Protein AF-0000000070379460 (afdb_homodimer)

Structure (mmCIF, N/CA/C/O backbone):
data_AF-0000000070379460-model_v1
#
loop_
_entity.id
_entity.type
_entity.pdbx_description
1 polymer 'ThiF family protein'
#
loop_
_atom_site.group_PDB
_atom_site.id
_atom_site.type_symbol
_atom_site.label_atom_id
_atom_site.label_alt_id
_atom_site.label_comp_id
_atom_site.label_asym_id
_atom_site.label_entity_id
_atom_site.label_seq_id
_atom_site.pdbx_PDB_ins_code
_atom_site.Cartn_x
_atom_site.Cartn_y
_atom_site.Cartn_z
_atom_site.occupancy
_atom_site.B_iso_or_equiv
_atom_site.auth_seq_id
_atom_site.auth_comp_id
_atom_site.auth_asym_id
_atom_site.auth_atom_id
_atom_site.pdbx_PDB_model_num
ATOM 1 N N . MET A 1 1 ? -59.969 -11.945 -4.352 1 25.77 1 MET A N 1
ATOM 2 C CA . MET A 1 1 ? -59.156 -12.992 -3.73 1 25.77 1 MET A CA 1
ATOM 3 C C . MET A 1 1 ? -57.75 -12.492 -3.447 1 25.77 1 MET A C 1
ATOM 5 O O . MET A 1 1 ? -57.062 -12 -4.348 1 25.77 1 MET A O 1
ATOM 9 N N . ASP A 1 2 ? -57.375 -12.156 -2.115 1 24.03 2 ASP A N 1
ATOM 10 C CA . ASP A 1 2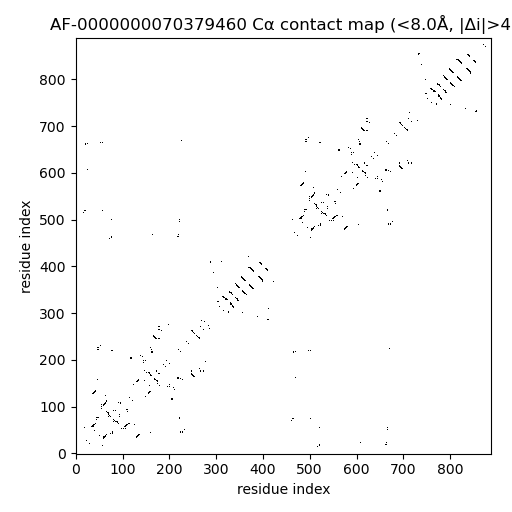 ? -56.438 -11.312 -1.356 1 24.03 2 ASP A CA 1
ATOM 11 C C . ASP A 1 2 ? -55.062 -11.93 -1.312 1 24.03 2 ASP A C 1
ATOM 13 O O . ASP A 1 2 ? -54.844 -12.977 -0.686 1 24.03 2 ASP A O 1
ATOM 17 N N . ILE A 1 3 ? -54.344 -12.047 -2.455 1 25.56 3 ILE A N 1
ATOM 18 C CA . ILE A 1 3 ? -53.062 -12.742 -2.594 1 25.56 3 ILE A CA 1
ATOM 19 C C . ILE A 1 3 ? -52.062 -12.188 -1.584 1 25.56 3 ILE A C 1
ATOM 21 O O . ILE A 1 3 ? -51.625 -11.031 -1.692 1 25.56 3 ILE A O 1
ATOM 25 N N . GLU A 1 4 ? -52.219 -12.492 -0.275 1 25.56 4 GLU A N 1
ATOM 26 C CA . GLU A 1 4 ? -51.406 -12.148 0.886 1 25.56 4 GLU A CA 1
ATOM 27 C C . GLU A 1 4 ? -49.969 -12.586 0.694 1 25.56 4 GLU A C 1
ATOM 29 O O . GLU A 1 4 ? -49.656 -13.773 0.793 1 25.56 4 GLU A O 1
ATOM 34 N N . SER A 1 5 ? -49.375 -12.156 -0.424 1 28.33 5 SER A N 1
ATOM 35 C CA . SER A 1 5 ? -48 -12.578 -0.689 1 28.33 5 SER A CA 1
ATOM 36 C C . SER A 1 5 ? -47.125 -12.383 0.537 1 28.33 5 SER A C 1
ATOM 38 O O . SER A 1 5 ? -47.094 -11.312 1.138 1 28.33 5 SER A O 1
ATOM 40 N N . ASN A 1 6 ? -46.906 -13.445 1.315 1 27.42 6 ASN A N 1
ATOM 41 C CA . ASN A 1 6 ? -46.156 -13.625 2.551 1 27.42 6 ASN A CA 1
ATOM 42 C C . ASN A 1 6 ? -44.719 -13.164 2.398 1 27.42 6 ASN A C 1
ATOM 44 O O . ASN A 1 6 ? -43.906 -13.828 1.74 1 27.42 6 ASN A O 1
ATOM 48 N N . LYS A 1 7 ? -44.438 -11.859 2.299 1 27.88 7 LYS A N 1
ATOM 49 C CA . LYS A 1 7 ? -43.125 -11.242 2.453 1 27.88 7 LYS A CA 1
ATOM 50 C C . LYS A 1 7 ? -42.406 -11.805 3.664 1 27.88 7 LYS A C 1
ATOM 52 O O . LYS A 1 7 ? -42.562 -11.32 4.785 1 27.88 7 LYS A O 1
ATOM 57 N N . ILE A 1 8 ? -42.344 -13.117 3.832 1 28.48 8 ILE A N 1
ATOM 58 C CA . ILE A 1 8 ? -41.5 -13.578 4.934 1 28.48 8 ILE A CA 1
ATOM 59 C C . ILE A 1 8 ? -40.125 -12.938 4.84 1 28.48 8 ILE A C 1
ATOM 61 O O . ILE A 1 8 ? -39.375 -13.164 3.867 1 28.48 8 ILE A O 1
ATOM 65 N N . GLN A 1 9 ? -39.938 -11.727 5.336 1 29.86 9 GLN A N 1
ATOM 66 C CA . GLN A 1 9 ? -38.719 -10.945 5.539 1 29.86 9 GLN A CA 1
ATOM 67 C C . GLN A 1 9 ? -37.625 -11.781 6.188 1 29.86 9 GLN A C 1
ATOM 69 O O . GLN A 1 9 ? -37.781 -12.234 7.324 1 29.86 9 GLN A O 1
ATOM 74 N N . ASP A 1 10 ? -37.094 -12.805 5.531 1 31.81 10 ASP A N 1
ATOM 75 C CA . ASP A 1 10 ? -36 -13.57 6.125 1 31.81 10 ASP A CA 1
ATOM 76 C C . ASP A 1 10 ? -35 -12.648 6.824 1 31.81 10 ASP A C 1
ATOM 78 O O . ASP A 1 10 ? -34.188 -12 6.172 1 31.81 10 ASP A O 1
ATOM 82 N N . ASN A 1 11 ? -35.312 -11.828 7.785 1 33.91 11 ASN A N 1
ATOM 83 C CA . ASN A 1 11 ? -34.781 -10.93 8.805 1 33.91 11 ASN A CA 1
ATOM 84 C C . ASN A 1 11 ? -33.562 -11.539 9.508 1 33.91 11 ASN A C 1
ATOM 86 O O . ASN A 1 11 ? -33.156 -11.07 10.57 1 33.91 11 ASN A O 1
ATOM 90 N N . SER A 1 12 ? -33.406 -12.898 9.523 1 34.84 12 SER A N 1
ATOM 91 C CA . SER A 1 12 ? -32.312 -13.406 10.328 1 34.84 12 SER A CA 1
ATOM 92 C C . SER A 1 12 ? -30.984 -12.797 9.883 1 34.84 12 SER A C 1
ATOM 94 O O . SER A 1 12 ? -30.281 -13.375 9.055 1 34.84 12 SER A O 1
ATOM 96 N N . GLN A 1 13 ? -30.859 -11.805 9.211 1 39.06 13 GLN A N 1
ATOM 97 C CA . GLN A 1 13 ? -29.594 -11.078 9.055 1 39.06 13 GLN A CA 1
ATOM 98 C C . GLN A 1 13 ? -28.766 -11.156 10.328 1 39.06 13 GLN A C 1
ATOM 100 O O . GLN A 1 13 ? -29.156 -10.641 11.375 1 39.06 13 GLN A O 1
ATOM 105 N N . SER A 1 14 ? -28.078 -12.336 10.734 1 45.31 14 SER A N 1
ATOM 106 C CA . SER A 1 14 ? -27.312 -12.703 11.914 1 45.31 14 SER A CA 1
ATOM 107 C C . SER A 1 14 ? -26.594 -11.492 12.516 1 45.31 14 SER A C 1
ATOM 109 O O . SER A 1 14 ? -25.953 -10.727 11.797 1 45.31 14 SER A O 1
ATOM 111 N N . LYS A 1 15 ? -27 -10.898 13.633 1 55.28 15 LYS A N 1
ATOM 112 C CA . LYS A 1 15 ? -26.672 -9.773 14.5 1 55.28 15 LYS A CA 1
ATOM 113 C C . LYS A 1 15 ? -25.156 -9.562 14.57 1 55.28 15 LYS A C 1
ATOM 115 O O . LYS A 1 15 ? -24.688 -8.43 14.703 1 55.28 15 LYS A O 1
ATOM 120 N N . ASN A 1 16 ? -24.281 -10.617 14.422 1 77.88 16 ASN A N 1
ATOM 121 C CA . ASN A 1 16 ? -22.844 -10.453 14.664 1 77.88 16 ASN A CA 1
ATOM 122 C C . ASN A 1 16 ? -22.031 -10.75 13.406 1 77.88 16 ASN A C 1
ATOM 124 O O . ASN A 1 16 ? -21.172 -11.633 13.414 1 77.88 16 ASN A O 1
ATOM 128 N N . ASP A 1 17 ? -22.328 -10.133 12.305 1 88.94 17 ASP A N 1
ATOM 129 C CA . ASP A 1 17 ? -21.547 -10.344 11.086 1 88.94 17 ASP A CA 1
ATOM 130 C C . ASP A 1 17 ? -20.266 -9.508 11.102 1 88.94 17 ASP A C 1
ATOM 132 O O . ASP A 1 17 ? -20.297 -8.312 10.805 1 88.94 17 ASP A O 1
ATOM 136 N N . TYR A 1 18 ? -19.172 -10.195 11.305 1 93.5 18 TYR A N 1
ATOM 137 C CA . TYR A 1 18 ? -17.875 -9.539 11.438 1 93.5 18 TYR A CA 1
ATOM 138 C C . TYR A 1 18 ? -17.406 -8.977 10.094 1 93.5 18 TYR A C 1
ATOM 140 O O . TYR A 1 18 ? -16.5 -8.156 10.039 1 93.5 18 TYR A O 1
ATOM 148 N N . PHE A 1 19 ? -18.078 -9.445 8.992 1 94.19 19 PHE A N 1
ATOM 149 C CA . PHE A 1 19 ? -17.609 -9.078 7.66 1 94.19 19 PHE A CA 1
ATOM 150 C C . PHE A 1 19 ? -18.625 -8.18 6.965 1 94.19 19 PHE A C 1
ATOM 152 O O . PHE A 1 19 ? -18.594 -8.023 5.742 1 94.19 19 PHE A O 1
ATOM 159 N N . LYS A 1 20 ? -19.484 -7.57 7.742 1 91.94 20 LYS A N 1
ATOM 160 C CA . LYS A 1 20 ? -20.562 -6.742 7.215 1 91.94 20 LYS A CA 1
ATOM 161 C C . LYS A 1 20 ? -20.031 -5.68 6.262 1 91.94 20 LYS A C 1
ATOM 163 O O . LYS A 1 20 ? -20.547 -5.5 5.164 1 91.94 20 LYS A O 1
ATOM 168 N N . ARG A 1 21 ? -18.953 -5.016 6.652 1 91.19 21 ARG A N 1
ATOM 169 C CA . ARG A 1 21 ? -18.438 -3.883 5.891 1 91.19 21 ARG A CA 1
ATOM 170 C C . ARG A 1 21 ? -17.844 -4.34 4.562 1 91.19 21 ARG A C 1
ATOM 172 O O . ARG A 1 21 ? -18.031 -3.693 3.531 1 91.19 21 ARG A O 1
ATOM 179 N N . GLN A 1 22 ? -17.109 -5.453 4.562 1 92.56 22 GLN A N 1
ATOM 180 C CA . GLN A 1 22 ? -16.516 -5.875 3.299 1 92.56 22 GLN A CA 1
ATOM 181 C C . GLN A 1 22 ? -17.562 -6.535 2.396 1 92.56 22 GLN A C 1
ATOM 183 O O . GLN A 1 22 ? -17.438 -6.496 1.17 1 92.56 22 GLN A O 1
ATOM 188 N N . LYS A 1 23 ? -18.641 -7.074 2.934 1 91.88 23 LYS A N 1
ATOM 189 C CA . LYS A 1 23 ? -19.703 -7.688 2.152 1 91.88 23 LYS A CA 1
ATOM 190 C C . LYS A 1 23 ? -20.469 -6.641 1.336 1 91.88 23 LYS A C 1
ATOM 192 O O . LYS A 1 23 ? -21.156 -6.973 0.371 1 91.88 23 LYS A O 1
ATOM 197 N N . THR A 1 24 ? -20.312 -5.363 1.74 1 87.81 24 THR A N 1
ATOM 198 C CA . THR A 1 24 ? -21.016 -4.297 1.038 1 87.81 24 THR A CA 1
ATOM 199 C C . THR A 1 24 ? -20.219 -3.826 -0.172 1 87.81 24 THR A C 1
ATOM 201 O O . THR A 1 24 ? -20.719 -3.043 -0.985 1 87.81 24 THR A O 1
ATOM 204 N N . ILE A 1 25 ? -19.031 -4.293 -0.341 1 89.19 25 ILE A N 1
ATOM 205 C CA . ILE A 1 25 ? -18.234 -3.967 -1.519 1 89.19 25 ILE A CA 1
ATOM 206 C C . ILE A 1 25 ? -18.844 -4.625 -2.754 1 89.19 25 ILE A C 1
ATOM 208 O O . ILE A 1 25 ? -19.141 -5.824 -2.748 1 89.19 25 ILE A O 1
ATOM 212 N N . PRO A 1 26 ? -19.078 -3.863 -3.812 1 82.5 26 PRO A N 1
ATOM 213 C CA . PRO A 1 26 ? -19.672 -4.449 -5.016 1 82.5 26 PRO A CA 1
ATOM 214 C C . PRO A 1 26 ? -18.875 -5.637 -5.547 1 82.5 26 PRO A C 1
ATOM 216 O O . PRO A 1 26 ? -17.641 -5.562 -5.676 1 82.5 26 PRO A O 1
ATOM 219 N N . GLY A 1 27 ? -19.578 -6.754 -5.746 1 85 27 GLY A N 1
ATOM 220 C CA . GLY A 1 27 ? -18.953 -7.934 -6.316 1 85 27 GLY A CA 1
ATOM 221 C C . GLY A 1 27 ? -18.359 -8.867 -5.27 1 85 27 GLY A C 1
ATOM 222 O O . GLY A 1 27 ? -17.922 -9.969 -5.594 1 85 27 GLY A O 1
ATOM 223 N N . TRP A 1 28 ? -18.469 -8.469 -4.039 1 91.88 28 TRP A N 1
ATOM 224 C CA . TRP A 1 28 ? -17.906 -9.273 -2.965 1 91.88 28 TRP A CA 1
ATOM 225 C C . TRP A 1 28 ? -18.766 -10.508 -2.701 1 91.88 28 TRP A C 1
ATOM 227 O O . TRP A 1 28 ? -19.984 -10.43 -2.703 1 91.88 28 TRP A O 1
ATOM 237 N N . ASN A 1 29 ? -18.094 -11.648 -2.508 1 91.44 29 ASN A N 1
ATOM 238 C CA . ASN A 1 29 ? -18.734 -12.891 -2.09 1 91.44 29 ASN A CA 1
ATOM 239 C C . ASN A 1 29 ? -17.953 -13.555 -0.95 1 91.44 29 ASN A C 1
ATOM 241 O O . ASN A 1 29 ? -16.938 -14.203 -1.182 1 91.44 29 ASN A O 1
ATOM 245 N N . GLN A 1 30 ? -18.484 -13.383 0.209 1 94.44 30 GLN A N 1
ATOM 246 C CA . GLN A 1 30 ? -17.781 -13.852 1.401 1 94.44 30 GLN A CA 1
ATOM 247 C C . GLN A 1 30 ? -17.641 -15.375 1.395 1 94.44 30 GLN A C 1
ATOM 249 O O . GLN A 1 30 ? -16.703 -15.922 1.965 1 94.44 30 GLN A O 1
ATOM 254 N N . GLU A 1 31 ? -18.5 -16.031 0.754 1 92.31 31 GLU A N 1
ATOM 255 C CA . GLU A 1 31 ? -18.438 -17.484 0.69 1 92.31 31 GLU A CA 1
ATOM 256 C C . GLU A 1 31 ? -17.188 -17.969 -0.05 1 92.31 31 GLU A C 1
ATOM 258 O O . GLU A 1 31 ? -16.578 -18.969 0.331 1 92.31 31 GLU A O 1
ATOM 263 N N . ILE A 1 32 ? -16.812 -17.219 -1.052 1 95.06 32 ILE A N 1
ATOM 264 C CA . ILE A 1 32 ? -15.617 -17.562 -1.808 1 95.06 32 ILE A CA 1
ATOM 265 C C . ILE A 1 32 ? -14.391 -17.438 -0.905 1 95.06 32 ILE A C 1
ATOM 267 O O . ILE A 1 32 ? -13.539 -18.344 -0.884 1 95.06 32 ILE A O 1
ATOM 271 N N . VAL A 1 33 ? -14.336 -16.422 -0.117 1 96.94 33 VAL A N 1
ATOM 272 C CA . VAL A 1 33 ? -13.219 -16.203 0.794 1 96.94 33 VAL A CA 1
ATOM 273 C C . VAL A 1 33 ? -13.203 -17.281 1.877 1 96.94 33 VAL A C 1
ATOM 275 O O . VAL A 1 33 ? -12.164 -17.859 2.16 1 96.94 33 VAL A O 1
ATOM 278 N N . SER A 1 34 ? -14.367 -17.594 2.373 1 95.69 34 SER A N 1
ATOM 279 C CA . SER A 1 34 ? -14.516 -18.531 3.486 1 95.69 34 SER A CA 1
ATOM 280 C C . SER A 1 34 ? -14.227 -19.969 3.049 1 95.69 34 SER A C 1
ATOM 282 O O . SER A 1 34 ? -14.18 -20.875 3.879 1 95.69 34 SER A O 1
ATOM 284 N N . ASN A 1 35 ? -14 -20.141 1.756 1 94.88 35 ASN A N 1
ATOM 285 C CA . ASN A 1 35 ? -13.68 -21.453 1.243 1 94.88 35 ASN A CA 1
ATOM 286 C C . ASN A 1 35 ? -12.25 -21.531 0.708 1 94.88 35 ASN A C 1
ATOM 288 O O . ASN A 1 35 ? -11.852 -22.516 0.104 1 94.88 35 ASN A O 1
ATOM 292 N N . THR A 1 36 ? -11.516 -20.5 0.964 1 97.62 36 THR A N 1
ATOM 293 C CA . THR A 1 36 ? -10.164 -20.375 0.417 1 97.62 36 THR A CA 1
ATOM 294 C C . THR A 1 36 ? -9.141 -20.953 1.387 1 97.62 36 THR A C 1
ATOM 296 O O . THR A 1 36 ? -9.18 -20.672 2.586 1 97.62 36 THR A O 1
ATOM 299 N N . THR A 1 37 ? -8.273 -21.828 0.876 1 98.44 37 THR A N 1
ATOM 300 C CA . THR A 1 37 ? -7.105 -22.328 1.586 1 98.44 37 THR A CA 1
ATOM 301 C C . THR A 1 37 ? -5.824 -21.75 1.002 1 98.44 37 THR A C 1
ATOM 303 O O . THR A 1 37 ? -5.551 -21.906 -0.19 1 98.44 37 THR A O 1
ATOM 306 N N . ALA A 1 38 ? -5.051 -21.062 1.865 1 98.81 38 ALA A N 1
ATOM 307 C CA . ALA A 1 38 ? -3.846 -20.375 1.412 1 98.81 38 ALA A CA 1
ATOM 308 C C . ALA A 1 38 ? -2.592 -21.062 1.95 1 98.81 38 ALA A C 1
ATOM 310 O O . ALA A 1 38 ? -2.457 -21.266 3.16 1 98.81 38 ALA A O 1
ATOM 311 N N . LEU A 1 39 ? -1.705 -21.469 1.03 1 98.94 39 LEU A N 1
ATOM 312 C CA . LEU A 1 39 ? -0.368 -21.922 1.396 1 98.94 39 LEU A CA 1
ATOM 313 C C . LEU A 1 39 ? 0.632 -20.766 1.34 1 98.94 39 LEU A C 1
ATOM 315 O O . LEU A 1 39 ? 0.909 -20.234 0.264 1 98.94 39 LEU A O 1
ATOM 319 N N . VAL A 1 40 ? 1.169 -20.406 2.512 1 98.94 40 VAL A N 1
ATOM 320 C CA . VAL A 1 40 ? 2.143 -19.312 2.604 1 98.94 40 VAL A CA 1
ATOM 321 C C . VAL A 1 40 ? 3.52 -19.891 2.936 1 98.94 40 VAL A C 1
ATOM 323 O O . VAL A 1 40 ? 3.74 -20.391 4.039 1 98.94 40 VAL A O 1
ATOM 326 N N . LEU A 1 41 ? 4.441 -19.797 1.932 1 98.88 41 LEU A N 1
ATOM 327 C CA . LEU A 1 41 ? 5.828 -20.203 2.141 1 98.88 41 LEU A CA 1
ATOM 328 C C . LEU A 1 41 ? 6.656 -19.031 2.658 1 98.88 41 LEU A C 1
ATOM 330 O O . LEU A 1 41 ? 6.977 -18.109 1.904 1 98.88 41 LEU A O 1
ATOM 334 N N . GLY A 1 42 ? 7.012 -19.078 3.932 1 98.44 42 GLY A N 1
ATOM 335 C CA . GLY A 1 42 ? 7.742 -18 4.574 1 98.44 42 GLY A CA 1
ATOM 336 C C . GLY A 1 42 ? 6.887 -17.188 5.539 1 98.44 42 GLY A C 1
ATOM 337 O O . GLY A 1 42 ? 5.879 -16.609 5.141 1 98.44 42 GLY A O 1
ATOM 338 N N . ALA A 1 43 ? 7.324 -17.109 6.766 1 98.12 43 ALA A N 1
ATOM 339 C CA . ALA A 1 43 ? 6.605 -16.375 7.805 1 98.12 43 ALA A CA 1
ATOM 340 C C . ALA A 1 43 ? 7.371 -15.133 8.227 1 98.12 43 ALA A C 1
ATOM 342 O O . ALA A 1 43 ? 7.309 -14.719 9.391 1 98.12 43 ALA A O 1
ATOM 343 N N . GLY A 1 44 ? 8.164 -14.555 7.293 1 96.81 44 GLY A N 1
ATOM 344 C CA . GLY A 1 44 ? 8.961 -13.375 7.586 1 96.81 44 GLY A CA 1
ATOM 345 C C . GLY A 1 44 ? 8.18 -12.078 7.453 1 96.81 44 GLY A C 1
ATOM 346 O O . GLY A 1 44 ? 7.023 -12 7.871 1 96.81 44 GLY A O 1
ATOM 347 N N . GLY A 1 45 ? 8.859 -11.016 6.98 1 96.25 45 GLY A N 1
ATOM 348 C CA . GLY A 1 45 ? 8.266 -9.695 6.875 1 96.25 45 GLY A CA 1
ATOM 349 C C . GLY A 1 45 ? 7.023 -9.664 5.996 1 96.25 45 GLY A C 1
ATOM 350 O O . GLY A 1 45 ? 6.016 -9.055 6.359 1 96.25 45 GLY A O 1
ATOM 351 N N . LEU A 1 46 ? 7.074 -10.305 4.938 1 97.62 46 LEU A N 1
ATOM 352 C CA . LEU A 1 46 ? 5.93 -10.32 4.035 1 97.62 46 LEU A CA 1
ATOM 353 C C . LEU A 1 46 ? 4.898 -11.352 4.477 1 97.62 46 LEU A C 1
ATOM 355 O O . LEU A 1 46 ? 3.701 -11.062 4.508 1 97.62 46 LEU A O 1
ATOM 359 N N . GLY A 1 47 ? 5.387 -12.508 4.855 1 98.31 47 GLY A N 1
ATOM 360 C CA . GLY A 1 47 ? 4.492 -13.586 5.258 1 98.31 47 GLY A CA 1
ATOM 361 C C . GLY A 1 47 ? 3.623 -13.227 6.445 1 98.31 47 GLY A C 1
ATOM 362 O O . GLY A 1 47 ? 2.447 -13.594 6.496 1 98.31 47 GLY A O 1
ATOM 363 N N . SER A 1 48 ? 4.195 -12.508 7.375 1 97.62 48 SER A N 1
ATOM 364 C CA . SER A 1 48 ? 3.441 -12.078 8.547 1 97.62 48 SER A CA 1
ATOM 365 C C . SER A 1 48 ? 2.299 -11.148 8.156 1 97.62 48 SER A C 1
ATOM 367 O O . SER A 1 48 ? 1.163 -11.328 8.602 1 97.62 48 SER A O 1
ATOM 369 N N . CYS A 1 49 ? 2.6 -10.219 7.316 1 97.56 49 CYS A N 1
ATOM 370 C CA . CYS A 1 49 ? 1.614 -9.219 6.906 1 97.56 49 CYS A CA 1
ATOM 371 C C . CYS A 1 49 ? 0.52 -9.852 6.055 1 97.56 49 CYS A C 1
ATOM 373 O O . CYS A 1 49 ? -0.667 -9.617 6.285 1 97.56 49 CYS A O 1
ATOM 375 N N . VAL A 1 50 ? 0.894 -10.688 5.133 1 98.62 50 VAL A N 1
ATOM 376 C CA . VAL A 1 50 ? -0.051 -11.367 4.254 1 98.62 50 VAL A CA 1
ATOM 377 C C . VAL A 1 50 ? -0.987 -12.242 5.086 1 98.62 50 VAL A C 1
ATOM 379 O O . VAL A 1 50 ? -2.203 -12.227 4.883 1 98.62 50 VAL A O 1
ATOM 382 N N . SER A 1 51 ? -0.428 -12.953 6.016 1 98.62 51 SER A N 1
ATOM 383 C CA . SER A 1 51 ? -1.188 -13.898 6.828 1 98.62 51 SER A CA 1
ATOM 384 C C . SER A 1 51 ? -2.232 -13.18 7.676 1 98.62 51 SER A C 1
ATOM 386 O O . SER A 1 51 ? -3.387 -13.609 7.738 1 98.62 51 SER A O 1
ATOM 388 N N . ILE A 1 52 ? -1.829 -12.102 8.258 1 97.88 52 ILE A N 1
ATOM 389 C CA . ILE A 1 52 ? -2.736 -11.336 9.109 1 97.88 52 ILE A CA 1
ATOM 390 C C . ILE A 1 52 ? -3.902 -10.812 8.273 1 97.88 52 ILE A C 1
ATOM 392 O O . ILE A 1 52 ? -5.059 -10.891 8.695 1 97.88 52 ILE A O 1
ATOM 396 N N . GLN A 1 53 ? -3.621 -10.336 7.133 1 98.19 53 GLN A N 1
ATOM 397 C CA . GLN A 1 53 ? -4.664 -9.812 6.258 1 98.19 53 GLN A CA 1
ATOM 398 C C . GLN A 1 53 ? -5.633 -10.914 5.836 1 98.19 53 GLN A C 1
ATOM 400 O O . GLN A 1 53 ? -6.848 -10.719 5.863 1 98.19 53 GLN A O 1
ATOM 405 N N . LEU A 1 54 ? -5.09 -12.047 5.461 1 98.25 54 LEU A N 1
ATOM 406 C CA . LEU A 1 54 ? -5.926 -13.164 5.047 1 98.25 54 LEU A CA 1
ATOM 407 C C . LEU A 1 54 ? -6.844 -13.609 6.18 1 98.25 54 LEU A C 1
ATOM 409 O O . LEU A 1 54 ? -8.023 -13.891 5.957 1 98.25 54 LEU A O 1
ATOM 413 N N . MET A 1 55 ? -6.301 -13.617 7.395 1 97.38 55 MET A N 1
ATOM 414 C CA . MET A 1 55 ? -7.098 -13.984 8.562 1 97.38 55 MET A CA 1
ATOM 415 C C . MET A 1 55 ? -8.266 -13.023 8.742 1 97.38 55 MET A C 1
ATOM 417 O O . MET A 1 55 ? -9.398 -13.453 8.969 1 97.38 55 MET A O 1
ATOM 421 N N . ARG A 1 56 ? -8.016 -11.758 8.602 1 97.56 56 ARG A N 1
ATOM 422 C CA . ARG A 1 56 ? -9.031 -10.727 8.836 1 97.56 56 ARG A CA 1
ATOM 423 C C . ARG A 1 56 ? -10.039 -10.688 7.699 1 97.56 56 ARG A C 1
ATOM 425 O O . ARG A 1 56 ? -11.156 -10.195 7.875 1 97.56 56 ARG A O 1
ATOM 432 N N . LEU A 1 57 ? -9.641 -11.219 6.523 1 97.31 57 LEU A N 1
ATOM 433 C CA . LEU A 1 57 ? -10.586 -11.328 5.414 1 97.31 57 LEU A CA 1
ATOM 434 C C . LEU A 1 57 ? -11.523 -12.516 5.621 1 97.31 57 LEU A C 1
ATOM 436 O O . LEU A 1 57 ? -12.586 -12.578 4.996 1 97.31 57 LEU A O 1
ATOM 440 N N . GLY A 1 58 ? -11.125 -13.508 6.391 1 97.25 58 GLY A N 1
ATOM 441 C CA . GLY A 1 58 ? -11.992 -14.617 6.758 1 97.25 58 GLY A CA 1
ATOM 442 C C . GLY A 1 58 ? -11.797 -15.844 5.887 1 97.25 58 GLY A C 1
ATOM 443 O O . GLY A 1 58 ? -12.766 -16.484 5.488 1 97.25 58 GLY A O 1
ATOM 444 N N . ILE A 1 59 ? -10.555 -16.203 5.598 1 98.06 59 ILE A N 1
ATOM 445 C CA . ILE A 1 59 ? -10.305 -17.391 4.777 1 98.06 59 ILE A CA 1
ATOM 446 C C . ILE A 1 59 ? -10.617 -18.656 5.578 1 98.06 59 ILE A C 1
ATOM 448 O O . ILE A 1 59 ? -10.789 -18.594 6.797 1 98.06 59 ILE A O 1
ATOM 452 N N . LYS A 1 60 ? -10.688 -19.734 4.855 1 97.5 60 LYS A N 1
ATOM 453 C CA . LYS A 1 60 ? -11.008 -21.016 5.477 1 97.5 60 LYS A CA 1
ATOM 454 C C . LYS A 1 60 ? -9.82 -21.547 6.27 1 97.5 60 LYS A C 1
ATOM 456 O O . LYS A 1 60 ? -9.969 -21.953 7.422 1 97.5 60 LYS A O 1
ATOM 461 N N . LYS A 1 61 ? -8.688 -21.562 5.594 1 98.69 61 LYS A N 1
ATOM 462 C CA . LYS A 1 61 ? -7.512 -22.234 6.141 1 98.69 61 LYS A CA 1
ATOM 463 C C . LYS A 1 61 ? -6.227 -21.531 5.715 1 98.69 61 LYS A C 1
ATOM 465 O O . LYS A 1 61 ? -6.082 -21.141 4.559 1 98.69 61 LYS A O 1
ATOM 470 N N . LEU A 1 62 ? -5.355 -21.312 6.723 1 98.75 62 LEU A N 1
ATOM 471 C CA . LEU A 1 62 ? -4.016 -20.781 6.496 1 98.75 62 LEU A CA 1
ATOM 472 C C . LEU A 1 62 ? -2.957 -21.844 6.785 1 98.75 62 LEU A C 1
ATOM 474 O O . LEU A 1 62 ? -2.889 -22.375 7.898 1 98.75 62 LEU A O 1
ATOM 478 N N . ILE A 1 63 ? -2.18 -22.219 5.773 1 98.88 63 ILE A N 1
ATOM 479 C CA . ILE A 1 63 ? -1.036 -23.125 5.93 1 98.88 63 ILE A CA 1
ATOM 480 C C . ILE A 1 63 ? 0.26 -22.312 5.844 1 98.88 63 ILE A C 1
ATOM 482 O O . ILE A 1 63 ? 0.578 -21.75 4.801 1 98.88 63 ILE A O 1
ATOM 486 N N . LEU A 1 64 ? 0.943 -22.297 6.965 1 98.75 64 LEU A N 1
ATOM 487 C CA . LEU A 1 64 ? 2.158 -21.5 7.062 1 98.75 64 LEU A CA 1
ATOM 488 C C . LEU A 1 64 ? 3.387 -22.391 7.207 1 98.75 64 LEU A C 1
ATOM 490 O O . LEU A 1 64 ? 3.418 -23.266 8.062 1 98.75 64 LEU A O 1
ATOM 494 N N . VAL A 1 65 ? 4.41 -22.141 6.34 1 98.81 65 VAL A N 1
ATOM 495 C CA . VAL A 1 65 ? 5.637 -22.938 6.344 1 98.81 65 VAL A CA 1
ATOM 496 C C . VAL A 1 65 ? 6.84 -22.031 6.578 1 98.81 65 VAL A C 1
ATOM 498 O O . VAL A 1 65 ? 6.992 -21 5.91 1 98.81 65 VAL A O 1
ATOM 501 N N . ASP A 1 66 ? 7.629 -22.312 7.48 1 98.69 66 ASP A N 1
ATOM 502 C CA . ASP A 1 66 ? 8.891 -21.656 7.797 1 98.69 66 ASP A CA 1
ATOM 503 C C . ASP A 1 66 ? 9.75 -22.531 8.711 1 98.69 66 ASP A C 1
ATOM 505 O O . ASP A 1 66 ? 9.234 -23.219 9.586 1 98.69 66 ASP A O 1
ATOM 509 N N . TYR A 1 67 ? 11.062 -22.484 8.609 1 98 67 TYR A N 1
ATOM 510 C CA . TYR A 1 67 ? 11.883 -23.344 9.438 1 98 67 TYR A CA 1
ATOM 511 C C . TYR A 1 67 ? 12.797 -22.531 10.344 1 98 67 TYR A C 1
ATOM 513 O O . TYR A 1 67 ? 13.594 -23.078 11.102 1 98 67 TYR A O 1
ATOM 521 N N . ASP A 1 68 ? 12.742 -21.141 10.297 1 97.25 68 ASP A N 1
ATOM 522 C CA . ASP A 1 68 ? 13.625 -20.266 11.07 1 97.25 68 ASP A CA 1
ATOM 523 C C . ASP A 1 68 ? 13.102 -20.078 12.492 1 97.25 68 ASP A C 1
ATOM 525 O O . ASP A 1 68 ? 11.953 -20.422 12.789 1 97.25 68 ASP A O 1
ATOM 529 N N . VAL A 1 69 ? 13.992 -19.547 13.258 1 98.12 69 VAL A N 1
ATOM 530 C CA . VAL A 1 69 ? 13.672 -19.109 14.609 1 98.12 69 VAL A CA 1
ATOM 531 C C . VAL A 1 69 ? 13.609 -17.594 14.664 1 98.12 69 VAL A C 1
ATOM 533 O O . VAL A 1 69 ? 14.281 -16.906 13.883 1 98.12 69 VAL A O 1
ATOM 536 N N . VAL A 1 70 ? 12.812 -17.062 15.547 1 97.69 70 VAL A N 1
ATOM 537 C CA . VAL A 1 70 ? 12.68 -15.617 15.68 1 97.69 70 VAL A CA 1
ATOM 538 C C . VAL A 1 70 ? 13.969 -15.023 16.25 1 97.69 70 VAL A C 1
ATOM 540 O O . VAL A 1 70 ? 14.539 -15.555 17.203 1 97.69 70 VAL A O 1
ATOM 543 N N . ASP A 1 71 ? 14.461 -13.977 15.602 1 95.94 71 ASP A N 1
ATOM 544 C CA . ASP A 1 71 ? 15.648 -13.25 16.047 1 95.94 71 ASP A CA 1
ATOM 545 C C . ASP A 1 71 ? 15.32 -11.781 16.312 1 95.94 71 ASP A C 1
ATOM 547 O O . ASP A 1 71 ? 14.266 -11.289 15.906 1 95.94 71 ASP A O 1
ATOM 551 N N . TYR A 1 72 ? 16.234 -11.086 16.969 1 94.31 72 TYR A N 1
ATOM 552 C CA . TYR A 1 72 ? 16 -9.703 17.359 1 94.31 72 TYR A CA 1
ATOM 553 C C . TYR A 1 72 ? 15.805 -8.82 16.141 1 94.31 72 TYR A C 1
ATOM 555 O O . TYR A 1 72 ? 14.969 -7.91 16.156 1 94.31 72 TYR A O 1
ATOM 563 N N . HIS A 1 73 ? 16.531 -9.109 15.055 1 92.5 73 HIS A N 1
ATOM 564 C CA . HIS A 1 73 ? 16.516 -8.227 13.891 1 92.5 73 HIS A CA 1
ATOM 565 C C . HIS A 1 73 ? 15.242 -8.398 13.086 1 92.5 73 HIS A C 1
ATOM 567 O O . HIS A 1 73 ? 14.977 -7.633 12.156 1 92.5 73 HIS A O 1
ATOM 573 N N . ASN A 1 74 ? 14.352 -9.414 13.516 1 94.88 74 ASN A N 1
ATOM 574 C CA . ASN A 1 74 ? 13.086 -9.664 12.828 1 94.88 74 ASN A CA 1
ATOM 575 C C . ASN A 1 74 ? 11.992 -8.727 13.312 1 94.88 74 ASN A C 1
ATOM 577 O O . ASN A 1 74 ? 10.984 -8.523 12.625 1 94.88 74 ASN A O 1
ATOM 581 N N . LEU A 1 75 ? 12.156 -8.117 14.445 1 96.25 75 LEU A N 1
ATOM 582 C CA . LEU A 1 75 ? 11.023 -7.602 15.211 1 96.25 75 LEU A CA 1
ATOM 583 C C . LEU A 1 75 ? 10.547 -6.27 14.656 1 96.25 75 LEU A C 1
ATOM 585 O O . LEU A 1 75 ? 9.391 -5.891 14.836 1 96.25 75 LEU A O 1
ATOM 589 N N . ASN A 1 76 ? 11.375 -5.574 13.906 1 95.44 76 ASN A N 1
ATOM 590 C CA . ASN A 1 76 ? 10.961 -4.273 13.391 1 95.44 76 ASN A CA 1
ATOM 591 C C . ASN A 1 76 ? 9.875 -4.41 12.328 1 95.44 76 ASN A C 1
ATOM 593 O O . ASN A 1 76 ? 9.078 -3.494 12.125 1 95.44 76 ASN A O 1
ATOM 597 N N . ARG A 1 77 ? 9.828 -5.633 11.68 1 95.69 77 ARG A N 1
ATOM 598 C CA . ARG A 1 77 ? 8.93 -5.672 10.531 1 95.69 77 ARG A CA 1
ATOM 599 C C . ARG A 1 77 ? 8.148 -6.984 10.484 1 95.69 77 ARG A C 1
ATOM 601 O O . ARG A 1 77 ? 7.215 -7.129 9.703 1 95.69 77 ARG A O 1
ATOM 608 N N . GLN A 1 78 ? 8.562 -7.992 11.219 1 97.44 78 GLN A N 1
ATOM 609 C CA . GLN A 1 78 ? 7.789 -9.234 11.305 1 97.44 78 GLN A CA 1
ATOM 610 C C . GLN A 1 78 ? 6.773 -9.172 12.438 1 97.44 78 GLN A C 1
ATOM 612 O O . GLN A 1 78 ? 7.059 -9.594 13.562 1 97.44 78 GLN A O 1
ATOM 617 N N . ILE A 1 79 ? 5.59 -8.836 12.133 1 96.44 79 ILE A N 1
ATOM 618 C CA . ILE A 1 79 ? 4.641 -8.281 13.094 1 96.44 79 ILE A CA 1
ATOM 619 C C . ILE A 1 79 ? 3.885 -9.414 13.781 1 96.44 79 ILE A C 1
ATOM 621 O O . ILE A 1 79 ? 3.006 -9.172 14.617 1 96.44 79 ILE A O 1
ATOM 625 N N . MET A 1 80 ? 4.188 -10.594 13.508 1 97.12 80 MET A N 1
ATOM 626 C CA . MET A 1 80 ? 3.602 -11.719 14.227 1 97.12 80 MET A CA 1
ATOM 627 C C . MET A 1 80 ? 4.43 -12.062 15.461 1 97.12 80 MET A C 1
ATOM 629 O O . MET A 1 80 ? 4.051 -12.938 16.25 1 97.12 80 MET A O 1
ATOM 633 N N . PHE A 1 81 ? 5.57 -11.359 15.664 1 97.81 81 PHE A N 1
ATOM 634 C CA . PHE A 1 81 ? 6.477 -11.797 16.719 1 97.81 81 PHE A CA 1
ATOM 635 C C . PHE A 1 81 ? 6.715 -10.68 17.719 1 97.81 81 PHE A C 1
ATOM 637 O O . PHE A 1 81 ? 6.672 -9.5 17.375 1 97.81 81 PHE A O 1
ATOM 644 N N . THR A 1 82 ? 6.953 -11.07 18.938 1 96.19 82 THR A N 1
ATOM 645 C CA . THR A 1 82 ? 7.312 -10.172 20.016 1 96.19 82 THR A CA 1
ATOM 646 C C . THR A 1 82 ? 8.68 -10.547 20.594 1 96.19 82 THR A C 1
ATOM 648 O O . THR A 1 82 ? 9.297 -11.516 20.172 1 96.19 82 THR A O 1
ATOM 651 N N . ILE A 1 83 ? 9.102 -9.781 21.562 1 94.75 83 ILE A N 1
ATOM 652 C CA . ILE A 1 83 ? 10.367 -10.023 22.25 1 94.75 83 ILE A CA 1
ATOM 653 C C . ILE A 1 83 ? 10.336 -11.391 22.938 1 94.75 83 ILE A C 1
ATOM 655 O O . ILE A 1 83 ? 11.352 -12.078 23 1 94.75 83 ILE A O 1
ATOM 659 N N . ASN A 1 84 ? 9.141 -11.836 23.328 1 96.25 84 ASN A N 1
ATOM 660 C CA . ASN A 1 84 ? 8.992 -13.102 24.031 1 96.25 84 ASN A CA 1
ATOM 661 C C . ASN A 1 84 ? 9.125 -14.289 23.094 1 96.25 84 ASN A C 1
ATOM 663 O O . ASN A 1 84 ? 9.25 -15.438 23.531 1 96.25 84 ASN A O 1
ATOM 667 N N . ASP A 1 85 ? 9.18 -14.023 21.828 1 97.62 85 ASP A N 1
ATOM 668 C CA . ASP A 1 85 ? 9.227 -15.102 20.844 1 97.62 85 ASP A CA 1
ATOM 669 C C . ASP A 1 85 ? 10.664 -15.359 20.375 1 97.62 85 ASP A C 1
ATOM 671 O O . ASP A 1 85 ? 10.93 -16.344 19.688 1 97.62 85 ASP A O 1
ATOM 675 N N . ILE A 1 86 ? 11.555 -14.469 20.781 1 96.81 86 ILE A N 1
ATOM 676 C CA . ILE A 1 86 ? 12.938 -14.609 20.344 1 96.81 86 ILE A CA 1
ATOM 677 C C . ILE A 1 86 ? 13.477 -15.977 20.75 1 96.81 86 ILE A C 1
ATOM 679 O O . ILE A 1 86 ? 13.328 -16.391 21.906 1 96.81 86 ILE A O 1
ATOM 683 N N . GLY A 1 87 ? 14.016 -16.703 19.797 1 97.88 87 GLY A N 1
ATOM 684 C CA . GLY A 1 87 ? 14.578 -18.031 20.062 1 97.88 87 GLY A CA 1
ATOM 685 C C . GLY A 1 87 ? 13.602 -19.156 19.781 1 97.88 87 GLY A C 1
ATOM 686 O O . GLY A 1 87 ? 14 -20.328 19.734 1 97.88 87 GLY A O 1
ATOM 687 N N . LYS A 1 88 ? 12.375 -18.844 19.594 1 98.31 88 LYS A N 1
ATOM 688 C CA . LYS A 1 88 ? 11.352 -19.844 19.312 1 98.31 88 LYS A CA 1
ATOM 689 C C . LYS A 1 88 ? 11.141 -20 17.812 1 98.31 88 LYS A C 1
ATOM 691 O O . LYS A 1 88 ? 11.492 -19.125 17.031 1 98.31 88 LYS A O 1
ATOM 696 N N . SER A 1 89 ? 10.547 -21.172 17.5 1 98.38 89 SER A N 1
ATOM 697 C CA . SER A 1 89 ? 10.18 -21.406 16.109 1 98.38 89 SER A CA 1
ATOM 698 C C . SER A 1 89 ? 9.211 -20.344 15.594 1 98.38 89 SER A C 1
ATOM 700 O O . SER A 1 89 ? 8.234 -20.016 16.266 1 98.38 89 SER A O 1
ATOM 702 N N . LYS A 1 90 ? 9.531 -19.781 14.375 1 98.31 90 LYS A N 1
ATOM 703 C CA . LYS A 1 90 ? 8.664 -18.75 13.812 1 98.31 90 LYS A CA 1
ATOM 704 C C . LYS A 1 90 ? 7.23 -19.25 13.664 1 98.31 90 LYS A C 1
ATOM 706 O O . LYS A 1 90 ? 6.285 -18.578 14.062 1 98.31 90 LYS A O 1
ATOM 711 N N . VAL A 1 91 ? 7.07 -20.453 13.164 1 98 91 VAL A N 1
ATOM 712 C CA . VAL A 1 91 ? 5.723 -20.891 12.82 1 98 91 VAL A CA 1
ATOM 713 C C . VAL A 1 91 ? 4.965 -21.281 14.086 1 98 91 VAL A C 1
ATOM 715 O O . VAL A 1 91 ? 3.744 -21.125 14.156 1 98 91 VAL A O 1
ATOM 718 N N . GLU A 1 92 ? 5.648 -21.75 15.117 1 97.31 92 GLU A N 1
ATOM 719 C CA . GLU A 1 92 ? 4.973 -22.016 16.375 1 97.31 92 GLU A CA 1
ATOM 720 C C . GLU A 1 92 ? 4.496 -20.734 17.031 1 97.31 92 GLU A C 1
ATOM 722 O O . GLU A 1 92 ? 3.357 -20.641 17.5 1 97.31 92 GLU A O 1
ATOM 727 N N . SER A 1 93 ? 5.402 -19.781 17.047 1 98.06 93 SER A N 1
ATOM 728 C CA . SER A 1 93 ? 5.031 -18.484 17.578 1 98.06 93 SER A CA 1
ATOM 729 C C . SER A 1 93 ? 3.916 -17.844 16.75 1 98.06 93 SER A C 1
ATOM 731 O O . SER A 1 93 ? 2.98 -17.266 17.297 1 98.06 93 SER A O 1
ATOM 733 N N . ALA A 1 94 ? 4.016 -17.984 15.422 1 98.12 94 ALA A N 1
ATOM 734 C CA . ALA A 1 94 ? 3 -17.438 14.523 1 98.12 94 ALA A CA 1
ATOM 735 C C . ALA A 1 94 ? 1.636 -18.062 14.789 1 98.12 94 ALA A C 1
ATOM 737 O O . ALA A 1 94 ? 0.617 -17.375 14.805 1 98.12 94 ALA A O 1
ATOM 738 N N . LYS A 1 95 ? 1.6 -19.344 14.961 1 97.75 95 LYS A N 1
ATOM 739 C CA . LYS A 1 95 ? 0.346 -20.047 15.211 1 97.75 95 LYS A CA 1
ATOM 740 C C . LYS A 1 95 ? -0.36 -19.484 16.453 1 97.75 95 LYS A C 1
ATOM 742 O O . LYS A 1 95 ? -1.573 -19.281 16.422 1 97.75 95 LYS A O 1
ATOM 747 N N . GLN A 1 96 ? 0.401 -19.234 17.453 1 96.44 96 GLN A N 1
ATOM 748 C CA . GLN A 1 96 ? -0.151 -18.703 18.688 1 96.44 96 GLN A CA 1
ATOM 749 C C . GLN A 1 96 ? -0.604 -17.266 18.5 1 96.44 96 GLN A C 1
ATOM 751 O O . GLN A 1 96 ? -1.729 -16.906 18.859 1 96.44 96 GLN A O 1
ATOM 756 N N . ASN A 1 97 ? 0.224 -16.469 17.906 1 95.56 97 ASN A N 1
ATOM 757 C CA . ASN A 1 97 ? -0.007 -15.039 17.844 1 95.56 97 ASN A CA 1
ATOM 758 C C . ASN A 1 97 ? -1.073 -14.688 16.812 1 95.56 97 ASN A C 1
ATOM 760 O O . ASN A 1 97 ? -1.799 -13.703 16.969 1 95.56 97 ASN A O 1
ATOM 764 N N . LEU A 1 98 ? -1.226 -15.484 15.789 1 97 98 LEU A N 1
ATOM 765 C CA . LEU A 1 98 ? -2.213 -15.25 14.742 1 97 98 LEU A CA 1
ATOM 766 C C . LEU A 1 98 ? -3.629 -15.422 15.281 1 97 98 LEU A C 1
ATOM 768 O O . LEU A 1 98 ? -4.594 -14.961 14.664 1 97 98 LEU A O 1
ATOM 772 N N . GLN A 1 99 ? -3.766 -16.047 16.406 1 96.25 99 GLN A N 1
ATOM 773 C CA . GLN A 1 99 ? -5.086 -16.234 17 1 96.25 99 GLN A CA 1
ATOM 774 C C . GLN A 1 99 ? -5.742 -14.898 17.312 1 96.25 99 GLN A C 1
ATOM 776 O O . GLN A 1 99 ? -6.969 -14.766 17.25 1 96.25 99 GLN A O 1
ATOM 781 N N . PHE A 1 100 ? -4.934 -13.93 17.609 1 95.44 100 PHE A N 1
ATOM 782 C CA . PHE A 1 100 ? -5.426 -12.578 17.875 1 95.44 100 PHE A CA 1
ATOM 783 C C . PHE A 1 100 ? -6.242 -12.062 16.703 1 95.44 100 PHE A C 1
ATOM 785 O O . PHE A 1 100 ? -7.223 -11.336 16.891 1 95.44 100 PHE A O 1
ATOM 792 N N . HIS A 1 101 ? -5.902 -12.484 15.516 1 95.38 101 HIS A N 1
ATOM 793 C CA . HIS A 1 101 ? -6.52 -11.969 14.297 1 95.38 101 HIS A CA 1
ATOM 794 C C . HIS A 1 101 ? -7.574 -12.93 13.758 1 95.38 101 HIS A C 1
ATOM 796 O O . HIS A 1 101 ? -8.148 -12.695 12.695 1 95.38 101 HIS A O 1
ATOM 802 N N . ASN A 1 102 ? -7.855 -14.039 14.414 1 95.62 102 ASN A N 1
ATOM 803 C CA . ASN A 1 102 ? -8.82 -15.039 13.969 1 95.62 102 ASN A CA 1
ATOM 804 C C . ASN A 1 102 ? -10.242 -14.68 14.406 1 95.62 102 ASN A C 1
ATOM 806 O O . ASN A 1 102 ? -10.68 -15.078 15.484 1 95.62 102 ASN A O 1
ATOM 810 N N . ILE A 1 103 ? -10.945 -14.062 13.523 1 92.75 103 ILE A N 1
ATOM 811 C CA . ILE A 1 103 ? -12.266 -13.555 13.891 1 92.75 103 ILE A CA 1
ATOM 812 C C . ILE A 1 103 ? -13.344 -14.477 13.32 1 92.75 103 ILE A C 1
ATOM 814 O O . ILE A 1 103 ? -14.531 -14.305 13.617 1 92.75 103 ILE A O 1
ATOM 818 N N . SER A 1 104 ? -13.188 -15.477 12.367 1 90.06 104 SER A N 1
ATOM 819 C CA . SER A 1 104 ? -14.164 -16.328 11.695 1 90.06 104 SER A CA 1
ATOM 820 C C . SER A 1 104 ? -13.844 -17.812 11.891 1 90.06 104 SER A C 1
ATOM 822 O O . SER A 1 104 ? -14.344 -18.656 11.156 1 90.06 104 SER A O 1
ATOM 824 N N . ASN A 1 105 ? -12.953 -18.266 12.664 1 90.62 105 ASN A N 1
ATOM 825 C CA . ASN A 1 105 ? -12.531 -19.641 12.922 1 90.62 105 ASN A CA 1
ATOM 826 C C . ASN A 1 105 ? -11.672 -20.188 11.789 1 90.62 105 ASN A C 1
ATOM 828 O O . ASN A 1 105 ? -11.875 -21.312 11.344 1 90.62 105 ASN A O 1
ATOM 832 N N . THR A 1 106 ? -10.922 -19.406 11.211 1 96.88 106 THR A N 1
ATOM 833 C CA . THR A 1 106 ? -9.922 -19.844 10.25 1 96.88 106 THR A CA 1
ATOM 834 C C . THR A 1 106 ? -9.031 -20.938 10.852 1 96.88 106 THR A C 1
ATOM 836 O O . THR A 1 106 ? -8.555 -20.797 11.984 1 96.88 106 THR A O 1
ATOM 839 N N . GLU A 1 107 ? -8.883 -22.062 10.102 1 98.31 107 GLU A N 1
ATOM 840 C CA . GLU A 1 107 ? -7.934 -23.094 10.523 1 98.31 107 GLU A CA 1
ATOM 841 C C . GLU A 1 107 ? -6.492 -22.656 10.258 1 98.31 107 GLU A C 1
ATOM 843 O O . GLU A 1 107 ? -6.164 -22.219 9.156 1 98.31 107 GLU A O 1
ATOM 848 N N . ILE A 1 108 ? -5.664 -22.688 11.32 1 98.44 108 ILE A N 1
ATOM 849 C CA . ILE A 1 108 ? -4.254 -22.328 11.188 1 98.44 108 ILE A CA 1
ATOM 850 C C . ILE A 1 108 ? -3.395 -23.594 11.289 1 98.44 108 ILE A C 1
ATOM 852 O O . ILE A 1 108 ? -3.359 -24.25 12.336 1 98.44 108 ILE A O 1
ATOM 856 N N . GLU A 1 109 ? -2.807 -23.984 10.219 1 98.62 109 GLU A N 1
ATOM 857 C CA . GLU A 1 109 ? -1.86 -25.094 10.156 1 98.62 109 GLU A CA 1
ATOM 858 C C . GLU A 1 109 ? -0.439 -24.594 9.914 1 98.62 109 GLU A C 1
ATOM 860 O O . GLU A 1 109 ? -0.21 -23.766 9.016 1 98.62 109 GLU A O 1
ATOM 865 N N . THR A 1 110 ? 0.488 -24.984 10.773 1 98.56 110 THR A N 1
ATOM 866 C CA . THR A 1 110 ? 1.866 -24.531 10.625 1 98.56 110 THR A CA 1
ATOM 867 C C . THR A 1 110 ? 2.814 -25.719 10.492 1 98.56 110 THR A C 1
ATOM 869 O O . THR A 1 110 ? 2.57 -26.781 11.062 1 98.56 110 THR A O 1
ATOM 872 N N . HIS A 1 111 ? 3.834 -25.562 9.688 1 98.62 111 HIS A N 1
ATOM 873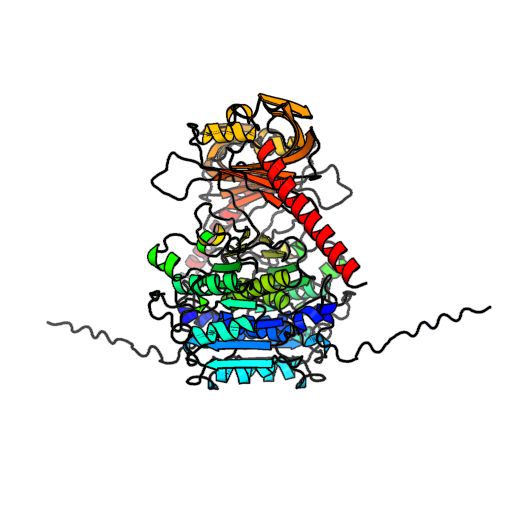 C CA . HIS A 1 111 ? 4.848 -26.578 9.469 1 98.62 111 HIS A CA 1
ATOM 874 C C . HIS A 1 111 ? 6.25 -26.016 9.648 1 98.62 111 HIS A C 1
ATOM 876 O O . HIS A 1 111 ? 6.676 -25.141 8.891 1 98.62 111 HIS A O 1
ATOM 882 N N . ASN A 1 112 ? 6.922 -26.531 10.625 1 98.38 112 ASN A N 1
ATOM 883 C CA . ASN A 1 112 ? 8.328 -26.188 10.836 1 98.38 112 ASN A CA 1
ATOM 884 C C . ASN A 1 112 ? 9.242 -27.047 9.969 1 98.38 112 ASN A C 1
ATOM 886 O O . ASN A 1 112 ? 9.898 -27.969 10.469 1 98.38 112 ASN A O 1
ATOM 890 N N . ILE A 1 113 ? 9.32 -26.734 8.688 1 97.69 113 ILE A N 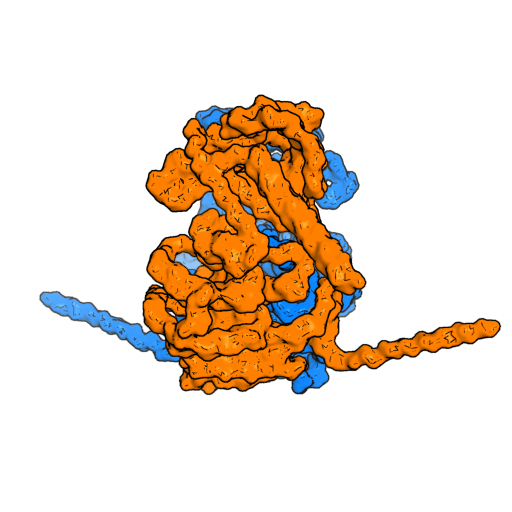1
ATOM 891 C CA . ILE A 1 113 ? 10.117 -27.531 7.758 1 97.69 113 ILE A CA 1
ATOM 892 C C . ILE A 1 113 ? 10.836 -26.609 6.773 1 97.69 113 ILE A C 1
ATOM 894 O O . ILE A 1 113 ? 10.398 -25.484 6.523 1 97.69 113 ILE A O 1
ATOM 898 N N . ASN A 1 114 ? 11.945 -27.078 6.32 1 98 114 ASN A N 1
ATOM 899 C CA . ASN A 1 114 ? 12.688 -26.422 5.25 1 98 114 ASN A CA 1
ATOM 900 C C . ASN A 1 114 ? 12.133 -26.797 3.877 1 98 114 ASN A C 1
ATOM 902 O O . ASN A 1 114 ? 12.273 -27.938 3.436 1 98 114 ASN A O 1
ATOM 906 N N . ALA A 1 115 ? 11.531 -25.828 3.193 1 98.12 115 ALA A N 1
ATOM 907 C CA . ALA A 1 115 ? 10.836 -26.062 1.931 1 98.12 115 ALA A CA 1
ATOM 908 C C . ALA A 1 115 ? 11.797 -26.625 0.882 1 98.12 115 ALA A C 1
ATOM 910 O O . ALA A 1 115 ? 11.375 -27.391 -0.002 1 98.12 115 ALA A O 1
ATOM 911 N N . VAL A 1 116 ? 13.086 -26.297 0.968 1 97.62 116 VAL A N 1
ATOM 912 C CA . VAL A 1 116 ? 14.078 -26.734 -0.01 1 97.62 116 VAL A CA 1
ATOM 913 C C . VAL A 1 116 ? 14.414 -28.203 0.221 1 97.62 116 VAL A C 1
ATOM 915 O O . VAL A 1 116 ? 14.461 -29 -0.725 1 97.62 116 VAL A O 1
ATOM 918 N N . THR A 1 117 ? 14.594 -28.625 1.467 1 97.88 117 THR A N 1
ATOM 919 C CA . THR A 1 117 ? 15.031 -29.984 1.783 1 97.88 117 THR A CA 1
ATOM 920 C C . THR A 1 117 ? 13.844 -30.938 1.881 1 97.88 117 THR A C 1
ATOM 922 O O . THR A 1 117 ? 13.992 -32.156 1.77 1 97.88 117 THR A O 1
ATOM 925 N N . GLN A 1 118 ? 12.672 -30.391 2.123 1 98.44 118 GLN A N 1
ATOM 926 C CA . GLN A 1 118 ? 11.469 -31.203 2.246 1 98.44 118 GLN A CA 1
ATOM 927 C C . GLN A 1 118 ? 10.422 -30.797 1.21 1 98.44 118 GLN A C 1
ATOM 929 O O . GLN A 1 118 ? 9.266 -30.547 1.552 1 98.44 118 GLN A O 1
ATOM 934 N N . TRP A 1 119 ? 10.82 -30.844 -0.011 1 98.56 119 TRP A N 1
ATOM 935 C CA . TRP A 1 119 ? 9.992 -30.375 -1.121 1 98.56 119 TRP A CA 1
ATOM 936 C C . TRP A 1 119 ? 8.758 -31.25 -1.286 1 98.56 119 TRP A C 1
ATOM 938 O O . TRP A 1 119 ? 7.676 -30.75 -1.617 1 98.56 119 TRP A O 1
ATOM 948 N N . GLU A 1 120 ? 8.852 -32.562 -1.057 1 97.62 120 GLU A N 1
ATOM 949 C CA . GLU A 1 120 ? 7.723 -33.469 -1.189 1 97.62 120 GLU A CA 1
ATOM 950 C C . GLU A 1 120 ? 6.566 -33.031 -0.289 1 97.62 120 GLU A C 1
ATOM 952 O O . GLU A 1 120 ? 5.398 -33.219 -0.646 1 97.62 120 GLU A O 1
ATOM 957 N N . GLN A 1 121 ? 6.883 -32.531 0.865 1 98.5 121 GLN A N 1
ATOM 958 C CA . GLN A 1 121 ? 5.852 -32.031 1.773 1 98.5 121 GLN A CA 1
ATOM 959 C C . GLN A 1 121 ? 5.188 -30.781 1.221 1 98.5 121 GLN A C 1
ATOM 961 O O . GLN A 1 121 ? 3.979 -30.594 1.388 1 98.5 121 GLN A O 1
ATOM 966 N N . ILE A 1 122 ? 5.969 -29.922 0.591 1 98.75 122 ILE A N 1
ATOM 967 C CA . ILE A 1 122 ? 5.426 -28.703 -0.018 1 98.75 122 ILE A CA 1
ATOM 968 C C . ILE A 1 122 ? 4.438 -29.078 -1.12 1 98.75 122 ILE A C 1
ATOM 970 O O . ILE A 1 122 ? 3.365 -28.484 -1.233 1 98.75 122 ILE A O 1
ATOM 974 N N . VAL A 1 123 ? 4.801 -30.062 -1.907 1 98.38 123 VAL A N 1
ATOM 975 C CA . VAL A 1 123 ? 3.926 -30.562 -2.965 1 98.38 123 VAL A CA 1
ATOM 976 C C . VAL A 1 123 ? 2.602 -31.031 -2.363 1 98.38 123 VAL A C 1
ATOM 978 O O . VAL A 1 123 ? 1.528 -30.672 -2.857 1 98.38 123 VAL A O 1
ATOM 981 N N . ALA A 1 124 ? 2.676 -31.797 -1.272 1 97.81 124 ALA A N 1
ATOM 982 C CA . ALA A 1 124 ? 1.483 -32.312 -0.608 1 97.81 124 ALA A CA 1
ATOM 983 C C . ALA A 1 124 ? 0.609 -31.188 -0.084 1 97.81 124 ALA A C 1
ATOM 985 O O . ALA A 1 124 ? -0.616 -31.219 -0.217 1 97.81 124 ALA A O 1
ATOM 986 N N . LEU A 1 125 ? 1.202 -30.188 0.506 1 98.69 125 LEU A N 1
ATOM 987 C CA . LEU A 1 125 ? 0.471 -29.047 1.047 1 98.69 125 LEU A CA 1
ATOM 988 C C . LEU A 1 125 ? -0.171 -28.234 -0.071 1 98.69 125 LEU A C 1
ATOM 990 O O . LEU A 1 125 ? -1.296 -27.75 0.075 1 98.69 125 LEU A O 1
ATOM 994 N N . ALA A 1 126 ? 0.539 -28.062 -1.188 1 98.5 126 ALA A N 1
ATOM 995 C CA . ALA A 1 126 ? 0.01 -27.312 -2.322 1 98.5 126 ALA A CA 1
ATOM 996 C C . ALA A 1 126 ? -1.232 -27.984 -2.896 1 98.5 126 ALA A C 1
ATOM 998 O O . ALA A 1 126 ? -2.182 -27.312 -3.303 1 98.5 126 ALA A O 1
ATOM 999 N N . LYS A 1 127 ? -1.252 -29.281 -2.885 1 95.75 127 LYS A N 1
ATOM 1000 C CA . LYS A 1 127 ? -2.359 -30.047 -3.449 1 95.75 127 LYS A CA 1
ATOM 1001 C C . LYS A 1 127 ? -3.654 -29.781 -2.682 1 95.75 127 LYS A C 1
ATOM 1003 O O . LYS A 1 127 ? -4.746 -29.984 -3.215 1 95.75 127 LYS A O 1
ATOM 1008 N N . GLN A 1 128 ? -3.574 -29.281 -1.486 1 95.06 128 GLN A N 1
ATOM 1009 C CA . GLN A 1 128 ? -4.777 -29.031 -0.697 1 95.06 128 GLN A CA 1
ATOM 1010 C C . GLN A 1 128 ? -5.09 -27.547 -0.625 1 95.06 128 GLN A C 1
ATOM 1012 O O . GLN A 1 128 ? -5.918 -27.109 0.182 1 95.06 128 GLN A O 1
ATOM 1017 N N . SER A 1 129 ? -4.359 -26.781 -1.456 1 97.75 129 SER A N 1
ATOM 1018 C CA . SER A 1 129 ? -4.5 -25.344 -1.374 1 97.75 129 SER A CA 1
ATOM 1019 C C . SER A 1 129 ? -5.156 -24.766 -2.631 1 97.75 129 SER A C 1
ATOM 1021 O O . SER A 1 129 ? -5.219 -25.453 -3.66 1 97.75 129 SER A O 1
ATOM 1023 N N . ASN A 1 130 ? -5.672 -23.453 -2.438 1 95.31 130 ASN A N 1
ATOM 1024 C CA . ASN A 1 130 ? -6.23 -22.688 -3.547 1 95.31 130 ASN A CA 1
ATOM 1025 C C . ASN A 1 130 ? -5.262 -21.609 -4.031 1 95.31 130 ASN A C 1
ATOM 1027 O O . ASN A 1 130 ? -5.312 -21.203 -5.195 1 95.31 130 ASN A O 1
ATOM 1031 N N . LEU A 1 131 ? -4.555 -21.125 -3.133 1 98.44 131 LEU A N 1
ATOM 1032 C CA . LEU A 1 131 ? -3.615 -20.031 -3.355 1 98.44 131 LEU A CA 1
ATOM 1033 C C . LEU A 1 131 ? -2.23 -20.391 -2.826 1 98.44 131 LEU A C 1
ATOM 1035 O O . LEU A 1 131 ? -2.105 -21 -1.763 1 98.44 131 LEU A O 1
ATOM 1039 N N . VAL A 1 132 ? -1.21 -20 -3.594 1 98.88 132 VAL A N 1
ATOM 1040 C CA . VAL A 1 132 ? 0.157 -20.234 -3.141 1 98.88 132 VAL A CA 1
ATOM 1041 C C . VAL A 1 132 ? 0.916 -18.906 -3.09 1 98.88 132 VAL A C 1
ATOM 1043 O O . VAL A 1 132 ? 0.915 -18.141 -4.059 1 98.88 132 VAL A O 1
ATOM 1046 N N . PHE A 1 133 ? 1.508 -18.625 -1.934 1 98.88 133 PHE A N 1
ATOM 1047 C CA . PHE A 1 133 ? 2.359 -17.453 -1.725 1 98.88 133 PHE A CA 1
ATOM 1048 C C . PHE A 1 133 ? 3.818 -17.875 -1.571 1 98.88 133 PHE A C 1
ATOM 1050 O O . PHE A 1 133 ? 4.168 -18.578 -0.628 1 98.88 133 PHE A O 1
ATOM 1057 N N . ASN A 1 134 ? 4.672 -17.438 -2.506 1 98.81 134 ASN A N 1
ATOM 1058 C CA . ASN A 1 134 ? 6.109 -17.672 -2.4 1 98.81 134 ASN A CA 1
ATOM 1059 C C . ASN A 1 134 ? 6.82 -16.469 -1.79 1 98.81 134 ASN A C 1
ATOM 1061 O O . ASN A 1 134 ? 7.199 -15.531 -2.506 1 98.81 134 ASN A O 1
ATOM 1065 N N . LEU A 1 135 ? 7.078 -16.578 -0.474 1 98.25 135 LEU A N 1
ATOM 1066 C CA . LEU A 1 135 ? 7.668 -15.461 0.25 1 98.25 135 LEU A CA 1
ATOM 1067 C C . LEU A 1 135 ? 8.945 -15.883 0.963 1 98.25 135 LEU A C 1
ATOM 1069 O O . LEU A 1 135 ? 9.281 -15.352 2.021 1 98.25 135 LEU A O 1
ATOM 1073 N N . ILE A 1 136 ? 9.57 -16.938 0.423 1 95.75 136 ILE A N 1
ATOM 1074 C CA . ILE A 1 136 ? 10.883 -17.391 0.882 1 95.75 136 ILE A CA 1
ATOM 1075 C C . ILE A 1 136 ? 11.977 -16.75 0.033 1 95.75 136 ILE A C 1
ATOM 1077 O O . ILE A 1 136 ? 11.922 -16.781 -1.198 1 95.75 136 ILE A O 1
ATOM 1081 N N . ASP A 1 137 ? 12.898 -16.125 0.707 1 90 137 ASP A N 1
ATOM 1082 C CA . ASP A 1 137 ? 14.008 -15.5 0.001 1 90 137 ASP A CA 1
ATOM 1083 C C . ASP A 1 137 ? 15.188 -16.453 -0.136 1 90 137 ASP A C 1
ATOM 1085 O O . ASP A 1 137 ? 16.219 -16.281 0.515 1 90 137 ASP A O 1
ATOM 1089 N N . TYR A 1 138 ? 15.094 -17.422 -0.974 1 92.5 138 TYR A N 1
ATOM 1090 C CA . TYR A 1 138 ? 16.156 -18.391 -1.215 1 92.5 138 TYR A CA 1
ATOM 1091 C C . TYR A 1 138 ? 16.922 -18.047 -2.49 1 92.5 138 TYR A C 1
ATOM 1093 O O . TYR A 1 138 ? 18.156 -18.078 -2.51 1 92.5 138 TYR A O 1
ATOM 1101 N N . GLY A 1 139 ? 16.125 -17.797 -3.545 1 91.19 139 GLY A N 1
ATOM 1102 C CA . GLY A 1 139 ? 16.734 -17.453 -4.82 1 91.19 139 GLY A CA 1
ATOM 1103 C C . GLY A 1 139 ? 15.812 -17.672 -6.004 1 91.19 139 GLY A C 1
ATOM 1104 O O . GLY A 1 139 ? 14.727 -18.25 -5.852 1 91.19 139 GLY A O 1
ATOM 1105 N N . ASP A 1 140 ? 16.344 -17.328 -7.195 1 92.19 140 ASP A N 1
ATOM 1106 C CA . ASP A 1 140 ? 15.516 -17.297 -8.406 1 92.19 140 ASP A CA 1
ATOM 1107 C C . ASP A 1 140 ? 15.109 -18.703 -8.828 1 92.19 140 ASP A C 1
ATOM 1109 O O . ASP A 1 140 ? 14.008 -18.906 -9.344 1 92.19 140 ASP A O 1
ATOM 1113 N N . TYR A 1 141 ? 15.992 -19.625 -8.602 1 96.06 141 TYR A N 1
ATOM 1114 C CA . TYR A 1 141 ? 15.688 -20.984 -9.023 1 96.06 141 TYR A CA 1
ATOM 1115 C C . TYR A 1 141 ? 14.609 -21.609 -8.141 1 96.06 141 TYR A C 1
ATOM 1117 O O . TYR A 1 141 ? 13.781 -22.391 -8.617 1 96.06 141 TYR A O 1
ATOM 1125 N N . PHE A 1 142 ? 14.672 -21.312 -6.887 1 97.56 142 PHE A N 1
ATOM 1126 C CA . PHE A 1 142 ? 13.586 -21.75 -6.023 1 97.56 142 PHE A CA 1
ATOM 1127 C C . PHE A 1 142 ? 12.266 -21.109 -6.441 1 97.56 142 PHE A C 1
ATOM 1129 O O . PHE A 1 142 ? 11.219 -21.766 -6.434 1 97.56 142 PHE A O 1
ATOM 1136 N N . ASP A 1 143 ? 12.289 -19.812 -6.738 1 97.19 143 ASP A N 1
ATOM 1137 C CA . ASP A 1 143 ? 11.094 -19.141 -7.246 1 97.19 143 ASP A CA 1
ATOM 1138 C C . ASP A 1 143 ? 10.531 -19.875 -8.461 1 97.19 143 ASP A C 1
ATOM 1140 O O . ASP A 1 143 ? 9.32 -20.047 -8.578 1 97.19 143 ASP A O 1
ATOM 1144 N N . LEU A 1 144 ? 11.414 -20.312 -9.297 1 97.25 144 LEU A N 1
ATOM 1145 C CA . LEU A 1 144 ? 10.992 -21.031 -10.492 1 97.25 144 LEU A CA 1
ATOM 1146 C C . LEU A 1 144 ? 10.383 -22.375 -10.125 1 97.25 144 LEU A C 1
ATOM 1148 O O . LEU A 1 144 ? 9.406 -22.812 -10.742 1 97.25 144 LEU A O 1
ATOM 1152 N N . ALA A 1 145 ? 10.938 -23.047 -9.172 1 98.38 145 ALA A N 1
ATOM 1153 C CA . ALA A 1 145 ? 10.391 -24.312 -8.711 1 98.38 145 ALA A CA 1
ATOM 1154 C C . ALA A 1 145 ? 8.961 -24.156 -8.227 1 98.38 145 ALA A C 1
ATOM 1156 O O . ALA A 1 145 ? 8.086 -24.969 -8.57 1 98.38 145 ALA A O 1
ATOM 1157 N N . VAL A 1 146 ? 8.734 -23.141 -7.465 1 98.62 146 VAL A N 1
ATOM 1158 C CA . VAL A 1 146 ? 7.395 -22.891 -6.945 1 98.62 146 VAL A CA 1
ATOM 1159 C C . VAL A 1 146 ? 6.449 -22.547 -8.094 1 98.62 146 VAL A C 1
ATOM 1161 O O . VAL A 1 146 ? 5.301 -23 -8.117 1 98.62 146 VAL A O 1
ATOM 1164 N N . CYS A 1 147 ? 6.957 -21.781 -9.016 1 98 147 CYS A N 1
ATOM 1165 C CA . CYS A 1 147 ? 6.156 -21.469 -10.195 1 98 147 CYS A CA 1
ATOM 1166 C C . CYS A 1 147 ? 5.754 -22.734 -10.945 1 98 147 CYS A C 1
ATOM 1168 O O . CYS A 1 147 ? 4.586 -22.906 -11.297 1 98 147 CYS A O 1
ATOM 1170 N N . SER A 1 148 ? 6.699 -23.578 -11.141 1 97.25 148 SER A N 1
ATOM 1171 C CA . SER A 1 148 ? 6.449 -24.844 -11.828 1 97.25 148 SER A CA 1
ATOM 1172 C C . SER A 1 148 ? 5.414 -25.672 -11.086 1 97.25 148 SER A C 1
ATOM 1174 O O . SER A 1 148 ? 4.539 -26.281 -11.711 1 97.25 148 SER A O 1
ATOM 1176 N N . LEU A 1 149 ? 5.551 -25.703 -9.82 1 98 149 LEU A N 1
ATOM 1177 C CA . LEU A 1 149 ? 4.586 -26.422 -8.984 1 98 149 LEU A CA 1
ATOM 1178 C C . LEU A 1 149 ? 3.178 -25.875 -9.203 1 98 149 LEU A C 1
ATOM 1180 O O . LEU A 1 149 ? 2.234 -26.641 -9.391 1 98 149 LEU A O 1
ATOM 1184 N N . CYS A 1 150 ? 3.055 -24.578 -9.195 1 98 150 CYS A N 1
ATOM 1185 C CA . CYS A 1 150 ? 1.759 -23.922 -9.352 1 98 150 CYS A CA 1
ATOM 1186 C C . CYS A 1 150 ? 1.196 -24.172 -10.75 1 98 150 CYS A C 1
ATOM 1188 O O . CYS A 1 150 ? -0.005 -24.391 -10.906 1 98 150 CYS A O 1
ATOM 1190 N N . ILE A 1 151 ? 2.102 -24.125 -11.742 1 94.56 151 ILE A N 1
ATOM 1191 C CA . ILE A 1 151 ? 1.674 -24.422 -13.109 1 94.56 151 ILE A CA 1
ATOM 1192 C C . ILE A 1 151 ? 1.107 -25.844 -13.172 1 94.56 151 ILE A C 1
ATOM 1194 O O . ILE A 1 151 ? 0.003 -26.062 -13.68 1 94.56 151 ILE A O 1
ATOM 1198 N N . LYS A 1 152 ? 1.829 -26.75 -12.617 1 92.5 152 LYS A N 1
ATOM 1199 C CA . LYS A 1 152 ? 1.464 -28.172 -12.688 1 92.5 152 LYS A CA 1
ATOM 1200 C C . LYS A 1 152 ? 0.135 -28.438 -11.984 1 92.5 152 LYS A C 1
ATOM 1202 O O . LYS A 1 152 ? -0.667 -29.25 -12.445 1 92.5 152 LYS A O 1
ATOM 1207 N N . LEU A 1 153 ? -0.11 -27.719 -10.945 1 93.31 153 LEU A N 1
ATOM 1208 C CA . LEU A 1 153 ? -1.299 -27.969 -10.133 1 93.31 153 LEU A CA 1
ATOM 1209 C C . LEU A 1 153 ? -2.404 -26.969 -10.477 1 93.31 153 LEU A C 1
ATOM 1211 O O . LEU A 1 153 ? -3.473 -26.984 -9.859 1 93.31 153 LEU A O 1
ATOM 1215 N N . SER A 1 154 ? -2.201 -26.109 -11.43 1 92.38 154 SER A N 1
ATOM 1216 C CA . SER A 1 154 ? -3.152 -25.078 -11.844 1 92.38 154 SER A CA 1
ATOM 1217 C C . SER A 1 154 ? -3.568 -24.203 -10.664 1 92.38 154 SER A C 1
ATOM 1219 O O . SER A 1 154 ? -4.758 -24 -10.43 1 92.38 154 SER A O 1
ATOM 1221 N N . LEU A 1 155 ? -2.541 -23.75 -9.953 1 95.75 155 LEU A N 1
ATOM 1222 C CA . LEU A 1 155 ? -2.746 -22.859 -8.812 1 95.75 155 LEU A CA 1
ATOM 1223 C C . LEU A 1 155 ? -2.209 -21.469 -9.117 1 95.75 155 LEU A C 1
ATOM 1225 O O . LEU A 1 155 ? -1.158 -21.312 -9.742 1 95.75 155 LEU A O 1
ATOM 1229 N N . PRO A 1 156 ? -2.928 -20.422 -8.695 1 97.94 156 PRO A N 1
ATOM 1230 C CA . PRO A 1 156 ? -2.316 -19.094 -8.766 1 97.94 156 PRO A CA 1
ATOM 1231 C C . PRO A 1 156 ? -1.161 -18.922 -7.777 1 97.94 156 PRO A C 1
ATOM 1233 O O . PRO A 1 156 ? -1.181 -19.516 -6.691 1 97.94 156 PRO A O 1
ATOM 1236 N N . MET A 1 157 ? -0.225 -18.109 -8.195 1 98.56 157 MET A N 1
ATOM 1237 C CA . MET A 1 157 ? 0.959 -17.875 -7.379 1 98.56 157 MET A CA 1
ATOM 1238 C C . MET A 1 157 ? 1.165 -16.375 -7.152 1 98.56 157 MET A C 1
ATOM 1240 O O . MET A 1 157 ? 0.981 -15.578 -8.07 1 98.56 157 MET A O 1
ATOM 1244 N N . PHE A 1 158 ? 1.501 -16.016 -5.91 1 98.69 158 PHE A N 1
ATOM 1245 C CA . PHE A 1 158 ? 1.815 -14.641 -5.527 1 98.69 158 PHE A CA 1
ATOM 1246 C C . PHE A 1 158 ? 3.207 -14.562 -4.91 1 98.69 158 PHE A C 1
ATOM 1248 O O . PHE A 1 158 ? 3.588 -15.414 -4.109 1 98.69 158 PHE A O 1
ATOM 1255 N N . GLN A 1 159 ? 3.938 -13.578 -5.289 1 98.12 159 GLN A N 1
ATOM 1256 C CA . GLN A 1 159 ? 5.238 -13.344 -4.672 1 98.12 159 GLN A CA 1
ATOM 1257 C C . GLN A 1 159 ? 5.59 -11.859 -4.688 1 98.12 159 GLN A C 1
ATOM 1259 O O . GLN A 1 159 ? 4.945 -11.07 -5.383 1 98.12 159 GLN A O 1
ATOM 1264 N N . GLY A 1 160 ? 6.547 -11.438 -3.824 1 96.19 160 GLY A N 1
ATOM 1265 C CA . GLY A 1 160 ? 6.996 -10.062 -3.748 1 96.19 160 GLY A CA 1
ATOM 1266 C C . GLY A 1 160 ? 8.312 -9.898 -3.018 1 96.19 160 GLY A C 1
ATOM 1267 O O . GLY A 1 160 ? 8.812 -10.852 -2.41 1 96.19 160 GLY A O 1
ATOM 1268 N N . GLY A 1 161 ? 8.836 -8.75 -3.211 1 93.5 161 GLY A N 1
ATOM 1269 C CA . GLY A 1 161 ? 10.078 -8.391 -2.553 1 93.5 161 GLY A CA 1
ATOM 1270 C C . GLY A 1 161 ? 10.227 -6.895 -2.342 1 93.5 161 GLY A C 1
ATOM 1271 O O . GLY A 1 161 ? 9.602 -6.098 -3.039 1 93.5 161 GLY A O 1
ATOM 1272 N N . THR A 1 162 ? 10.977 -6.586 -1.312 1 91.81 162 THR A N 1
ATOM 1273 C CA . THR A 1 162 ? 11.234 -5.188 -0.984 1 91.81 162 THR A CA 1
ATOM 1274 C C . THR A 1 162 ? 12.719 -4.863 -1.162 1 91.81 162 THR A C 1
ATOM 1276 O O . THR A 1 162 ? 13.578 -5.703 -0.896 1 91.81 162 THR A O 1
ATOM 1279 N N . PHE A 1 163 ? 13.008 -3.672 -1.642 1 84.56 163 PHE A N 1
ATOM 1280 C CA . PHE A 1 163 ? 14.367 -3.17 -1.835 1 84.56 163 PHE A CA 1
ATOM 1281 C C . PHE A 1 163 ? 14.484 -1.731 -1.349 1 84.56 163 PHE A C 1
ATOM 1283 O O . PHE A 1 163 ? 14.359 -0.792 -2.137 1 84.56 163 PHE A O 1
ATOM 1290 N N . CYS A 1 164 ? 14.82 -1.542 -0.104 1 83.62 164 CYS A N 1
ATOM 1291 C CA . CYS A 1 164 ? 14.992 -0.217 0.482 1 83.62 164 CYS A CA 1
ATOM 1292 C C . CYS A 1 164 ? 13.711 0.605 0.346 1 83.62 164 CYS A C 1
ATOM 1294 O O . CYS A 1 164 ? 12.797 0.47 1.154 1 83.62 164 CYS A O 1
ATOM 1296 N N . ASN A 1 165 ? 13.633 1.34 -0.8 1 83.81 165 ASN A N 1
ATOM 1297 C CA . ASN A 1 165 ? 12.477 2.209 -0.979 1 83.81 165 ASN A CA 1
ATOM 1298 C C . ASN A 1 165 ? 11.664 1.813 -2.209 1 83.81 165 ASN A C 1
ATOM 1300 O O . ASN A 1 165 ? 10.977 2.648 -2.797 1 83.81 165 ASN A O 1
ATOM 1304 N N . SER A 1 166 ? 11.781 0.547 -2.525 1 89.31 166 SER A N 1
ATOM 1305 C CA . SER A 1 166 ? 11.039 0.022 -3.662 1 89.31 166 SER A CA 1
ATOM 1306 C C . SER A 1 166 ? 10.578 -1.41 -3.406 1 89.31 166 SER A C 1
ATOM 1308 O O . SER A 1 166 ? 11.055 -2.064 -2.479 1 89.31 166 SER A O 1
ATOM 1310 N N . LEU A 1 167 ? 9.594 -1.804 -4.168 1 94.5 167 LEU A N 1
ATOM 1311 C CA . LEU A 1 167 ? 9.102 -3.172 -4.047 1 94.5 167 LEU A CA 1
ATOM 1312 C C . LEU A 1 167 ? 8.586 -3.682 -5.387 1 94.5 167 LEU A C 1
ATOM 1314 O O . LEU A 1 167 ? 8.328 -2.891 -6.301 1 94.5 167 LEU A O 1
ATOM 1318 N N . SER A 1 168 ? 8.578 -4.941 -5.5 1 93.75 168 SER A N 1
ATOM 1319 C CA . SER A 1 168 ? 7.977 -5.629 -6.641 1 93.75 168 SER A CA 1
ATOM 1320 C C . SER A 1 168 ? 7.008 -6.715 -6.184 1 93.75 168 SER A C 1
ATOM 1322 O O . SER A 1 168 ? 7.246 -7.383 -5.176 1 93.75 168 SER A O 1
ATOM 1324 N N . VAL A 1 169 ? 5.914 -6.82 -6.875 1 97.75 169 VAL A N 1
ATOM 1325 C CA . VAL A 1 169 ? 4.922 -7.855 -6.602 1 97.75 169 VAL A CA 1
ATOM 1326 C C . VAL A 1 169 ? 4.52 -8.547 -7.902 1 97.75 169 VAL A C 1
ATOM 1328 O O . VAL A 1 169 ? 4.309 -7.887 -8.922 1 97.75 169 VAL A O 1
ATOM 1331 N N . ASP A 1 170 ? 4.496 -9.867 -7.863 1 97.06 170 ASP A N 1
ATOM 1332 C CA . ASP A 1 170 ? 4.098 -10.656 -9.023 1 97.06 170 ASP A CA 1
ATOM 1333 C C . ASP A 1 170 ? 2.842 -11.469 -8.727 1 97.06 170 ASP A C 1
ATOM 1335 O O . ASP A 1 170 ? 2.656 -11.953 -7.613 1 97.06 170 ASP A O 1
ATOM 1339 N N . TYR A 1 171 ? 2.062 -11.523 -9.703 1 97.69 171 TYR A N 1
ATOM 1340 C CA . TYR A 1 171 ? 0.881 -12.383 -9.734 1 97.69 171 TYR A CA 1
ATOM 1341 C C . TYR A 1 171 ? 0.88 -13.266 -10.969 1 97.69 171 TYR A C 1
ATOM 1343 O O . TYR A 1 171 ? 0.931 -12.773 -12.094 1 97.69 171 TYR A O 1
ATOM 1351 N N . PHE A 1 172 ? 0.883 -14.562 -10.75 1 97.38 172 PHE A N 1
ATOM 1352 C CA . PHE A 1 172 ? 0.751 -15.531 -11.836 1 97.38 172 PHE A CA 1
ATOM 1353 C C . PHE A 1 172 ? -0.575 -16.281 -11.742 1 97.38 172 PHE A C 1
ATOM 1355 O O . PHE A 1 172 ? -0.876 -16.891 -10.711 1 97.38 172 PHE A O 1
ATOM 1362 N N . THR A 1 173 ? -1.287 -16.312 -12.797 1 92.44 173 THR A N 1
ATOM 1363 C CA . THR A 1 173 ? -2.625 -16.891 -12.82 1 92.44 173 THR A CA 1
ATOM 1364 C C . THR A 1 173 ? -2.555 -18.422 -12.719 1 92.44 173 THR A C 1
ATOM 1366 O O . THR A 1 173 ? -1.484 -19 -12.875 1 92.44 173 THR A O 1
ATOM 1369 N N . SER A 1 174 ? -3.707 -19.016 -12.453 1 88.31 174 SER A N 1
ATOM 1370 C CA . SER A 1 174 ? -3.789 -20.469 -12.25 1 88.31 174 SER A CA 1
ATOM 1371 C C . SER A 1 174 ? -3.488 -21.219 -13.539 1 88.31 174 SER A C 1
ATOM 1373 O O . SER A 1 174 ? -3.066 -22.375 -13.5 1 88.31 174 SER A O 1
ATOM 1375 N N . ASP A 1 175 ? -3.688 -20.469 -14.633 1 80.94 175 ASP A N 1
ATOM 1376 C CA . ASP A 1 175 ? -3.408 -21.141 -15.898 1 80.94 175 ASP A CA 1
ATOM 1377 C C . ASP A 1 175 ? -1.907 -21.188 -16.172 1 80.94 175 ASP A C 1
ATOM 1379 O O . ASP A 1 175 ? -1.455 -21.906 -17.062 1 80.94 175 ASP A O 1
ATOM 1383 N N . GLY A 1 176 ? -1.185 -20.422 -15.398 1 81.38 176 GLY A N 1
ATOM 1384 C CA . GLY A 1 176 ? 0.267 -20.5 -15.422 1 81.38 176 GLY A CA 1
ATOM 1385 C C . GLY A 1 176 ? 0.885 -19.766 -16.594 1 81.38 176 GLY A C 1
ATOM 1386 O O . GLY A 1 176 ? 2.088 -19.859 -16.828 1 81.38 176 GLY A O 1
ATOM 1387 N N . ARG A 1 177 ? 0.107 -19.016 -17.344 1 84.38 177 ARG A N 1
ATOM 1388 C CA . ARG A 1 177 ? 0.59 -18.312 -18.516 1 84.38 177 ARG A CA 1
ATOM 1389 C C . ARG A 1 177 ? 0.147 -16.844 -18.5 1 84.38 177 ARG A C 1
ATOM 1391 O O . ARG A 1 177 ? -1.04 -16.562 -18.344 1 84.38 177 ARG A O 1
ATOM 1398 N N . PRO A 1 178 ? 1.19 -16 -18.75 1 90.44 178 PRO A N 1
ATOM 1399 C CA . PRO A 1 178 ? 2.65 -16.125 -18.75 1 90.44 178 PRO A CA 1
ATOM 1400 C C . PRO A 1 178 ? 3.199 -16.562 -17.391 1 90.44 178 PRO A C 1
ATOM 1402 O O . PRO A 1 178 ? 2.592 -16.281 -16.359 1 90.44 178 PRO A O 1
ATOM 1405 N N . CYS A 1 179 ? 4.293 -17.266 -17.469 1 94.38 179 CYS A N 1
ATOM 1406 C CA . CYS A 1 179 ? 4.875 -17.797 -16.25 1 94.38 179 CYS A CA 1
ATOM 1407 C C . CYS A 1 179 ? 6.062 -16.969 -15.789 1 94.38 179 CYS A C 1
ATOM 1409 O O . CYS A 1 179 ? 6.375 -15.938 -16.391 1 94.38 179 CYS A O 1
ATOM 1411 N N . LEU A 1 180 ? 6.594 -17.359 -14.641 1 96.06 180 LEU A N 1
ATOM 1412 C CA . LEU A 1 180 ? 7.723 -16.625 -14.062 1 96.06 180 LEU A CA 1
ATOM 1413 C C . LEU A 1 180 ? 8.898 -16.594 -15.023 1 96.06 180 LEU A C 1
ATOM 1415 O O . LEU A 1 180 ? 9.641 -15.609 -15.078 1 96.06 180 LEU A O 1
ATOM 1419 N N . LEU A 1 181 ? 9.117 -17.641 -15.773 1 92.44 181 LEU A N 1
ATOM 1420 C CA . LEU A 1 181 ? 10.227 -17.703 -16.719 1 92.44 181 LEU A CA 1
ATOM 1421 C C . LEU A 1 181 ? 10.102 -16.625 -17.781 1 92.44 181 LEU A C 1
ATOM 1423 O O . LEU A 1 181 ? 11.102 -16.125 -18.281 1 92.44 181 LEU A O 1
ATOM 1427 N N . CYS A 1 182 ? 8.891 -16.266 -18.156 1 90.06 182 CYS A N 1
ATOM 1428 C CA . CYS A 1 182 ? 8.641 -15.219 -19.125 1 90.06 182 CYS A CA 1
ATOM 1429 C C . CYS A 1 182 ? 9.117 -13.867 -18.609 1 90.06 182 CYS A C 1
ATOM 1431 O O . CYS A 1 182 ? 9.32 -12.93 -19.391 1 90.06 182 CYS A O 1
ATOM 1433 N N . LEU A 1 183 ? 9.266 -13.758 -17.266 1 89.31 183 LEU A N 1
ATOM 1434 C CA . LEU A 1 183 ? 9.648 -12.508 -16.625 1 89.31 183 LEU A CA 1
ATOM 1435 C C . LEU A 1 183 ? 11.117 -12.516 -16.234 1 89.31 183 LEU A C 1
ATOM 1437 O O . LEU A 1 183 ? 11.656 -11.5 -15.797 1 89.31 183 LEU A O 1
ATOM 1441 N N . THR A 1 184 ? 11.734 -13.68 -16.297 1 86.94 184 THR A N 1
ATOM 1442 C CA . THR A 1 184 ? 13.07 -13.852 -15.742 1 86.94 184 THR A CA 1
ATOM 1443 C C . THR A 1 184 ? 14.078 -14.156 -16.844 1 86.94 184 THR A C 1
ATOM 1445 O O . THR A 1 184 ? 13.875 -15.07 -17.656 1 86.94 184 THR A O 1
ATOM 1448 N N . ASP A 1 185 ? 15.18 -13.367 -16.766 1 77.44 185 ASP A N 1
ATOM 1449 C CA . ASP A 1 185 ? 16.25 -13.602 -17.734 1 77.44 185 ASP A CA 1
ATOM 1450 C C . ASP A 1 185 ? 17.484 -14.18 -17.062 1 77.44 185 ASP A C 1
ATOM 1452 O O . ASP A 1 185 ? 17.641 -14.078 -15.836 1 77.44 185 ASP A O 1
ATOM 1456 N N . GLY A 1 186 ? 18.188 -14.938 -17.766 1 80.69 186 GLY A N 1
ATOM 1457 C CA . GLY A 1 186 ? 19.531 -15.266 -17.312 1 80.69 186 GLY A CA 1
ATOM 1458 C C . GLY A 1 186 ? 19.594 -16.578 -16.562 1 80.69 186 GLY A C 1
ATOM 1459 O O . GLY A 1 186 ? 20.641 -16.938 -16.016 1 80.69 186 GLY A O 1
ATOM 1460 N N . LEU A 1 187 ? 18.5 -17.359 -16.422 1 90.12 187 LEU A N 1
ATOM 1461 C CA . LEU A 1 187 ? 18.562 -18.656 -15.758 1 90.12 187 LEU A CA 1
ATOM 1462 C C . LEU A 1 187 ? 19.219 -19.703 -16.641 1 90.12 187 LEU A C 1
ATOM 1464 O O . LEU A 1 187 ? 19.016 -19.703 -17.859 1 90.12 187 LEU A O 1
ATOM 1468 N N . LYS A 1 188 ? 19.969 -20.578 -16.031 1 92.88 188 LYS A N 1
ATOM 1469 C CA . LYS A 1 188 ? 20.688 -21.609 -16.766 1 92.88 188 LYS A CA 1
ATOM 1470 C C . LYS A 1 188 ? 19.719 -22.672 -17.297 1 92.88 188 LYS A C 1
ATOM 1472 O O . LYS A 1 188 ? 18.812 -23.094 -16.578 1 92.88 188 LYS A O 1
ATOM 1477 N N . LYS A 1 189 ? 19.969 -23.141 -18.469 1 91.94 189 LYS A N 1
ATOM 1478 C CA . LYS A 1 189 ? 19.125 -24.109 -19.172 1 91.94 189 LYS A CA 1
ATOM 1479 C C . LYS A 1 189 ? 18.984 -25.391 -18.359 1 91.94 189 LYS A C 1
ATOM 1481 O O . LYS A 1 189 ? 17.906 -25.984 -18.312 1 91.94 189 LYS A O 1
ATOM 1486 N N . GLU A 1 190 ? 20.016 -25.766 -17.781 1 94.19 190 GLU A N 1
ATOM 1487 C CA . GLU A 1 190 ? 20.031 -27 -17.016 1 94.19 190 GLU A CA 1
ATOM 1488 C C . GLU A 1 190 ? 18.969 -26.984 -15.914 1 94.19 190 GLU A C 1
ATOM 1490 O O . GLU A 1 190 ? 18.234 -27.969 -15.734 1 94.19 190 GLU A O 1
ATOM 1495 N N . PHE A 1 191 ? 18.812 -25.891 -15.273 1 95.69 191 PHE A N 1
ATOM 1496 C CA . PHE A 1 191 ? 17.859 -25.797 -14.18 1 95.69 191 PHE A CA 1
ATOM 1497 C C . PHE A 1 191 ? 16.453 -25.609 -14.711 1 95.69 191 PHE A C 1
ATOM 1499 O O . PHE A 1 191 ? 15.484 -26.109 -14.125 1 95.69 191 PHE A O 1
ATOM 1506 N N . ILE A 1 192 ? 16.328 -24.906 -15.82 1 95 192 ILE A N 1
ATOM 1507 C CA . ILE A 1 192 ? 15.023 -24.734 -16.453 1 95 192 ILE A CA 1
ATOM 1508 C C . ILE A 1 192 ? 14.43 -26.094 -16.797 1 95 192 ILE A C 1
ATOM 1510 O O . ILE A 1 192 ? 13.242 -26.344 -16.562 1 95 192 ILE A O 1
ATOM 1514 N N . GLU A 1 193 ? 15.273 -26.953 -17.25 1 94.06 193 GLU A N 1
ATOM 1515 C CA . GLU A 1 193 ? 14.828 -28.297 -17.641 1 94.06 193 GLU A CA 1
ATOM 1516 C C . GLU A 1 193 ? 14.516 -29.141 -16.406 1 94.06 193 GLU A C 1
ATOM 1518 O O . GLU A 1 193 ? 13.5 -29.844 -16.375 1 94.06 193 GLU A O 1
ATOM 1523 N N . LYS A 1 194 ? 15.328 -29.016 -15.445 1 96.31 194 LYS A N 1
ATOM 1524 C CA . LYS A 1 194 ? 15.148 -29.797 -14.227 1 96.31 194 LYS A CA 1
ATOM 1525 C C . LYS A 1 194 ? 13.883 -29.375 -13.484 1 96.31 194 LYS A C 1
ATOM 1527 O O . LYS A 1 194 ? 13.234 -30.203 -12.836 1 96.31 194 LYS A O 1
ATOM 1532 N N . LEU A 1 195 ? 13.531 -28.109 -13.633 1 97.38 195 LEU A N 1
ATOM 1533 C CA . LEU A 1 195 ? 12.43 -27.562 -12.852 1 97.38 195 LEU A CA 1
ATOM 1534 C C . LEU A 1 195 ? 11.156 -27.5 -13.68 1 97.38 195 LEU A C 1
ATOM 1536 O O . LEU A 1 195 ? 10.188 -26.844 -13.305 1 97.38 195 LEU A O 1
ATOM 1540 N N . ASN A 1 196 ? 11.18 -28.266 -14.695 1 93.88 196 ASN A N 1
ATOM 1541 C CA . ASN A 1 196 ? 10.008 -28.328 -15.562 1 93.88 196 ASN A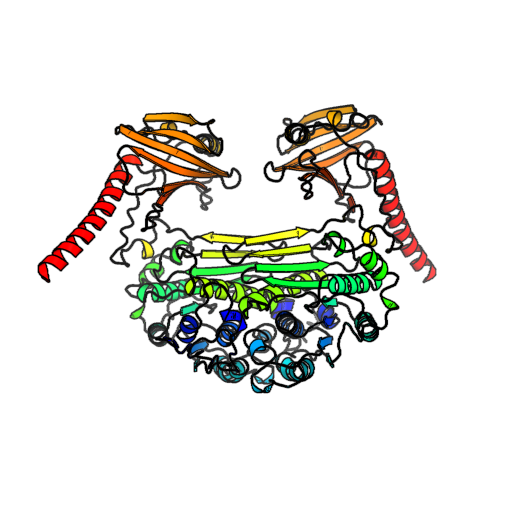 CA 1
ATOM 1542 C C . ASN A 1 196 ? 8.766 -28.766 -14.797 1 93.88 196 ASN A C 1
ATOM 1544 O O . ASN A 1 196 ? 8.836 -29.672 -13.961 1 93.88 196 ASN A O 1
ATOM 1548 N N . PRO A 1 197 ? 7.617 -28.172 -15.109 1 94.06 197 PRO A N 1
ATOM 1549 C CA . PRO A 1 197 ? 6.387 -28.531 -14.398 1 94.06 197 PRO A CA 1
ATOM 1550 C C . PRO A 1 197 ? 6.078 -30.031 -14.469 1 94.06 197 PRO A C 1
ATOM 1552 O O . PRO A 1 197 ? 5.492 -30.594 -13.539 1 94.06 197 PRO A O 1
ATOM 1555 N N . SER A 1 198 ? 6.461 -30.719 -15.469 1 89.81 198 SER A N 1
ATOM 1556 C CA . SER A 1 198 ? 6.188 -32.125 -15.625 1 89.81 198 SER A CA 1
ATOM 1557 C C . SER A 1 198 ? 7.008 -32.969 -14.648 1 89.81 198 SER A C 1
ATOM 1559 O O . SER A 1 198 ? 6.66 -34.125 -14.359 1 89.81 198 SER A O 1
ATOM 1561 N N . LEU A 1 199 ? 8.078 -32.375 -14.086 1 95 199 LEU A N 1
ATOM 1562 C CA . LEU A 1 199 ? 9 -33.156 -13.258 1 95 199 LEU A CA 1
ATOM 1563 C C . LEU A 1 199 ? 8.938 -32.688 -11.805 1 95 199 LEU A C 1
ATOM 1565 O O . LEU A 1 199 ? 9.398 -33.375 -10.906 1 95 199 LEU A O 1
ATOM 1569 N N . ILE A 1 200 ? 8.375 -31.594 -11.57 1 97.12 200 ILE A N 1
ATOM 1570 C CA . ILE A 1 200 ? 8.547 -30.844 -10.328 1 97.12 200 ILE A CA 1
ATOM 1571 C C . ILE A 1 200 ? 7.938 -31.625 -9.172 1 97.12 200 ILE A C 1
ATOM 1573 O O . ILE A 1 200 ? 8.398 -31.516 -8.031 1 97.12 200 ILE A O 1
ATOM 1577 N N . LEU A 1 201 ? 6.953 -32.469 -9.406 1 96.12 201 LEU A N 1
ATOM 1578 C CA . LEU A 1 201 ? 6.242 -33.188 -8.359 1 96.12 201 LEU A CA 1
ATOM 1579 C C . LEU A 1 201 ? 7.047 -34.375 -7.887 1 96.12 201 LEU A C 1
ATOM 1581 O O . LEU A 1 201 ? 6.762 -34.938 -6.828 1 96.12 201 LEU A O 1
ATOM 1585 N N . GLU A 1 202 ? 8.016 -34.75 -8.656 1 95.69 202 GLU A N 1
ATOM 1586 C CA . GLU A 1 202 ? 8.727 -36 -8.398 1 95.69 202 GLU A CA 1
ATOM 1587 C C . GLU A 1 202 ? 9.883 -35.781 -7.426 1 95.69 202 GLU A C 1
ATOM 1589 O O . GLU A 1 202 ? 10.414 -36.75 -6.863 1 95.69 202 GLU A O 1
ATOM 1594 N N . TYR A 1 203 ? 10.242 -34.562 -7.223 1 97.75 203 TYR A N 1
ATOM 1595 C CA . TYR A 1 203 ? 11.391 -34.281 -6.363 1 97.75 203 TYR A CA 1
ATOM 1596 C C . TYR A 1 203 ? 11.016 -34.438 -4.895 1 97.75 203 TYR A C 1
ATOM 1598 O O . TYR A 1 203 ? 9.938 -34 -4.477 1 97.75 203 TYR A O 1
ATOM 1606 N N . LYS A 1 204 ? 11.891 -35.062 -4.137 1 97.5 204 LYS A N 1
ATOM 1607 C CA . LYS A 1 204 ? 11.758 -35.094 -2.684 1 97.5 204 LYS A CA 1
ATOM 1608 C C . LYS A 1 204 ? 12.414 -33.875 -2.037 1 97.5 204 LYS A C 1
ATOM 1610 O O . LYS A 1 204 ? 11.938 -33.375 -1.018 1 97.5 204 LYS A O 1
ATOM 1615 N N . SER A 1 205 ? 13.523 -33.5 -2.66 1 98 205 SER A N 1
ATOM 1616 C CA . SER A 1 205 ? 14.328 -32.375 -2.174 1 98 205 SER A CA 1
ATOM 1617 C C . SER A 1 205 ? 14.852 -31.531 -3.33 1 98 205 SER A C 1
ATOM 1619 O O . SER A 1 205 ? 15.055 -32.031 -4.434 1 98 205 SER A O 1
ATOM 1621 N N . LEU A 1 206 ? 14.992 -30.203 -3.051 1 98.19 206 LEU A N 1
ATOM 1622 C CA . LEU A 1 206 ? 15.539 -29.297 -4.047 1 98.19 206 LEU A CA 1
ATOM 1623 C C . LEU A 1 206 ? 16.891 -28.75 -3.611 1 98.19 206 LEU A C 1
ATOM 1625 O O . LEU A 1 206 ? 17.266 -27.625 -3.967 1 98.19 206 LEU A O 1
ATOM 1629 N N . GLU A 1 207 ? 17.609 -29.438 -2.852 1 96.69 207 GLU A N 1
ATOM 1630 C CA . GLU A 1 207 ? 18.891 -29 -2.289 1 96.69 207 GLU A CA 1
ATOM 1631 C C . GLU A 1 207 ? 19.906 -28.734 -3.387 1 96.69 207 GLU A C 1
ATOM 1633 O O . GLU A 1 207 ? 20.906 -28.062 -3.154 1 96.69 207 GLU A O 1
ATOM 1638 N N . PHE A 1 208 ? 19.672 -29.234 -4.555 1 96.12 208 PHE A N 1
ATOM 1639 C CA . PHE A 1 208 ? 20.594 -29.062 -5.672 1 96.12 208 PHE A CA 1
ATOM 1640 C C . PHE A 1 208 ? 20.516 -27.641 -6.215 1 96.12 208 PHE A C 1
ATOM 1642 O O . PHE A 1 208 ? 21.344 -27.219 -7.027 1 96.12 208 PHE A O 1
ATOM 1649 N N . LEU A 1 209 ? 19.531 -26.828 -5.797 1 96.06 209 LEU A N 1
ATOM 1650 C CA . LEU A 1 209 ? 19.375 -25.453 -6.262 1 96.06 209 LEU A CA 1
ATOM 1651 C C . LEU A 1 209 ? 20.406 -24.547 -5.602 1 96.06 209 LEU A C 1
ATOM 1653 O O . LEU A 1 209 ? 20.656 -24.656 -4.402 1 96.06 209 LEU A O 1
ATOM 1657 N N . PRO A 1 210 ? 20.984 -23.641 -6.379 1 91.75 210 PRO A N 1
ATOM 1658 C CA . PRO A 1 210 ? 21.891 -22.656 -5.77 1 91.75 210 PRO A CA 1
ATOM 1659 C C . PRO A 1 210 ? 21.141 -21.625 -4.926 1 91.75 210 PRO A C 1
ATOM 1661 O O . PRO A 1 210 ? 20.047 -21.203 -5.289 1 91.75 210 PRO A O 1
ATOM 1664 N N . LYS A 1 211 ? 21.766 -21.281 -3.799 1 88.25 211 LYS A N 1
ATOM 1665 C CA . LYS A 1 211 ? 21.234 -20.219 -2.951 1 88.25 211 LYS A CA 1
ATOM 1666 C C . LYS A 1 211 ? 21.844 -18.859 -3.316 1 88.25 211 LYS A C 1
ATOM 1668 O O . LYS A 1 211 ? 23.047 -18.766 -3.584 1 88.25 211 LYS A O 1
ATOM 1673 N N . ASN A 1 212 ? 20.922 -17.812 -3.35 1 82.31 212 ASN A N 1
ATOM 1674 C CA . ASN A 1 212 ? 21.453 -16.469 -3.586 1 82.31 212 ASN A CA 1
ATOM 1675 C C . ASN A 1 212 ? 22.188 -15.93 -2.363 1 82.31 212 ASN A C 1
ATOM 1677 O O . ASN A 1 212 ? 21.875 -16.312 -1.232 1 82.31 212 ASN A O 1
ATOM 1681 N N . ASP A 1 213 ? 23.281 -15.227 -2.645 1 76.88 213 ASP A N 1
ATOM 1682 C CA . ASP A 1 213 ? 23.938 -14.484 -1.581 1 76.88 213 ASP A CA 1
ATOM 1683 C C . ASP A 1 213 ? 23.297 -13.117 -1.378 1 76.88 213 ASP A C 1
ATOM 1685 O O . ASP A 1 213 ? 23.875 -12.094 -1.749 1 76.88 213 ASP A O 1
ATOM 1689 N N . ASN A 1 214 ? 22.203 -13.156 -0.915 1 66.5 214 ASN A N 1
ATOM 1690 C CA . ASN A 1 214 ? 21.469 -11.898 -0.821 1 66.5 214 ASN A CA 1
ATOM 1691 C C . ASN A 1 214 ? 21.953 -11.055 0.355 1 66.5 214 ASN A C 1
ATOM 1693 O O . ASN A 1 214 ? 22.203 -11.586 1.44 1 66.5 214 ASN A O 1
ATOM 1697 N N . PRO A 1 215 ? 22.234 -9.82 -0.007 1 64.44 215 PRO A N 1
ATOM 1698 C CA . PRO A 1 215 ? 22.547 -8.922 1.111 1 64.44 215 PRO A CA 1
ATOM 1699 C C . PRO A 1 215 ? 21.406 -8.836 2.127 1 64.44 215 PRO A C 1
ATOM 1701 O O . PRO A 1 215 ? 20.281 -9.227 1.828 1 64.44 215 PRO A O 1
ATOM 1704 N N . GLU A 1 216 ? 21.844 -8.516 3.281 1 72.56 216 GLU A N 1
ATOM 1705 C CA . GLU A 1 216 ? 20.828 -8.289 4.309 1 72.56 216 GLU A CA 1
ATOM 1706 C C . GLU A 1 216 ? 19.812 -7.25 3.854 1 72.56 216 GLU A C 1
ATOM 1708 O O . GLU A 1 216 ? 20.172 -6.188 3.344 1 72.56 216 GLU A O 1
ATOM 1713 N N . GLY A 1 217 ? 18.578 -7.629 3.932 1 75.81 217 GLY A N 1
ATOM 1714 C CA . GLY A 1 217 ? 17.5 -6.766 3.477 1 75.81 217 GLY A CA 1
ATOM 1715 C C . GLY A 1 217 ? 17.375 -5.488 4.285 1 75.81 217 GLY A C 1
ATOM 1716 O O . GLY A 1 217 ? 17.531 -5.504 5.508 1 75.81 217 GLY A O 1
ATOM 1717 N N . GLN A 1 218 ? 17.297 -4.371 3.664 1 85.06 218 GLN A N 1
ATOM 1718 C CA . GLN A 1 218 ? 17.016 -3.059 4.238 1 85.06 218 GLN A CA 1
ATOM 1719 C C . GLN A 1 218 ? 15.523 -2.771 4.262 1 85.06 218 GLN A C 1
ATOM 1721 O O . GLN A 1 218 ? 14.945 -2.355 3.252 1 85.06 218 GLN A O 1
ATOM 1726 N N . SER A 1 219 ? 14.844 -3.184 5.434 1 89.25 219 SER A N 1
ATOM 1727 C CA . SER A 1 219 ? 13.391 -3.096 5.383 1 89.25 219 SER A CA 1
ATOM 1728 C C . SER A 1 219 ? 12.82 -2.631 6.719 1 89.25 219 SER A C 1
ATOM 1730 O O . SER A 1 219 ? 13.406 -2.891 7.773 1 89.25 219 SER A O 1
ATOM 1732 N N . ASN A 1 220 ? 11.844 -1.875 6.617 1 93.69 220 ASN A N 1
ATOM 1733 C CA . ASN A 1 220 ? 11.016 -1.511 7.762 1 93.69 220 ASN A CA 1
ATOM 1734 C C . ASN A 1 220 ? 9.586 -2.02 7.602 1 93.69 220 ASN A C 1
ATOM 1736 O O . ASN A 1 220 ? 9.258 -2.654 6.598 1 93.69 220 ASN A O 1
ATOM 1740 N N . ILE A 1 221 ? 8.781 -1.813 8.555 1 96.56 221 ILE A N 1
ATOM 1741 C CA . ILE A 1 221 ? 7.426 -2.361 8.594 1 96.56 221 ILE A CA 1
ATOM 1742 C C . ILE A 1 221 ? 6.586 -1.751 7.48 1 96.56 221 ILE A C 1
ATOM 1744 O O . ILE A 1 221 ? 5.75 -2.432 6.879 1 96.56 221 ILE A O 1
ATOM 1748 N N . VAL A 1 222 ? 6.746 -0.524 7.129 1 96.56 222 VAL A N 1
ATOM 1749 C CA . VAL A 1 222 ? 5.898 0.193 6.18 1 96.56 222 VAL A CA 1
ATOM 1750 C C . VAL A 1 222 ? 6.031 -0.433 4.793 1 96.56 222 VAL A C 1
ATOM 1752 O O . VAL A 1 222 ? 5.031 -0.771 4.16 1 96.56 222 VAL A O 1
ATOM 1755 N N . ILE A 1 223 ? 7.234 -0.686 4.383 1 95.19 223 ILE A N 1
ATOM 1756 C CA . ILE A 1 223 ? 7.445 -1.203 3.035 1 95.19 223 ILE A CA 1
ATOM 1757 C C . ILE A 1 223 ? 7.02 -2.668 2.973 1 95.19 223 ILE A C 1
ATOM 1759 O O . ILE A 1 223 ? 6.512 -3.131 1.947 1 95.19 223 ILE A O 1
ATOM 1763 N N . CYS A 1 224 ? 7.27 -3.436 4.039 1 96.69 224 CYS A N 1
ATOM 1764 C CA . CYS A 1 224 ? 6.852 -4.832 4.062 1 96.69 224 CYS A CA 1
ATOM 1765 C C . CYS A 1 224 ? 5.332 -4.949 3.979 1 96.69 224 CYS A C 1
ATOM 1767 O O . CYS A 1 224 ? 4.812 -5.754 3.205 1 96.69 224 CYS A O 1
ATOM 1769 N N . GLN A 1 225 ? 4.668 -4.129 4.734 1 97.5 225 GLN A N 1
ATOM 1770 C CA . GLN A 1 225 ? 3.211 -4.141 4.695 1 97.5 225 GLN A CA 1
ATOM 1771 C C . GLN A 1 225 ? 2.689 -3.637 3.352 1 97.5 225 GLN A C 1
ATOM 1773 O O . GLN A 1 225 ? 1.669 -4.117 2.855 1 97.5 225 GLN A O 1
ATOM 1778 N N . MET A 1 226 ? 3.324 -2.672 2.84 1 96.88 226 MET A N 1
ATOM 1779 C CA . MET A 1 226 ? 2.947 -2.176 1.519 1 96.88 226 MET A CA 1
ATOM 1780 C C . MET A 1 226 ? 3.008 -3.291 0.48 1 96.88 226 MET A C 1
ATOM 1782 O O . MET A 1 226 ? 2.074 -3.467 -0.304 1 96.88 226 MET A O 1
ATOM 1786 N N . CYS A 1 227 ? 4.07 -3.988 0.505 1 97.44 227 CYS A N 1
ATOM 1787 C CA . CYS A 1 227 ? 4.23 -5.109 -0.417 1 97.44 227 CYS A CA 1
ATOM 1788 C C . CYS A 1 227 ? 3.131 -6.145 -0.215 1 97.44 227 CYS A C 1
ATOM 1790 O O . CYS A 1 227 ? 2.502 -6.586 -1.18 1 97.44 227 CYS A O 1
ATOM 1792 N N . ALA A 1 228 ? 2.881 -6.492 0.992 1 98.25 228 ALA A N 1
ATOM 1793 C CA . ALA A 1 228 ? 1.839 -7.461 1.326 1 98.25 228 ALA A CA 1
ATOM 1794 C C . ALA A 1 228 ? 0.47 -6.977 0.855 1 98.25 228 ALA A C 1
ATOM 1796 O O . ALA A 1 228 ? -0.36 -7.777 0.416 1 98.25 228 ALA A O 1
ATOM 1797 N N . ASN A 1 229 ? 0.246 -5.719 0.987 1 97.56 229 ASN A N 1
ATOM 1798 C CA . ASN A 1 229 ? -1.024 -5.156 0.543 1 97.56 229 ASN A CA 1
ATOM 1799 C C . ASN A 1 229 ? -1.234 -5.355 -0.955 1 97.56 229 ASN A C 1
ATOM 1801 O O . ASN A 1 229 ? -2.328 -5.719 -1.39 1 97.56 229 ASN A O 1
ATOM 1805 N N . PHE A 1 230 ? -0.234 -5.133 -1.695 1 97.19 230 PHE A N 1
ATOM 1806 C CA . PHE A 1 230 ? -0.372 -5.32 -3.135 1 97.19 230 PHE A CA 1
ATOM 1807 C C . PHE A 1 230 ? -0.501 -6.797 -3.479 1 97.19 230 PHE A C 1
ATOM 1809 O O . PHE A 1 230 ? -1.224 -7.164 -4.406 1 97.19 230 PHE A O 1
ATOM 1816 N N . ILE A 1 231 ? 0.186 -7.637 -2.754 1 98.31 231 ILE A N 1
ATOM 1817 C CA . ILE A 1 231 ? 0.013 -9.07 -2.932 1 98.31 231 ILE A CA 1
ATOM 1818 C C . ILE A 1 231 ? -1.453 -9.445 -2.719 1 98.31 231 ILE A C 1
ATOM 1820 O O . ILE A 1 231 ? -2.064 -10.094 -3.572 1 98.31 231 ILE A O 1
ATOM 1824 N N . ASN A 1 232 ? -2.02 -9 -1.657 1 98 232 ASN A N 1
ATOM 1825 C CA . ASN A 1 232 ? -3.387 -9.398 -1.343 1 98 232 ASN A CA 1
ATOM 1826 C C . ASN A 1 232 ? -4.402 -8.648 -2.201 1 98 232 ASN A C 1
ATOM 1828 O O . ASN A 1 232 ? -5.547 -9.078 -2.334 1 98 232 ASN A O 1
ATOM 1832 N N . THR A 1 233 ? -4.02 -7.535 -2.748 1 95.69 233 THR A N 1
ATOM 1833 C CA . THR A 1 233 ? -4.844 -6.938 -3.797 1 95.69 233 THR A CA 1
ATOM 1834 C C . THR A 1 233 ? -4.988 -7.895 -4.98 1 95.69 233 THR A C 1
ATOM 1836 O O . THR A 1 233 ? -6.086 -8.086 -5.5 1 95.69 233 THR A O 1
ATOM 1839 N N . PHE A 1 234 ? -3.885 -8.5 -5.375 1 96.06 234 PHE A N 1
ATOM 1840 C CA . PHE A 1 234 ? -3.93 -9.477 -6.457 1 96.06 234 PHE A CA 1
ATOM 1841 C C . PHE A 1 234 ? -4.766 -10.688 -6.059 1 96.06 234 PHE A C 1
ATOM 1843 O O . PHE A 1 234 ? -5.453 -11.281 -6.898 1 96.06 234 PHE A O 1
ATOM 1850 N N . VAL A 1 235 ? -4.719 -11.086 -4.805 1 97.31 235 VAL A N 1
ATOM 1851 C CA . VAL A 1 235 ? -5.539 -12.188 -4.312 1 97.31 235 VAL A CA 1
ATOM 1852 C C . VAL A 1 235 ? -7.02 -11.859 -4.508 1 97.31 235 VAL A C 1
ATOM 1854 O O . VAL A 1 235 ? -7.785 -12.68 -5.012 1 97.31 235 VAL A O 1
ATOM 1857 N N . LEU A 1 236 ? -7.348 -10.664 -4.117 1 94.06 236 LEU A N 1
ATOM 1858 C CA . LEU A 1 236 ? -8.742 -10.25 -4.254 1 94.06 236 LEU A CA 1
ATOM 1859 C C . LEU A 1 236 ? -9.156 -10.203 -5.719 1 94.06 236 LEU A C 1
ATOM 1861 O O . LEU A 1 236 ? -10.281 -10.555 -6.062 1 94.06 236 LEU A O 1
ATOM 1865 N N . ASN A 1 237 ? -8.211 -9.828 -6.547 1 89.25 237 ASN A N 1
ATOM 1866 C CA . ASN A 1 237 ? -8.492 -9.844 -7.977 1 89.25 237 ASN A CA 1
ATOM 1867 C C . ASN A 1 237 ? -8.656 -11.266 -8.508 1 89.25 237 ASN A C 1
ATOM 1869 O O . ASN A 1 237 ? -9.445 -11.508 -9.422 1 89.25 237 ASN A O 1
ATOM 1873 N N . GLU A 1 238 ? -7.91 -12.141 -7.961 1 91.75 238 GLU A N 1
ATOM 1874 C CA . GLU A 1 238 ? -8.023 -13.555 -8.312 1 91.75 238 GLU A CA 1
ATOM 1875 C C . GLU A 1 238 ? -9.375 -14.125 -7.867 1 91.75 238 GLU A C 1
ATOM 1877 O O . GLU A 1 238 ? -10.016 -14.867 -8.617 1 91.75 238 GLU A O 1
ATOM 1882 N N . LEU A 1 239 ? -9.836 -13.734 -6.715 1 92.5 239 LEU A N 1
ATOM 1883 C CA . LEU A 1 239 ? -11.055 -14.281 -6.133 1 92.5 239 LEU A CA 1
ATOM 1884 C C . LEU A 1 239 ? -12.289 -13.602 -6.715 1 92.5 239 LEU A C 1
ATOM 1886 O O . LEU A 1 239 ? -13.344 -14.227 -6.852 1 92.5 239 LEU A O 1
ATOM 1890 N N . PHE A 1 240 ? -12.094 -12.234 -7.004 1 89.06 240 PHE A N 1
ATOM 1891 C CA . PHE A 1 240 ? -13.188 -11.43 -7.539 1 89.06 240 PHE A CA 1
ATOM 1892 C C . PHE A 1 240 ? -12.766 -10.727 -8.828 1 89.06 240 PHE A C 1
ATOM 1894 O O . PHE A 1 240 ? -12.641 -9.5 -8.859 1 89.06 240 PHE A O 1
ATOM 1901 N N . PRO A 1 241 ? -12.703 -11.508 -9.875 1 82.56 241 PRO A N 1
ATOM 1902 C CA . PRO A 1 241 ? -12.227 -10.891 -11.109 1 82.56 241 PRO A CA 1
ATOM 1903 C C . PRO A 1 241 ? -13.273 -9.977 -11.758 1 82.56 241 PRO A C 1
ATOM 1905 O O . PRO A 1 241 ? -14.461 -10.305 -11.773 1 82.56 241 PRO A O 1
ATOM 1908 N N . SER A 1 242 ? -12.859 -8.758 -12.07 1 72.31 242 SER A N 1
ATOM 1909 C CA . SER A 1 242 ? -13.727 -7.84 -12.805 1 72.31 242 SER A CA 1
ATOM 1910 C C . SER A 1 242 ? -13.602 -8.047 -14.312 1 72.31 242 SER A C 1
ATOM 1912 O O . SER A 1 242 ? -14.461 -7.602 -15.078 1 72.31 242 SER A O 1
ATOM 1914 N N . GLY A 1 243 ? -12.633 -8.688 -14.734 1 71.56 243 GLY A N 1
ATOM 1915 C CA . GLY A 1 243 ? -12.344 -9 -16.125 1 71.56 243 GLY A CA 1
ATOM 1916 C C . GLY A 1 243 ? -11.453 -10.219 -16.297 1 71.56 243 GLY A C 1
ATOM 1917 O O . GLY A 1 243 ? -11.469 -11.117 -15.453 1 71.56 243 GLY A O 1
ATOM 1918 N N . GLN A 1 244 ? -10.844 -10.219 -17.406 1 69.31 244 GLN A N 1
ATOM 1919 C CA . GLN A 1 244 ? -9.945 -11.344 -17.656 1 69.31 244 GLN A CA 1
ATOM 1920 C C . GLN A 1 244 ? -8.742 -11.289 -16.719 1 69.31 244 GLN A C 1
ATOM 1922 O O . GLN A 1 244 ? -8.125 -10.242 -16.547 1 69.31 244 GLN A O 1
ATOM 1927 N N . LYS A 1 245 ? -8.539 -12.469 -16.094 1 85 245 LYS A N 1
ATOM 1928 C CA . LYS A 1 245 ? -7.367 -12.594 -15.234 1 85 245 LYS A CA 1
ATOM 1929 C C . LYS A 1 245 ? -6.082 -12.68 -16.062 1 85 245 LYS A C 1
ATOM 1931 O O . LYS A 1 245 ? -6.027 -13.398 -17.062 1 85 245 LYS A O 1
ATOM 1936 N N . LYS A 1 246 ? -5.098 -11.875 -15.672 1 84.5 246 LYS A N 1
ATOM 1937 C CA . LYS A 1 246 ? -3.785 -11.914 -16.312 1 84.5 246 LYS A CA 1
ATOM 1938 C C . LYS A 1 246 ? -2.668 -11.828 -15.273 1 84.5 246 LYS A C 1
ATOM 1940 O O . LYS A 1 246 ? -2.791 -11.117 -14.273 1 84.5 246 LYS A O 1
ATOM 1945 N N . SER A 1 247 ? -1.619 -12.656 -15.625 1 93.56 247 SER A N 1
ATOM 1946 C CA . SER A 1 247 ? -0.426 -12.492 -14.797 1 93.56 247 SER A CA 1
ATOM 1947 C C . SER A 1 247 ? 0.109 -11.062 -14.875 1 93.56 247 SER A C 1
ATOM 1949 O O . SER A 1 247 ? 0.093 -10.445 -15.938 1 93.56 247 SER A O 1
ATOM 1951 N N . LYS A 1 248 ? 0.578 -10.555 -13.688 1 93.69 248 LYS A N 1
ATOM 1952 C CA . LYS A 1 248 ? 0.945 -9.148 -13.586 1 93.69 248 LYS A CA 1
ATOM 1953 C C . LYS A 1 248 ? 2.176 -8.961 -12.703 1 93.69 248 LYS A C 1
ATOM 1955 O O . LYS A 1 248 ? 2.475 -9.805 -11.859 1 93.69 248 LYS A O 1
ATOM 1960 N N . ARG A 1 249 ? 2.832 -7.875 -13.023 1 91.94 249 ARG A N 1
ATOM 1961 C CA . ARG A 1 249 ? 3.857 -7.367 -12.117 1 91.94 249 ARG A CA 1
ATOM 1962 C C . ARG A 1 249 ? 3.611 -5.898 -11.781 1 91.94 249 ARG A C 1
ATOM 1964 O O . ARG A 1 249 ? 3.209 -5.117 -12.648 1 91.94 249 ARG A O 1
ATOM 1971 N N . ILE A 1 250 ? 3.852 -5.566 -10.5 1 93.44 250 ILE A N 1
ATOM 1972 C CA . ILE A 1 250 ? 3.854 -4.184 -10.031 1 93.44 250 ILE A CA 1
ATOM 1973 C C . ILE A 1 250 ? 5.242 -3.812 -9.516 1 93.44 250 ILE A C 1
ATOM 1975 O O . ILE A 1 250 ? 5.891 -4.609 -8.836 1 93.44 250 ILE A O 1
ATOM 1979 N N . LEU A 1 251 ? 5.664 -2.695 -9.977 1 89.56 251 LEU A N 1
ATOM 1980 C CA . LEU A 1 251 ? 6.824 -2.029 -9.398 1 89.56 251 LEU A CA 1
ATOM 1981 C C . LEU A 1 251 ? 6.418 -0.723 -8.719 1 89.56 251 LEU A C 1
ATOM 1983 O O . LEU A 1 251 ? 5.742 0.11 -9.328 1 89.56 251 LEU A O 1
ATOM 1987 N N . LEU A 1 252 ? 6.758 -0.618 -7.457 1 91.44 252 LEU A N 1
ATOM 1988 C CA . LEU A 1 252 ? 6.445 0.598 -6.715 1 91.44 252 LEU A CA 1
ATOM 1989 C C . LEU A 1 252 ? 7.715 1.242 -6.164 1 91.44 252 LEU A C 1
ATOM 1991 O O . LEU A 1 252 ? 8.562 0.561 -5.582 1 91.44 252 LEU A O 1
ATOM 1995 N N . TYR A 1 253 ? 7.781 2.486 -6.414 1 83.94 253 TYR A N 1
ATOM 1996 C CA . TYR A 1 253 ? 8.812 3.334 -5.824 1 83.94 253 TYR A CA 1
ATOM 1997 C C . TYR A 1 253 ? 8.219 4.285 -4.793 1 83.94 253 TYR A C 1
ATOM 1999 O O . TYR A 1 253 ? 7.125 4.824 -4.996 1 83.94 253 TYR A O 1
ATOM 2007 N N . LEU A 1 254 ? 8.914 4.477 -3.703 1 85.75 254 LEU A N 1
ATOM 2008 C CA . LEU A 1 254 ? 8.328 5.27 -2.627 1 85.75 254 LEU A CA 1
ATOM 2009 C C . LEU A 1 254 ? 8.945 6.664 -2.584 1 85.75 254 LEU A C 1
ATOM 2011 O O . LEU A 1 254 ? 8.43 7.555 -1.908 1 85.75 254 LEU A O 1
ATOM 2015 N N . ASP A 1 255 ? 10.039 6.941 -3.236 1 75.56 255 ASP A N 1
ATOM 2016 C CA . ASP A 1 255 ? 10.656 8.266 -3.297 1 75.56 255 ASP A CA 1
ATOM 2017 C C . ASP A 1 255 ? 11.406 8.461 -4.609 1 75.56 255 ASP A C 1
ATOM 2019 O O . ASP A 1 255 ? 12.562 8.039 -4.742 1 75.56 255 ASP A O 1
ATOM 2023 N N . PRO A 1 256 ? 10.844 9.109 -5.652 1 75.44 256 PRO A N 1
ATOM 2024 C CA . PRO A 1 256 ? 9.461 9.602 -5.652 1 75.44 256 PRO A CA 1
ATOM 2025 C C . PRO A 1 256 ? 8.438 8.469 -5.723 1 75.44 256 PRO A C 1
ATOM 2027 O O . PRO A 1 256 ? 8.773 7.352 -6.117 1 75.44 256 PRO A O 1
ATOM 2030 N N . ILE A 1 257 ? 7.297 8.805 -5.273 1 83.56 257 ILE A N 1
ATOM 2031 C CA . ILE A 1 257 ? 6.254 7.781 -5.293 1 83.56 257 ILE A CA 1
ATOM 2032 C C . ILE A 1 257 ? 5.754 7.578 -6.719 1 83.56 257 ILE A C 1
ATOM 2034 O O . ILE A 1 257 ? 5.27 8.516 -7.355 1 83.56 257 ILE A O 1
ATOM 2038 N N . ASP A 1 258 ? 5.945 6.355 -7.16 1 80.75 258 ASP A N 1
ATOM 2039 C CA . ASP A 1 258 ? 5.477 5.992 -8.492 1 80.75 258 ASP A CA 1
ATOM 2040 C C . ASP A 1 258 ? 5.211 4.488 -8.594 1 80.75 258 ASP A C 1
ATOM 2042 O O . ASP A 1 258 ? 5.805 3.699 -7.855 1 80.75 258 ASP A O 1
ATOM 2046 N N . ILE A 1 259 ? 4.258 4.188 -9.445 1 85.69 259 ILE A N 1
ATOM 2047 C CA . ILE A 1 259 ? 3.889 2.785 -9.602 1 85.69 259 ILE A CA 1
ATOM 2048 C C . ILE A 1 259 ? 3.871 2.422 -11.086 1 85.69 259 ILE A C 1
ATOM 2050 O O . ILE A 1 259 ? 3.453 3.225 -11.922 1 85.69 259 ILE A O 1
ATOM 2054 N N . ILE A 1 260 ? 4.484 1.332 -11.375 1 80.06 260 ILE A N 1
ATOM 2055 C CA . ILE A 1 260 ? 4.375 0.732 -12.695 1 80.06 260 ILE A CA 1
ATOM 2056 C C . ILE A 1 260 ? 3.68 -0.623 -12.594 1 80.06 260 ILE A C 1
ATOM 2058 O O . ILE A 1 260 ? 4.148 -1.518 -11.891 1 80.06 260 ILE A O 1
ATOM 2062 N N . SER A 1 261 ? 2.535 -0.711 -13.125 1 84.44 261 SER A N 1
ATOM 2063 C CA . SER A 1 261 ? 1.786 -1.96 -13.211 1 84.44 261 SER A CA 1
ATOM 2064 C C . SER A 1 261 ? 1.63 -2.418 -14.656 1 84.44 261 SER A C 1
ATOM 2066 O O . SER A 1 261 ? 1.176 -1.653 -15.508 1 84.44 261 SER A O 1
ATOM 2068 N N . PHE A 1 262 ? 2.014 -3.668 -14.891 1 78.5 262 PHE A N 1
ATOM 2069 C CA . PHE A 1 262 ? 1.884 -4.102 -16.266 1 78.5 262 PHE A CA 1
ATOM 2070 C C . PHE A 1 262 ? 1.536 -5.582 -16.344 1 78.5 262 PHE A C 1
ATOM 2072 O O . PHE A 1 262 ? 1.91 -6.359 -15.469 1 78.5 262 PHE A O 1
ATOM 2079 N N . ASP A 1 263 ? 0.799 -5.918 -17.375 1 82.25 263 ASP A N 1
ATOM 2080 C CA . ASP A 1 263 ? 0.49 -7.309 -17.703 1 82.25 263 ASP A CA 1
ATOM 2081 C C . ASP A 1 263 ? 1.707 -8.016 -18.297 1 82.25 263 ASP A C 1
ATOM 2083 O O . ASP A 1 263 ? 2.441 -7.438 -19.109 1 82.25 263 ASP A O 1
ATOM 2087 N N . LEU A 1 264 ? 1.859 -9.227 -17.781 1 86.62 264 LEU A N 1
ATOM 2088 C CA . LEU A 1 264 ? 2.955 -10.008 -18.344 1 86.62 264 LEU A CA 1
ATOM 2089 C C . LEU A 1 264 ? 2.588 -10.547 -19.719 1 86.62 264 LEU A C 1
ATOM 2091 O O . LEU A 1 264 ? 1.407 -10.734 -20.016 1 86.62 264 LEU A O 1
ATOM 2095 N N . GLU A 1 265 ? 3.686 -10.711 -20.453 1 77.56 265 GLU A N 1
ATOM 2096 C CA . GLU A 1 265 ? 3.521 -11.297 -21.781 1 77.56 265 GLU A CA 1
ATOM 2097 C C . G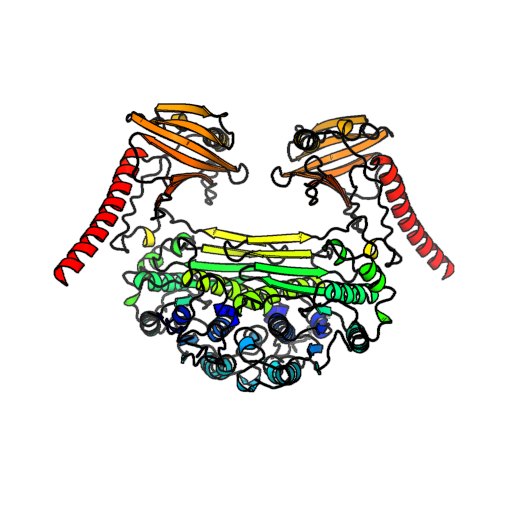LU A 1 265 ? 4.344 -12.578 -21.922 1 77.56 265 GLU A C 1
ATOM 2099 O O . GLU A 1 265 ? 5.418 -12.695 -21.344 1 77.56 265 GLU A O 1
ATOM 2104 N N . ILE A 1 266 ? 3.76 -13.477 -22.703 1 81.19 266 ILE A N 1
ATOM 2105 C CA . ILE A 1 266 ? 4.473 -14.727 -22.953 1 81.19 266 ILE A CA 1
ATOM 2106 C C . ILE A 1 266 ? 5.695 -14.461 -23.828 1 81.19 266 ILE A C 1
ATOM 2108 O O . ILE A 1 266 ? 5.59 -13.789 -24.859 1 81.19 266 ILE A O 1
ATOM 2112 N N . THR A 1 267 ? 6.809 -14.945 -23.344 1 77.31 267 THR A N 1
ATOM 2113 C CA . THR A 1 267 ? 8 -14.891 -24.188 1 77.31 267 THR A CA 1
ATOM 2114 C C . THR A 1 267 ? 7.992 -16.016 -25.203 1 77.31 267 THR A C 1
ATOM 2116 O O . THR A 1 267 ? 7.738 -17.172 -24.859 1 77.31 267 THR A O 1
ATOM 2119 N N . PRO A 1 268 ? 8.289 -15.695 -26.422 1 68.25 268 PRO A N 1
ATOM 2120 C CA . PRO A 1 268 ? 8.18 -16.688 -27.484 1 68.25 268 PRO A CA 1
ATOM 2121 C C . PRO A 1 268 ? 9.031 -17.922 -27.234 1 68.25 268 PRO A C 1
ATOM 2123 O O . PRO A 1 268 ? 8.672 -19.016 -27.672 1 68.25 268 PRO A O 1
ATOM 2126 N N . LYS A 1 269 ? 10.023 -17.891 -26.609 1 73.94 269 LYS A N 1
ATOM 2127 C CA . LYS A 1 269 ? 10.938 -19.016 -26.406 1 73.94 269 LYS A CA 1
ATOM 2128 C C . LYS A 1 269 ? 10.766 -19.625 -25.031 1 73.94 269 LYS A C 1
ATOM 2130 O O . LYS A 1 269 ? 11.562 -20.469 -24.609 1 73.94 269 LYS A O 1
ATOM 2135 N N . CYS A 1 270 ? 9.688 -19.281 -24.422 1 86.75 270 CYS A N 1
ATOM 2136 C CA . CYS A 1 270 ? 9.539 -19.828 -23.078 1 86.75 270 CYS A CA 1
ATOM 2137 C C . CYS A 1 270 ? 9.164 -21.297 -23.109 1 86.75 270 CYS A C 1
ATOM 2139 O O . CYS A 1 270 ? 8.102 -21.656 -23.625 1 86.75 270 CYS A O 1
ATOM 2141 N N . PRO A 1 271 ? 9.938 -22.125 -22.594 1 85.69 271 PRO A N 1
ATOM 2142 C CA . PRO A 1 271 ? 9.672 -23.562 -22.672 1 85.69 271 PRO A CA 1
ATOM 2143 C C . PRO A 1 271 ? 8.5 -24 -21.797 1 85.69 271 PRO A C 1
ATOM 2145 O O . PRO A 1 271 ? 7.938 -25.078 -22 1 85.69 271 PRO A O 1
ATOM 2148 N N . TYR A 1 272 ? 8.109 -23.266 -20.812 1 89.31 272 TYR A N 1
ATOM 2149 C CA . TYR A 1 272 ? 7.027 -23.641 -19.922 1 89.31 272 TYR A CA 1
ATOM 2150 C C . TYR A 1 272 ? 5.676 -23.25 -20.5 1 89.31 272 TYR A C 1
ATOM 2152 O O . TYR A 1 272 ? 4.699 -24 -20.375 1 89.31 272 TYR A O 1
ATOM 2160 N N . CYS A 1 273 ? 5.668 -22.109 -21.156 1 85.56 273 CYS A N 1
ATOM 2161 C CA . CYS A 1 273 ? 4.406 -21.562 -21.656 1 85.56 273 CYS A CA 1
ATOM 2162 C C . CYS A 1 273 ? 4.074 -22.141 -23.016 1 85.56 273 CYS A C 1
ATOM 2164 O O . CYS A 1 273 ? 2.914 -22.125 -23.438 1 85.56 273 CYS A O 1
ATOM 2166 N N . ARG A 1 274 ? 5.133 -22.453 -23.766 1 66.56 274 ARG A N 1
ATOM 2167 C CA . ARG A 1 274 ? 4.914 -23 -25.094 1 66.56 274 ARG A CA 1
ATOM 2168 C C . ARG A 1 274 ? 4.449 -24.453 -25.016 1 66.56 274 ARG A C 1
ATOM 2170 O O . ARG A 1 274 ? 3.775 -24.938 -25.938 1 66.56 274 ARG A O 1
ATOM 2177 N N . GLU A 1 275 ? 5.078 -25.031 -24.156 1 55.94 275 GLU A N 1
ATOM 2178 C CA . GLU A 1 275 ? 4.727 -26.438 -24.047 1 55.94 275 GLU A CA 1
ATOM 2179 C C . GLU A 1 275 ? 3.273 -26.625 -23.625 1 55.94 275 GLU A C 1
ATOM 2181 O O . GLU A 1 275 ? 2.762 -25.844 -22.812 1 55.94 275 GLU A O 1
ATOM 2186 N N . PRO A 1 276 ? 2.49 -27.078 -24.578 1 46.53 276 PRO A N 1
ATOM 2187 C CA . PRO A 1 276 ? 1.122 -27.453 -24.203 1 46.53 276 PRO A CA 1
ATOM 2188 C C . PRO A 1 276 ? 1.026 -28.016 -22.797 1 46.53 276 PRO A C 1
ATOM 2190 O O . PRO A 1 276 ? 1.233 -29.203 -22.594 1 46.53 276 PRO A O 1
ATOM 2193 N N . PHE A 1 277 ? 1.804 -27.484 -21.938 1 41.03 277 PHE A N 1
ATOM 2194 C CA . PHE A 1 277 ? 1.512 -28.203 -20.703 1 41.03 277 PHE A CA 1
ATOM 2195 C C . PHE A 1 277 ? 0.011 -28.25 -20.438 1 41.03 277 PHE A C 1
ATOM 2197 O O . PHE A 1 277 ? -0.462 -29.047 -19.625 1 41.03 277 PHE A O 1
ATOM 2204 N N . HIS A 1 278 ? -0.542 -27.031 -20.844 1 38.75 278 HIS A N 1
ATOM 2205 C CA . HIS A 1 278 ? -1.997 -27.094 -20.766 1 38.75 278 HIS A CA 1
ATOM 2206 C C . HIS A 1 278 ? -2.588 -27.797 -21.969 1 38.75 278 HIS A C 1
ATOM 2208 O O . HIS A 1 278 ? -2.18 -27.547 -23.109 1 38.75 278 HIS A O 1
ATOM 2214 N N . GLU A 1 279 ? -2.963 -28.953 -21.906 1 35.66 279 GLU A N 1
ATOM 2215 C CA . GLU A 1 279 ? -3.541 -29.781 -22.969 1 35.66 279 GLU A CA 1
ATOM 2216 C C . GLU A 1 279 ? -4.215 -28.906 -24.031 1 35.66 279 GLU A C 1
ATOM 2218 O O . GLU A 1 279 ? -4.281 -29.297 -25.203 1 35.66 279 GLU A O 1
ATOM 2223 N N . GLY A 1 280 ? -4.711 -27.688 -23.719 1 33.16 280 GLY A N 1
ATOM 2224 C CA . GLY A 1 280 ? -5.594 -26.984 -24.641 1 33.16 280 GLY A CA 1
ATOM 2225 C C . GLY A 1 280 ? -4.91 -25.859 -25.391 1 33.16 280 GLY A C 1
ATOM 2226 O O . GLY A 1 280 ? -5.516 -25.234 -26.266 1 33.16 280 GLY A O 1
ATOM 2227 N N . ASN A 1 281 ? -4.004 -25.156 -24.906 1 32 281 ASN A N 1
ATOM 2228 C CA . ASN A 1 281 ? -3.6 -23.922 -25.578 1 32 281 ASN A CA 1
ATOM 2229 C C . ASN A 1 281 ? -2.469 -24.172 -26.578 1 32 281 ASN A C 1
ATOM 2231 O O . ASN A 1 281 ? -1.429 -24.719 -26.219 1 32 281 ASN A O 1
ATOM 2235 N N . SER A 1 282 ? -2.801 -24.391 -27.766 1 29.09 282 SER A N 1
ATOM 2236 C CA . SER A 1 282 ? -1.826 -24.578 -28.844 1 29.09 282 SER A CA 1
ATOM 2237 C C . SER A 1 282 ? -1.159 -23.25 -29.203 1 29.09 282 SER A C 1
ATOM 2239 O O . SER A 1 282 ? -1.84 -22.25 -29.453 1 29.09 282 SER A O 1
ATOM 2241 N N . PHE A 1 283 ? -0.052 -22.922 -28.656 1 30.03 283 PHE A N 1
ATOM 2242 C CA . PHE A 1 283 ? 0.736 -21.781 -29.094 1 30.03 283 PHE A CA 1
ATOM 2243 C C . PHE A 1 283 ? 1.547 -22.109 -30.344 1 30.03 283 PHE A C 1
ATOM 2245 O O . PHE A 1 283 ? 2.092 -23.219 -30.453 1 30.03 283 PHE A O 1
ATOM 2252 N N . HIS A 1 284 ? 1.128 -21.484 -31.438 1 28.23 284 HIS A N 1
ATOM 2253 C CA . HIS A 1 284 ? 1.959 -21.672 -32.625 1 28.23 284 HIS A CA 1
ATOM 2254 C C . HIS A 1 284 ? 2.871 -20.469 -32.844 1 28.23 284 HIS A C 1
ATOM 2256 O O . HIS A 1 284 ? 2.402 -19.328 -32.875 1 28.23 284 HIS A O 1
ATOM 2262 N N . GLU A 1 285 ? 4.035 -20.469 -32.406 1 30.91 285 GLU A N 1
ATOM 2263 C CA . GLU A 1 285 ? 5.059 -19.469 -32.688 1 30.91 285 GLU A CA 1
ATOM 2264 C C . GLU A 1 285 ? 5.375 -19.391 -34.156 1 30.91 285 GLU A C 1
ATOM 2266 O O . GLU A 1 285 ? 5.594 -20.406 -34.812 1 30.91 285 GLU A O 1
ATOM 2271 N N . VAL A 1 286 ? 5 -18.109 -34.781 1 30.89 286 VAL A N 1
ATOM 2272 C CA . VAL A 1 286 ? 5.383 -17.938 -36.188 1 30.89 286 VAL A CA 1
ATOM 2273 C C . VAL A 1 286 ? 6.789 -17.359 -36.25 1 30.89 286 VAL A C 1
ATOM 2275 O O . VAL A 1 286 ? 7.184 -16.547 -35.438 1 30.89 286 VAL A O 1
ATOM 2278 N N . GLN A 1 287 ? 7.66 -17.859 -36.906 1 32.91 287 GLN A N 1
ATOM 2279 C CA . GLN A 1 287 ? 9.062 -17.516 -37.125 1 32.91 287 GLN A CA 1
ATOM 2280 C C . GLN A 1 287 ? 9.234 -16.031 -37.469 1 32.91 287 GLN A C 1
ATOM 2282 O O . GLN A 1 287 ? 8.453 -15.469 -38.219 1 32.91 287 GLN A O 1
ATOM 2287 N N . SER A 1 288 ? 10.008 -15.188 -36.656 1 38.97 288 SER A N 1
ATOM 2288 C CA . SER A 1 288 ? 10.328 -13.766 -36.781 1 38.97 288 SER A CA 1
ATOM 2289 C C . SER A 1 288 ? 11.125 -13.492 -38.062 1 38.97 288 SER A C 1
ATOM 2291 O O . SER A 1 288 ? 11.852 -14.367 -38.531 1 38.97 288 SER A O 1
ATOM 2293 N N . GLU A 1 289 ? 10.594 -12.453 -38.938 1 43.72 289 GLU A N 1
ATOM 2294 C CA . GLU A 1 289 ? 11.367 -12.016 -40.094 1 43.72 289 GLU A CA 1
ATOM 2295 C C . GLU A 1 289 ? 12.117 -10.719 -39.812 1 43.72 289 GLU A C 1
ATOM 2297 O O . GLU A 1 289 ? 11.711 -9.945 -38.938 1 43.72 289 GLU A O 1
ATOM 2302 N N . GLU A 1 290 ? 13.266 -10.594 -40.281 1 52.81 290 GLU A N 1
ATOM 2303 C CA . GLU A 1 290 ? 14.07 -9.383 -40.188 1 52.81 290 GLU A CA 1
ATOM 2304 C C . GLU A 1 290 ? 13.625 -8.344 -41.219 1 52.81 290 GLU A C 1
ATOM 2306 O O . GLU A 1 290 ? 13.461 -8.656 -42.406 1 52.81 290 GLU A O 1
ATOM 2311 N N . ILE A 1 291 ? 13.141 -7.156 -40.719 1 56.19 291 ILE A N 1
ATOM 2312 C CA . ILE A 1 291 ? 12.797 -6.039 -41.594 1 56.19 291 ILE A CA 1
ATOM 2313 C C . ILE A 1 291 ? 13.945 -5.035 -41.625 1 56.19 291 ILE A C 1
ATOM 2315 O O . ILE A 1 291 ? 14.344 -4.504 -40.594 1 56.19 291 ILE A O 1
ATOM 2319 N N . PRO A 1 292 ? 14.594 -4.898 -42.719 1 59.66 292 PRO A N 1
ATOM 2320 C CA . PRO A 1 292 ? 15.734 -3.986 -42.844 1 59.66 292 PRO A CA 1
ATOM 2321 C C . PRO A 1 292 ? 15.32 -2.518 -42.812 1 59.66 292 PRO A C 1
ATOM 2323 O O . PRO A 1 292 ? 15.266 -1.867 -43.844 1 59.66 292 PRO A O 1
ATOM 2326 N N . LEU A 1 293 ? 14.766 -1.99 -41.75 1 65.12 293 LEU A N 1
ATOM 2327 C CA . LEU A 1 293 ? 14.398 -0.592 -41.562 1 65.12 293 LEU A CA 1
ATOM 2328 C C . LEU A 1 293 ? 15.008 -0.032 -40.281 1 65.12 293 LEU A C 1
ATOM 2330 O O . LEU A 1 293 ? 15.219 -0.768 -39.312 1 65.12 293 LEU A O 1
ATOM 2334 N N . SER A 1 294 ? 15.438 1.222 -40.375 1 68.06 294 SER A N 1
ATOM 2335 C CA . SER A 1 294 ? 15.82 1.896 -39.156 1 68.06 294 SER A CA 1
ATOM 2336 C C . SER A 1 294 ? 14.641 2.012 -38.188 1 68.06 294 SER A C 1
ATOM 2338 O O . SER A 1 294 ? 13.484 1.948 -38.625 1 68.06 294 SER A O 1
ATOM 2340 N N . LYS A 1 295 ? 14.969 2.123 -37.031 1 71.81 295 LYS A N 1
ATOM 2341 C CA . LYS A 1 295 ? 13.938 2.285 -36 1 71.81 295 LYS A CA 1
ATOM 2342 C C . LYS A 1 295 ? 13.047 3.488 -36.312 1 71.81 295 LYS A C 1
ATOM 2344 O O . LYS A 1 295 ? 11.828 3.428 -36.125 1 71.81 295 LYS A O 1
ATOM 2349 N N . GLU A 1 296 ? 13.703 4.5 -36.75 1 73.31 296 GLU A N 1
ATOM 2350 C CA . GLU A 1 296 ? 12.969 5.723 -37.062 1 73.31 296 GLU A CA 1
ATOM 2351 C C . GLU A 1 296 ? 12.016 5.508 -38.25 1 73.31 296 GLU A C 1
ATOM 2353 O O . GLU A 1 296 ? 10.867 5.957 -38.219 1 73.31 296 GLU A O 1
ATOM 2358 N N . ASP A 1 297 ? 12.453 4.859 -39.156 1 73.12 297 ASP A N 1
ATOM 2359 C CA . ASP A 1 297 ? 11.625 4.586 -40.344 1 73.12 297 ASP A CA 1
ATOM 2360 C C . ASP A 1 297 ? 10.492 3.619 -40 1 73.12 297 ASP A C 1
ATOM 2362 O O . ASP A 1 297 ? 9.367 3.783 -40.469 1 73.12 297 ASP A O 1
ATOM 2366 N N . LEU A 1 298 ? 10.844 2.738 -39.156 1 75.38 298 LEU A N 1
ATOM 2367 C CA . LEU A 1 298 ? 9.828 1.779 -38.719 1 75.38 298 LEU A CA 1
ATOM 2368 C C . LEU A 1 298 ? 8.719 2.475 -37.969 1 75.38 298 LEU A C 1
ATOM 2370 O O . LEU A 1 298 ? 7.535 2.219 -38.188 1 75.38 298 LEU A O 1
ATOM 2374 N N . TRP A 1 299 ? 9.117 3.309 -37.094 1 79 299 TRP A N 1
ATOM 2375 C CA . TRP A 1 299 ? 8.117 4.027 -36.344 1 79 299 TRP A CA 1
ATOM 2376 C C . TRP A 1 299 ? 7.254 4.902 -37.219 1 79 299 TRP A C 1
ATOM 2378 O O . TRP A 1 299 ? 6.031 4.965 -37.062 1 79 299 TRP A O 1
ATOM 2388 N N . LYS A 1 300 ? 7.867 5.547 -38.125 1 77.81 300 LYS A N 1
ATOM 2389 C CA . LYS A 1 300 ? 7.125 6.367 -39.062 1 77.81 300 LYS A CA 1
ATOM 2390 C C . LYS A 1 300 ? 6.086 5.539 -39.812 1 77.81 300 LYS A C 1
ATOM 2392 O O . LYS A 1 300 ? 4.941 5.969 -40 1 77.81 300 LYS A O 1
ATOM 2397 N N . ASP A 1 301 ? 6.469 4.363 -40.219 1 76.88 301 ASP A N 1
ATOM 2398 C CA . ASP A 1 301 ? 5.574 3.486 -40.969 1 76.88 301 ASP A CA 1
ATOM 2399 C C . ASP A 1 301 ? 4.441 2.967 -40.062 1 76.88 301 ASP A C 1
ATOM 2401 O O . ASP A 1 301 ? 3.287 2.916 -40.5 1 76.88 301 ASP A O 1
ATOM 2405 N N . ILE A 1 302 ? 4.793 2.668 -38.875 1 78.81 302 ILE A N 1
ATOM 2406 C CA . ILE A 1 302 ? 3.807 2.104 -37.969 1 78.81 302 ILE A CA 1
ATOM 2407 C C . ILE A 1 302 ? 2.82 3.188 -37.531 1 78.81 302 ILE A C 1
ATOM 2409 O O . ILE A 1 302 ? 1.608 2.957 -37.5 1 78.81 302 ILE A O 1
ATOM 2413 N N . LYS A 1 303 ? 3.336 4.316 -37.281 1 79.44 303 LYS A N 1
ATOM 2414 C CA . LYS A 1 303 ? 2.508 5.441 -36.844 1 79.44 303 LYS A CA 1
ATOM 2415 C C . LYS A 1 303 ? 1.449 5.77 -37.906 1 79.44 303 LYS A C 1
ATOM 2417 O O . LYS A 1 303 ? 0.318 6.121 -37.562 1 79.44 303 LYS A O 1
ATOM 2422 N N . ASN A 1 304 ? 1.748 5.59 -39.094 1 77.31 304 ASN A N 1
ATOM 2423 C CA . ASN A 1 304 ? 0.85 5.898 -40.219 1 77.31 304 ASN A CA 1
ATOM 2424 C C . ASN A 1 304 ? 0.161 4.645 -40.75 1 77.31 304 ASN A C 1
ATOM 2426 O O . ASN A 1 304 ? -0.477 4.676 -41.781 1 77.31 304 ASN A O 1
ATOM 2430 N N . LEU A 1 305 ? 0.29 3.533 -40.062 1 78.81 305 LEU A N 1
ATOM 2431 C CA . LEU A 1 305 ? -0.278 2.23 -40.406 1 78.81 305 LEU A CA 1
ATOM 2432 C C . LEU A 1 305 ? 0.015 1.862 -41.844 1 78.81 305 LEU A C 1
ATOM 2434 O O . LEU A 1 305 ? -0.876 1.413 -42.562 1 78.81 305 LEU A O 1
ATOM 2438 N N . GLN A 1 306 ? 1.241 2.121 -42.219 1 77.19 306 GLN A N 1
ATOM 2439 C CA . GLN A 1 306 ? 1.68 1.733 -43.562 1 77.19 306 GLN A CA 1
ATOM 2440 C C . GLN A 1 306 ? 1.973 0.237 -43.625 1 77.19 306 GLN A C 1
ATOM 2442 O O . GLN A 1 306 ? 3.096 -0.167 -43.938 1 77.19 306 GLN A O 1
ATOM 2447 N N . LEU A 1 307 ? 0.998 -0.505 -43.438 1 76.56 307 LEU A N 1
ATOM 2448 C CA . LEU A 1 307 ? 1.15 -1.952 -43.312 1 76.56 307 LEU A CA 1
ATOM 2449 C C . LEU A 1 307 ? 1.516 -2.562 -44.656 1 76.56 307 LEU A C 1
ATOM 2451 O O . LEU A 1 307 ? 2.109 -3.641 -44.719 1 76.56 307 LEU A O 1
ATOM 2455 N N . GLN A 1 308 ? 1.185 -1.911 -45.75 1 77.19 308 GLN A N 1
ATOM 2456 C CA . GLN A 1 308 ? 1.536 -2.391 -47.062 1 77.19 308 GLN A CA 1
ATOM 2457 C C . GLN A 1 308 ? 3.049 -2.393 -47.281 1 77.19 308 GLN A C 1
ATOM 2459 O O . GLN A 1 308 ? 3.578 -3.213 -48.031 1 77.19 308 GLN A O 1
ATOM 2464 N N . LYS A 1 309 ? 3.697 -1.493 -46.594 1 75.5 309 LYS A N 1
ATOM 2465 C CA . LYS A 1 309 ? 5.156 -1.436 -46.688 1 75.5 309 LYS A CA 1
ATOM 2466 C C . LYS A 1 309 ? 5.801 -2.48 -45.781 1 75.5 309 LYS A C 1
ATOM 2468 O O . LYS A 1 309 ? 6.801 -3.1 -46.125 1 75.5 309 LYS A O 1
ATOM 2473 N N . LEU A 1 310 ? 5.16 -2.646 -44.719 1 70.25 310 LEU A N 1
ATOM 2474 C CA . LEU A 1 310 ? 5.75 -3.52 -43.719 1 70.25 310 LEU A CA 1
ATOM 2475 C C . LEU A 1 310 ? 5.457 -4.984 -44.031 1 70.25 310 LEU A C 1
ATOM 2477 O O . LEU A 1 310 ? 6.297 -5.855 -43.781 1 70.25 310 LEU A O 1
ATOM 2481 N N . PHE A 1 311 ? 4.223 -5.117 -44.594 1 70.25 311 PHE A N 1
ATOM 2482 C CA . PHE A 1 311 ? 3.779 -6.469 -44.906 1 70.25 311 PHE A CA 1
ATOM 2483 C C . PHE A 1 311 ? 3.275 -6.551 -46.344 1 70.25 311 PHE A C 1
ATOM 2485 O O . PHE A 1 311 ? 2.111 -6.879 -46.562 1 70.25 311 PHE A O 1
ATOM 2492 N N . PRO A 1 312 ? 4.223 -6.438 -47.219 1 70.94 312 PRO A N 1
ATOM 2493 C CA . PRO A 1 312 ? 3.797 -6.395 -48.625 1 70.94 312 PRO A CA 1
ATOM 2494 C C . PRO A 1 312 ? 3.229 -7.727 -49.125 1 70.94 312 PRO A C 1
ATOM 2496 O O . PRO A 1 312 ? 2.469 -7.758 -50.094 1 70.94 312 PRO A O 1
ATOM 2499 N N . GLN A 1 313 ? 3.592 -8.75 -48.469 1 65.38 313 GLN A N 1
ATOM 2500 C CA . GLN A 1 313 ? 3.113 -10.07 -48.875 1 65.38 313 GLN A CA 1
ATOM 2501 C C . GLN A 1 313 ? 1.652 -10.273 -48.5 1 65.38 313 GLN A C 1
ATOM 2503 O O . GLN A 1 313 ? 0.958 -11.102 -49.094 1 65.38 313 GLN A O 1
ATOM 2508 N N . TYR A 1 314 ? 1.148 -9.375 -47.625 1 65.88 314 TYR A N 1
ATOM 2509 C CA . TYR A 1 314 ? -0.182 -9.648 -47.094 1 65.88 314 TYR A CA 1
ATOM 2510 C C . TYR A 1 314 ? -1.13 -8.492 -47.344 1 65.88 314 TYR A C 1
ATOM 2512 O O . TYR A 1 314 ? -2.334 -8.688 -47.531 1 65.88 314 TYR A O 1
ATOM 2520 N N . VAL A 1 315 ? -0.577 -7.359 -47.312 1 76.19 315 VAL A N 1
ATOM 2521 C CA . VAL A 1 315 ? -1.422 -6.176 -47.406 1 76.19 315 VAL A CA 1
ATOM 2522 C C . VAL A 1 315 ? -1.311 -5.566 -48.812 1 76.19 315 VAL A C 1
ATOM 2524 O O . VAL A 1 315 ? -0.207 -5.293 -49.281 1 76.19 315 VAL A O 1
ATOM 2527 N N . GLN A 1 316 ? -2.402 -5.508 -49.469 1 80.38 316 GLN A N 1
ATOM 2528 C CA . GLN A 1 316 ? -2.455 -4.922 -50.781 1 80.38 316 GLN A CA 1
ATOM 2529 C C . GLN A 1 316 ? -2.471 -3.398 -50.719 1 80.38 316 GLN A C 1
ATOM 2531 O O . GLN A 1 316 ? -1.693 -2.732 -51.406 1 80.38 316 GLN A O 1
ATOM 2536 N N . GLU A 1 317 ? -3.383 -2.922 -49.906 1 83.94 317 GLU A N 1
ATOM 2537 C CA . GLU A 1 317 ? -3.494 -1.469 -49.844 1 83.94 317 GLU A CA 1
ATOM 2538 C C . GLU A 1 317 ? -4.199 -1.03 -48.562 1 83.94 317 GLU A C 1
ATOM 2540 O O . GLU A 1 317 ? -4.961 -1.798 -47.969 1 83.94 317 GLU A O 1
ATOM 2545 N N . ILE A 1 318 ? -3.883 0.235 -48.031 1 84.38 318 ILE A N 1
ATOM 2546 C CA . ILE A 1 318 ? -4.574 0.896 -46.938 1 84.38 318 ILE A CA 1
ATOM 2547 C C . ILE A 1 318 ? -5.18 2.211 -47.438 1 84.38 318 ILE A C 1
ATOM 2549 O O . ILE A 1 318 ? -4.496 3.021 -48.062 1 84.38 318 ILE A O 1
ATOM 2553 N N . GLN A 1 319 ? -6.445 2.373 -47.219 1 87.56 319 GLN A N 1
ATOM 2554 C CA . GLN A 1 319 ? -7.16 3.57 -47.625 1 87.56 319 GLN A CA 1
ATOM 2555 C C . GLN A 1 319 ? -7.797 4.281 -46.438 1 87.56 319 GLN A C 1
ATOM 2557 O O . GLN A 1 319 ? -8.344 3.631 -45.531 1 87.56 319 GLN A O 1
ATOM 2562 N N . VAL A 1 320 ? -7.746 5.566 -46.469 1 88.06 320 VAL A N 1
ATOM 2563 C CA . VAL A 1 320 ? -8.414 6.355 -45.438 1 88.06 320 VAL A CA 1
ATOM 2564 C C . VAL A 1 320 ? -9.898 6.504 -45.781 1 88.06 320 VAL A C 1
ATOM 2566 O O . VAL A 1 320 ? -10.242 6.969 -46.875 1 88.06 320 VAL A O 1
ATOM 2569 N N . ILE A 1 321 ? -10.719 6.066 -44.906 1 87.5 321 ILE A N 1
ATOM 2570 C CA . ILE A 1 321 ? -12.164 6.207 -45.062 1 87.5 321 ILE A CA 1
ATOM 2571 C C . ILE A 1 321 ? -12.633 7.5 -44.375 1 87.5 321 ILE A C 1
ATOM 2573 O O . ILE A 1 321 ? -13.453 8.234 -44.969 1 87.5 321 ILE A O 1
ATOM 2577 N N . GLU A 1 322 ? -12.164 7.68 -43.219 1 87.19 322 GLU A N 1
ATOM 2578 C CA . GLU A 1 322 ? -12.484 8.867 -42.438 1 87.19 322 GLU A CA 1
ATOM 2579 C C . GLU A 1 322 ? -11.266 9.383 -41.688 1 87.19 322 GLU A C 1
ATOM 2581 O O . GLU A 1 322 ? -10.508 8.609 -41.094 1 87.19 322 GLU A O 1
ATOM 2586 N N . GLY A 1 323 ? -10.977 10.688 -41.875 1 82.75 323 GLY A N 1
ATOM 2587 C CA . GLY A 1 323 ? -9.859 11.297 -41.188 1 82.75 323 GLY A CA 1
ATOM 2588 C C . GLY A 1 323 ? -8.578 11.328 -42 1 82.75 323 GLY A C 1
ATOM 2589 O O . GLY A 1 323 ? -8.625 11.562 -43.219 1 82.75 323 GLY A O 1
ATOM 2590 N N . SER A 1 324 ? -7.398 11.266 -41.281 1 81.44 324 SER A N 1
ATOM 2591 C CA . SER A 1 324 ? -6.086 11.289 -41.938 1 81.44 324 SER A CA 1
ATOM 2592 C C . SER A 1 324 ? -5.156 10.25 -41.312 1 81.44 324 SER A C 1
ATOM 2594 O O . SER A 1 324 ? -5.379 9.789 -40.188 1 81.44 324 SER A O 1
ATOM 2596 N N . LEU A 1 325 ? -4.172 9.836 -42.062 1 79.44 325 LEU A N 1
ATOM 2597 C CA . LEU A 1 325 ? -3.176 8.891 -41.594 1 79.44 325 LEU A CA 1
ATOM 2598 C C . LEU A 1 325 ? -2.469 9.438 -40.344 1 79.44 325 LEU A C 1
ATOM 2600 O O . LEU A 1 325 ? -2.074 10.609 -40.312 1 79.44 325 LEU A O 1
ATOM 2604 N N . GLY A 1 326 ? -2.387 8.562 -39.375 1 76.5 326 GLY A N 1
ATOM 2605 C CA . GLY A 1 326 ? -1.662 8.938 -38.156 1 76.5 326 GLY A CA 1
ATOM 2606 C C . GLY A 1 326 ? -2.49 9.773 -37.219 1 76.5 326 GLY A C 1
ATOM 2607 O O . GLY A 1 326 ? -1.951 10.375 -36.281 1 76.5 326 GLY A O 1
ATOM 2608 N N . GLN A 1 327 ? -3.744 9.859 -37.531 1 78.56 327 GLN A N 1
ATOM 2609 C CA . GLN A 1 327 ? -4.629 10.617 -36.656 1 78.56 327 GLN A CA 1
ATOM 2610 C C . GLN A 1 327 ? -5.578 9.695 -35.875 1 78.56 327 GLN A C 1
ATOM 2612 O O . GLN A 1 327 ? -6.184 8.797 -36.469 1 78.56 327 GLN A O 1
ATOM 2617 N N . ILE A 1 328 ? -5.695 10 -34.594 1 80.62 328 ILE A N 1
ATOM 2618 C CA . ILE A 1 328 ? -6.586 9.211 -33.719 1 80.62 328 ILE A CA 1
ATOM 2619 C C . ILE A 1 328 ? -8.031 9.367 -34.219 1 80.62 328 ILE A C 1
ATOM 2621 O O . ILE A 1 328 ? -8.422 10.438 -34.688 1 80.62 328 ILE A O 1
ATOM 2625 N N . ASP A 1 329 ? -8.773 8.367 -34.156 1 79.94 329 ASP A N 1
ATOM 2626 C CA . ASP A 1 329 ? -10.188 8.227 -34.5 1 79.94 329 ASP A CA 1
ATOM 2627 C C . ASP A 1 329 ? -10.367 8.133 -36 1 79.94 329 ASP A C 1
ATOM 2629 O O . ASP A 1 329 ? -11.492 8.016 -36.5 1 79.94 329 ASP A O 1
ATOM 2633 N N . SER A 1 330 ? -9.281 8.258 -36.75 1 85.81 330 SER A N 1
ATOM 2634 C CA . SER A 1 330 ? -9.383 8.039 -38.188 1 85.81 330 SER A CA 1
ATOM 2635 C C . SER A 1 330 ? -9.766 6.602 -38.5 1 85.81 330 SER A C 1
ATOM 2637 O O . SER A 1 330 ? -9.406 5.676 -37.781 1 85.81 330 SER A O 1
ATOM 2639 N N . LYS A 1 331 ? -10.562 6.453 -39.5 1 88.25 331 LYS A N 1
ATOM 2640 C CA . LYS A 1 331 ? -10.953 5.133 -39.969 1 88.25 331 LYS A CA 1
ATOM 2641 C C . LYS A 1 331 ? -10.25 4.793 -41.281 1 88.25 331 LYS A C 1
ATOM 2643 O O . LYS A 1 331 ? -10.219 5.609 -42.219 1 88.25 331 LYS A O 1
ATOM 2648 N N . LEU A 1 332 ? -9.656 3.641 -41.312 1 88 332 LEU A N 1
ATOM 2649 C CA . LEU A 1 332 ? -8.922 3.158 -42.469 1 88 332 LEU A CA 1
ATOM 2650 C C . LEU A 1 332 ? -9.445 1.798 -42.938 1 88 332 LEU A C 1
ATOM 2652 O O . LEU A 1 332 ? -9.969 1.03 -42.125 1 88 332 LEU A O 1
ATOM 2656 N N . GLN A 1 333 ? -9.367 1.598 -44.156 1 88.56 333 GLN A N 1
ATOM 2657 C CA . GLN A 1 333 ? -9.68 0.279 -44.688 1 88.56 333 GLN A CA 1
ATOM 2658 C C . GLN A 1 333 ? -8.406 -0.438 -45.156 1 88.56 333 GLN A C 1
ATOM 2660 O O . GLN A 1 333 ? -7.645 0.089 -45.969 1 88.56 333 GLN A O 1
ATOM 2665 N N . ILE A 1 334 ? -8.156 -1.576 -44.562 1 82.44 334 ILE A N 1
ATOM 2666 C CA . ILE A 1 334 ? -7.055 -2.443 -44.969 1 82.44 334 ILE A CA 1
ATOM 2667 C C . ILE A 1 334 ? -7.559 -3.512 -45.938 1 82.44 334 ILE A C 1
ATOM 2669 O O . ILE A 1 334 ? -8.461 -4.285 -45.594 1 82.44 334 ILE A O 1
ATOM 2673 N N . THR A 1 335 ? -7 -3.484 -47.125 1 83.62 335 THR A N 1
ATOM 2674 C CA . THR A 1 335 ? -7.285 -4.531 -48.094 1 83.62 335 THR A CA 1
ATOM 2675 C C . THR A 1 335 ? -6.129 -5.527 -48.156 1 83.62 335 THR A C 1
ATOM 2677 O O . THR A 1 335 ? -4.988 -5.141 -48.438 1 83.62 335 THR A O 1
ATOM 2680 N N . TYR A 1 336 ? -6.469 -6.699 -48 1 73.5 336 TYR A N 1
ATOM 2681 C CA . TYR A 1 336 ? -5.453 -7.746 -48 1 73.5 336 TYR A CA 1
ATOM 2682 C C . TYR A 1 336 ? -5.375 -8.406 -49.375 1 73.5 336 TYR A C 1
ATOM 2684 O O . TYR A 1 336 ? -6.32 -8.328 -50.156 1 73.5 336 TYR A O 1
ATOM 2692 N N . LYS A 1 337 ? -4.262 -9.062 -49.594 1 72.19 337 LYS A N 1
ATOM 2693 C CA . LYS A 1 337 ? -4.023 -9.664 -50.906 1 72.19 337 LYS A CA 1
ATOM 2694 C C . LYS A 1 337 ? -4.934 -10.875 -51.125 1 72.19 337 LYS A C 1
ATOM 2696 O O . LYS A 1 337 ? -5.211 -11.242 -52.25 1 72.19 337 LYS A O 1
ATOM 2701 N N . ASP A 1 338 ? -5.387 -11.352 -50.031 1 65.06 338 ASP A N 1
ATOM 2702 C CA . ASP A 1 338 ? -6.297 -12.484 -50.188 1 65.06 338 ASP A CA 1
ATOM 2703 C C . ASP A 1 338 ? -7.73 -12.016 -50.406 1 65.06 338 ASP A C 1
ATOM 2705 O O . ASP A 1 338 ? -8.648 -12.828 -50.531 1 65.06 338 ASP A O 1
ATOM 2709 N N . GLY A 1 339 ? -7.863 -10.773 -50.438 1 72.12 339 GLY A N 1
ATOM 2710 C CA . GLY A 1 339 ? -9.172 -10.227 -50.75 1 72.12 339 GLY A CA 1
ATOM 2711 C C . GLY A 1 339 ? -9.922 -9.75 -49.5 1 72.12 339 GLY A C 1
ATOM 2712 O O . GLY A 1 339 ? -10.953 -9.078 -49.625 1 72.12 339 GLY A O 1
ATOM 2713 N N . ALA A 1 340 ? -9.492 -10.078 -48.344 1 72.06 340 ALA A N 1
ATOM 2714 C CA . ALA A 1 340 ? -10.156 -9.633 -47.125 1 72.06 340 ALA A CA 1
ATOM 2715 C C . ALA A 1 340 ? -10.016 -8.125 -46.938 1 72.06 340 ALA A C 1
ATOM 2717 O O . ALA A 1 340 ? -9.008 -7.535 -47.344 1 72.06 340 ALA A O 1
ATOM 2718 N N . LYS A 1 341 ? -11.047 -7.555 -46.375 1 80.12 341 LYS A N 1
ATOM 2719 C CA . LYS A 1 341 ? -11.055 -6.129 -46.094 1 80.12 341 LYS A CA 1
ATOM 2720 C C . LYS A 1 341 ? -11.43 -5.883 -44.625 1 80.12 341 LYS A C 1
ATOM 2722 O O . LYS A 1 341 ? -12.414 -6.43 -44.125 1 80.12 341 LYS A O 1
ATOM 2727 N N . TRP A 1 342 ? -10.523 -5.109 -43.938 1 80.81 342 TRP A N 1
ATOM 2728 C CA . TRP A 1 342 ? -10.805 -4.715 -42.562 1 80.81 342 TRP A CA 1
ATOM 2729 C C . TRP A 1 342 ? -10.906 -3.199 -42.438 1 80.81 342 TRP A C 1
ATOM 2731 O O . TRP A 1 342 ? -10.055 -2.469 -42.969 1 80.81 342 TRP A O 1
ATOM 2741 N N . THR A 1 343 ? -12 -2.805 -41.812 1 84.75 343 THR A N 1
ATOM 2742 C CA . THR A 1 343 ? -12.078 -1.406 -41.406 1 84.75 343 THR A CA 1
ATOM 2743 C C . THR A 1 343 ? -11.578 -1.231 -39.969 1 84.75 343 THR A C 1
ATOM 2745 O O . THR A 1 343 ? -12.062 -1.896 -39.062 1 84.75 343 THR A O 1
ATOM 2748 N N . VAL A 1 344 ? -10.57 -0.356 -39.875 1 84.69 344 VAL A N 1
ATOM 2749 C CA . VAL A 1 344 ? -9.969 -0.183 -38.562 1 84.69 344 VAL A CA 1
ATOM 2750 C C . VAL A 1 344 ? -10.07 1.279 -38.125 1 84.69 344 VAL A C 1
ATOM 2752 O O . VAL A 1 344 ? -10.164 2.174 -38.969 1 84.69 344 VAL A O 1
ATOM 2755 N N . GLN A 1 345 ? -10.148 1.441 -36.812 1 86.56 345 GLN A N 1
ATOM 2756 C CA . GLN A 1 345 ? -10.141 2.771 -36.219 1 86.56 345 GLN A CA 1
ATOM 2757 C C . GLN A 1 345 ? -8.945 2.953 -35.281 1 86.56 345 GLN A C 1
ATOM 2759 O O . GLN A 1 345 ? -8.727 2.146 -34.375 1 86.56 345 GLN A O 1
ATOM 2764 N N . LEU A 1 346 ? -8.18 4.004 -35.594 1 83.69 346 LEU A N 1
ATOM 2765 C CA . LEU A 1 346 ? -7.047 4.316 -34.719 1 83.69 346 LEU A CA 1
ATOM 2766 C C . LEU A 1 346 ? -7.512 4.867 -33.375 1 83.69 346 LEU A C 1
ATOM 2768 O O . LEU A 1 346 ? -8.25 5.855 -33.344 1 83.69 346 LEU A O 1
ATOM 2772 N N . VAL A 1 347 ? -7 4.207 -32.312 1 80.88 347 VAL A N 1
ATOM 2773 C CA . VAL A 1 347 ? -7.504 4.539 -30.969 1 80.88 347 VAL A CA 1
ATOM 2774 C C . VAL A 1 347 ? -6.422 5.254 -30.172 1 80.88 347 VAL A C 1
ATOM 2776 O O . VAL A 1 347 ? -6.715 6.152 -29.375 1 80.88 347 VAL A O 1
ATOM 2779 N N . GLU A 1 348 ? -5.191 4.766 -30.391 1 79.38 348 GLU A N 1
ATOM 2780 C CA . GLU A 1 348 ? -4.105 5.324 -29.594 1 79.38 348 GLU A CA 1
ATOM 2781 C C . GLU A 1 348 ? -2.799 5.352 -30.375 1 79.38 348 GLU A C 1
ATOM 2783 O O . GLU A 1 348 ? -2.496 4.414 -31.125 1 79.38 348 GLU A O 1
ATOM 2788 N N . ILE A 1 349 ? -2.076 6.539 -30.219 1 76.44 349 ILE A N 1
ATOM 2789 C CA . ILE A 1 349 ? -0.7 6.66 -30.688 1 76.44 349 ILE A CA 1
ATOM 2790 C C . ILE A 1 349 ? 0.183 7.191 -29.562 1 76.44 349 ILE A C 1
ATOM 2792 O O . ILE A 1 349 ? -0.071 8.273 -29.016 1 76.44 349 ILE A O 1
ATOM 2796 N N . SER A 1 350 ? 1.132 6.363 -29.188 1 70.12 350 SER A N 1
ATOM 2797 C CA . SER A 1 350 ? 2.113 6.805 -28.203 1 70.12 350 SER A CA 1
ATOM 2798 C C . SER A 1 350 ? 3.516 6.848 -28.797 1 70.12 350 SER A C 1
ATOM 2800 O O . SER A 1 350 ? 4.129 5.801 -29.031 1 70.12 350 SER A O 1
ATOM 2802 N N . SER A 1 351 ? 4.059 8.016 -28.969 1 66.94 351 SER A N 1
ATOM 2803 C CA . SER A 1 351 ? 5.41 8.133 -29.5 1 66.94 351 SER A CA 1
ATOM 2804 C C . SER A 1 351 ? 6.453 7.789 -28.438 1 66.94 351 SER A C 1
ATOM 2806 O O . SER A 1 351 ? 7.551 7.324 -28.766 1 66.94 351 SER A O 1
ATOM 2808 N N . ILE A 1 352 ? 6.141 7.961 -27.203 1 63.53 352 ILE A N 1
ATOM 2809 C CA . ILE A 1 352 ? 7.078 7.664 -26.125 1 63.53 352 ILE A CA 1
ATOM 2810 C C . ILE A 1 352 ? 7.234 6.152 -25.984 1 63.53 352 ILE A C 1
ATOM 2812 O O . ILE A 1 352 ? 8.359 5.648 -25.875 1 63.53 352 ILE A O 1
ATOM 2816 N N . LYS A 1 353 ? 6.172 5.594 -26.062 1 62.66 353 LYS A N 1
ATOM 2817 C CA . LYS A 1 353 ? 6.203 4.141 -25.922 1 62.66 353 LYS A CA 1
ATOM 2818 C C . LYS A 1 353 ? 6.352 3.465 -27.281 1 62.66 353 LYS A C 1
ATOM 2820 O O . LYS A 1 353 ? 6.578 2.254 -27.359 1 62.66 353 LYS A O 1
ATOM 2825 N N . GLN A 1 354 ? 6.215 4.215 -28.297 1 68.88 354 GLN A N 1
ATOM 2826 C CA . GLN A 1 354 ? 6.203 3.725 -29.672 1 68.88 354 GLN A CA 1
ATOM 2827 C C . GLN A 1 354 ? 5.152 2.629 -29.844 1 68.88 354 GLN A C 1
ATOM 2829 O O . GLN A 1 354 ? 5.469 1.531 -30.312 1 68.88 354 GLN A O 1
ATOM 2834 N N . THR A 1 355 ? 3.969 2.992 -29.453 1 74.38 355 THR A N 1
ATOM 2835 C CA . THR A 1 355 ? 2.824 2.092 -29.531 1 74.38 355 THR A CA 1
ATOM 2836 C C . THR A 1 355 ? 1.687 2.736 -30.312 1 74.38 355 THR A C 1
ATOM 2838 O O . THR A 1 355 ? 1.45 3.939 -30.203 1 74.38 355 THR A O 1
ATOM 2841 N N . ILE A 1 356 ? 1.033 1.9 -31.203 1 79 356 ILE A N 1
ATOM 2842 C CA . ILE A 1 356 ? -0.219 2.281 -31.844 1 79 356 ILE A CA 1
ATOM 2843 C C . ILE A 1 356 ? -1.297 1.246 -31.531 1 79 356 ILE A C 1
ATOM 2845 O O . ILE A 1 356 ? -1.021 0.045 -31.5 1 79 356 ILE A O 1
ATOM 2849 N N . VAL A 1 357 ? -2.459 1.713 -31.297 1 79.31 357 VAL A N 1
ATOM 2850 C CA . VAL A 1 357 ? -3.607 0.849 -31.047 1 79.31 357 VAL A CA 1
ATOM 2851 C C . VAL A 1 357 ? -4.719 1.169 -32.031 1 79.31 357 VAL A C 1
ATOM 2853 O O . VAL A 1 357 ? -5.078 2.334 -32.219 1 79.31 357 VAL A O 1
ATOM 2856 N N . TYR A 1 358 ? -5.184 0.147 -32.688 1 80.25 358 TYR A N 1
ATOM 2857 C CA . TYR A 1 358 ? -6.352 0.337 -33.562 1 80.25 358 TYR A CA 1
ATOM 2858 C C . TYR A 1 358 ? -7.359 -0.789 -33.344 1 80.25 358 TYR A C 1
ATOM 2860 O O . TYR A 1 358 ? -6.977 -1.935 -33.094 1 80.25 358 TYR A O 1
ATOM 2868 N N . ASP A 1 359 ? -8.594 -0.467 -33.406 1 79.31 359 ASP A N 1
ATOM 2869 C CA . ASP A 1 359 ? -9.703 -1.416 -33.344 1 79.31 359 ASP A CA 1
ATOM 2870 C C . ASP A 1 359 ? -10.156 -1.824 -34.75 1 79.31 359 ASP A C 1
ATOM 2872 O O . ASP A 1 359 ? -10.195 -0.995 -35.656 1 79.31 359 ASP A O 1
ATOM 2876 N N . VAL A 1 360 ? -10.445 -3.045 -34.875 1 76.31 360 VAL A N 1
ATOM 2877 C CA . VAL A 1 360 ? -11.117 -3.514 -36.094 1 76.31 360 VAL A CA 1
ATOM 2878 C C . VAL A 1 360 ? -12.633 -3.424 -35.906 1 76.31 360 VAL A C 1
ATOM 2880 O O . VAL A 1 360 ? -13.203 -4.113 -35.062 1 76.31 360 VAL A O 1
ATOM 2883 N N . ILE A 1 361 ? -13.18 -2.633 -36.656 1 78.56 361 ILE A N 1
ATOM 2884 C CA . ILE A 1 361 ? -14.586 -2.338 -36.406 1 78.56 361 ILE A CA 1
ATOM 2885 C C . ILE A 1 361 ? -15.461 -3.109 -37.375 1 78.56 361 ILE A C 1
ATOM 2887 O O . ILE A 1 361 ? -16.641 -3.363 -37.125 1 78.56 361 ILE A O 1
ATOM 2891 N N . GLN A 1 362 ? -14.898 -3.396 -38.562 1 77.44 362 GLN A N 1
ATOM 2892 C CA . GLN A 1 362 ? -15.625 -4.18 -39.562 1 77.44 362 GLN A CA 1
ATOM 2893 C C . GLN A 1 362 ? -14.672 -5.082 -40.344 1 77.44 362 GLN A C 1
ATOM 2895 O O . GLN A 1 362 ? -13.555 -4.68 -40.656 1 77.44 362 GLN A O 1
ATOM 2900 N N . THR A 1 363 ? -15.133 -6.309 -40.5 1 72 363 THR A N 1
ATOM 2901 C CA . THR A 1 363 ? -14.344 -7.238 -41.312 1 72 363 THR A CA 1
ATOM 2902 C C . THR A 1 363 ? -15.172 -7.82 -42.438 1 72 363 THR A C 1
ATOM 2904 O O . THR A 1 363 ? -16.375 -8.055 -42.281 1 72 363 THR A O 1
ATOM 2907 N N . GLN A 1 364 ? -14.523 -7.961 -43.656 1 72.25 364 GLN A N 1
ATOM 2908 C CA . GLN A 1 364 ? -15.078 -8.68 -44.812 1 72.25 364 GLN A CA 1
ATOM 2909 C C . GLN A 1 364 ? -14.102 -9.727 -45.312 1 72.25 364 GLN A C 1
ATOM 2911 O O . GLN A 1 364 ? -13.031 -9.383 -45.844 1 72.25 364 GLN A O 1
ATOM 2916 N N . PRO A 1 365 ? -14.398 -10.938 -45.312 1 62.94 365 PRO A N 1
ATOM 2917 C CA . PRO A 1 365 ? -15.602 -11.555 -44.75 1 62.94 365 PRO A CA 1
ATOM 2918 C C . PRO A 1 365 ? -15.75 -11.344 -43.25 1 62.94 365 PRO A C 1
ATOM 2920 O O . PRO A 1 365 ? -14.773 -11.016 -42.562 1 62.94 365 PRO A O 1
ATOM 2923 N N . GLN A 1 366 ? -16.984 -11.477 -42.719 1 59.28 366 GLN A N 1
ATOM 2924 C CA . GLN A 1 366 ? -17.297 -11.227 -41.344 1 59.28 366 GLN A CA 1
ATOM 2925 C C . GLN A 1 366 ? -16.594 -12.227 -40.406 1 59.28 366 GLN A C 1
ATOM 2927 O O . GLN A 1 366 ? -16.5 -13.414 -40.75 1 59.28 366 GLN A O 1
ATOM 2932 N N . PHE A 1 367 ? -15.875 -11.609 -39.562 1 53.31 367 PHE A N 1
ATOM 2933 C CA . PHE A 1 367 ? -15.219 -12.398 -38.531 1 53.31 367 PHE A CA 1
ATOM 2934 C C . PHE A 1 367 ? -16.156 -12.648 -37.344 1 53.31 367 PHE A C 1
ATOM 2936 O O . PHE A 1 367 ? -17.047 -11.836 -37.062 1 53.31 367 PHE A O 1
ATOM 2943 N N . SER A 1 368 ? -16.094 -13.852 -36.75 1 47.88 368 SER A N 1
ATOM 2944 C CA . SER A 1 368 ? -16.953 -14.219 -35.625 1 47.88 368 SER A CA 1
ATOM 2945 C C . SER A 1 368 ? -16.703 -13.305 -34.438 1 47.88 368 SER A C 1
ATOM 2947 O O . SER A 1 368 ? -17.531 -13.234 -33.531 1 47.88 368 SER A O 1
ATOM 2949 N N . CYS A 1 369 ? -15.625 -12.664 -34.406 1 47 369 CYS A N 1
ATOM 2950 C CA . CYS A 1 369 ? -15.383 -11.766 -33.281 1 47 369 CYS A CA 1
ATOM 2951 C C . CYS A 1 369 ? -15.898 -10.359 -33.562 1 47 369 CYS A C 1
ATOM 2953 O O . CYS A 1 369 ? -15.695 -9.844 -34.688 1 47 369 CYS A O 1
ATOM 2955 N N . LYS A 1 370 ? -16.703 -9.867 -32.781 1 52.59 370 LYS A N 1
ATOM 2956 C CA . LYS A 1 370 ? -17.344 -8.578 -33 1 52.59 370 LYS A CA 1
ATOM 2957 C C . LYS A 1 370 ? -16.312 -7.461 -33.125 1 52.59 370 LYS A C 1
ATOM 2959 O O . LYS A 1 370 ? -16.438 -6.605 -34 1 52.59 370 LYS A O 1
ATOM 2964 N N . LYS A 1 371 ? -15.398 -7.441 -32.031 1 58.06 371 LYS A N 1
ATOM 2965 C CA . LYS A 1 371 ? -14.414 -6.367 -32.031 1 58.06 371 LYS A CA 1
ATOM 2966 C C . LYS A 1 371 ? -13.047 -6.879 -31.578 1 58.06 371 LYS A C 1
ATOM 2968 O O . LYS A 1 371 ? -12.969 -7.719 -30.672 1 58.06 371 LYS A O 1
ATOM 2973 N N . PHE A 1 372 ? -12.078 -6.695 -32.5 1 63.69 372 PHE A N 1
ATOM 2974 C CA . PHE A 1 372 ? -10.773 -7 -31.922 1 63.69 372 PHE A CA 1
ATOM 2975 C C . PHE A 1 372 ? -9.82 -5.816 -32.094 1 63.69 372 PHE A C 1
ATOM 2977 O O . PHE A 1 372 ? -9.992 -4.992 -32.969 1 63.69 372 PHE A O 1
ATOM 2984 N N . ARG A 1 373 ? -8.969 -5.668 -31.047 1 70.75 373 ARG A N 1
ATOM 2985 C CA . ARG A 1 373 ? -8 -4.578 -30.938 1 70.75 373 ARG A CA 1
ATOM 2986 C C . ARG A 1 373 ? -6.59 -5.062 -31.25 1 70.75 373 ARG A C 1
ATOM 2988 O O . ARG A 1 373 ? -6.18 -6.133 -30.797 1 70.75 373 ARG A O 1
ATOM 2995 N N . ASN A 1 374 ? -5.988 -4.316 -32.156 1 69.56 374 ASN A N 1
ATOM 2996 C CA . ASN A 1 374 ? -4.59 -4.574 -32.469 1 69.56 374 ASN A CA 1
ATOM 2997 C C . ASN A 1 374 ? -3.664 -3.541 -31.844 1 69.56 374 ASN A C 1
ATOM 2999 O O . ASN A 1 374 ? -3.986 -2.352 -31.812 1 69.56 374 ASN A O 1
ATOM 3003 N N . ILE A 1 375 ? -2.588 -3.998 -31.328 1 72.31 375 ILE A N 1
ATOM 3004 C CA . ILE A 1 375 ? -1.562 -3.16 -30.719 1 72.31 375 ILE A CA 1
ATOM 3005 C C . ILE A 1 375 ? -0.209 -3.445 -31.375 1 72.31 375 ILE A C 1
ATOM 3007 O O . ILE A 1 375 ? 0.249 -4.59 -31.391 1 72.31 375 ILE A O 1
ATOM 3011 N N . PHE A 1 376 ? 0.408 -2.398 -32 1 72.75 376 PHE A N 1
ATOM 3012 C CA . PHE A 1 376 ? 1.794 -2.439 -32.438 1 72.75 376 PHE A CA 1
ATOM 3013 C C . PHE A 1 376 ? 2.707 -1.724 -31.469 1 72.75 376 PHE A C 1
ATOM 3015 O O . PHE A 1 376 ? 2.4 -0.616 -31.016 1 72.75 376 PHE A O 1
ATOM 3022 N N . GLN A 1 377 ? 3.738 -2.391 -31.062 1 69.56 377 GLN A N 1
ATOM 3023 C CA . GLN A 1 377 ? 4.719 -1.772 -30.172 1 69.56 377 GLN A CA 1
ATOM 3024 C C . GLN A 1 377 ? 6.141 -2.045 -30.656 1 69.56 377 GLN A C 1
ATOM 3026 O O . GLN A 1 377 ? 6.48 -3.18 -31 1 69.56 377 GLN A O 1
ATOM 3031 N N . ILE A 1 378 ? 6.93 -0.877 -30.797 1 65 378 ILE A N 1
ATOM 3032 C CA . ILE A 1 378 ? 8.352 -1.025 -31.078 1 65 378 ILE A CA 1
ATOM 3033 C C . ILE A 1 378 ? 9.141 -1.042 -29.766 1 65 378 ILE A C 1
ATOM 3035 O O . ILE A 1 378 ? 8.953 -0.172 -28.906 1 65 378 ILE A O 1
ATOM 3039 N N . SER A 1 379 ? 9.727 -2.104 -29.516 1 58.12 379 SER A N 1
ATOM 3040 C CA . SER A 1 379 ? 10.555 -2.195 -28.328 1 58.12 379 SER A CA 1
ATOM 3041 C C . SER A 1 379 ? 12.023 -2.418 -28.688 1 58.12 379 SER A C 1
ATOM 3043 O O . SER A 1 379 ? 12.328 -2.916 -29.766 1 58.12 379 SER A O 1
ATOM 3045 N N . GLN A 1 380 ? 12.945 -1.707 -27.938 1 52.69 380 GLN A N 1
ATOM 3046 C CA . GLN A 1 380 ? 14.359 -2.014 -28.094 1 52.69 380 GLN A CA 1
ATOM 3047 C C . GLN A 1 380 ? 14.727 -3.312 -27.391 1 52.69 380 GLN A C 1
ATOM 3049 O O . GLN A 1 380 ? 14.258 -3.572 -26.281 1 52.69 380 GLN A O 1
ATOM 3054 N N . PRO A 1 381 ? 15.266 -4.125 -28.25 1 43.94 381 PRO A N 1
ATOM 3055 C CA . PRO A 1 381 ? 15.688 -5.352 -27.562 1 43.94 381 PRO A CA 1
ATOM 3056 C C . PRO A 1 381 ? 16.672 -5.09 -26.422 1 43.94 381 PRO A C 1
ATOM 3058 O O . PRO A 1 381 ? 17.453 -4.137 -26.484 1 43.94 381 PRO A O 1
ATOM 3061 N N . ASP A 1 382 ? 16.375 -5.613 -25.219 1 40.34 382 ASP A N 1
ATOM 3062 C CA . ASP A 1 382 ? 17.266 -5.512 -24.062 1 40.34 382 ASP A CA 1
ATOM 3063 C C . ASP A 1 382 ? 18.688 -5.902 -24.422 1 40.34 382 ASP A C 1
ATOM 3065 O O . ASP A 1 382 ? 19.609 -5.723 -23.625 1 40.34 382 ASP A O 1
ATOM 3069 N N . ASN A 1 383 ? 18.922 -6.742 -25.406 1 37.44 383 ASN A N 1
ATOM 3070 C CA . ASN A 1 383 ? 20.281 -7.211 -25.625 1 37.44 383 ASN A CA 1
ATOM 3071 C C . ASN A 1 383 ? 21.172 -6.121 -26.219 1 37.44 383 ASN A C 1
ATOM 3073 O O . ASN A 1 383 ? 20.797 -5.508 -27.234 1 37.44 383 ASN A O 1
ATOM 3077 N N . GLN A 1 384 ? 22.188 -5.719 -25.547 1 38.94 384 GLN A N 1
ATOM 3078 C CA . GLN A 1 384 ? 23.266 -4.805 -25.906 1 38.94 384 GLN A CA 1
ATOM 3079 C C . GLN A 1 384 ? 23.719 -5.031 -27.344 1 38.94 384 GLN A C 1
ATOM 3081 O O . GLN A 1 384 ? 24.203 -4.105 -28 1 38.94 384 GLN A O 1
ATOM 3086 N N . ASN A 1 385 ? 23.969 -6.277 -27.719 1 41 385 ASN A N 1
ATOM 3087 C CA . ASN A 1 385 ? 24.609 -6.566 -28.984 1 41 385 ASN A CA 1
ATOM 3088 C C . ASN A 1 385 ? 23.719 -6.215 -30.172 1 41 385 ASN A C 1
ATOM 3090 O O . ASN A 1 385 ? 24.156 -6.285 -31.328 1 41 385 ASN A O 1
ATOM 3094 N N . ALA A 1 386 ? 22.406 -6.074 -30.078 1 41.44 386 ALA A N 1
ATOM 3095 C CA . ALA A 1 386 ? 21.531 -5.777 -31.219 1 41.44 386 ALA A CA 1
ATOM 3096 C C . ALA A 1 386 ? 21.172 -4.297 -31.25 1 41.44 386 ALA A C 1
ATOM 3098 O O . ALA A 1 386 ? 20 -3.939 -31.172 1 41.44 386 ALA A O 1
ATOM 3099 N N . LEU A 1 387 ? 22 -3.52 -30.953 1 44.47 387 LEU A N 1
ATOM 3100 C CA . LEU A 1 387 ? 21.938 -2.064 -30.891 1 44.47 387 LEU A CA 1
ATOM 3101 C C . LEU A 1 387 ? 21.219 -1.49 -32.094 1 44.47 387 LEU A C 1
ATOM 3103 O O . LEU A 1 387 ? 20.609 -0.42 -32 1 44.47 387 LEU A O 1
ATOM 3107 N N . ASN A 1 388 ? 21.234 -2.293 -33.219 1 50.47 388 ASN A N 1
ATOM 3108 C CA . ASN A 1 388 ? 20.703 -1.783 -34.469 1 50.47 388 ASN A CA 1
ATOM 3109 C C . ASN A 1 388 ? 19.391 -2.457 -34.844 1 50.47 388 ASN A C 1
ATOM 3111 O O . ASN A 1 388 ? 19 -2.477 -36 1 50.47 388 ASN A O 1
ATOM 3115 N N . THR A 1 389 ? 18.906 -3.281 -33.781 1 54.28 389 THR A N 1
ATOM 3116 C CA . THR A 1 389 ? 17.656 -3.965 -34.125 1 54.28 389 THR A CA 1
ATOM 3117 C C . THR A 1 389 ? 16.547 -3.561 -33.188 1 54.28 389 THR A C 1
ATOM 3119 O O . THR A 1 389 ? 16.797 -3.174 -32.031 1 54.28 389 THR A O 1
ATOM 3122 N N . CYS A 1 390 ? 15.469 -3.205 -33.781 1 61.44 390 CYS A N 1
ATOM 3123 C CA . CYS A 1 390 ? 14.273 -3.006 -32.969 1 61.44 390 CYS A CA 1
ATOM 3124 C C . CYS A 1 390 ? 13.25 -4.098 -33.219 1 61.44 390 CYS A C 1
ATOM 3126 O O . CYS A 1 390 ? 13.344 -4.82 -34.219 1 61.44 390 CYS A O 1
ATOM 3128 N N . GLU A 1 391 ? 12.531 -4.438 -32.188 1 60.97 391 GLU A N 1
ATOM 3129 C CA . GLU A 1 391 ? 11.461 -5.43 -32.344 1 60.97 391 GLU A CA 1
ATOM 3130 C C . GLU A 1 391 ? 10.094 -4.758 -32.438 1 60.97 391 GLU A C 1
ATOM 3132 O O . GLU A 1 391 ? 9.828 -3.775 -31.766 1 60.97 391 GLU A O 1
ATOM 3137 N N . LEU A 1 392 ? 9.414 -5.191 -33.562 1 64.88 392 LEU A N 1
ATOM 3138 C CA . LEU A 1 392 ? 8.008 -4.812 -33.656 1 64.88 392 LEU A CA 1
ATOM 3139 C C . LEU A 1 392 ? 7.098 -5.895 -33.094 1 64.88 392 LEU A C 1
ATOM 3141 O O . LEU A 1 392 ? 7.102 -7.031 -33.562 1 64.88 392 LEU A O 1
ATOM 3145 N N . LEU A 1 393 ? 6.461 -5.535 -32.062 1 61.56 393 LEU A N 1
ATOM 3146 C CA . LEU A 1 393 ? 5.496 -6.441 -31.453 1 61.56 393 LEU A CA 1
ATOM 3147 C C . LEU A 1 393 ? 4.078 -6.117 -31.906 1 61.56 393 LEU A C 1
ATOM 3149 O O . LEU A 1 393 ? 3.66 -4.957 -31.875 1 61.56 393 LEU A O 1
ATOM 3153 N N . TRP A 1 394 ? 3.395 -7.102 -32.5 1 61.22 394 TRP A N 1
ATOM 3154 C CA . TRP A 1 394 ? 1.994 -7 -32.906 1 61.22 394 TRP A CA 1
ATOM 3155 C C . TRP A 1 394 ? 1.114 -7.871 -32.031 1 61.22 394 TRP A C 1
ATOM 3157 O O . TRP A 1 394 ? 1.308 -9.086 -31.953 1 61.22 394 TRP A O 1
ATOM 3167 N N . ARG A 1 395 ? 0.183 -7.164 -31.328 1 59.12 395 ARG A N 1
ATOM 3168 C CA . ARG A 1 395 ? -0.765 -7.848 -30.453 1 59.12 395 ARG A CA 1
ATOM 3169 C C . ARG A 1 395 ? -2.201 -7.578 -30.875 1 59.12 395 ARG A C 1
ATOM 3171 O O . ARG A 1 395 ? -2.566 -6.434 -31.156 1 59.12 395 ARG A O 1
ATOM 3178 N N . THR A 1 396 ? -3.006 -8.648 -30.984 1 56.16 396 THR A N 1
ATOM 3179 C CA . THR A 1 396 ? -4.426 -8.516 -31.297 1 56.16 396 THR A CA 1
ATOM 3180 C C . THR A 1 396 ? -5.277 -9 -30.125 1 56.16 396 THR A C 1
ATOM 3182 O O . THR A 1 396 ? -5.059 -10.094 -29.594 1 56.16 396 THR A O 1
ATOM 3185 N N . GLU A 1 397 ? -6.152 -8.109 -29.641 1 55.31 397 GLU A N 1
ATOM 3186 C CA . GLU A 1 397 ? -7.121 -8.43 -28.594 1 55.31 397 GLU A CA 1
ATOM 3187 C C . GLU A 1 397 ? -8.516 -8.617 -29.172 1 55.31 397 GLU A C 1
ATOM 3189 O O . GLU A 1 397 ? -9.008 -7.77 -29.922 1 55.31 397 GLU A O 1
ATOM 3194 N N . PHE A 1 398 ? -9.102 -9.734 -28.922 1 47.91 398 PHE A N 1
ATOM 3195 C CA . PHE A 1 398 ? -10.43 -10.039 -29.438 1 47.91 398 PHE A CA 1
ATOM 3196 C C . PHE A 1 398 ? -11.484 -9.844 -28.344 1 47.91 398 PHE A C 1
ATOM 3198 O O . PHE A 1 398 ? -11.25 -10.172 -27.188 1 47.91 398 PHE A O 1
ATOM 3205 N N . GLN A 1 399 ? -12.344 -8.867 -28.375 1 43.62 399 GLN A N 1
ATOM 3206 C CA . GLN A 1 399 ? -13.414 -8.633 -27.422 1 43.62 399 GLN A CA 1
ATOM 3207 C C . GLN A 1 399 ? -14.523 -9.672 -27.578 1 43.62 399 GLN A C 1
ATOM 3209 O O . GLN A 1 399 ? -15.547 -9.398 -28.203 1 43.62 399 GLN A O 1
ATOM 3214 N N . ASP A 1 400 ? -14.5 -10.594 -28.062 1 39.25 400 ASP A N 1
ATOM 3215 C CA . ASP A 1 400 ? -15.695 -11.391 -27.828 1 39.25 400 ASP A CA 1
ATOM 3216 C C . ASP A 1 400 ? -15.82 -11.766 -26.359 1 39.25 400 ASP A C 1
ATOM 3218 O O . ASP A 1 400 ? -14.898 -11.555 -25.578 1 39.25 400 ASP A O 1
ATOM 3222 N N . ASP A 1 401 ? -16.984 -12.477 -25.859 1 36.22 401 ASP A N 1
ATOM 3223 C CA . ASP A 1 401 ? -17.016 -13.094 -24.531 1 36.22 401 ASP A CA 1
ATOM 3224 C C . ASP A 1 401 ? -15.625 -13.555 -24.109 1 36.22 401 ASP A C 1
ATOM 3226 O O . ASP A 1 401 ? -15.398 -13.852 -22.922 1 36.22 401 ASP A O 1
ATOM 3230 N N . ILE A 1 402 ? -14.922 -14.188 -25.078 1 28.67 402 ILE A N 1
ATOM 3231 C CA . ILE A 1 402 ? -13.625 -14.797 -24.797 1 28.67 402 ILE A CA 1
ATOM 3232 C C . ILE A 1 402 ? -12.508 -13.812 -25.141 1 28.67 402 ILE A C 1
ATOM 3234 O O . ILE A 1 402 ? -12.461 -13.289 -26.25 1 28.67 402 ILE A O 1
ATOM 3238 N N . THR A 1 403 ? -12.172 -13.008 -24.328 1 30.12 403 THR A N 1
ATOM 3239 C CA . THR A 1 403 ? -11.039 -12.141 -24.609 1 30.12 403 THR A CA 1
ATOM 3240 C C . THR A 1 403 ? -9.844 -12.945 -25.109 1 30.12 403 THR A C 1
ATOM 3242 O O . THR A 1 403 ? -9.344 -13.82 -24.406 1 30.12 403 THR A O 1
ATOM 3245 N N . ILE A 1 404 ? -9.797 -13.219 -26.453 1 27.09 404 ILE A N 1
ATOM 3246 C CA . ILE A 1 404 ? -8.617 -13.859 -27.016 1 27.09 404 ILE A CA 1
ATOM 3247 C C . ILE A 1 404 ? -7.543 -12.812 -27.297 1 27.09 404 ILE A C 1
ATOM 3249 O O . ILE A 1 404 ? -7.781 -11.859 -28.047 1 27.09 404 ILE A O 1
ATOM 3253 N N . ASN A 1 405 ? -6.695 -12.672 -26.484 1 27.52 405 ASN A N 1
ATOM 3254 C CA . ASN A 1 405 ? -5.57 -11.797 -26.797 1 27.52 405 ASN A CA 1
ATOM 3255 C C . ASN A 1 405 ? -4.543 -12.492 -27.688 1 27.52 405 ASN A C 1
ATOM 3257 O O . ASN A 1 405 ? -4.148 -13.625 -27.406 1 27.52 405 ASN A O 1
ATOM 3261 N N . ALA A 1 406 ? -4.535 -12.305 -29.047 1 26.94 406 ALA A N 1
ATOM 3262 C CA . ALA A 1 406 ? -3.506 -12.82 -29.938 1 26.94 406 ALA A CA 1
ATOM 3263 C C . ALA A 1 406 ? -2.4 -11.797 -30.156 1 26.94 406 ALA A C 1
ATOM 3265 O O . ALA A 1 406 ? -2.678 -10.609 -30.375 1 26.94 406 ALA A O 1
ATOM 3266 N N . TYR A 1 407 ? -1.402 -11.953 -29.594 1 26.59 407 TYR A N 1
ATOM 3267 C CA . TYR A 1 407 ? -0.23 -11.141 -29.906 1 26.59 407 TYR A CA 1
ATOM 3268 C C . TYR A 1 407 ? 0.431 -11.609 -31.203 1 26.59 407 TYR A C 1
ATOM 3270 O O . TYR A 1 407 ? 0.628 -12.812 -31.406 1 26.59 407 TYR A O 1
ATOM 3278 N N . GLU A 1 408 ? -0.011 -11.094 -32.375 1 27.39 408 GLU A N 1
ATOM 3279 C CA . GLU A 1 408 ? 0.583 -11.492 -33.656 1 27.39 408 GLU A CA 1
ATOM 3280 C C . GLU A 1 408 ? 1.851 -10.695 -33.938 1 27.39 408 GLU A C 1
ATOM 3282 O O . GLU A 1 408 ? 1.896 -9.484 -33.719 1 27.39 408 GLU A O 1
ATOM 3287 N N . ASP A 1 409 ? 2.854 -11.383 -33.938 1 26.69 409 ASP A N 1
ATOM 3288 C CA . ASP A 1 409 ? 4.027 -10.836 -34.625 1 26.69 409 ASP A CA 1
ATOM 3289 C C . ASP A 1 409 ? 3.725 -10.523 -36.094 1 26.69 409 ASP A C 1
ATOM 3291 O O . ASP A 1 409 ? 2.809 -11.102 -36.656 1 26.69 409 ASP A O 1
ATOM 3295 N N . THR A 1 410 ? 4.066 -9.562 -36.656 1 25.83 410 THR A N 1
ATOM 3296 C CA . THR A 1 410 ? 3.836 -9 -38 1 25.83 410 THR A CA 1
ATOM 3297 C C . THR A 1 410 ? 3.906 -10.078 -39.062 1 25.83 410 THR A C 1
ATOM 3299 O O . THR A 1 410 ? 3.551 -9.844 -40.219 1 25.83 410 THR A O 1
ATOM 3302 N N . LYS A 1 411 ? 4.582 -11.195 -38.969 1 26.19 411 LYS A N 1
ATOM 3303 C CA . LYS A 1 411 ? 4.754 -11.992 -40.188 1 26.19 411 LYS A CA 1
ATOM 3304 C C . LYS A 1 411 ? 3.473 -12.742 -40.531 1 26.19 411 LYS A C 1
ATOM 3306 O O . LYS A 1 411 ? 3.422 -13.453 -41.562 1 26.19 411 LYS A O 1
ATOM 3311 N N . TYR A 1 412 ? 2.58 -13.172 -39.656 1 28.75 412 TYR A N 1
ATOM 3312 C CA . TYR A 1 412 ? 1.515 -14.102 -40.031 1 28.75 412 TYR A CA 1
ATOM 3313 C C . TYR A 1 412 ? 0.445 -13.414 -40.844 1 28.75 412 TYR A C 1
ATOM 3315 O O . TYR A 1 412 ? 0.215 -12.211 -40.719 1 28.75 412 TYR A O 1
ATOM 3323 N N . LYS A 1 413 ? 0.253 -14.102 -41.969 1 27.72 413 LYS A N 1
ATOM 3324 C CA . LYS A 1 413 ? -0.936 -13.82 -42.781 1 27.72 413 LYS A CA 1
ATOM 3325 C C . LYS A 1 413 ? -2.176 -13.703 -41.906 1 27.72 413 LYS A C 1
ATOM 3327 O O . LYS A 1 413 ? -2.596 -14.68 -41.281 1 27.72 413 LYS A O 1
ATOM 3332 N N . LYS A 1 414 ? -2.486 -12.602 -41.562 1 31.5 414 LYS A N 1
ATOM 3333 C CA . LYS A 1 414 ? -3.43 -12.125 -40.562 1 31.5 414 LYS A CA 1
ATOM 3334 C C . LYS A 1 414 ? -4.75 -12.891 -40.656 1 31.5 414 LYS A C 1
ATOM 3336 O O . LYS A 1 414 ? -5.281 -13.32 -39.625 1 31.5 414 LYS A O 1
ATOM 3341 N N . TYR A 1 415 ? -5.199 -13.008 -41.906 1 28.75 415 TYR A N 1
ATOM 3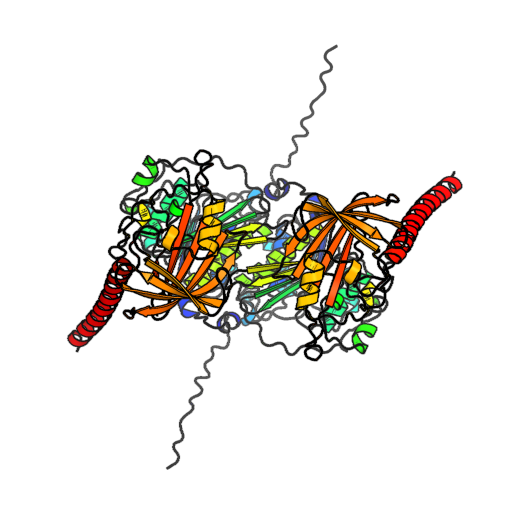342 C CA . TYR A 1 415 ? -6.586 -13.43 -42.062 1 28.75 415 TYR A CA 1
ATOM 3343 C C . TYR A 1 415 ? -6.742 -14.922 -41.781 1 28.75 415 TYR A C 1
ATOM 3345 O O . TYR A 1 415 ? -7.617 -15.336 -41.031 1 28.75 415 TYR A O 1
ATOM 3353 N N . ASP A 1 416 ? -5.879 -15.68 -42.438 1 31.75 416 ASP A N 1
ATOM 3354 C CA . ASP A 1 416 ? -6.117 -17.109 -42.406 1 31.75 416 ASP A CA 1
ATOM 3355 C C . ASP A 1 416 ? -5.812 -17.672 -41 1 31.75 416 ASP A C 1
ATOM 3357 O O . ASP A 1 416 ? -6.551 -18.516 -40.5 1 31.75 416 ASP A O 1
ATOM 3361 N N . TYR A 1 417 ? -4.805 -17.156 -40.375 1 34 417 TYR A N 1
ATOM 3362 C CA . TYR A 1 417 ? -4.465 -17.609 -39.031 1 34 417 TYR A CA 1
ATOM 3363 C C . TYR A 1 417 ? -5.52 -17.156 -38.031 1 34 417 TYR A C 1
ATOM 3365 O O . TYR A 1 417 ? -5.977 -17.953 -37.219 1 34 417 TYR A O 1
ATOM 3373 N N . PHE A 1 418 ? -5.945 -16.016 -38.25 1 34.56 418 PHE A N 1
ATOM 3374 C CA . PHE A 1 418 ? -7.02 -15.555 -37.375 1 34.56 418 PHE A CA 1
ATOM 3375 C C . PHE A 1 418 ? -8.297 -16.344 -37.625 1 34.56 418 PHE A C 1
ATOM 3377 O O . PHE A 1 418 ? -9.008 -16.688 -36.688 1 34.56 418 PHE A O 1
ATOM 3384 N N . LYS A 1 419 ? -8.5 -16.688 -38.875 1 35.91 419 LYS A N 1
ATOM 3385 C CA . LYS A 1 419 ? -9.648 -17.516 -39.219 1 35.91 419 LYS A CA 1
ATOM 3386 C C . LYS A 1 419 ? -9.562 -18.875 -38.562 1 35.91 419 LYS A C 1
ATOM 3388 O O . LYS A 1 419 ? -10.531 -19.328 -37.938 1 35.91 419 LYS A O 1
ATOM 3393 N N . ASN A 1 420 ? -8.414 -19.5 -38.688 1 35.66 420 ASN A N 1
ATOM 3394 C CA . ASN A 1 420 ? -8.258 -20.844 -38.125 1 35.66 420 ASN A CA 1
ATOM 3395 C C . ASN A 1 420 ? -8.219 -20.797 -36.594 1 35.66 420 ASN A C 1
ATOM 3397 O O . ASN A 1 420 ? -8.805 -21.656 -35.938 1 35.66 420 ASN A O 1
ATOM 3401 N N . LEU A 1 421 ? -7.609 -19.812 -36.125 1 34.97 421 LEU A N 1
ATOM 3402 C CA . LEU A 1 421 ? -7.539 -19.641 -34.688 1 34.97 421 LEU A CA 1
ATOM 3403 C C . LEU A 1 421 ? -8.914 -19.344 -34.094 1 34.97 421 LEU A C 1
ATOM 3405 O O . LEU A 1 421 ? -9.32 -19.938 -33.094 1 34.97 421 LEU A O 1
ATOM 3409 N N . ILE A 1 422 ? -9.562 -18.469 -34.75 1 34.03 422 ILE A N 1
ATOM 3410 C CA . ILE A 1 422 ? -10.93 -18.172 -34.344 1 34.03 422 ILE A CA 1
ATOM 3411 C C . ILE A 1 422 ? -11.812 -19.406 -34.531 1 34.03 422 ILE A C 1
ATOM 3413 O O . ILE A 1 422 ? -12.609 -19.75 -33.656 1 34.03 422 ILE A O 1
ATOM 3417 N N . GLU A 1 423 ? -11.648 -20.047 -35.625 1 36.78 423 GLU A N 1
ATOM 3418 C CA . GLU A 1 423 ? -12.414 -21.266 -35.875 1 36.78 423 GLU A CA 1
ATOM 3419 C C . GLU A 1 423 ? -12.109 -22.328 -34.812 1 36.78 423 GLU A C 1
ATOM 3421 O O . GLU A 1 423 ? -13.016 -23.031 -34.375 1 36.78 423 GLU A O 1
ATOM 3426 N N . THR A 1 424 ? -10.914 -22.391 -34.438 1 34.69 424 THR A N 1
ATOM 3427 C CA . THR A 1 424 ? -10.539 -23.344 -33.406 1 34.69 424 THR A CA 1
ATOM 3428 C C . THR A 1 424 ? -11.117 -22.938 -32.062 1 34.69 424 THR A C 1
ATOM 3430 O O . THR A 1 424 ? -11.617 -23.781 -31.312 1 34.69 424 THR A O 1
ATOM 3433 N N . ILE A 1 425 ? -11.125 -21.703 -31.875 1 33.88 425 ILE A N 1
ATOM 3434 C CA . ILE A 1 425 ? -11.68 -21.188 -30.625 1 33.88 425 ILE A CA 1
ATOM 3435 C C . ILE A 1 425 ? -13.203 -21.312 -30.656 1 33.88 425 ILE A C 1
ATOM 3437 O O . ILE A 1 425 ? -13.812 -21.75 -29.672 1 33.88 425 ILE A O 1
ATOM 3441 N N . ILE A 1 426 ? -13.773 -20.906 -31.734 1 34.16 426 ILE A N 1
ATOM 3442 C CA . ILE A 1 426 ? -15.219 -21.047 -31.891 1 34.16 426 ILE A CA 1
ATOM 3443 C C . ILE A 1 426 ? -15.586 -22.531 -31.938 1 34.16 426 ILE A C 1
ATOM 3445 O O . ILE A 1 426 ? -16.562 -22.953 -31.312 1 34.16 426 ILE A O 1
ATOM 3449 N N . THR A 1 427 ? -14.875 -23.25 -32.625 1 37.06 427 THR A N 1
ATOM 3450 C CA . THR A 1 427 ? -15.164 -24.688 -32.688 1 37.06 427 THR A CA 1
ATOM 3451 C C . THR A 1 427 ? -14.938 -25.328 -31.312 1 37.06 427 THR A C 1
ATOM 3453 O O . THR A 1 427 ? -15.688 -26.203 -30.906 1 37.06 427 THR A O 1
ATOM 3456 N N . ASN A 1 428 ? -14 -24.797 -30.625 1 34.69 428 ASN A N 1
ATOM 3457 C CA . ASN A 1 428 ? -13.828 -25.328 -29.266 1 34.69 428 ASN A CA 1
ATOM 3458 C C . ASN A 1 428 ? -14.898 -24.797 -28.328 1 34.69 428 ASN A C 1
ATOM 3460 O O . ASN A 1 428 ? -15.344 -25.516 -27.422 1 34.69 428 ASN A O 1
ATOM 3464 N N . SER A 1 429 ? -15.281 -23.578 -28.531 1 35.28 429 SER A N 1
ATOM 3465 C CA . SER A 1 429 ? -16.422 -23.109 -27.75 1 35.28 429 SER A CA 1
ATOM 3466 C C . SER A 1 429 ? -17.703 -23.828 -28.156 1 35.28 429 SER A C 1
ATOM 3468 O O . SER A 1 429 ? -18.562 -24.078 -27.312 1 35.28 429 SER A O 1
ATOM 3470 N N . LYS A 1 430 ? -17.875 -24.156 -29.406 1 40.88 430 LYS A N 1
ATOM 3471 C CA . LYS A 1 430 ? -19.047 -24.906 -29.828 1 40.88 430 LYS A CA 1
ATOM 3472 C C . LYS A 1 430 ? -18.953 -26.359 -29.359 1 40.88 430 LYS A C 1
ATOM 3474 O O . LYS A 1 430 ? -19.969 -26.953 -28.969 1 40.88 430 LYS A O 1
ATOM 3479 N N . ASN A 1 431 ? -17.906 -26.844 -29.438 1 38.06 431 ASN A N 1
ATOM 3480 C CA . ASN A 1 431 ? -17.781 -28.203 -28.922 1 38.06 431 ASN A CA 1
ATOM 3481 C C . ASN A 1 431 ? -17.969 -28.25 -27.406 1 38.06 431 ASN A C 1
ATOM 3483 O O . ASN A 1 431 ? -18.547 -29.188 -26.875 1 38.06 431 ASN A O 1
ATOM 3487 N N . GLU A 1 432 ? -17.578 -27.219 -26.75 1 36.06 432 GLU A N 1
ATOM 3488 C CA . GLU A 1 432 ? -17.859 -27.188 -25.312 1 36.06 432 GLU A CA 1
ATOM 3489 C C . GLU A 1 432 ? -19.328 -26.922 -25.047 1 36.06 432 GLU A C 1
ATOM 3491 O O . GLU A 1 432 ? -19.922 -27.516 -24.141 1 36.06 432 GLU A O 1
ATOM 3496 N N . GLU A 1 433 ? -19.891 -26.094 -25.812 1 39.22 433 GLU A N 1
ATOM 3497 C CA . GLU A 1 433 ? -21.344 -25.984 -25.703 1 39.22 433 GLU A CA 1
ATOM 3498 C C . GLU A 1 433 ? -22.031 -27.281 -26.141 1 39.22 433 GLU A C 1
ATOM 3500 O O . GLU A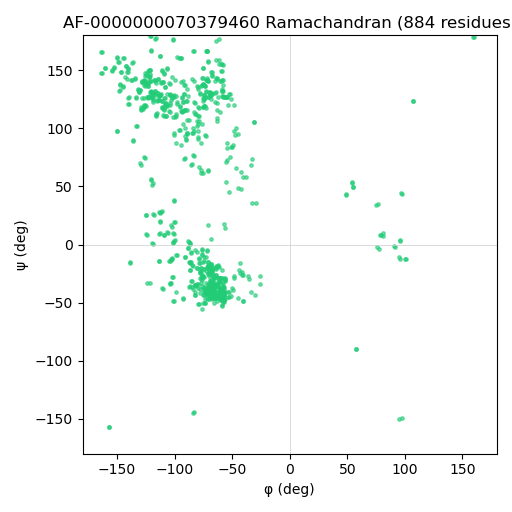 1 433 ? -22.984 -27.719 -25.5 1 39.22 433 GLU A O 1
ATOM 3505 N N . ASP A 1 434 ? -21.578 -27.844 -27.156 1 42.03 434 ASP A N 1
ATOM 3506 C CA . ASP A 1 434 ? -22.172 -29.109 -27.578 1 42.03 434 ASP A CA 1
ATOM 3507 C C . ASP A 1 434 ? -21.828 -30.234 -26.609 1 42.03 434 ASP A C 1
ATOM 3509 O O . ASP A 1 434 ? -22.672 -31.094 -26.328 1 42.03 434 ASP A O 1
ATOM 3513 N N . GLN A 1 435 ? -20.672 -30.219 -26.047 1 38.09 435 GLN A N 1
ATOM 3514 C CA . GLN A 1 435 ? -20.391 -31.219 -25.031 1 38.09 435 GLN A CA 1
ATOM 3515 C C . GLN A 1 435 ? -21.203 -30.969 -23.766 1 38.09 435 GLN A C 1
ATOM 3517 O O . GLN A 1 435 ? -21.719 -31.906 -23.156 1 38.09 435 GLN A O 1
ATOM 3522 N N . ASN A 1 436 ? -21.453 -29.75 -23.453 1 41.78 436 ASN A N 1
ATOM 3523 C CA . ASN A 1 436 ? -22.312 -29.453 -22.312 1 41.78 436 ASN A CA 1
ATOM 3524 C C . ASN A 1 436 ? -23.781 -29.766 -22.625 1 41.78 436 ASN A C 1
ATOM 3526 O O . ASN A 1 436 ? -24.531 -30.156 -21.734 1 41.78 436 ASN A O 1
ATOM 3530 N N . LYS A 1 437 ? -24.203 -29.812 -23.844 1 46.78 437 LYS A N 1
ATOM 3531 C CA . LYS A 1 437 ? -25.562 -30.219 -24.203 1 46.78 437 LYS A CA 1
ATOM 3532 C C . LYS A 1 437 ? -25.672 -31.75 -24.25 1 46.78 437 LYS A C 1
ATOM 3534 O O . LYS A 1 437 ? -26.672 -32.312 -23.812 1 46.78 437 LYS A O 1
ATOM 3539 N N . GLN A 1 438 ? -24.734 -32.312 -24.75 1 43 438 GLN A N 1
ATOM 3540 C CA . GLN A 1 438 ? -24.797 -33.781 -24.781 1 43 438 GLN A CA 1
ATOM 3541 C C . GLN A 1 438 ? -24.703 -34.375 -23.375 1 43 438 GLN A C 1
ATOM 3543 O O . GLN A 1 438 ? -25.375 -35.344 -23.062 1 43 438 GLN A O 1
ATOM 3548 N N . GLN A 1 439 ? -23.875 -33.781 -22.516 1 42.5 439 GLN A N 1
ATOM 3549 C CA . GLN A 1 439 ? -23.828 -34.281 -21.141 1 42.5 439 GLN A CA 1
ATOM 3550 C C . GLN A 1 439 ? -25.141 -34.031 -20.406 1 42.5 439 GLN A C 1
ATOM 3552 O O . GLN A 1 439 ? -25.562 -34.844 -19.578 1 42.5 439 GLN A O 1
ATOM 3557 N N . LYS A 1 440 ? -25.906 -33.062 -20.781 1 46.41 440 LYS A N 1
ATOM 3558 C CA . LYS A 1 440 ? -27.234 -32.875 -20.203 1 46.41 440 LYS A CA 1
ATOM 3559 C C . LYS A 1 440 ? -28.25 -33.844 -20.781 1 46.41 440 LYS A C 1
ATOM 3561 O O . LYS A 1 440 ? -29.188 -34.25 -20.094 1 46.41 440 LYS A O 1
ATOM 3566 N N . GLN A 1 441 ? -28.109 -34.062 -22 1 45.31 441 GLN A N 1
ATOM 3567 C CA . GLN A 1 441 ? -29.078 -35 -22.562 1 45.31 441 GLN A CA 1
ATOM 3568 C C . GLN A 1 441 ? -28.828 -36.406 -22.031 1 45.31 441 GLN A C 1
ATOM 3570 O O . GLN A 1 441 ? -29.766 -37.219 -21.969 1 45.31 441 GLN A O 1
ATOM 3575 N N . GLN A 1 442 ? -27.625 -36.75 -21.75 1 43.84 442 GLN A N 1
ATOM 3576 C CA . GLN A 1 442 ? -27.438 -38.094 -21.219 1 43.84 442 GLN A CA 1
ATOM 3577 C C . GLN A 1 442 ? -27.875 -38.188 -19.766 1 43.84 442 GLN A C 1
ATOM 3579 O O . GLN A 1 442 ? -28.156 -39.25 -19.25 1 43.84 442 GLN A O 1
ATOM 3584 N N . GLN A 1 443 ? -27.812 -37 -19 1 42.97 443 GLN A N 1
ATOM 3585 C CA . GLN A 1 443 ? -28.297 -37.094 -17.625 1 42.97 443 GLN A CA 1
ATOM 3586 C C . GLN A 1 443 ? -29.812 -37 -17.562 1 42.97 443 GLN A C 1
ATOM 3588 O O . GLN A 1 443 ? -30.406 -37.219 -16.516 1 42.97 443 GLN A O 1
ATOM 3593 N N . SER A 1 444 ? -30.406 -36.719 -18.688 1 38.09 444 SER A N 1
ATOM 3594 C CA . SER A 1 444 ? -31.844 -36.938 -18.641 1 38.09 444 SER A CA 1
ATOM 3595 C C . SER A 1 444 ? -32.219 -38.344 -19.141 1 38.09 444 SER A C 1
ATOM 3597 O O . SER A 1 444 ? -33.125 -38.969 -18.609 1 38.09 444 SER A O 1
ATOM 3599 N N . MET B 1 1 ? 59.406 5.633 17.156 1 24.77 1 MET B N 1
ATOM 3600 C CA . MET B 1 1 ? 58.375 5.684 18.203 1 24.77 1 MET B CA 1
ATOM 3601 C C . MET B 1 1 ? 57 5.398 17.641 1 24.77 1 MET B C 1
ATOM 3603 O O . MET B 1 1 ? 56.562 6.055 16.688 1 24.77 1 MET B O 1
ATOM 3607 N N . ASP B 1 2 ? 56.406 4.105 17.875 1 23.45 2 ASP B N 1
ATOM 3608 C CA . ASP B 1 2 ? 55.406 3.168 17.406 1 23.45 2 ASP B CA 1
ATOM 3609 C C . ASP B 1 2 ? 54 3.633 17.797 1 23.45 2 ASP B C 1
ATOM 3611 O O . ASP B 1 2 ? 53.656 3.619 18.984 1 23.45 2 ASP B O 1
ATOM 3615 N N . ILE B 1 3 ? 53.562 4.801 17.328 1 25.89 3 ILE B N 1
ATOM 3616 C CA . ILE B 1 3 ? 52.312 5.379 17.812 1 25.89 3 ILE B CA 1
ATOM 3617 C C . ILE B 1 3 ? 51.188 4.367 17.641 1 25.89 3 ILE B C 1
ATOM 3619 O O . ILE B 1 3 ? 50.812 3.986 16.531 1 25.89 3 ILE B O 1
ATOM 3623 N N . GLU B 1 4 ? 51.031 3.424 18.578 1 25.28 4 GLU B N 1
ATOM 3624 C CA . GLU B 1 4 ? 50.031 2.385 18.828 1 25.28 4 GLU B CA 1
ATOM 3625 C C . GLU B 1 4 ? 48.625 2.967 18.844 1 25.28 4 GLU B C 1
ATOM 3627 O O . GLU B 1 4 ? 48.188 3.566 19.844 1 25.28 4 GLU B O 1
ATOM 3632 N N . SER B 1 5 ? 48.312 3.811 17.875 1 28.14 5 SER B N 1
ATOM 3633 C CA . SER B 1 5 ? 46.969 4.418 17.969 1 28.14 5 SER B CA 1
ATOM 3634 C C . SER B 1 5 ? 45.906 3.373 18.266 1 28.14 5 SER B C 1
ATOM 3636 O O . SER B 1 5 ? 45.875 2.316 17.625 1 28.14 5 SER B O 1
ATOM 3638 N N . ASN B 1 6 ? 45.5 3.285 19.5 1 27.12 6 ASN B N 1
ATOM 3639 C CA . ASN B 1 6 ? 44.531 2.439 20.156 1 27.12 6 ASN B CA 1
ATOM 3640 C C . ASN B 1 6 ? 43.188 2.479 19.438 1 27.12 6 ASN B C 1
ATOM 3642 O O . ASN B 1 6 ? 42.469 3.498 19.453 1 27.12 6 ASN B O 1
ATOM 3646 N N . LYS B 1 7 ? 43.031 1.831 18.297 1 27.52 7 LYS B N 1
ATOM 3647 C CA . LYS B 1 7 ? 41.781 1.457 17.641 1 27.52 7 LYS B CA 1
ATOM 3648 C C . LYS B 1 7 ? 40.781 0.931 18.641 1 27.52 7 LYS B C 1
ATOM 3650 O O . LYS B 1 7 ? 40.719 -0.269 18.922 1 27.52 7 LYS B O 1
ATOM 3655 N N . ILE B 1 8 ? 40.562 1.631 19.781 1 28.03 8 ILE B N 1
ATOM 3656 C CA . ILE B 1 8 ? 39.469 1.13 20.609 1 28.03 8 ILE B CA 1
ATOM 3657 C C . ILE B 1 8 ? 38.219 0.939 19.781 1 28.03 8 ILE B C 1
ATOM 3659 O O . ILE B 1 8 ? 37.688 1.9 19.219 1 28.03 8 ILE B O 1
ATOM 3663 N N . GLN B 1 9 ? 38.062 -0.175 19.094 1 29.84 9 GLN B N 1
ATOM 3664 C CA . GLN B 1 9 ? 36.938 -0.746 18.406 1 29.84 9 GLN B CA 1
ATOM 3665 C C . GLN B 1 9 ? 35.656 -0.599 19.234 1 29.84 9 GLN B C 1
ATOM 3667 O O . GLN B 1 9 ? 35.531 -1.179 20.312 1 29.84 9 GLN B O 1
ATOM 3672 N N . ASP B 1 10 ? 35.219 0.617 19.516 1 31.41 10 ASP B N 1
ATOM 3673 C CA . ASP B 1 10 ? 33.969 0.756 20.25 1 31.41 10 ASP B CA 1
ATOM 3674 C C . ASP B 1 10 ? 32.938 -0.299 19.812 1 31.41 10 ASP B C 1
ATOM 3676 O O . ASP B 1 10 ? 32.375 -0.198 18.719 1 31.41 10 ASP B O 1
ATOM 3680 N N . ASN B 1 11 ? 33.125 -1.571 19.875 1 33.78 11 ASN B N 1
ATOM 3681 C CA . ASN B 1 11 ? 32.531 -2.895 19.75 1 33.78 11 ASN B CA 1
ATOM 3682 C C . ASN B 1 11 ? 31.141 -2.941 20.359 1 33.78 11 ASN B C 1
ATOM 3684 O O . ASN B 1 11 ? 30.594 -4.023 20.594 1 33.78 11 ASN B O 1
ATOM 3688 N N . SER B 1 12 ? 30.828 -2.053 21.359 1 34.91 12 SER B N 1
ATOM 3689 C CA . SER B 1 12 ? 29.516 -2.238 22 1 34.91 12 SER B CA 1
ATOM 3690 C C . SER B 1 12 ? 28.391 -2.195 20.984 1 34.91 12 SER B C 1
ATOM 3692 O O . SER B 1 12 ? 27.781 -1.146 20.766 1 34.91 12 SER B O 1
ATOM 3694 N N . GLN B 1 13 ? 28.531 -2.277 19.797 1 38.66 13 GLN B N 1
ATOM 3695 C CA . GLN B 1 13 ? 27.438 -2.549 18.859 1 38.66 13 GLN B CA 1
ATOM 3696 C C . GLN B 1 13 ? 26.406 -3.477 19.5 1 38.66 13 GLN B C 1
ATOM 3698 O O . GLN B 1 13 ? 26.688 -4.645 19.766 1 38.66 13 GLN B O 1
ATOM 3703 N N . SER B 1 14 ? 25.578 -3.037 20.578 1 44.88 14 SER B N 1
ATOM 3704 C CA . SER B 1 14 ? 24.609 -3.721 21.422 1 44.88 14 SER B CA 1
ATOM 3705 C C . SER B 1 14 ? 23.906 -4.852 20.672 1 44.88 14 SER B C 1
ATOM 3707 O O . SER B 1 14 ? 23.422 -4.656 19.562 1 44.88 14 SER B O 1
ATOM 3709 N N . LYS B 1 15 ? 24.188 -6.125 20.891 1 54.75 15 LYS B N 1
ATOM 3710 C CA . LYS B 1 15 ? 23.828 -7.461 20.438 1 54.75 15 LYS B CA 1
ATOM 3711 C C . LYS B 1 15 ? 22.344 -7.539 20.094 1 54.75 15 LYS B C 1
ATOM 3713 O O . LYS B 1 15 ? 21.938 -8.289 19.203 1 54.75 15 LYS B O 1
ATOM 3718 N N . ASN B 1 16 ? 21.422 -6.688 20.703 1 78.25 16 ASN B N 1
ATOM 3719 C CA . ASN B 1 16 ? 19.984 -6.871 20.5 1 78.25 16 ASN B CA 1
ATOM 3720 C C . ASN B 1 16 ? 19.359 -5.641 19.859 1 78.25 16 ASN B C 1
ATOM 3722 O O . ASN B 1 16 ? 18.422 -5.051 20.422 1 78.25 16 ASN B O 1
ATOM 3726 N N . ASP B 1 17 ? 19.859 -5.125 18.781 1 88.88 17 ASP B N 1
ATOM 3727 C CA . ASP B 1 17 ? 19.266 -3.984 18.094 1 88.88 17 ASP B CA 1
ATOM 3728 C C . ASP B 1 17 ? 18.062 -4.418 17.25 1 88.88 17 ASP B C 1
ATOM 3730 O O . ASP B 1 17 ? 18.234 -4.934 16.141 1 88.88 17 ASP B O 1
ATOM 3734 N N . TYR B 1 18 ? 16.906 -4.066 17.75 1 93.5 18 TYR B N 1
ATOM 3735 C CA . TYR B 1 18 ? 15.656 -4.48 17.109 1 93.5 18 TYR B CA 1
ATOM 3736 C C . TYR B 1 18 ? 15.453 -3.748 15.797 1 93.5 18 TYR B C 1
ATOM 3738 O O . TYR B 1 18 ? 14.617 -4.148 14.977 1 93.5 18 TYR B O 1
ATOM 3746 N N . PHE B 1 19 ? 16.25 -2.646 15.594 1 94.12 19 PHE B N 1
ATOM 3747 C CA . PHE B 1 19 ? 16.031 -1.802 14.422 1 94.12 19 PHE B CA 1
ATOM 3748 C C . PHE B 1 19 ? 17.203 -1.895 13.453 1 94.12 19 PHE B C 1
ATOM 3750 O O . PHE B 1 19 ? 17.375 -1.031 12.594 1 94.12 19 PHE B O 1
ATOM 3757 N N . LYS B 1 20 ? 17.969 -2.93 13.578 1 92 20 LYS B N 1
ATOM 3758 C CA . LYS B 1 20 ? 19.172 -3.117 12.781 1 92 20 LYS B CA 1
ATOM 3759 C C . LYS B 1 20 ? 18.875 -2.992 11.289 1 92 20 LYS B C 1
ATOM 3761 O O . LYS B 1 20 ? 19.578 -2.289 10.562 1 92 20 LYS B O 1
ATOM 3766 N N . ARG B 1 21 ? 17.797 -3.625 10.844 1 91.31 21 ARG B N 1
ATOM 3767 C CA . ARG B 1 21 ? 17.484 -3.695 9.414 1 91.31 21 ARG B CA 1
ATOM 3768 C C . ARG B 1 21 ? 17.062 -2.332 8.883 1 91.31 21 ARG B C 1
ATOM 3770 O O . ARG B 1 21 ? 17.469 -1.938 7.785 1 91.31 21 ARG B O 1
ATOM 3777 N N . GLN B 1 22 ? 16.266 -1.584 9.641 1 92.62 22 GLN B N 1
ATOM 3778 C CA . GLN B 1 22 ? 15.836 -0.291 9.109 1 92.62 22 GLN B CA 1
ATOM 3779 C C . GLN B 1 22 ? 16.953 0.744 9.242 1 92.62 22 GLN B C 1
ATOM 3781 O O . GLN B 1 22 ? 17.031 1.684 8.445 1 92.62 22 GLN B O 1
ATOM 3786 N N . LYS B 1 23 ? 17.906 0.578 10.141 1 91.94 23 LYS B N 1
ATOM 3787 C CA . LYS B 1 23 ? 19.031 1.484 10.305 1 91.94 23 LYS B CA 1
ATOM 3788 C C . LYS B 1 23 ? 19.984 1.413 9.109 1 91.94 23 LYS B C 1
ATOM 3790 O O . LYS B 1 23 ? 20.781 2.32 8.891 1 91.94 23 LYS B O 1
ATOM 3795 N N . THR B 1 24 ? 19.859 0.317 8.336 1 87.88 24 THR B N 1
ATOM 3796 C CA . THR B 1 24 ? 20.734 0.147 7.184 1 87.88 24 THR B CA 1
ATOM 3797 C C . THR B 1 24 ? 20.172 0.862 5.961 1 87.88 24 THR B C 1
ATOM 3799 O O . THR B 1 24 ? 20.844 0.974 4.934 1 87.88 24 THR B O 1
ATOM 3802 N N . ILE B 1 25 ? 19 1.376 6.043 1 89.38 25 ILE B N 1
ATOM 3803 C CA . ILE B 1 25 ? 18.422 2.15 4.949 1 89.38 25 ILE B CA 1
ATOM 3804 C C . ILE B 1 25 ? 19.172 3.477 4.809 1 89.38 25 ILE B C 1
ATOM 3806 O O . ILE B 1 25 ? 19.359 4.195 5.793 1 89.38 25 ILE B O 1
ATOM 3810 N N . PRO B 1 26 ? 19.609 3.812 3.609 1 82.62 26 PRO B N 1
ATOM 3811 C CA . PRO B 1 26 ? 20.344 5.07 3.428 1 82.62 26 PRO B CA 1
ATOM 3812 C C . PRO B 1 26 ? 19.547 6.285 3.912 1 82.62 26 PRO B C 1
ATOM 3814 O O . PRO B 1 26 ? 18.375 6.43 3.586 1 82.62 26 PRO B O 1
ATOM 3817 N N . GLY B 1 27 ? 20.188 7.07 4.781 1 85.19 27 GLY B N 1
ATOM 3818 C CA . GLY B 1 27 ? 19.562 8.297 5.254 1 85.19 27 GLY B CA 1
ATOM 3819 C C . GLY B 1 27 ? 18.75 8.102 6.527 1 85.19 27 GLY B C 1
ATOM 3820 O O . GLY B 1 27 ? 18.281 9.07 7.117 1 85.19 27 GLY B O 1
ATOM 3821 N N . TRP B 1 28 ? 18.703 6.891 6.977 1 91.81 28 TRP B N 1
ATOM 3822 C CA . TRP B 1 28 ? 17.922 6.594 8.172 1 91.81 28 TRP B CA 1
ATOM 3823 C C . TRP B 1 28 ? 18.625 7.094 9.422 1 91.81 28 TRP B C 1
ATOM 3825 O O . TRP B 1 28 ? 19.844 6.957 9.555 1 91.81 28 TRP B O 1
ATOM 3835 N N . ASN B 1 29 ? 17.859 7.703 10.32 1 91.38 29 ASN B N 1
ATOM 3836 C CA . ASN B 1 29 ? 18.328 8.102 11.648 1 91.38 29 ASN B CA 1
ATOM 3837 C C . ASN B 1 29 ? 17.344 7.68 12.734 1 91.38 29 ASN B C 1
ATOM 3839 O O . ASN B 1 29 ? 16.312 8.336 12.938 1 91.38 29 ASN B O 1
ATOM 3843 N N . GLN B 1 30 ? 17.688 6.625 13.391 1 94.44 30 GLN B N 1
ATOM 3844 C CA . GLN B 1 30 ? 16.797 6.035 14.375 1 94.44 30 GLN B CA 1
ATOM 3845 C C . GLN B 1 30 ? 16.547 6.992 15.539 1 94.44 30 GLN B C 1
ATOM 3847 O O . GLN B 1 30 ? 15.477 6.957 16.156 1 94.44 30 GLN B O 1
ATOM 3852 N N . GLU B 1 31 ? 17.422 7.844 15.797 1 92.06 31 GLU B N 1
ATOM 3853 C CA . GLU B 1 31 ? 17.266 8.797 16.891 1 92.06 31 GLU B CA 1
ATOM 3854 C C . GLU B 1 31 ? 16.109 9.766 16.609 1 92.06 31 GLU B C 1
ATOM 3856 O O . GLU B 1 31 ? 15.375 10.133 17.531 1 92.06 31 GLU B O 1
ATOM 3861 N N . ILE B 1 32 ? 15.953 10.109 15.367 1 95 32 ILE B N 1
ATOM 3862 C CA . ILE B 1 32 ? 14.859 11 14.992 1 95 32 ILE B CA 1
ATOM 3863 C C . ILE B 1 32 ? 13.523 10.32 15.258 1 95 32 ILE B C 1
ATOM 3865 O O . ILE B 1 32 ? 12.617 10.922 15.844 1 95 32 ILE B O 1
ATOM 3869 N N . VAL B 1 33 ? 13.422 9.078 14.938 1 96.88 33 VAL B N 1
ATOM 3870 C CA . VAL B 1 33 ? 12.203 8.305 15.141 1 96.88 33 VAL B CA 1
ATOM 3871 C C . VAL B 1 33 ? 11.945 8.125 16.625 1 96.88 33 VAL B C 1
ATOM 3873 O O . VAL B 1 33 ? 10.828 8.352 17.109 1 96.88 33 VAL B O 1
ATOM 3876 N N . SER B 1 34 ? 12.992 7.852 17.359 1 95.69 34 SER B N 1
ATOM 3877 C CA . SER B 1 34 ? 12.891 7.547 18.781 1 95.69 34 SER B CA 1
ATOM 3878 C C . SER B 1 34 ? 12.562 8.797 19.594 1 95.69 34 SER B C 1
ATOM 3880 O O . SER B 1 34 ? 12.32 8.719 20.797 1 95.69 34 SER B O 1
ATOM 3882 N N . ASN B 1 35 ? 12.539 9.93 18.922 1 94.69 35 ASN B N 1
ATOM 3883 C CA . ASN B 1 35 ? 12.195 11.172 19.594 1 94.69 35 ASN B CA 1
ATOM 3884 C C . ASN B 1 35 ? 10.875 11.742 19.109 1 94.69 35 ASN B C 1
ATOM 3886 O O . ASN B 1 35 ? 10.5 12.859 19.453 1 94.69 35 ASN B O 1
ATOM 3890 N N . THR B 1 36 ? 10.18 10.961 18.344 1 97.62 36 THR B N 1
ATOM 3891 C CA . THR B 1 36 ? 8.945 11.422 17.719 1 97.62 36 THR B CA 1
ATOM 3892 C C . THR B 1 36 ? 7.738 11.094 18.594 1 97.62 36 THR B C 1
ATOM 3894 O O . THR B 1 36 ? 7.621 9.984 19.109 1 97.62 36 THR B O 1
ATOM 3897 N N . THR B 1 37 ? 6.902 12.109 18.844 1 98.44 37 THR B N 1
ATOM 3898 C CA . THR B 1 37 ? 5.605 11.953 19.484 1 98.44 37 THR B CA 1
ATOM 3899 C C . THR B 1 37 ? 4.477 12.141 18.469 1 98.44 37 THR B C 1
ATOM 3901 O O . THR B 1 37 ? 4.375 13.188 17.828 1 98.44 37 THR B O 1
ATOM 3904 N N . ALA B 1 38 ? 3.639 11.094 18.344 1 98.81 38 ALA B N 1
ATOM 3905 C CA . ALA B 1 38 ? 2.57 11.109 17.344 1 98.81 38 ALA B CA 1
ATOM 3906 C C . ALA B 1 38 ? 1.201 11.211 18.016 1 98.81 38 ALA B C 1
ATOM 3908 O O . ALA B 1 38 ? 0.87 10.406 18.891 1 98.81 38 ALA B O 1
ATOM 3909 N N . LEU B 1 39 ? 0.435 12.25 17.625 1 98.94 39 LEU B N 1
ATOM 3910 C CA . LEU B 1 39 ? -0.973 12.344 18 1 98.94 39 LEU B CA 1
ATOM 3911 C C . LEU B 1 39 ? -1.863 11.75 16.922 1 98.94 39 LEU B C 1
ATOM 3913 O O . LEU B 1 39 ? -1.934 12.281 15.805 1 98.94 39 LEU B O 1
ATOM 3917 N N . VAL B 1 40 ? -2.543 10.641 17.25 1 98.94 40 VAL B N 1
ATOM 3918 C CA . VAL B 1 40 ? -3.436 9.969 16.312 1 98.94 40 VAL B CA 1
ATOM 3919 C C . VAL B 1 40 ? -4.887 10.164 16.75 1 98.94 40 VAL B C 1
ATOM 3921 O O . VAL B 1 40 ? -5.312 9.633 17.766 1 98.94 40 VAL B O 1
ATOM 3924 N N . LEU B 1 41 ? -5.633 10.977 15.938 1 98.88 41 LEU B N 1
ATOM 3925 C CA . LEU B 1 41 ? -7.062 11.164 16.156 1 98.88 41 LEU B CA 1
ATOM 3926 C C . LEU B 1 41 ? -7.867 10.094 15.43 1 98.88 41 LEU B C 1
ATOM 3928 O O . LEU B 1 41 ? -7.996 10.133 14.203 1 98.88 41 LEU B O 1
ATOM 3932 N N . GLY B 1 42 ? -8.422 9.156 16.188 1 98.5 42 GLY B N 1
ATOM 3933 C CA . GLY B 1 42 ? -9.156 8.039 15.617 1 98.5 42 GLY B CA 1
ATOM 3934 C C . GLY B 1 42 ? -8.406 6.723 15.703 1 98.5 42 GLY B C 1
ATOM 3935 O O . GLY B 1 42 ? -7.309 6.594 15.164 1 98.5 42 GLY B O 1
ATOM 3936 N N . ALA B 1 43 ? -9.016 5.742 16.312 1 98.12 43 ALA B N 1
ATOM 3937 C CA . ALA B 1 43 ? -8.414 4.426 16.484 1 98.12 43 ALA B CA 1
ATOM 3938 C C . ALA B 1 43 ? -9.141 3.375 15.648 1 98.12 43 ALA B C 1
ATOM 3940 O O . ALA B 1 43 ? -9.219 2.207 16.031 1 98.12 43 ALA B O 1
ATOM 3941 N N . GLY B 1 44 ? -9.742 3.812 14.516 1 96.81 44 GLY B N 1
ATOM 3942 C CA . GLY B 1 44 ? -10.484 2.91 13.648 1 96.81 44 GLY B CA 1
ATOM 3943 C C . GLY B 1 44 ? -9.594 2.148 12.68 1 96.81 44 GLY B C 1
ATOM 3944 O O . GLY B 1 44 ? -8.516 1.69 13.055 1 96.81 44 GLY B O 1
ATOM 3945 N N . GLY B 1 45 ? -10.109 1.91 11.453 1 96.25 45 GLY B N 1
ATOM 3946 C CA . GLY B 1 45 ? -9.406 1.126 10.445 1 96.25 45 GLY B CA 1
ATOM 3947 C C . GLY B 1 45 ? -8.055 1.699 10.078 1 96.25 45 GLY B C 1
ATOM 3948 O O . GLY B 1 45 ? -7.066 0.962 9.977 1 96.25 45 GLY B O 1
ATOM 3949 N N . LEU B 1 46 ? -7.984 2.926 9.93 1 97.69 46 LEU B N 1
ATOM 3950 C CA . LEU B 1 46 ? -6.719 3.553 9.57 1 97.69 46 LEU B CA 1
ATOM 3951 C C . LEU B 1 46 ? -5.848 3.771 10.805 1 97.69 46 LEU B C 1
ATOM 3953 O O . LEU B 1 46 ? -4.648 3.482 10.781 1 97.69 46 LEU B O 1
ATOM 3957 N N . GLY B 1 47 ? -6.477 4.234 11.867 1 98.38 47 GLY B N 1
ATOM 3958 C CA . GLY B 1 47 ? -5.734 4.523 13.086 1 98.38 47 GLY B CA 1
ATOM 3959 C C . GLY B 1 47 ? -5.035 3.307 13.664 1 98.38 47 GLY B C 1
ATOM 3960 O O . GLY B 1 47 ? -3.912 3.408 14.156 1 98.38 47 GLY B O 1
ATOM 3961 N N . SER B 1 48 ? -5.688 2.178 13.57 1 97.62 48 SER B N 1
ATOM 3962 C CA . SER B 1 48 ? -5.094 0.938 14.062 1 97.62 48 SER B CA 1
ATOM 3963 C C . SER B 1 48 ? -3.834 0.582 13.273 1 97.62 48 SER B C 1
ATOM 3965 O O . SER B 1 48 ? -2.799 0.266 13.867 1 97.62 48 SER B O 1
ATOM 3967 N N . CYS B 1 49 ? -3.932 0.68 11.992 1 97.62 49 CYS B N 1
ATOM 3968 C CA . CYS B 1 49 ? -2.822 0.31 11.117 1 97.62 49 CYS B CA 1
ATOM 3969 C C . CYS B 1 49 ? -1.662 1.287 11.273 1 97.62 49 CYS B C 1
ATOM 3971 O O . CYS B 1 49 ? -0.51 0.874 11.406 1 97.62 49 CYS B O 1
ATOM 3973 N N . VAL B 1 50 ? -1.947 2.553 11.305 1 98.62 50 VAL B N 1
ATOM 3974 C CA . VAL B 1 50 ? -0.935 3.592 11.453 1 98.62 50 VAL B CA 1
ATOM 3975 C C . VAL B 1 50 ? -0.208 3.42 12.789 1 98.62 50 VAL B C 1
ATOM 3977 O O . VAL B 1 50 ? 1.023 3.475 12.836 1 98.62 50 VAL B O 1
ATOM 3980 N N . SER B 1 51 ? -0.957 3.176 13.812 1 98.62 51 SER B N 1
ATOM 3981 C CA . SER B 1 51 ? -0.404 3.072 15.156 1 98.62 51 SER B CA 1
ATOM 3982 C C . SER B 1 51 ? 0.548 1.886 15.273 1 98.62 51 SER B C 1
ATOM 3984 O O . SER B 1 51 ? 1.642 2.014 15.828 1 98.62 51 SER B O 1
ATOM 3986 N N . ILE B 1 52 ? 0.145 0.783 14.727 1 97.88 52 ILE B N 1
ATOM 3987 C CA . ILE B 1 52 ? 0.965 -0.423 14.781 1 97.88 52 ILE B CA 1
ATOM 3988 C C . ILE B 1 52 ? 2.281 -0.186 14.047 1 97.88 52 ILE B C 1
ATOM 3990 O O . ILE B 1 52 ? 3.352 -0.545 14.539 1 97.88 52 ILE B O 1
ATOM 3994 N N . GLN B 1 53 ? 2.211 0.433 12.93 1 98.19 53 GLN B N 1
ATOM 3995 C CA . GLN B 1 53 ? 3.412 0.712 12.156 1 98.19 53 GLN B CA 1
ATOM 3996 C C . GLN B 1 53 ? 4.348 1.654 12.906 1 98.19 53 GLN B C 1
ATOM 3998 O O . GLN B 1 53 ? 5.559 1.424 12.961 1 98.19 53 GLN B O 1
ATOM 4003 N N . LEU B 1 54 ? 3.783 2.693 13.484 1 98.25 54 LEU B N 1
ATOM 4004 C CA . LEU B 1 54 ? 4.59 3.65 14.234 1 98.25 54 LEU B CA 1
ATOM 4005 C C . LEU B 1 54 ? 5.289 2.971 15.406 1 98.25 54 LEU B C 1
ATOM 4007 O O . LEU B 1 54 ? 6.461 3.236 15.68 1 98.25 54 LEU B O 1
ATOM 4011 N N . MET B 1 55 ? 4.566 2.074 16.062 1 97.38 55 MET B N 1
ATOM 4012 C CA . MET B 1 55 ? 5.148 1.332 17.188 1 97.38 55 MET B CA 1
ATOM 4013 C C . MET B 1 55 ? 6.344 0.502 16.719 1 97.38 55 MET B C 1
ATOM 4015 O O . MET B 1 55 ? 7.395 0.512 17.359 1 97.38 55 MET B O 1
ATOM 4019 N N . ARG B 1 56 ? 6.215 -0.154 15.609 1 97.5 56 ARG B N 1
ATOM 4020 C CA . ARG B 1 56 ? 7.246 -1.05 15.102 1 97.5 56 ARG B CA 1
ATOM 4021 C C . ARG B 1 56 ? 8.422 -0.263 14.531 1 97.5 56 ARG B C 1
ATOM 4023 O O . ARG B 1 56 ? 9.539 -0.785 14.43 1 97.5 56 ARG B O 1
ATOM 4030 N N . LEU B 1 57 ? 8.164 1.016 14.18 1 97.25 57 LEU B N 1
ATOM 4031 C CA . LEU B 1 57 ? 9.25 1.886 13.742 1 97.25 57 LEU B CA 1
ATOM 4032 C C . LEU B 1 57 ? 10.062 2.389 14.93 1 97.25 57 LEU B C 1
ATOM 4034 O O . LEU B 1 57 ? 11.195 2.84 14.773 1 97.25 57 LEU B O 1
ATOM 4038 N N . GLY B 1 58 ? 9.469 2.43 16.109 1 97.25 58 GLY B N 1
ATOM 4039 C CA . GLY B 1 58 ? 10.18 2.764 17.344 1 97.25 58 GLY B CA 1
ATOM 4040 C C . GLY B 1 58 ? 10.031 4.219 17.734 1 97.25 58 GLY B C 1
ATOM 4041 O O . GLY B 1 58 ? 11 4.855 18.156 1 97.25 58 GLY B O 1
ATOM 4042 N N . ILE B 1 59 ? 8.836 4.754 17.656 1 98.06 59 ILE B N 1
ATOM 4043 C CA . ILE B 1 59 ? 8.625 6.145 18.047 1 98.06 59 ILE B CA 1
ATOM 4044 C C . ILE B 1 59 ? 8.719 6.277 19.562 1 98.06 59 ILE B C 1
ATOM 4046 O O . ILE B 1 59 ? 8.703 5.277 20.281 1 98.06 59 ILE B O 1
ATOM 4050 N N . LYS B 1 60 ? 8.828 7.512 19.984 1 97.5 60 LYS B N 1
ATOM 4051 C CA . LYS B 1 60 ? 8.945 7.801 21.406 1 97.5 60 LYS B CA 1
ATOM 4052 C C . LYS B 1 60 ? 7.613 7.605 22.125 1 97.5 60 LYS B C 1
ATOM 4054 O O . LYS B 1 60 ? 7.551 6.945 23.156 1 97.5 60 LYS B O 1
ATOM 4059 N N . LYS B 1 61 ? 6.598 8.219 21.547 1 98.69 61 LYS B N 1
ATOM 4060 C CA . LYS B 1 61 ? 5.305 8.297 22.219 1 98.69 61 LYS B CA 1
ATOM 4061 C C . LYS B 1 61 ? 4.156 8.289 21.219 1 98.69 61 LYS B C 1
ATOM 4063 O O . LYS B 1 61 ? 4.223 8.961 20.188 1 98.69 61 LYS B O 1
ATOM 4068 N N . LEU B 1 62 ? 3.16 7.434 21.516 1 98.75 62 LEU B N 1
ATOM 4069 C CA . LEU B 1 62 ? 1.913 7.387 20.766 1 98.75 62 LEU B CA 1
ATOM 4070 C C . LEU B 1 62 ? 0.749 7.895 21.609 1 98.75 62 LEU B C 1
ATOM 4072 O O . LEU B 1 62 ? 0.473 7.359 22.688 1 98.75 62 LEU B O 1
ATOM 4076 N N . ILE B 1 63 ? 0.117 8.984 21.172 1 98.88 63 ILE B N 1
ATOM 4077 C CA . ILE B 1 63 ? -1.1 9.5 21.781 1 98.88 63 ILE B CA 1
ATOM 4078 C C . ILE B 1 63 ? -2.305 9.164 20.906 1 98.88 63 ILE B C 1
ATOM 4080 O O . ILE B 1 63 ? -2.412 9.648 19.781 1 98.88 63 ILE B O 1
ATOM 4084 N N . LEU B 1 64 ? -3.148 8.32 21.469 1 98.75 64 LEU B N 1
ATOM 4085 C CA . LEU B 1 64 ? -4.301 7.844 20.703 1 98.75 64 LEU B CA 1
ATOM 4086 C C . LEU B 1 64 ? -5.602 8.375 21.297 1 98.75 64 LEU B C 1
ATOM 4088 O O . LEU B 1 64 ? -5.832 8.258 22.516 1 98.75 64 LEU B O 1
ATOM 4092 N N . VAL B 1 65 ? -6.453 8.992 20.438 1 98.81 65 VAL B N 1
ATOM 4093 C CA . VAL B 1 65 ? -7.719 9.57 20.859 1 98.81 65 VAL B CA 1
ATOM 4094 C C . VAL B 1 65 ? -8.875 8.914 20.109 1 98.81 65 VAL B C 1
ATOM 4096 O O . VAL B 1 65 ? -8.844 8.812 18.875 1 98.81 65 VAL B O 1
ATOM 4099 N N . ASP B 1 66 ? -9.812 8.438 20.766 1 98.69 66 ASP B N 1
ATOM 4100 C CA . ASP B 1 66 ? -11.062 7.875 20.25 1 98.69 66 ASP B CA 1
ATOM 4101 C C . ASP B 1 66 ? -12.109 7.77 21.344 1 98.69 66 ASP B C 1
ATOM 4103 O O . ASP B 1 66 ? -11.789 7.484 22.5 1 98.69 66 ASP B O 1
ATOM 4107 N N . TYR B 1 67 ? -13.383 7.914 21.047 1 98 67 TYR B N 1
ATOM 4108 C CA . TYR B 1 67 ? -14.391 7.867 22.109 1 98 67 TYR B CA 1
ATOM 4109 C C . TYR B 1 67 ? -15.367 6.723 21.859 1 98 67 TYR B C 1
ATOM 4111 O O . TYR B 1 67 ? -16.312 6.539 22.641 1 98 67 TYR B O 1
ATOM 4119 N N . ASP B 1 68 ? -15.203 5.895 20.781 1 97.31 68 ASP B N 1
ATOM 4120 C CA . ASP B 1 68 ? -16.125 4.816 20.422 1 97.31 68 ASP B CA 1
ATOM 4121 C C . ASP B 1 68 ? -15.812 3.549 21.219 1 97.31 68 ASP B C 1
ATOM 4123 O O . ASP B 1 68 ? -14.766 3.449 21.859 1 97.31 68 ASP B O 1
ATOM 4127 N N . VAL B 1 69 ? -16.781 2.695 21.125 1 98.19 69 VAL B N 1
ATOM 4128 C CA . VAL B 1 69 ? -16.625 1.344 21.656 1 98.19 69 VAL B CA 1
ATOM 4129 C C . VAL B 1 69 ? -16.469 0.353 20.5 1 98.19 69 VAL B C 1
ATOM 4131 O O . VAL B 1 69 ? -16.953 0.595 19.406 1 98.19 69 VAL B O 1
ATOM 4134 N N . VAL B 1 70 ? -15.789 -0.733 20.75 1 97.69 70 VAL B N 1
ATOM 4135 C CA . VAL B 1 70 ? -15.562 -1.748 19.719 1 97.69 70 VAL B CA 1
ATOM 4136 C C . VAL B 1 70 ? -16.875 -2.455 19.406 1 97.69 70 VAL B C 1
ATOM 4138 O O . VAL B 1 70 ? -17.625 -2.83 20.297 1 97.69 70 VAL B O 1
ATOM 4141 N N . ASP B 1 71 ? -17.188 -2.566 18.125 1 96 71 ASP B N 1
ATOM 4142 C CA . ASP B 1 71 ? -18.375 -3.277 17.641 1 96 71 ASP B CA 1
ATOM 4143 C C . ASP B 1 71 ? -17.969 -4.418 16.703 1 96 71 ASP B C 1
ATOM 4145 O O . ASP B 1 71 ? -16.828 -4.484 16.234 1 96 71 ASP B O 1
ATOM 4149 N N . TYR B 1 72 ? -18.938 -5.293 16.406 1 94.38 72 TYR B N 1
ATOM 4150 C CA . TYR B 1 72 ? -18.656 -6.477 15.602 1 94.38 72 TYR B CA 1
ATOM 4151 C C . TYR B 1 72 ? -18.203 -6.086 14.203 1 94.38 72 TYR B C 1
ATOM 4153 O O . TYR B 1 72 ? -17.312 -6.719 13.633 1 94.38 72 TYR B O 1
ATOM 4161 N N . HIS B 1 73 ? -18.781 -5.008 13.664 1 92.62 73 HIS B N 1
ATOM 4162 C CA . HIS B 1 73 ? -18.531 -4.645 12.273 1 92.62 73 HIS B CA 1
ATOM 4163 C C . HIS B 1 73 ? -17.156 -4 12.125 1 92.62 73 HIS B C 1
ATOM 4165 O O . HIS B 1 73 ? -16.703 -3.76 11 1 92.62 73 HIS B O 1
ATOM 4171 N N . ASN B 1 74 ? -16.406 -3.775 13.312 1 95 74 ASN B N 1
ATOM 4172 C CA . ASN B 1 74 ? -15.078 -3.178 13.281 1 95 74 ASN B CA 1
ATOM 4173 C C . ASN B 1 74 ? -14 -4.223 13.016 1 95 74 ASN B C 1
ATOM 4175 O O . ASN B 1 74 ? -12.891 -3.883 12.602 1 95 74 ASN B O 1
ATOM 4179 N N . LEU B 1 75 ? -14.297 -5.469 13.195 1 96.38 75 LEU B N 1
ATOM 4180 C CA . LEU B 1 75 ? -13.266 -6.477 13.438 1 96.38 75 LEU B CA 1
ATOM 4181 C C . LEU B 1 75 ? -12.609 -6.902 12.133 1 96.38 75 LEU B C 1
ATOM 4183 O O . LEU B 1 75 ? -11.461 -7.371 12.133 1 96.38 75 LEU B O 1
ATOM 4187 N N . ASN B 1 76 ? -13.242 -6.688 11.016 1 95.56 76 ASN B N 1
ATOM 4188 C CA . ASN B 1 76 ? -12.656 -7.121 9.75 1 95.56 76 ASN B CA 1
ATOM 4189 C C . ASN B 1 76 ? -11.43 -6.293 9.383 1 95.56 76 ASN B C 1
ATOM 4191 O O . ASN B 1 76 ? -10.547 -6.766 8.664 1 95.56 76 ASN B O 1
ATOM 4195 N N . ARG B 1 77 ? -11.375 -5.031 9.945 1 95.81 77 ARG B N 1
ATOM 4196 C CA . ARG B 1 77 ? -10.312 -4.18 9.422 1 95.81 77 ARG B CA 1
ATOM 4197 C C . ARG B 1 77 ? -9.641 -3.391 10.539 1 95.81 77 ARG B C 1
ATOM 4199 O O . ARG B 1 77 ? -8.602 -2.764 10.328 1 95.81 77 ARG B O 1
ATOM 4206 N N . GLN B 1 78 ? -10.234 -3.303 11.711 1 97.5 78 GLN B N 1
ATOM 4207 C CA . GLN B 1 78 ? -9.586 -2.658 12.852 1 97.5 78 GLN B CA 1
ATOM 4208 C C . GLN B 1 78 ? -8.75 -3.658 13.648 1 97.5 78 GLN B C 1
ATOM 4210 O O . GLN B 1 78 ? -9.242 -4.254 14.609 1 97.5 78 GLN B O 1
ATOM 4215 N N . ILE B 1 79 ? -7.512 -3.725 13.383 1 96.5 79 ILE B N 1
ATOM 4216 C CA . ILE B 1 79 ? -6.684 -4.887 13.68 1 96.5 79 ILE B CA 1
ATOM 4217 C C . ILE B 1 79 ? -6.133 -4.781 15.102 1 96.5 79 ILE B C 1
ATOM 4219 O O . ILE B 1 79 ? -5.379 -5.648 15.547 1 96.5 79 ILE B O 1
ATOM 4223 N N . MET B 1 80 ? -6.477 -3.809 15.797 1 97.19 80 MET B N 1
ATOM 4224 C CA . MET B 1 80 ? -6.098 -3.713 17.203 1 97.19 80 MET B CA 1
ATOM 4225 C C . MET B 1 80 ? -7.133 -4.395 18.094 1 97.19 80 MET B C 1
ATOM 4227 O O . MET B 1 80 ? -6.945 -4.496 19.312 1 97.19 80 MET B O 1
ATOM 4231 N N . PHE B 1 81 ? -8.227 -4.902 17.484 1 97.88 81 PHE B N 1
ATOM 4232 C CA . PHE B 1 81 ? -9.32 -5.387 18.328 1 97.88 81 PHE B CA 1
ATOM 4233 C C . PHE B 1 81 ? -9.625 -6.848 18.031 1 97.88 81 PHE B C 1
ATOM 4235 O O . PHE B 1 81 ? -9.445 -7.305 16.891 1 97.88 81 PHE B O 1
ATOM 4242 N N . THR B 1 82 ? -10.078 -7.531 19.031 1 96.19 82 THR B N 1
ATOM 4243 C CA . THR B 1 82 ? -10.531 -8.914 18.922 1 96.19 82 THR B CA 1
ATOM 4244 C C . THR B 1 82 ? -11.992 -9.031 19.359 1 96.19 82 THR B C 1
ATOM 4246 O O . THR B 1 82 ? -12.609 -8.047 19.75 1 96.19 82 THR B O 1
ATOM 4249 N N . ILE B 1 83 ? -12.5 -10.234 19.281 1 94.75 83 ILE B N 1
ATOM 4250 C CA . ILE B 1 83 ? -13.867 -10.523 19.688 1 94.75 83 ILE B CA 1
ATOM 4251 C C . ILE B 1 83 ? -14.047 -10.211 21.172 1 94.75 83 ILE B C 1
ATOM 4253 O O . ILE B 1 83 ? -15.109 -9.758 21.594 1 94.75 83 ILE B O 1
ATOM 4257 N N . ASN B 1 84 ? -12.969 -10.32 21.938 1 96.25 84 ASN B N 1
ATOM 4258 C CA . ASN B 1 84 ? -13.023 -10.102 23.391 1 96.25 84 ASN B CA 1
ATOM 4259 C C . ASN B 1 84 ? -13.102 -8.617 23.719 1 96.25 84 ASN B C 1
ATOM 4261 O O . ASN B 1 84 ? -13.375 -8.25 24.859 1 96.25 84 ASN B O 1
ATOM 4265 N N . ASP B 1 85 ? -12.93 -7.789 22.734 1 97.62 85 ASP B N 1
ATOM 4266 C CA . ASP B 1 85 ? -12.914 -6.352 22.969 1 97.62 85 ASP B CA 1
ATOM 4267 C C . ASP B 1 85 ? -14.273 -5.723 22.672 1 97.62 85 ASP B C 1
ATOM 4269 O O . ASP B 1 85 ? -14.5 -4.551 22.969 1 97.62 85 ASP B O 1
ATOM 4273 N N . ILE B 1 86 ? -15.141 -6.52 22.094 1 96.88 86 ILE B N 1
ATOM 4274 C CA . ILE B 1 86 ? -16.453 -5.988 21.719 1 96.88 86 ILE B CA 1
ATOM 4275 C C . ILE B 1 86 ? -17.156 -5.422 22.953 1 96.88 86 ILE B C 1
ATOM 4277 O O . ILE B 1 86 ? -17.219 -6.082 23.984 1 96.88 86 ILE B O 1
ATOM 4281 N N . GLY B 1 87 ? -17.594 -4.184 22.859 1 97.88 87 GLY B N 1
ATOM 4282 C CA . GLY B 1 87 ? -18.281 -3.525 23.953 1 97.88 87 GLY B CA 1
ATOM 4283 C C . GLY B 1 87 ? -17.375 -2.686 24.828 1 97.88 87 GLY B C 1
ATOM 4284 O O . GLY B 1 87 ? -17.844 -1.897 25.656 1 97.88 87 GLY B O 1
ATOM 4285 N N . LYS B 1 88 ? -16.094 -2.818 24.656 1 98.31 88 LYS B N 1
ATOM 4286 C CA . LYS B 1 88 ? -15.125 -2.055 25.422 1 98.31 88 LYS B CA 1
ATOM 4287 C C . LYS B 1 88 ? -14.695 -0.798 24.672 1 98.31 88 LYS B C 1
ATOM 4289 O O . LYS B 1 88 ? -14.867 -0.707 23.453 1 98.31 88 LYS B O 1
ATOM 4294 N N . SER B 1 89 ? -14.156 0.124 25.484 1 98.38 89 SER B N 1
ATOM 4295 C CA . SER B 1 89 ? -13.609 1.331 24.891 1 98.38 89 SER B CA 1
ATOM 4296 C C . SER B 1 89 ? -12.492 0.995 23.891 1 98.38 89 SER B C 1
ATOM 4298 O O . SER B 1 89 ? -11.609 0.196 24.203 1 98.38 89 SER B O 1
ATOM 4300 N N . LYS B 1 90 ? -12.562 1.616 22.672 1 98.25 90 LYS B N 1
ATOM 4301 C CA . LYS B 1 90 ? -11.539 1.354 21.656 1 98.25 90 LYS B CA 1
ATOM 4302 C C . LYS B 1 90 ? -10.148 1.675 22.188 1 98.25 90 LYS B C 1
ATOM 4304 O O . LYS B 1 90 ? -9.227 0.867 22.047 1 98.25 90 LYS B O 1
ATOM 4309 N N . VAL B 1 91 ? -10.008 2.801 22.844 1 98 91 VAL B N 1
ATOM 4310 C CA . VAL B 1 91 ? -8.656 3.24 23.172 1 98 91 VAL B CA 1
ATOM 4311 C C . VAL B 1 91 ? -8.133 2.439 24.375 1 98 91 VAL B C 1
ATOM 4313 O O . VAL B 1 91 ? -6.934 2.184 24.469 1 98 91 VAL B O 1
ATOM 4316 N N . GLU B 1 92 ? -9 1.981 25.25 1 97.31 92 GLU B N 1
ATOM 4317 C CA . GLU B 1 92 ? -8.547 1.112 26.328 1 97.31 92 GLU B CA 1
ATOM 4318 C C . GLU B 1 92 ? -8.078 -0.239 25.797 1 97.31 92 GLU B C 1
ATOM 4320 O O . GLU B 1 92 ? -7.027 -0.742 26.203 1 97.31 92 GLU B O 1
ATOM 4325 N N . SER B 1 93 ? -8.906 -0.766 24.938 1 98.06 93 SER B N 1
ATOM 4326 C CA . SER B 1 93 ? -8.523 -2.018 24.281 1 98.06 93 SER B CA 1
ATOM 4327 C C . SER B 1 93 ? -7.25 -1.85 23.469 1 98.06 93 SER B C 1
ATOM 4329 O O . SER B 1 93 ? -6.375 -2.713 23.484 1 98.06 93 SER B O 1
ATOM 4331 N N . ALA B 1 94 ? -7.156 -0.722 22.75 1 98.12 94 ALA B N 1
ATOM 4332 C CA . ALA B 1 94 ? -5.98 -0.441 21.938 1 98.12 94 ALA B CA 1
ATOM 4333 C C . ALA B 1 94 ? -4.723 -0.364 22.797 1 98.12 94 ALA B C 1
ATOM 4335 O O . ALA B 1 94 ? -3.668 -0.882 22.422 1 98.12 94 ALA B O 1
ATOM 4336 N N . LYS B 1 95 ? -4.805 0.3 23.906 1 97.69 95 LYS B N 1
ATOM 4337 C CA . LYS B 1 95 ? -3.662 0.447 24.797 1 97.69 95 LYS B CA 1
ATOM 4338 C C . LYS B 1 95 ? -3.113 -0.915 25.219 1 97.69 95 LYS B C 1
ATOM 4340 O O . LYS B 1 95 ? -1.899 -1.124 25.234 1 97.69 95 LYS B O 1
ATOM 4345 N N . GLN B 1 96 ? -4 -1.794 25.516 1 96.44 96 GLN B N 1
ATOM 4346 C CA . GLN B 1 96 ? -3.605 -3.135 25.938 1 96.44 96 GLN B CA 1
ATOM 4347 C C . GLN B 1 96 ? -3.025 -3.928 24.766 1 96.44 96 GLN B C 1
ATOM 4349 O O . GLN B 1 96 ? -1.944 -4.508 24.875 1 96.44 96 GLN B O 1
ATOM 4354 N N . ASN B 1 97 ? -3.693 -3.895 23.672 1 95.62 97 ASN B N 1
ATOM 4355 C CA . ASN B 1 97 ? -3.35 -4.754 22.531 1 95.62 97 ASN B CA 1
ATOM 4356 C C . ASN B 1 97 ? -2.115 -4.238 21.797 1 95.62 97 ASN B C 1
ATOM 4358 O O . ASN B 1 97 ? -1.352 -5.027 21.234 1 95.62 97 ASN B O 1
ATOM 4362 N N . LEU B 1 98 ? -1.863 -2.955 21.828 1 97 98 LEU B N 1
ATOM 4363 C CA . LEU B 1 98 ? -0.712 -2.355 21.156 1 97 98 LEU B CA 1
ATOM 4364 C C . LEU B 1 98 ? 0.588 -2.777 21.828 1 97 98 LEU B C 1
ATOM 4366 O O . LEU B 1 98 ? 1.667 -2.648 21.25 1 97 98 LEU B O 1
ATOM 4370 N N . GLN B 1 99 ? 0.499 -3.271 23.016 1 96.25 99 GLN B N 1
ATOM 4371 C CA . GLN B 1 99 ? 1.695 -3.715 23.734 1 96.25 99 GLN B CA 1
ATOM 4372 C C . GLN B 1 99 ? 2.396 -4.84 22.969 1 96.25 99 GLN B C 1
ATOM 4374 O O . GLN B 1 99 ? 3.623 -4.957 23.016 1 96.25 99 GLN B O 1
ATOM 4379 N N . PHE B 1 100 ? 1.624 -5.617 22.281 1 95.5 100 PHE B N 1
ATOM 4380 C CA . PHE B 1 100 ? 2.168 -6.699 21.469 1 95.5 100 PHE B CA 1
ATOM 4381 C C . PHE B 1 100 ? 3.193 -6.164 20.469 1 95.5 100 PHE B C 1
ATOM 4383 O O . PHE B 1 100 ? 4.184 -6.832 20.172 1 95.5 100 PHE B O 1
ATOM 4390 N N . HIS B 1 101 ? 3.014 -4.949 20.031 1 95.5 101 HIS B N 1
ATOM 4391 C CA . HIS B 1 101 ? 3.846 -4.367 18.984 1 95.5 101 HIS B CA 1
ATOM 4392 C C . HIS B 1 101 ? 4.898 -3.432 19.578 1 95.5 101 HIS B C 1
ATOM 4394 O O . HIS B 1 101 ? 5.645 -2.787 18.844 1 95.5 101 HIS B O 1
ATOM 4400 N N . ASN B 1 102 ? 4.98 -3.268 20.891 1 95.69 102 ASN B N 1
ATOM 4401 C CA . ASN B 1 102 ? 5.93 -2.373 21.547 1 95.69 102 ASN B CA 1
ATOM 4402 C C . ASN B 1 102 ? 7.285 -3.041 21.734 1 95.69 102 ASN B C 1
ATOM 4404 O O . ASN B 1 102 ? 7.527 -3.678 22.766 1 95.69 102 ASN B O 1
ATOM 4408 N N . ILE B 1 103 ? 8.164 -2.785 20.828 1 92.75 103 ILE B N 1
ATOM 4409 C CA . ILE B 1 103 ? 9.438 -3.484 20.859 1 92.75 103 ILE B CA 1
ATOM 4410 C C . ILE B 1 103 ? 10.523 -2.553 21.406 1 92.75 103 ILE B C 1
ATOM 4412 O O . ILE B 1 103 ? 11.656 -2.979 21.625 1 92.75 103 ILE B O 1
ATOM 4416 N N . SER B 1 104 ? 10.438 -1.176 21.594 1 90.19 104 SER B N 1
ATOM 4417 C CA . SER B 1 104 ? 11.438 -0.197 22 1 90.19 104 SER B CA 1
ATOM 4418 C C . SER B 1 104 ? 10.969 0.589 23.219 1 90.19 104 SER B C 1
ATOM 4420 O O . SER B 1 104 ? 11.508 1.656 23.516 1 90.19 104 SER B O 1
ATOM 4422 N N . ASN B 1 105 ? 9.945 0.329 23.922 1 90.69 105 ASN B N 1
ATOM 4423 C CA . ASN B 1 105 ? 9.383 1.008 25.078 1 90.69 105 ASN B CA 1
ATOM 4424 C C . ASN B 1 105 ? 8.672 2.299 24.688 1 90.69 105 ASN B C 1
ATOM 4426 O O . ASN B 1 105 ? 8.844 3.33 25.344 1 90.69 105 ASN B O 1
ATOM 4430 N N . THR B 1 106 ? 8.094 2.326 23.609 1 96.88 106 THR B N 1
ATOM 4431 C CA . THR B 1 106 ? 7.219 3.428 23.219 1 96.88 106 THR B CA 1
ATOM 4432 C C . THR B 1 106 ? 6.168 3.695 24.297 1 96.88 106 THR B C 1
ATOM 4434 O O . THR B 1 106 ? 5.535 2.764 24.797 1 96.88 106 THR B O 1
ATOM 4437 N N . GLU B 1 107 ? 6.055 5.004 24.703 1 98.31 107 GLU B N 1
ATOM 4438 C CA . GLU B 1 107 ? 4.98 5.379 25.625 1 98.31 107 GLU B CA 1
ATOM 4439 C C . GLU B 1 107 ? 3.635 5.426 24.891 1 98.31 107 GLU B C 1
ATOM 4441 O O . GLU B 1 107 ? 3.514 6.043 23.844 1 98.31 107 GLU B O 1
ATOM 4446 N N . ILE B 1 108 ? 2.648 4.676 25.438 1 98.44 108 ILE B N 1
ATOM 4447 C CA . ILE B 1 108 ? 1.311 4.672 24.859 1 98.44 108 ILE B CA 1
ATOM 4448 C C . ILE B 1 108 ? 0.351 5.434 25.766 1 98.44 108 ILE B C 1
ATOM 4450 O O . ILE B 1 108 ? 0.1 5.02 26.891 1 98.44 108 ILE B O 1
ATOM 4454 N N . GLU B 1 109 ? -0.085 6.559 25.328 1 98.62 109 GLU B N 1
ATOM 4455 C CA . GLU B 1 109 ? -1.092 7.367 26 1 98.62 109 GLU B CA 1
ATOM 4456 C C . GLU B 1 109 ? -2.416 7.352 25.25 1 98.62 109 GLU B C 1
ATOM 4458 O O . GLU B 1 109 ? -2.443 7.555 24.031 1 98.62 109 GLU B O 1
ATOM 4463 N N . THR B 1 110 ? -3.494 6.996 25.953 1 98.56 110 THR B N 1
ATOM 4464 C CA . THR B 1 110 ? -4.797 6.934 25.297 1 98.56 110 THR B CA 1
ATOM 4465 C C . THR B 1 110 ? -5.797 7.852 25.984 1 98.56 110 THR B C 1
ATOM 4467 O O . THR B 1 110 ? -5.723 8.047 27.203 1 98.56 110 THR B O 1
ATOM 4470 N N . HIS B 1 111 ? -6.664 8.453 25.219 1 98.62 111 HIS B N 1
ATOM 4471 C CA . HIS B 1 111 ? -7.707 9.336 25.734 1 98.62 111 HIS B CA 1
ATOM 4472 C C . HIS B 1 111 ? -9.078 8.945 25.188 1 98.62 111 HIS B C 1
ATOM 4474 O O . HIS B 1 111 ? -9.312 9.023 23.969 1 98.62 111 HIS B O 1
ATOM 4480 N N . ASN B 1 112 ? -9.93 8.539 26.062 1 98.38 112 ASN B N 1
ATOM 4481 C CA . ASN B 1 112 ? -11.32 8.273 25.719 1 98.38 112 ASN B CA 1
ATOM 4482 C C . ASN B 1 112 ? -12.156 9.547 25.719 1 98.38 112 ASN B C 1
ATOM 4484 O O . ASN B 1 112 ? -12.945 9.773 26.625 1 98.38 112 ASN B O 1
ATOM 4488 N N . ILE B 1 113 ? -12.008 10.359 24.688 1 97.69 113 ILE B N 1
ATOM 4489 C CA . ILE B 1 113 ? -12.711 11.641 24.625 1 97.69 113 ILE B CA 1
ATOM 4490 C C . ILE B 1 113 ? -13.203 11.898 23.203 1 97.69 113 ILE B C 1
ATOM 4492 O O . ILE B 1 113 ? -12.641 11.367 22.234 1 97.69 113 ILE B O 1
ATOM 4496 N N . ASN B 1 114 ? -14.266 12.617 23.109 1 98 114 ASN B N 1
ATOM 4497 C CA . ASN B 1 114 ? -14.781 13.109 21.844 1 98 114 ASN B CA 1
ATOM 4498 C C . ASN B 1 114 ? -14.047 14.367 21.391 1 98 114 ASN B C 1
ATOM 4500 O O . ASN B 1 114 ? -14.195 15.43 22 1 98 114 ASN B O 1
ATOM 4504 N N . ALA B 1 115 ? -13.281 14.25 20.297 1 98.19 115 ALA B N 1
ATOM 4505 C CA . ALA B 1 115 ? -12.422 15.328 19.844 1 98.19 115 ALA B CA 1
ATOM 4506 C C . ALA B 1 115 ? -13.242 16.578 19.5 1 98.19 115 ALA B C 1
ATOM 4508 O O . ALA B 1 115 ? -12.75 17.703 19.625 1 98.19 115 ALA B O 1
ATOM 4509 N N . VAL B 1 116 ? -14.492 16.391 19.078 1 97.62 116 VAL B N 1
ATOM 4510 C CA . VAL B 1 116 ? -15.352 17.516 18.688 1 97.62 116 VAL B CA 1
ATOM 4511 C C . VAL B 1 116 ? -15.828 18.266 19.922 1 97.62 116 VAL B C 1
ATOM 4513 O O . VAL B 1 116 ? -15.789 19.5 19.953 1 97.62 116 VAL B O 1
ATOM 4516 N N . THR B 1 117 ? -16.234 17.578 20.969 1 97.88 117 THR B N 1
ATOM 4517 C CA . THR B 1 117 ? -16.812 18.203 22.141 1 97.88 117 THR B CA 1
ATOM 4518 C C . THR B 1 117 ? -15.727 18.625 23.125 1 97.88 117 THR B C 1
ATOM 4520 O O . THR B 1 117 ? -15.953 19.484 23.984 1 97.88 117 THR B O 1
ATOM 4523 N N . GLN B 1 118 ? -14.57 18.016 23.031 1 98.44 118 GLN B N 1
ATOM 4524 C CA . GLN B 1 118 ? -13.469 18.328 23.938 1 98.44 118 GLN B CA 1
ATOM 4525 C C . GLN B 1 118 ? -12.25 18.812 23.156 1 98.44 118 GLN B C 1
ATOM 4527 O O . GLN B 1 118 ? -11.141 18.312 23.344 1 98.44 118 GLN B O 1
ATOM 4532 N N . TRP B 1 119 ? -12.453 19.812 22.391 1 98.62 119 TRP B N 1
ATOM 4533 C CA . TRP B 1 119 ? -11.438 20.328 21.484 1 98.62 119 TRP B CA 1
ATOM 4534 C C . TRP B 1 119 ? -10.258 20.922 22.25 1 98.62 119 TRP B C 1
ATOM 4536 O O . TRP B 1 119 ? -9.102 20.781 21.844 1 98.62 119 TRP B O 1
ATOM 4546 N N . GLU B 1 120 ? -10.484 21.547 23.391 1 97.62 120 GLU B N 1
ATOM 4547 C CA . GLU B 1 120 ? -9.422 22.125 24.203 1 97.62 120 GLU B CA 1
ATOM 4548 C C . GLU B 1 120 ? -8.391 21.078 24.594 1 97.62 120 GLU B C 1
ATOM 4550 O O . GLU B 1 120 ? -7.195 21.375 24.688 1 97.62 120 GLU B O 1
ATOM 4555 N N . GLN B 1 121 ? -8.844 19.891 24.844 1 98.5 121 GLN B N 1
ATOM 4556 C CA . GLN B 1 121 ? -7.93 18.797 25.172 1 98.5 121 GLN B CA 1
ATOM 4557 C C . GLN B 1 121 ? -7.094 18.406 23.953 1 98.5 121 GLN B C 1
ATOM 4559 O O . GLN B 1 121 ? -5.918 18.062 24.094 1 98.5 121 GLN B O 1
ATOM 4564 N N . ILE B 1 122 ? -7.699 18.406 22.781 1 98.81 122 ILE B N 1
ATOM 4565 C CA . ILE B 1 122 ? -6.977 18.094 21.562 1 98.81 122 ILE B CA 1
ATOM 4566 C C . ILE B 1 122 ? -5.863 19.109 21.328 1 98.81 122 ILE B C 1
ATOM 4568 O O . ILE B 1 122 ? -4.746 18.75 20.969 1 98.81 122 ILE B O 1
ATOM 4572 N N . VAL B 1 123 ? -6.176 20.359 21.562 1 98.31 123 VAL B N 1
ATOM 4573 C CA . VAL B 1 123 ? -5.188 21.438 21.438 1 98.31 123 VAL B CA 1
ATOM 4574 C C . VAL B 1 123 ? -4.012 21.156 22.375 1 98.31 123 VAL B C 1
ATOM 4576 O O . VAL B 1 123 ? -2.85 21.25 21.969 1 98.31 123 VAL B O 1
ATOM 4579 N N . ALA B 1 124 ? -4.305 20.781 23.625 1 97.75 124 ALA B N 1
ATOM 4580 C CA . ALA B 1 124 ? -3.27 20.5 24.625 1 97.75 124 ALA B CA 1
ATOM 4581 C C . ALA B 1 124 ? -2.406 19.312 24.188 1 97.75 124 ALA B C 1
ATOM 4583 O O . ALA B 1 124 ? -1.182 19.359 24.328 1 97.75 124 ALA B O 1
ATOM 4584 N N . LEU B 1 125 ? -3.008 18.281 23.672 1 98.69 125 LEU B N 1
ATOM 4585 C CA . LEU B 1 125 ? -2.287 17.094 23.219 1 98.69 125 LEU B CA 1
ATOM 4586 C C . LEU B 1 125 ? -1.422 17.422 22.016 1 98.69 125 LEU B C 1
ATOM 4588 O O . LEU B 1 125 ? -0.3 16.922 21.891 1 98.69 125 LEU B O 1
ATOM 4592 N N . ALA B 1 126 ? -1.934 18.25 21.094 1 98.5 126 ALA B N 1
ATOM 4593 C CA . ALA B 1 126 ? -1.183 18.625 19.891 1 98.5 126 ALA B CA 1
ATOM 4594 C C . ALA B 1 126 ? 0.081 19.391 20.266 1 98.5 126 ALA B C 1
ATOM 4596 O O . ALA B 1 126 ? 1.128 19.219 19.641 1 98.5 126 ALA B O 1
ATOM 4597 N N . LYS B 1 127 ? 0.005 20.188 21.281 1 95.5 127 LYS B N 1
ATOM 4598 C CA . LYS B 1 127 ? 1.126 21.016 21.703 1 95.5 127 LYS B CA 1
ATOM 4599 C C . LYS B 1 127 ? 2.303 20.156 22.172 1 95.5 127 LYS B C 1
ATOM 4601 O O . LYS B 1 127 ? 3.449 20.609 22.156 1 95.5 127 LYS B O 1
ATOM 4606 N N . GLN B 1 128 ? 2.078 18.922 22.484 1 94.81 128 GLN B N 1
ATOM 4607 C CA . GLN B 1 128 ? 3.162 18.062 22.953 1 94.81 128 GLN B CA 1
ATOM 4608 C C . GLN B 1 128 ? 3.57 17.062 21.891 1 94.81 128 GLN B C 1
ATOM 4610 O O . GLN B 1 128 ? 4.297 16.109 22.172 1 94.81 128 GLN B O 1
ATOM 4615 N N . SER B 1 129 ? 3.037 17.297 20.672 1 97.69 129 SER B N 1
ATOM 4616 C CA . SER B 1 129 ? 3.268 16.312 19.609 1 97.69 129 SER B CA 1
ATOM 4617 C C . SER B 1 129 ? 4.148 16.906 18.516 1 97.69 129 SER B C 1
ATOM 4619 O O . SER B 1 129 ? 4.324 18.109 18.422 1 97.69 129 SER B O 1
ATOM 4621 N N . ASN B 1 130 ? 4.727 15.898 17.688 1 95.19 130 ASN B N 1
ATOM 4622 C CA . ASN B 1 130 ? 5.508 16.25 16.5 1 95.19 130 ASN B CA 1
ATOM 4623 C C . ASN B 1 130 ? 4.711 16.031 15.227 1 95.19 130 ASN B C 1
ATOM 4625 O O . ASN B 1 130 ? 4.973 16.672 14.211 1 95.19 130 ASN B O 1
ATOM 4629 N N . LEU B 1 131 ? 3.914 15.07 15.281 1 98.44 131 LEU B N 1
ATOM 4630 C CA . LEU B 1 131 ? 3.104 14.633 14.148 1 98.44 131 LEU B CA 1
ATOM 4631 C C . LEU B 1 131 ? 1.631 14.547 14.539 1 98.44 131 LEU B C 1
ATOM 4633 O O . LEU B 1 131 ? 1.3 14.102 15.641 1 98.44 131 LEU B O 1
ATOM 4637 N N . VAL B 1 132 ? 0.774 14.984 13.617 1 98.88 132 VAL B N 1
ATOM 4638 C CA . VAL B 1 132 ? -0.66 14.883 13.859 1 98.88 132 VAL B CA 1
ATOM 4639 C C . VAL B 1 132 ? -1.316 14.078 12.742 1 98.88 132 VAL B C 1
ATOM 4641 O O . VAL B 1 132 ? -1.106 14.359 11.562 1 98.88 132 VAL B O 1
ATOM 4644 N N . PHE B 1 133 ? -2.061 13.039 13.117 1 98.88 133 PHE B N 1
ATOM 4645 C CA . PHE B 1 133 ? -2.848 12.219 12.203 1 98.88 133 PHE B CA 1
ATOM 4646 C C . PHE B 1 133 ? -4.336 12.461 12.398 1 98.88 133 PHE B C 1
ATOM 4648 O O . PHE B 1 133 ? -4.883 12.203 13.477 1 98.88 133 PHE B O 1
ATOM 4655 N N . ASN B 1 134 ? -5.004 12.992 11.375 1 98.81 134 ASN B N 1
ATOM 4656 C CA . ASN B 1 134 ? -6.453 13.156 11.391 1 98.81 134 ASN B CA 1
ATOM 4657 C C . ASN B 1 134 ? -7.156 11.984 10.711 1 98.81 134 ASN B C 1
ATOM 4659 O O . ASN B 1 134 ? -7.348 11.992 9.492 1 98.81 134 ASN B O 1
ATOM 4663 N N . LEU B 1 135 ? -7.621 11.047 11.555 1 98.25 135 LEU B N 1
ATOM 4664 C CA . LEU B 1 135 ? -8.227 9.836 11.031 1 98.25 135 LEU B CA 1
ATOM 4665 C C . LEU B 1 135 ? -9.633 9.633 11.594 1 98.25 135 LEU B C 1
ATOM 4667 O O . LEU B 1 135 ? -10.078 8.5 11.773 1 98.25 135 LEU B O 1
ATOM 4671 N N . ILE B 1 136 ? -10.242 10.75 11.984 1 95.81 136 ILE B N 1
ATOM 4672 C CA . ILE B 1 136 ? -11.641 10.766 12.414 1 95.81 136 ILE B CA 1
ATOM 4673 C C . ILE B 1 136 ? -12.539 11.117 11.234 1 95.81 136 ILE B C 1
ATOM 4675 O O . ILE B 1 136 ? -12.305 12.102 10.531 1 95.81 136 ILE B O 1
ATOM 4679 N N . ASP B 1 137 ? -13.5 10.266 11.023 1 90.06 137 ASP B N 1
ATOM 4680 C CA . ASP B 1 137 ? -14.438 10.508 9.93 1 90.06 137 ASP B CA 1
ATOM 4681 C C . ASP B 1 137 ? -15.648 11.305 10.414 1 90.06 137 ASP B C 1
ATOM 4683 O O . ASP B 1 137 ? -16.75 10.758 10.523 1 90.06 137 ASP B O 1
ATOM 4687 N N . TYR B 1 138 ? -15.508 12.555 10.656 1 92.5 138 TYR B N 1
ATOM 4688 C CA . TYR B 1 138 ? -16.578 13.43 11.102 1 92.5 138 TYR B CA 1
ATOM 4689 C C . TYR B 1 138 ? -17.109 14.273 9.953 1 92.5 138 TYR B C 1
ATOM 4691 O O . TYR B 1 138 ? -18.328 14.406 9.781 1 92.5 138 TYR B O 1
ATOM 4699 N N . GLY B 1 139 ? -16.156 14.867 9.25 1 91.12 139 GLY B N 1
ATOM 4700 C CA . GLY B 1 139 ? -16.531 15.688 8.109 1 91.12 139 GLY B CA 1
ATOM 4701 C C . GLY B 1 139 ? -15.453 16.688 7.711 1 91.12 139 GLY B C 1
ATOM 4702 O O . GLY B 1 139 ? -14.445 16.828 8.406 1 91.12 139 GLY B O 1
ATOM 4703 N N . ASP B 1 140 ? -15.766 17.438 6.629 1 92.19 140 ASP B N 1
ATOM 4704 C CA . ASP B 1 140 ? -14.773 18.297 6 1 92.19 140 ASP B CA 1
ATOM 4705 C C . ASP B 1 140 ? -14.406 19.469 6.906 1 92.19 140 ASP B C 1
ATOM 4707 O O . ASP B 1 140 ? -13.266 19.922 6.918 1 92.19 140 ASP B O 1
ATOM 4711 N N . TYR B 1 141 ? -15.383 19.938 7.629 1 96.06 141 TYR B N 1
ATOM 4712 C CA . TYR B 1 141 ? -15.125 21.094 8.484 1 96.06 141 TYR B CA 1
ATOM 4713 C C . TYR B 1 141 ? -14.242 20.703 9.664 1 96.06 141 TYR B C 1
ATOM 4715 O O . TYR B 1 141 ? -13.414 21.5 10.117 1 96.06 141 TYR B O 1
ATOM 4723 N N . PHE B 1 142 ? -14.477 19.547 10.188 1 97.56 142 PHE B N 1
ATOM 4724 C CA . PHE B 1 142 ? -13.57 19.078 11.227 1 97.56 142 PHE B CA 1
ATOM 4725 C C . PHE B 1 142 ? -12.156 18.906 10.68 1 97.56 142 PHE B C 1
ATOM 4727 O O . PHE B 1 142 ? -11.18 19.234 11.359 1 97.56 142 PHE B O 1
ATOM 4734 N N . ASP B 1 143 ? -12.039 18.328 9.477 1 97.19 143 ASP B N 1
ATOM 4735 C CA . ASP B 1 143 ? -10.734 18.219 8.828 1 97.19 143 ASP B CA 1
ATOM 4736 C C . ASP B 1 143 ? -10.047 19.578 8.75 1 97.19 143 ASP B C 1
ATOM 4738 O O . ASP B 1 143 ? -8.844 19.688 9 1 97.19 143 ASP B O 1
ATOM 4742 N N . LEU B 1 144 ? -10.812 20.562 8.445 1 97.25 144 LEU B N 1
ATOM 4743 C CA . LEU B 1 144 ? -10.273 21.906 8.352 1 97.25 144 LEU B CA 1
ATOM 4744 C C . LEU B 1 144 ? -9.828 22.422 9.719 1 97.25 144 LEU B C 1
ATOM 4746 O O . LEU B 1 144 ? -8.812 23.109 9.836 1 97.25 144 LEU B O 1
ATOM 4750 N N . ALA B 1 145 ? -10.57 22.125 10.727 1 98.38 145 ALA B N 1
ATOM 4751 C CA . ALA B 1 145 ? -10.203 22.531 12.086 1 98.38 145 ALA B CA 1
ATOM 4752 C C . ALA B 1 145 ? -8.852 21.938 12.477 1 98.38 145 ALA B C 1
ATOM 4754 O O . ALA B 1 145 ? -8 22.641 13.031 1 98.38 145 ALA B O 1
ATOM 4755 N N . VAL B 1 146 ? -8.672 20.703 12.188 1 98.62 146 VAL B N 1
ATOM 4756 C CA . VAL B 1 146 ? -7.414 20.047 12.516 1 98.62 146 VAL B CA 1
ATOM 4757 C C . VAL B 1 146 ? -6.277 20.656 11.695 1 98.62 146 VAL B C 1
ATOM 4759 O O . VAL B 1 146 ? -5.176 20.859 12.211 1 98.62 146 VAL B O 1
ATOM 4762 N N . CYS B 1 147 ? -6.574 20.938 10.453 1 98 147 CYS B N 1
ATOM 4763 C CA . CYS B 1 147 ? -5.578 21.594 9.617 1 98 147 CYS B CA 1
ATOM 4764 C C . CYS B 1 147 ? -5.164 22.938 10.211 1 98 147 CYS B C 1
ATOM 4766 O O . CYS B 1 147 ? -3.971 23.234 10.312 1 98 147 CYS B O 1
ATOM 4768 N N . SER B 1 148 ? -6.137 23.672 10.602 1 97.19 148 SER B N 1
ATOM 4769 C CA . SER B 1 148 ? -5.879 24.984 11.211 1 97.19 148 SER B CA 1
ATOM 4770 C C . SER B 1 148 ? -5.035 24.844 12.469 1 97.19 148 SER B C 1
ATOM 4772 O O . SER B 1 148 ? -4.129 25.641 12.703 1 97.19 148 SER B O 1
ATOM 4774 N N . LEU B 1 149 ? -5.375 23.891 13.25 1 98 149 LEU B N 1
ATOM 4775 C CA . LEU B 1 149 ? -4.605 23.609 14.461 1 98 149 LEU B CA 1
ATOM 4776 C C . LEU B 1 149 ? -3.145 23.344 14.125 1 98 149 LEU B C 1
ATOM 4778 O O . LEU B 1 149 ? -2.242 23.891 14.75 1 98 149 LEU B O 1
ATOM 4782 N N . CYS B 1 150 ? -2.922 22.516 13.133 1 98 150 CYS B N 1
ATOM 4783 C CA . CYS B 1 150 ? -1.571 22.141 12.727 1 98 150 CYS B CA 1
ATOM 4784 C C . CYS B 1 150 ? -0.82 23.344 12.164 1 98 150 CYS B C 1
ATOM 4786 O O . CYS B 1 150 ? 0.37 23.516 12.43 1 98 150 CYS B O 1
ATOM 4788 N N . ILE B 1 151 ? -1.552 24.156 11.383 1 94.44 151 ILE B N 1
ATOM 4789 C CA . ILE B 1 151 ? -0.944 25.375 10.859 1 94.44 151 ILE B CA 1
ATOM 4790 C C . ILE B 1 151 ? -0.485 26.266 12.008 1 94.44 151 ILE B C 1
ATOM 4792 O O . ILE B 1 151 ? 0.664 26.719 12.039 1 94.44 151 ILE B O 1
ATOM 4796 N N . LYS B 1 152 ? -1.354 26.453 12.945 1 92.38 152 LYS B N 1
ATOM 4797 C CA . LYS B 1 152 ? -1.089 27.359 14.062 1 92.38 152 LYS B CA 1
ATOM 4798 C C . LYS B 1 152 ? 0.093 26.875 14.891 1 92.38 152 LYS B C 1
ATOM 4800 O O . LYS B 1 152 ? 0.891 27.672 15.375 1 92.38 152 LYS B O 1
ATOM 4805 N N . LEU B 1 153 ? 0.23 25.594 15.008 1 93.06 153 LEU B N 1
ATOM 4806 C CA . LEU B 1 153 ? 1.26 25.031 15.875 1 93.06 153 LEU B CA 1
ATOM 4807 C C . LEU B 1 153 ? 2.477 24.594 15.055 1 93.06 153 LEU B C 1
ATOM 4809 O O . LEU B 1 153 ? 3.428 24.031 15.609 1 93.06 153 LEU B O 1
ATOM 4813 N N . SER B 1 154 ? 2.492 24.828 13.781 1 92.25 154 SER B N 1
ATOM 4814 C CA . SER B 1 154 ? 3.57 24.438 12.875 1 92.25 154 SER B CA 1
ATOM 4815 C C . SER B 1 154 ? 3.863 22.953 12.969 1 92.25 154 SER B C 1
ATOM 4817 O O . SER B 1 154 ? 5.016 22.547 13.141 1 92.25 154 SER B O 1
ATOM 4819 N N . LEU B 1 155 ? 2.777 22.188 12.883 1 95.62 155 LEU B N 1
ATOM 4820 C CA . LEU B 1 155 ? 2.871 20.719 12.906 1 95.62 155 LEU B CA 1
ATOM 4821 C C . LEU B 1 155 ? 2.488 20.125 11.555 1 95.62 155 LEU B C 1
ATOM 4823 O O . LEU B 1 155 ? 1.56 20.609 10.906 1 95.62 155 LEU B O 1
ATOM 4827 N N . PRO B 1 156 ? 3.215 19.109 11.109 1 97.88 156 PRO B N 1
ATOM 4828 C CA . PRO B 1 156 ? 2.721 18.375 9.938 1 97.88 156 PRO B CA 1
ATOM 4829 C C . PRO B 1 156 ? 1.443 17.594 10.227 1 97.88 156 PRO B C 1
ATOM 4831 O O . PRO B 1 156 ? 1.251 17.109 11.344 1 97.88 156 PRO B O 1
ATOM 4834 N N . MET B 1 157 ? 0.642 17.484 9.195 1 98.56 157 MET B N 1
ATOM 4835 C CA . MET B 1 157 ? -0.631 16.781 9.312 1 98.56 157 MET B CA 1
ATOM 4836 C C . MET B 1 157 ? -0.754 15.688 8.258 1 98.56 157 MET B C 1
ATOM 4838 O O . MET B 1 157 ? -0.37 15.891 7.105 1 98.56 157 MET B O 1
ATOM 4842 N N . PHE B 1 158 ? -1.247 14.523 8.68 1 98.69 158 PHE B N 1
ATOM 4843 C CA . PHE B 1 158 ? -1.512 13.391 7.789 1 98.69 158 PHE B CA 1
ATOM 4844 C C . PHE B 1 158 ? -2.971 12.961 7.883 1 98.69 158 PHE B C 1
ATOM 4846 O O . PHE B 1 158 ? -3.531 12.891 8.977 1 98.69 158 PHE B O 1
ATOM 4853 N N . GLN B 1 159 ? -3.566 12.703 6.777 1 98.12 159 GLN B N 1
ATOM 4854 C CA . GLN B 1 159 ? -4.926 12.172 6.766 1 98.12 159 GLN B CA 1
ATOM 4855 C C . GLN B 1 159 ? -5.16 11.297 5.539 1 98.12 159 GLN B C 1
ATOM 4857 O O . GLN B 1 159 ? -4.359 11.297 4.602 1 98.12 159 GLN B O 1
ATOM 4862 N N . GLY B 1 160 ? -6.199 10.43 5.594 1 96.12 160 GLY B N 1
ATOM 4863 C CA . GLY B 1 160 ? -6.551 9.547 4.492 1 96.12 160 GLY B CA 1
ATOM 4864 C C . GLY B 1 160 ? -7.957 8.984 4.605 1 96.12 160 GLY B C 1
ATOM 4865 O O . GLY B 1 160 ? -8.609 9.133 5.641 1 96.12 160 GLY B O 1
ATOM 4866 N N . GLY B 1 161 ? -8.352 8.469 3.504 1 93.5 161 GLY B N 1
ATOM 4867 C CA . GLY B 1 161 ? -9.656 7.824 3.424 1 93.5 161 GLY B CA 1
ATOM 4868 C C . GLY B 1 161 ? -9.719 6.738 2.367 1 93.5 161 GLY B C 1
ATOM 4869 O O . GLY B 1 161 ? -8.93 6.738 1.419 1 93.5 161 GLY B O 1
ATOM 4870 N N . THR B 1 162 ? -10.594 5.801 2.635 1 91.69 162 THR B N 1
ATOM 4871 C CA . THR B 1 162 ? -10.797 4.691 1.708 1 91.69 162 THR B CA 1
ATOM 4872 C C . THR B 1 162 ? -12.203 4.734 1.114 1 91.69 162 THR B C 1
ATOM 4874 O O . THR B 1 162 ? -13.156 5.105 1.796 1 91.69 162 THR B O 1
ATOM 4877 N N . PHE B 1 163 ? -12.312 4.383 -0.149 1 84.38 163 PHE B N 1
ATOM 4878 C CA . PHE B 1 163 ? -13.578 4.324 -0.871 1 84.38 163 PHE B CA 1
ATOM 4879 C C . PHE B 1 163 ? -13.664 3.057 -1.714 1 84.38 163 PHE B C 1
ATOM 4881 O O . PHE B 1 163 ? -13.352 3.078 -2.906 1 84.38 163 PHE B O 1
ATOM 4888 N N . CYS B 1 164 ? -14.164 1.994 -1.165 1 83.5 164 CYS B N 1
ATOM 4889 C CA . CYS B 1 164 ? -14.312 0.724 -1.864 1 83.5 164 CYS B CA 1
ATOM 4890 C C . CYS B 1 164 ? -12.977 0.231 -2.4 1 83.5 164 CYS B C 1
ATOM 4892 O O . CYS B 1 164 ? -12.195 -0.378 -1.668 1 83.5 164 CYS B O 1
ATOM 4894 N N . ASN B 1 165 ? -12.68 0.662 -3.654 1 83.69 165 ASN B N 1
ATOM 4895 C CA . ASN B 1 165 ? -11.445 0.18 -4.27 1 83.69 165 ASN B CA 1
ATOM 4896 C C . ASN B 1 165 ? -10.484 1.326 -4.578 1 83.69 165 ASN B C 1
ATOM 4898 O O . ASN B 1 165 ? -9.648 1.218 -5.477 1 83.69 165 ASN B O 1
ATOM 4902 N N . SER B 1 166 ? -10.656 2.369 -3.807 1 89.31 166 SER B N 1
ATOM 4903 C CA . SER B 1 166 ? -9.781 3.527 -3.967 1 89.31 166 SER B CA 1
ATOM 4904 C C . SER B 1 166 ? -9.477 4.184 -2.623 1 89.31 166 SER B C 1
ATOM 4906 O O . SER B 1 166 ? -10.148 3.898 -1.625 1 89.31 166 SER B O 1
ATOM 4908 N N . LEU B 1 167 ? -8.438 4.941 -2.623 1 94.38 167 LEU B N 1
ATOM 4909 C CA . LEU B 1 167 ? -8.078 5.664 -1.405 1 94.38 167 LEU B CA 1
ATOM 4910 C C . LEU B 1 167 ? -7.395 6.988 -1.739 1 94.38 167 LEU B C 1
ATOM 4912 O O . LEU B 1 167 ? -6.941 7.191 -2.867 1 94.38 167 LEU B O 1
ATOM 4916 N N . SER B 1 168 ? -7.465 7.859 -0.82 1 93.5 168 SER B N 1
ATOM 4917 C CA . SER B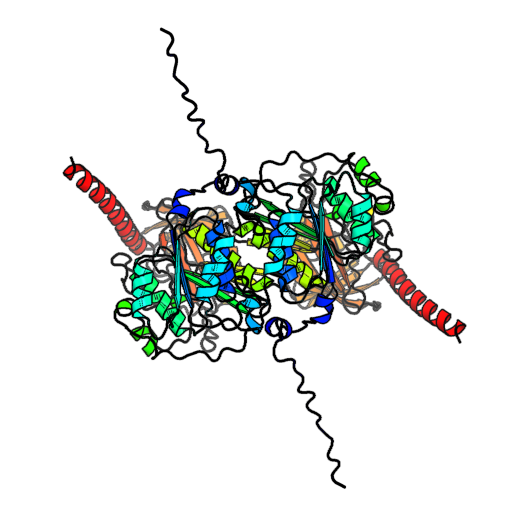 1 168 ? -6.746 9.125 -0.881 1 93.5 168 SER B CA 1
ATOM 4918 C C . SER B 1 168 ? -5.941 9.375 0.391 1 93.5 168 SER B C 1
ATOM 4920 O O . SER B 1 168 ? -6.383 9.016 1.487 1 93.5 168 SER B O 1
ATOM 4922 N N . VAL B 1 169 ? -4.773 9.898 0.229 1 97.69 169 VAL B N 1
ATOM 4923 C CA . VAL B 1 169 ? -3.912 10.258 1.354 1 97.69 169 VAL B CA 1
ATOM 4924 C C . VAL B 1 169 ? -3.369 11.672 1.164 1 97.69 169 VAL B C 1
ATOM 4926 O O . VAL B 1 169 ? -2.953 12.039 0.063 1 97.69 169 VAL B O 1
ATOM 4929 N N . ASP B 1 170 ? -3.443 12.453 2.229 1 96.94 170 ASP B N 1
ATOM 4930 C CA . ASP B 1 170 ? -2.932 13.82 2.201 1 96.94 170 ASP B CA 1
ATOM 4931 C C . ASP B 1 170 ? -1.799 14.008 3.207 1 96.94 170 ASP B C 1
ATOM 4933 O O . ASP B 1 170 ? -1.826 13.422 4.293 1 96.94 170 ASP B O 1
ATOM 4937 N N . TYR B 1 171 ? -0.878 14.734 2.785 1 97.62 171 TYR B N 1
ATOM 4938 C CA . TYR B 1 171 ? 0.223 15.203 3.619 1 97.62 171 TYR B CA 1
ATOM 4939 C C . TYR B 1 171 ? 0.343 16.719 3.561 1 97.62 171 TYR B C 1
ATOM 4941 O O . TYR B 1 171 ? 0.5 17.297 2.482 1 97.62 171 TYR B O 1
ATOM 4949 N N . PHE B 1 172 ? 0.21 17.359 4.699 1 97.38 172 PHE B N 1
ATOM 4950 C CA . PHE B 1 172 ? 0.432 18.797 4.816 1 97.38 172 PHE B CA 1
ATOM 4951 C C . PHE B 1 172 ? 1.668 19.078 5.656 1 97.38 172 PHE B C 1
ATOM 4953 O O . PHE B 1 172 ? 1.764 18.641 6.805 1 97.38 172 PHE B O 1
ATOM 4960 N N . THR B 1 173 ? 2.529 19.875 5.16 1 92.62 173 THR B N 1
ATOM 4961 C CA . THR B 1 173 ? 3.809 20.156 5.805 1 92.62 173 THR B CA 1
ATOM 4962 C C . THR B 1 173 ? 3.609 21.031 7.043 1 92.62 173 THR B C 1
ATOM 4964 O O . THR B 1 173 ? 2.535 21.609 7.242 1 92.62 173 THR B O 1
ATOM 4967 N N . SER B 1 174 ? 4.668 21.109 7.855 1 88.31 174 SER B N 1
ATOM 4968 C CA . SER B 1 174 ? 4.609 21.844 9.117 1 88.31 174 SER B CA 1
ATOM 4969 C C . SER B 1 174 ? 4.457 23.344 8.875 1 88.31 174 SER B C 1
ATOM 4971 O O . SER B 1 174 ? 3.953 24.062 9.734 1 88.31 174 SER B O 1
ATOM 4973 N N . ASP B 1 175 ? 4.871 23.703 7.664 1 81.12 175 ASP B N 1
ATOM 4974 C CA . ASP B 1 175 ? 4.742 25.125 7.375 1 81.12 175 ASP B CA 1
ATOM 4975 C C . ASP B 1 175 ? 3.303 25.484 7.008 1 81.12 175 ASP B C 1
ATOM 4977 O O . ASP B 1 175 ? 2.939 26.672 6.98 1 81.12 175 ASP B O 1
ATOM 4981 N N . GLY B 1 176 ? 2.516 24.469 6.785 1 81.44 176 GLY B N 1
ATOM 4982 C CA . GLY B 1 176 ? 1.083 24.641 6.609 1 81.44 176 GLY B CA 1
ATOM 4983 C C . GLY B 1 176 ? 0.708 25.141 5.227 1 81.44 176 GLY B C 1
ATOM 4984 O O . GLY B 1 176 ? -0.446 25.5 4.98 1 81.44 176 GLY B O 1
ATOM 4985 N N . ARG B 1 177 ? 1.636 25.203 4.312 1 84.31 177 ARG B N 1
ATOM 4986 C CA . ARG B 1 177 ? 1.393 25.719 2.971 1 84.31 177 ARG B CA 1
ATOM 4987 C C . ARG B 1 177 ? 1.935 24.766 1.909 1 84.31 177 ARG B C 1
ATOM 4989 O O . ARG B 1 177 ? 3.104 24.375 1.958 1 84.31 177 ARG B O 1
ATOM 4996 N N . PRO B 1 178 ? 1.031 24.5 0.92 1 90.31 178 PRO B N 1
ATOM 4997 C CA . PRO B 1 178 ? -0.417 24.688 0.796 1 90.31 178 PRO B CA 1
ATOM 4998 C C . PRO B 1 178 ? -1.199 23.938 1.872 1 90.31 178 PRO B C 1
ATOM 5000 O O . PRO B 1 178 ? -0.742 22.906 2.363 1 90.31 178 PRO B O 1
ATOM 5003 N N . CYS B 1 179 ? -2.316 24.516 2.209 1 94.31 179 CYS B N 1
ATOM 5004 C CA . CYS B 1 179 ? -3.117 23.938 3.285 1 94.31 179 CYS B CA 1
ATOM 5005 C C . CYS B 1 179 ? -4.293 23.156 2.729 1 94.31 179 CYS B C 1
ATOM 5007 O O . CYS B 1 179 ? -4.43 23 1.513 1 94.31 179 CYS B O 1
ATOM 5009 N N . LEU B 1 180 ? -5.035 22.531 3.648 1 96 180 LEU B N 1
ATOM 5010 C CA . LEU B 1 180 ? -6.18 21.719 3.266 1 96 180 LEU B CA 1
ATOM 5011 C C . LEU B 1 180 ? -7.191 22.531 2.473 1 96 180 LEU B C 1
ATOM 5013 O O . LEU B 1 180 ? -7.836 22.016 1.558 1 96 180 LEU B O 1
ATOM 5017 N N . LEU B 1 181 ? -7.363 23.781 2.811 1 92.25 181 LEU B N 1
ATOM 5018 C CA . LEU B 1 181 ? -8.32 24.641 2.123 1 92.25 181 LEU B CA 1
ATOM 5019 C C . LEU B 1 181 ? -7.953 24.797 0.651 1 92.25 181 LEU B C 1
ATOM 5021 O O . LEU B 1 181 ? -8.828 24.938 -0.201 1 92.25 181 LEU B O 1
ATOM 5025 N N . CYS B 1 182 ? -6.676 24.766 0.331 1 89.88 182 CYS B N 1
ATOM 5026 C CA . CYS B 1 182 ? -6.199 24.859 -1.044 1 89.88 182 CYS B CA 1
ATOM 5027 C C . CYS B 1 182 ? -6.648 23.641 -1.859 1 89.88 182 CYS B C 1
ATOM 5029 O O . CYS B 1 182 ? -6.66 23.688 -3.09 1 89.88 182 CYS B O 1
ATOM 5031 N N . LEU B 1 183 ? -6.992 22.547 -1.163 1 89.06 183 LEU B N 1
ATOM 5032 C CA . LEU B 1 183 ? -7.371 21.297 -1.811 1 89.06 183 LEU B CA 1
ATOM 5033 C C . LEU B 1 183 ? -8.883 21.109 -1.787 1 89.06 183 LEU B C 1
ATOM 5035 O O . LEU B 1 183 ? -9.406 20.172 -2.393 1 89.06 183 LEU B O 1
ATOM 5039 N N . THR B 1 184 ? -9.562 21.922 -1.004 1 86.81 184 THR B N 1
ATOM 5040 C CA . THR B 1 184 ? -10.977 21.688 -0.733 1 86.81 184 THR B CA 1
ATOM 5041 C C . THR B 1 184 ? -11.828 22.812 -1.317 1 86.81 184 THR B C 1
ATOM 5043 O O . THR B 1 184 ? -11.578 24 -1.054 1 86.81 184 THR B O 1
ATOM 5046 N N . ASP B 1 185 ? -12.852 22.359 -2.055 1 76.69 185 ASP B N 1
ATOM 5047 C CA . ASP B 1 185 ? -13.773 23.344 -2.621 1 76.69 185 ASP B CA 1
ATOM 5048 C C . ASP B 1 185 ? -15.141 23.266 -1.95 1 76.69 185 ASP B C 1
ATOM 5050 O O . ASP B 1 185 ? -15.469 22.266 -1.308 1 76.69 185 ASP B O 1
ATOM 5054 N N . GLY B 1 186 ? -15.781 24.344 -1.902 1 80.38 186 GLY B N 1
ATOM 5055 C CA . GLY B 1 186 ? -17.203 24.281 -1.576 1 80.38 186 GLY B CA 1
ATOM 5056 C C . GLY B 1 186 ? -17.484 24.516 -0.104 1 80.38 186 GLY B C 1
ATOM 5057 O O . GLY B 1 186 ? -18.625 24.375 0.344 1 80.38 186 GLY B O 1
ATOM 5058 N N . LEU B 1 187 ? -16.484 24.828 0.744 1 90.12 187 LEU B N 1
ATOM 5059 C CA . LEU B 1 187 ? -16.734 25.109 2.152 1 90.12 187 LEU B CA 1
ATOM 5060 C C . LEU B 1 187 ? -17.328 26.5 2.328 1 90.12 187 LEU B C 1
ATOM 5062 O O . LEU B 1 187 ? -16.953 27.438 1.623 1 90.12 187 LEU B O 1
ATOM 5066 N N . LYS B 1 188 ? -18.234 26.625 3.266 1 92.81 188 LYS B N 1
ATOM 5067 C CA . LYS B 1 188 ? -18.906 27.891 3.52 1 92.81 188 LYS B CA 1
ATOM 5068 C C . LYS B 1 188 ? -17.953 28.891 4.18 1 92.81 188 LYS B C 1
ATOM 5070 O O . LYS B 1 188 ? -17.203 28.531 5.086 1 92.81 188 LYS B O 1
ATOM 5075 N N . LYS B 1 189 ? -18.062 30.109 3.791 1 92 189 LYS B N 1
ATOM 5076 C CA . LYS B 1 189 ? -17.188 31.188 4.254 1 92 189 LYS B CA 1
ATOM 5077 C C . LYS B 1 189 ? -17.266 31.344 5.77 1 92 189 LYS B C 1
ATOM 5079 O O . LYS B 1 189 ? -16.25 31.594 6.426 1 92 189 LYS B O 1
ATOM 5084 N N . GLU B 1 190 ? -18.406 31.219 6.25 1 94.06 190 GLU B N 1
ATOM 5085 C CA . GLU B 1 190 ? -18.625 31.391 7.684 1 94.06 190 GLU B CA 1
ATOM 5086 C C . GLU B 1 190 ? -17.75 30.438 8.492 1 94.06 190 GLU B C 1
ATOM 5088 O O . GLU B 1 190 ? -17.125 30.844 9.484 1 94.06 190 GLU B O 1
ATOM 5093 N N . PHE B 1 191 ? -17.625 29.25 8.055 1 95.62 191 PHE B N 1
ATOM 5094 C CA . PHE B 1 191 ? -16.844 28.266 8.789 1 95.62 191 PHE B CA 1
ATOM 5095 C C . PHE B 1 191 ? -15.344 28.453 8.539 1 95.62 191 PHE B C 1
ATOM 5097 O O . PHE B 1 191 ? -14.523 28.234 9.43 1 95.62 191 PHE B O 1
ATOM 5104 N N . ILE B 1 192 ? -15.008 28.875 7.336 1 95.06 192 ILE B N 1
ATOM 5105 C CA . ILE B 1 192 ? -13.609 29.156 7.016 1 95.06 192 ILE B CA 1
ATOM 5106 C C . ILE B 1 192 ? -13.078 30.234 7.957 1 95.06 192 ILE B C 1
ATOM 5108 O O . ILE B 1 192 ? -11.969 30.125 8.477 1 95.06 192 ILE B O 1
ATOM 5112 N N . GLU B 1 193 ? -13.898 31.188 8.234 1 94.06 193 GLU B N 1
ATOM 5113 C CA . GLU B 1 193 ? -13.508 32.281 9.117 1 94.06 193 GLU B CA 1
ATOM 5114 C C . GLU B 1 193 ? -13.453 31.828 10.57 1 94.06 193 GLU B C 1
ATOM 5116 O O . GLU B 1 193 ? -12.508 32.156 11.289 1 94.06 193 GLU B O 1
ATOM 5121 N N . LYS B 1 194 ? -14.391 31.062 10.914 1 96.25 194 LYS B N 1
ATOM 5122 C CA . LYS B 1 194 ? -14.461 30.594 12.297 1 96.25 194 LYS B CA 1
ATOM 5123 C C . LYS B 1 194 ? -13.289 29.656 12.609 1 96.25 194 LYS B C 1
ATOM 5125 O O . LYS B 1 194 ? -12.82 29.594 13.742 1 96.25 194 LYS B O 1
ATOM 5130 N N . LEU B 1 195 ? -12.836 28.953 11.594 1 97.31 195 LEU B N 1
ATOM 5131 C CA . LEU B 1 195 ? -11.82 27.922 11.812 1 97.31 195 LEU B CA 1
ATOM 5132 C C . LEU B 1 195 ? -10.43 28.438 11.453 1 97.31 195 LEU B C 1
ATOM 5134 O O . LEU B 1 195 ? -9.492 27.656 11.305 1 97.31 195 LEU B O 1
ATOM 5138 N N . ASN B 1 196 ? -10.359 29.703 11.422 1 93.81 196 ASN B N 1
ATOM 5139 C CA . ASN B 1 196 ? -9.078 30.328 11.125 1 93.81 196 ASN B CA 1
ATOM 5140 C C . ASN B 1 196 ? -8 29.906 12.125 1 93.81 196 ASN B C 1
ATOM 5142 O O . ASN B 1 196 ? -8.266 29.828 13.32 1 93.81 196 ASN B O 1
ATOM 5146 N N . PRO B 1 197 ? -6.777 29.703 11.656 1 93.94 197 PRO B N 1
ATOM 5147 C CA . PRO B 1 197 ? -5.703 29.281 12.555 1 93.94 197 PRO B CA 1
ATOM 5148 C C . PRO B 1 197 ? -5.504 30.234 13.727 1 93.94 197 PRO B C 1
ATOM 5150 O O . PRO B 1 197 ? -5.117 29.812 14.82 1 93.94 197 PRO B O 1
ATOM 5153 N N . SER B 1 198 ? -5.766 31.469 13.602 1 89.56 198 SER B N 1
ATOM 5154 C CA . SER B 1 198 ? -5.578 32.469 14.656 1 89.56 198 SER B CA 1
ATOM 5155 C C . SER B 1 198 ? -6.602 32.281 15.773 1 89.56 198 SER B C 1
ATOM 5157 O O . SER B 1 198 ? -6.391 32.719 16.906 1 89.56 198 SER B O 1
ATOM 5159 N N . LEU B 1 199 ? -7.703 31.562 15.492 1 94.94 199 LEU B N 1
ATOM 5160 C CA . LEU B 1 199 ? -8.797 31.453 16.453 1 94.94 199 LEU B CA 1
ATOM 5161 C C . LEU B 1 199 ? -8.922 30.016 16.969 1 94.94 199 LEU B C 1
ATOM 5163 O O . LEU B 1 199 ? -9.57 29.781 18 1 94.94 199 LEU B O 1
ATOM 5167 N N . ILE B 1 200 ? -8.32 29.109 16.344 1 97.06 200 ILE B N 1
ATOM 5168 C CA . ILE B 1 200 ? -8.625 27.688 16.5 1 97.06 200 ILE B CA 1
ATOM 5169 C C . ILE B 1 200 ? -8.266 27.234 17.906 1 97.06 200 ILE B C 1
ATOM 5171 O O . ILE B 1 200 ? -8.883 26.312 18.438 1 97.06 200 ILE B O 1
ATOM 5175 N N . LEU B 1 201 ? -7.32 27.859 18.547 1 96.12 201 LEU B N 1
ATOM 5176 C CA . LEU B 1 201 ? -6.836 27.438 19.859 1 96.12 201 LEU B CA 1
ATOM 5177 C C . LEU B 1 201 ? -7.793 27.875 20.969 1 96.12 201 LEU B C 1
ATOM 5179 O O . LEU B 1 201 ? -7.719 27.391 22.094 1 96.12 201 LEU B O 1
ATOM 5183 N N . GLU B 1 202 ? -8.656 28.781 20.641 1 95.5 202 GLU B N 1
ATOM 5184 C CA . GLU B 1 202 ? -9.492 29.406 21.656 1 95.5 202 GLU B CA 1
ATOM 5185 C C . GLU B 1 202 ? -10.766 28.594 21.906 1 95.5 202 GLU B C 1
ATOM 5187 O O . GLU B 1 202 ? -11.445 28.797 22.906 1 95.5 202 GLU B O 1
ATOM 5192 N N . TYR B 1 203 ? -11.062 27.688 21.016 1 97.75 203 TYR B N 1
ATOM 5193 C CA . TYR B 1 203 ? -12.305 26.938 21.141 1 97.75 203 TYR B CA 1
ATOM 5194 C C . TYR B 1 203 ? -12.18 25.859 22.203 1 97.75 203 TYR B C 1
ATOM 5196 O O . TYR B 1 203 ? -11.148 25.188 22.297 1 97.75 203 TYR B O 1
ATOM 5204 N N . LYS B 1 204 ? -13.203 25.734 23.016 1 97.44 204 LYS B N 1
ATOM 5205 C CA . LYS B 1 204 ? -13.305 24.625 23.953 1 97.44 204 LYS B CA 1
ATOM 5206 C C . LYS B 1 204 ? -13.961 23.406 23.297 1 97.44 204 LYS B C 1
ATOM 5208 O O . LYS B 1 204 ? -13.609 22.266 23.609 1 97.44 204 LYS B O 1
ATOM 5213 N N . SER B 1 205 ? -14.914 23.734 22.438 1 98 205 SER B N 1
ATOM 5214 C CA . SER B 1 205 ? -15.695 22.719 21.734 1 98 205 SER B CA 1
ATOM 5215 C C . SER B 1 205 ? -15.977 23.125 20.297 1 98 205 SER B C 1
ATOM 5217 O O . SER B 1 205 ? -16.031 24.328 19.984 1 98 205 SER B O 1
ATOM 5219 N N . LEU B 1 206 ? -16.062 22.109 19.406 1 98.19 206 LEU B N 1
ATOM 5220 C CA . LEU B 1 206 ? -16.359 22.359 18 1 98.19 206 LEU B CA 1
ATOM 5221 C C . LEU B 1 206 ? -17.734 21.781 17.641 1 98.19 206 LEU B C 1
ATOM 5223 O O . LEU B 1 206 ? -17.953 21.391 16.484 1 98.19 206 LEU B O 1
ATOM 5227 N N . GLU B 1 207 ? -18.609 21.672 18.531 1 96.62 207 GLU B N 1
ATOM 5228 C CA . GLU B 1 207 ? -19.922 21.062 18.328 1 96.62 207 GLU B CA 1
ATOM 5229 C C . GLU B 1 207 ? -20.734 21.828 17.297 1 96.62 207 GLU B C 1
ATOM 5231 O O . GLU B 1 207 ? -21.703 21.297 16.75 1 96.62 207 GLU B O 1
ATOM 5236 N N . PHE B 1 208 ? -20.359 23.031 17.031 1 96.06 208 PHE B N 1
ATOM 5237 C CA . PHE B 1 208 ? -21.078 23.859 16.062 1 96.06 208 PHE B CA 1
ATOM 5238 C C . PHE B 1 208 ? -20.812 23.391 14.641 1 96.06 208 PHE B C 1
ATOM 5240 O O . PHE B 1 208 ? -21.484 23.828 13.703 1 96.06 208 PHE B O 1
ATOM 5247 N N . LEU B 1 209 ? -19.844 22.5 14.414 1 96.06 209 LEU B N 1
ATOM 5248 C CA . LEU B 1 209 ? -19.516 22 13.086 1 96.06 209 LEU B CA 1
ATOM 5249 C C . LEU B 1 209 ? -20.562 21 12.609 1 96.06 209 LEU B C 1
ATOM 5251 O O . LEU B 1 209 ? -21.016 20.141 13.383 1 96.06 209 LEU B O 1
ATOM 5255 N N . PRO B 1 210 ? -20.953 21.078 11.344 1 91.69 210 PRO B N 1
ATOM 5256 C CA . PRO B 1 210 ? -21.859 20.062 10.805 1 91.69 210 PRO B CA 1
ATOM 5257 C C . PRO B 1 210 ? -21.172 18.703 10.625 1 91.69 210 PRO B C 1
ATOM 5259 O O . PRO B 1 210 ? -20 18.641 10.242 1 91.69 210 PRO B O 1
ATOM 5262 N N . LYS B 1 211 ? -21.922 17.641 10.945 1 88.25 211 LYS B N 1
ATOM 5263 C CA . LYS B 1 211 ? -21.453 16.281 10.711 1 88.25 211 LYS B CA 1
ATOM 5264 C C . LYS B 1 211 ? -21.891 15.781 9.336 1 88.25 211 LYS B C 1
ATOM 5266 O O . LYS B 1 211 ? -23.031 16.016 8.922 1 88.25 211 LYS B O 1
ATOM 5271 N N . ASN B 1 212 ? -20.906 15.086 8.633 1 82.38 212 ASN B N 1
ATOM 5272 C CA . ASN B 1 212 ? -21.297 14.477 7.363 1 82.38 212 ASN B CA 1
ATOM 5273 C C . ASN B 1 212 ? -22.188 13.258 7.574 1 82.38 212 ASN B C 1
ATOM 5275 O O . ASN B 1 212 ? -22.094 12.594 8.609 1 82.38 212 ASN B O 1
ATOM 5279 N N . ASP B 1 213 ? -23.141 13.125 6.68 1 76.94 213 ASP B N 1
ATOM 5280 C CA . ASP B 1 213 ? -23.922 11.898 6.645 1 76.94 213 ASP B CA 1
ATOM 5281 C C . ASP B 1 213 ? -23.234 10.828 5.797 1 76.94 213 ASP B C 1
ATOM 5283 O O . ASP B 1 213 ? -23.672 10.531 4.684 1 76.94 213 ASP B O 1
ATOM 5287 N N . ASN B 1 214 ? -22.219 10.398 6.281 1 66.38 214 ASN B N 1
ATOM 5288 C CA . ASN B 1 214 ? -21.438 9.484 5.465 1 66.38 214 ASN B CA 1
ATOM 5289 C C . ASN B 1 214 ? -22.031 8.078 5.461 1 66.38 214 ASN B C 1
ATOM 5291 O O . ASN B 1 214 ? -22.484 7.586 6.496 1 66.38 214 ASN B O 1
ATOM 5295 N N . PRO B 1 215 ? -22.156 7.602 4.23 1 64.38 215 PRO B N 1
ATOM 5296 C CA . PRO B 1 215 ? -22.562 6.195 4.18 1 64.38 215 PRO B CA 1
ATOM 5297 C C . PRO B 1 215 ? -21.594 5.27 4.895 1 64.38 215 PRO B C 1
ATOM 5299 O O . PRO B 1 215 ? -20.453 5.664 5.184 1 64.38 215 PRO B O 1
ATOM 5302 N N . GLU B 1 216 ? -22.172 4.195 5.289 1 72.56 216 GLU B N 1
ATOM 5303 C CA . GLU B 1 216 ? -21.312 3.182 5.887 1 72.56 216 GLU B CA 1
ATOM 5304 C C . GLU B 1 216 ? -20.156 2.822 4.957 1 72.56 216 GLU B C 1
ATOM 5306 O O . GLU B 1 216 ? -20.359 2.592 3.764 1 72.56 216 GLU B O 1
ATOM 5311 N N . GLY B 1 217 ? -18.969 2.904 5.48 1 76.12 217 GLY B N 1
ATOM 5312 C CA . GLY B 1 217 ? -17.781 2.645 4.695 1 76.12 217 GLY B CA 1
ATOM 5313 C C . GLY B 1 217 ? -17.688 1.211 4.203 1 76.12 217 GLY B C 1
ATOM 5314 O O . GLY B 1 217 ? -18.031 0.277 4.934 1 76.12 217 GLY B O 1
ATOM 5315 N N . GLN B 1 218 ? -17.422 1.001 2.973 1 85.06 218 GLN B N 1
ATOM 5316 C CA . GLN B 1 218 ? -17.125 -0.282 2.34 1 85.06 218 GLN B CA 1
ATOM 5317 C C . GLN B 1 218 ? -15.633 -0.584 2.361 1 85.06 218 GLN B C 1
ATOM 5319 O O . GLN B 1 218 ? -14.883 -0.074 1.531 1 85.06 218 GLN B O 1
ATOM 5324 N N . SER B 1 219 ? -15.188 -1.31 3.479 1 89.44 219 SER B N 1
ATOM 5325 C CA . SER B 1 219 ? -13.742 -1.436 3.602 1 89.44 219 SER B CA 1
ATOM 5326 C C . SER B 1 219 ? -13.352 -2.809 4.137 1 89.44 219 SER B C 1
ATOM 5328 O O . SER B 1 219 ? -14.109 -3.43 4.887 1 89.44 219 SER B O 1
ATOM 5330 N N . ASN B 1 220 ? -12.305 -3.27 3.648 1 93.81 220 ASN B N 1
ATOM 5331 C CA . ASN B 1 220 ? -11.633 -4.449 4.184 1 93.81 220 ASN B CA 1
ATOM 5332 C C . ASN B 1 220 ? -10.242 -4.113 4.703 1 93.81 220 ASN B C 1
ATOM 5334 O O . ASN B 1 220 ? -9.812 -2.961 4.641 1 93.81 220 ASN B O 1
ATOM 5338 N N . ILE B 1 221 ? -9.578 -5.043 5.242 1 96.75 221 ILE B N 1
ATOM 5339 C CA . ILE B 1 221 ? -8.297 -4.84 5.902 1 96.75 221 ILE B CA 1
ATOM 5340 C C . ILE B 1 221 ? -7.25 -4.41 4.875 1 96.75 221 ILE B C 1
ATOM 5342 O O . ILE B 1 221 ? -6.387 -3.582 5.172 1 96.75 221 ILE B O 1
ATOM 5346 N N . VAL B 1 222 ? -7.266 -4.883 3.676 1 96.69 222 VAL B N 1
ATOM 5347 C CA . VAL B 1 222 ? -6.238 -4.648 2.668 1 96.69 222 VAL B CA 1
ATOM 5348 C C . VAL B 1 222 ? -6.203 -3.168 2.297 1 96.69 222 VAL B C 1
ATOM 5350 O O . VAL B 1 222 ? -5.145 -2.539 2.328 1 96.69 222 VAL B O 1
ATOM 5353 N N . ILE B 1 223 ? -7.352 -2.602 2.066 1 95.19 223 ILE B N 1
ATOM 5354 C CA . ILE B 1 223 ? -7.387 -1.214 1.617 1 95.19 223 ILE B CA 1
ATOM 5355 C C . ILE B 1 223 ? -7.07 -0.285 2.787 1 95.19 223 ILE B C 1
ATOM 5357 O O . ILE B 1 223 ? -6.445 0.762 2.604 1 95.19 223 ILE B O 1
ATOM 5361 N N . CYS B 1 224 ? -7.531 -0.621 3.988 1 96.75 224 CYS B N 1
ATOM 5362 C CA . CYS B 1 224 ? -7.23 0.2 5.156 1 96.75 224 CYS B CA 1
ATOM 5363 C C . CYS B 1 224 ? -5.73 0.228 5.434 1 96.75 224 CYS B C 1
ATOM 5365 O O . CYS B 1 224 ? -5.16 1.293 5.672 1 96.75 224 CYS B O 1
ATOM 5367 N N . GLN B 1 225 ? -5.137 -0.925 5.359 1 97.56 225 GLN B N 1
ATOM 5368 C CA . GLN B 1 225 ? -3.693 -0.996 5.574 1 97.56 225 GLN B CA 1
ATOM 5369 C C . GLN B 1 225 ? -2.934 -0.307 4.445 1 97.56 225 GLN B C 1
ATOM 5371 O O . GLN B 1 225 ? -1.886 0.3 4.676 1 97.56 225 GLN B O 1
ATOM 5376 N N . MET B 1 226 ? -3.408 -0.453 3.287 1 96.94 226 MET B N 1
ATOM 5377 C CA . MET B 1 226 ? -2.797 0.24 2.156 1 96.94 226 MET B CA 1
ATOM 5378 C C . MET B 1 226 ? -2.779 1.747 2.387 1 96.94 226 MET B C 1
ATOM 5380 O O . MET B 1 226 ? -1.752 2.398 2.188 1 96.94 226 MET B O 1
ATOM 5384 N N . CYS B 1 227 ? -3.877 2.244 2.785 1 97.44 227 CYS B N 1
ATOM 5385 C CA . CYS B 1 227 ? -3.977 3.67 3.074 1 97.44 227 CYS B CA 1
ATOM 5386 C C . CYS B 1 227 ? -3.002 4.074 4.172 1 97.44 227 CYS B C 1
ATOM 5388 O O . CYS B 1 227 ? -2.27 5.055 4.031 1 97.44 227 CYS B O 1
ATOM 5390 N N . ALA B 1 228 ? -2.965 3.326 5.211 1 98.31 228 ALA B N 1
ATOM 5391 C CA . ALA B 1 228 ? -2.061 3.584 6.328 1 98.31 228 ALA B CA 1
ATOM 5392 C C . ALA B 1 228 ? -0.604 3.551 5.871 1 98.31 228 ALA B C 1
ATOM 5394 O O . ALA B 1 228 ? 0.223 4.328 6.359 1 98.31 228 ALA B O 1
ATOM 5395 N N . ASN B 1 229 ? -0.31 2.65 4.996 1 97.5 229 ASN B N 1
ATOM 5396 C CA . ASN B 1 229 ? 1.05 2.551 4.477 1 97.5 229 ASN B CA 1
ATOM 5397 C C . ASN B 1 229 ? 1.473 3.832 3.766 1 97.5 229 ASN B C 1
ATOM 5399 O O . ASN B 1 229 ? 2.59 4.316 3.957 1 97.5 229 ASN B O 1
ATOM 5403 N N . PHE B 1 230 ? 0.619 4.348 2.994 1 97.19 230 PHE B N 1
ATOM 5404 C CA . PHE B 1 230 ? 0.961 5.578 2.289 1 97.19 230 PHE B CA 1
ATOM 5405 C C . PHE B 1 230 ? 1.032 6.754 3.256 1 97.19 230 PHE B C 1
ATOM 5407 O O . PHE B 1 230 ? 1.86 7.652 3.09 1 97.19 230 PHE B O 1
ATOM 5414 N N . ILE B 1 231 ? 0.186 6.754 4.246 1 98.31 231 ILE B N 1
ATOM 5415 C CA . ILE B 1 231 ? 0.275 7.773 5.285 1 98.31 231 ILE B CA 1
ATOM 5416 C C . ILE B 1 231 ? 1.658 7.73 5.934 1 98.31 231 ILE B C 1
ATOM 5418 O O . ILE B 1 231 ? 2.344 8.75 6.016 1 98.31 231 ILE B O 1
ATOM 5422 N N . ASN B 1 232 ? 2.09 6.586 6.312 1 98 232 ASN B N 1
ATOM 5423 C CA . ASN B 1 232 ? 3.359 6.488 7.027 1 98 232 ASN B CA 1
ATOM 5424 C C . ASN B 1 232 ? 4.547 6.617 6.074 1 98 232 ASN B C 1
ATOM 5426 O O . ASN B 1 232 ? 5.664 6.898 6.508 1 98 232 ASN B O 1
ATOM 5430 N N . THR B 1 233 ? 4.336 6.383 4.816 1 95.62 233 THR B N 1
ATOM 5431 C CA . THR B 1 233 ? 5.352 6.77 3.846 1 95.62 233 THR B CA 1
ATOM 5432 C C . THR B 1 233 ? 5.602 8.273 3.893 1 95.62 233 THR B C 1
ATOM 5434 O O . THR B 1 233 ? 6.754 8.719 3.893 1 95.62 233 THR B O 1
ATOM 5437 N N . PHE B 1 234 ? 4.539 9.039 3.967 1 96.06 234 PHE B N 1
ATOM 5438 C CA . PHE B 1 234 ? 4.676 10.492 4.078 1 96.06 234 PHE B CA 1
ATOM 5439 C C . PHE B 1 234 ? 5.352 10.867 5.391 1 96.06 234 PHE B C 1
ATOM 5441 O O . PHE B 1 234 ? 6.113 11.836 5.449 1 96.06 234 PHE B O 1
ATOM 5448 N N . VAL B 1 235 ? 5.074 10.141 6.457 1 97.25 235 VAL B N 1
ATOM 5449 C CA . VAL B 1 235 ? 5.727 10.383 7.738 1 97.25 235 VAL B CA 1
ATOM 5450 C C . VAL B 1 235 ? 7.238 10.211 7.59 1 97.25 235 VAL B C 1
ATOM 5452 O O . VAL B 1 235 ? 8.008 11.062 8.039 1 97.25 235 VAL B O 1
ATOM 5455 N N . LEU B 1 236 ? 7.598 9.148 6.945 1 94.06 236 LEU B N 1
ATOM 5456 C CA . LEU B 1 236 ? 9.023 8.891 6.754 1 94.06 236 LEU B CA 1
ATOM 5457 C C . LEU B 1 236 ? 9.656 9.977 5.891 1 94.06 236 LEU B C 1
ATOM 5459 O O . LEU B 1 236 ? 10.797 10.383 6.133 1 94.06 236 LEU B O 1
ATOM 5463 N N . ASN B 1 237 ? 8.883 10.461 4.953 1 89.38 237 ASN B N 1
ATOM 5464 C CA . ASN B 1 237 ? 9.383 11.562 4.141 1 89.38 237 ASN B CA 1
ATOM 5465 C C . ASN B 1 237 ? 9.523 12.844 4.953 1 89.38 237 ASN B C 1
ATOM 5467 O O . ASN B 1 237 ? 10.422 13.648 4.703 1 89.38 237 ASN B O 1
ATOM 5471 N N . GLU B 1 238 ? 8.633 13.023 5.844 1 91.75 238 GLU B N 1
ATOM 5472 C CA . GLU B 1 238 ? 8.695 14.164 6.75 1 91.75 238 GLU B CA 1
ATOM 5473 C C . GLU B 1 238 ? 9.906 14.07 7.672 1 91.75 238 GLU B C 1
ATOM 5475 O O . GLU B 1 238 ? 10.602 15.07 7.898 1 91.75 238 GLU B O 1
ATOM 5480 N N . LEU B 1 239 ? 10.219 12.906 8.141 1 92.31 239 LEU B N 1
ATOM 5481 C CA . LEU B 1 239 ? 11.289 12.695 9.109 1 92.31 239 LEU B CA 1
ATOM 5482 C C . LEU B 1 239 ? 12.648 12.633 8.414 1 92.31 239 LEU B C 1
ATOM 5484 O O . LEU B 1 239 ? 13.664 13.047 8.984 1 92.31 239 LEU B O 1
ATOM 5488 N N . PHE B 1 240 ? 12.602 12.031 7.148 1 88.88 240 PHE B N 1
ATOM 5489 C CA . PHE B 1 240 ? 13.812 11.867 6.359 1 88.88 240 PHE B CA 1
ATOM 5490 C C . PHE B 1 240 ? 13.648 12.469 4.973 1 88.88 240 PHE B C 1
ATOM 5492 O O . PHE B 1 240 ? 13.625 11.742 3.973 1 88.88 240 PHE B O 1
ATOM 5499 N N . PRO B 1 241 ? 13.688 13.773 4.934 1 82.38 241 PRO B N 1
ATOM 5500 C CA . PRO B 1 241 ? 13.453 14.391 3.627 1 82.38 241 PRO B CA 1
ATOM 5501 C C . PRO B 1 241 ? 14.641 14.25 2.684 1 82.38 241 PRO B C 1
ATOM 5503 O O . PRO B 1 241 ? 15.797 14.383 3.111 1 82.38 241 PRO B O 1
ATOM 5506 N N . SER B 1 242 ? 14.391 13.758 1.472 1 72.44 242 SER B N 1
ATOM 5507 C CA . SER B 1 242 ? 15.43 13.703 0.448 1 72.44 242 SER B CA 1
ATOM 5508 C C . SER B 1 242 ? 15.516 15.008 -0.325 1 72.44 242 SER B C 1
ATOM 5510 O O . SER B 1 242 ? 16.516 15.273 -1.007 1 72.44 242 SER B O 1
ATOM 5512 N N . GLY B 1 243 ? 14.586 15.82 -0.229 1 71.5 243 GLY B N 1
ATOM 5513 C CA . GLY B 1 243 ? 14.5 17.125 -0.874 1 71.5 243 GLY B CA 1
ATOM 5514 C C . GLY B 1 243 ? 13.555 18.078 -0.162 1 71.5 243 GLY B C 1
ATOM 5515 O O . GLY B 1 243 ? 13.367 17.984 1.054 1 71.5 243 GLY B O 1
ATOM 5516 N N . GLN B 1 244 ? 13.125 18.984 -0.934 1 69.19 244 GLN B N 1
ATOM 5517 C CA . GLN B 1 244 ? 12.195 19.938 -0.349 1 69.19 244 GLN B CA 1
ATOM 5518 C C . GLN B 1 244 ? 10.867 19.266 0.001 1 69.19 244 GLN B C 1
ATOM 5520 O O . GLN B 1 244 ? 10.312 18.516 -0.808 1 69.19 244 GLN B O 1
ATOM 5525 N N . LYS B 1 245 ? 10.477 19.531 1.26 1 85.12 245 LYS B N 1
ATOM 5526 C CA . LYS B 1 245 ? 9.18 19.031 1.704 1 85.12 245 LYS B CA 1
ATOM 5527 C C . LYS B 1 245 ? 8.039 19.812 1.077 1 85.12 245 LYS B C 1
ATOM 5529 O O . LYS B 1 245 ? 8.078 21.047 1.023 1 85.12 245 LYS B O 1
ATOM 5534 N N . LYS B 1 246 ? 7.066 19.078 0.536 1 84.81 246 LYS B N 1
ATOM 5535 C CA . LYS B 1 246 ? 5.867 19.688 -0.024 1 84.81 246 LYS B CA 1
ATOM 5536 C C . LYS B 1 246 ? 4.613 18.922 0.373 1 84.81 246 LYS B C 1
ATOM 5538 O O . LYS B 1 246 ? 4.637 17.688 0.451 1 84.81 246 LYS B O 1
ATOM 5543 N N . SER B 1 247 ? 3.564 19.781 0.636 1 93.62 247 SER B N 1
ATOM 5544 C CA . SER B 1 247 ? 2.275 19.125 0.829 1 93.62 247 SER B CA 1
ATOM 5545 C C . SER B 1 247 ? 1.867 18.344 -0.411 1 93.62 247 SER B C 1
ATOM 5547 O O . SER B 1 247 ? 2.092 18.781 -1.538 1 93.62 247 SER B O 1
ATOM 5549 N N . LYS B 1 248 ? 1.269 17.141 -0.163 1 93.56 248 LYS B N 1
ATOM 5550 C CA . LYS B 1 248 ? 0.996 16.203 -1.259 1 93.56 248 LYS B CA 1
ATOM 5551 C C . LYS B 1 248 ? -0.339 15.5 -1.058 1 93.56 248 LYS B C 1
ATOM 5553 O O . LYS B 1 248 ? -0.827 15.391 0.069 1 93.56 248 LYS B O 1
ATOM 5558 N N . ARG B 1 249 ? -0.856 15.125 -2.195 1 91.69 249 ARG B N 1
ATOM 5559 C CA . ARG B 1 249 ? -1.968 14.172 -2.199 1 91.69 249 ARG B CA 1
ATOM 5560 C C . ARG B 1 249 ? -1.669 12.984 -3.105 1 91.69 249 ARG B C 1
ATOM 5562 O O . ARG B 1 249 ? -1.083 13.141 -4.176 1 91.69 249 ARG B O 1
ATOM 5569 N N . ILE B 1 250 ? -2.078 11.789 -2.631 1 93.19 250 ILE B N 1
ATOM 5570 C CA . ILE B 1 250 ? -2.047 10.57 -3.432 1 93.19 250 ILE B CA 1
ATOM 5571 C C . ILE B 1 250 ? -3.467 10.039 -3.617 1 93.19 250 ILE B C 1
ATOM 5573 O O . ILE B 1 250 ? -4.27 10.047 -2.68 1 93.19 250 ILE B O 1
ATOM 5577 N N . LEU B 1 251 ? -3.732 9.734 -4.832 1 89.19 251 LEU B N 1
ATOM 5578 C CA . LEU B 1 251 ? -4.914 8.945 -5.176 1 89.19 251 LEU B CA 1
ATOM 5579 C C . LEU B 1 251 ? -4.52 7.582 -5.723 1 89.19 251 LEU B C 1
ATOM 5581 O O . LEU B 1 251 ? -3.703 7.488 -6.645 1 89.19 251 LEU B O 1
ATOM 5585 N N . LEU B 1 252 ? -5.027 6.562 -5.098 1 91.19 252 LEU B N 1
ATOM 5586 C CA . LEU B 1 252 ? -4.738 5.203 -5.551 1 91.19 252 LEU B CA 1
ATOM 5587 C C . LEU B 1 252 ? -6.023 4.469 -5.918 1 91.19 252 LEU B C 1
ATOM 5589 O O . LEU B 1 252 ? -7 4.504 -5.164 1 91.19 252 LEU B O 1
ATOM 5593 N N . TYR B 1 253 ? -5.961 3.898 -7.039 1 83.81 253 TYR B N 1
ATOM 5594 C CA . TYR B 1 253 ? -7.004 2.99 -7.504 1 83.81 253 TYR B CA 1
ATOM 5595 C C . TYR B 1 253 ? -6.504 1.551 -7.531 1 83.81 253 TYR B C 1
ATOM 5597 O O . TYR B 1 253 ? -5.355 1.292 -7.902 1 83.81 253 TYR B O 1
ATOM 5605 N N . LEU B 1 254 ? -7.352 0.629 -7.133 1 85.88 254 LEU B N 1
ATOM 5606 C CA . LEU B 1 254 ? -6.883 -0.747 -7.008 1 85.88 254 LEU B CA 1
ATOM 5607 C C . LEU B 1 254 ? -7.398 -1.603 -8.164 1 85.88 254 LEU B C 1
ATOM 5609 O O . LEU B 1 254 ? -6.93 -2.727 -8.359 1 85.88 254 LEU B O 1
ATOM 5613 N N . ASP B 1 255 ? -8.352 -1.18 -8.938 1 75.69 255 ASP B N 1
ATOM 5614 C CA . ASP B 1 255 ? -8.852 -1.909 -10.102 1 75.69 255 ASP B CA 1
ATOM 5615 C C . ASP B 1 255 ? -9.375 -0.951 -11.164 1 75.69 255 ASP B C 1
ATOM 5617 O O . ASP B 1 255 ? -10.523 -0.5 -11.094 1 75.69 255 ASP B O 1
ATOM 5621 N N . PRO B 1 256 ? -8.602 -0.588 -12.227 1 75.94 256 PRO B N 1
ATOM 5622 C CA . PRO B 1 256 ? -7.207 -1.001 -12.391 1 75.94 256 PRO B CA 1
ATOM 5623 C C . PRO B 1 256 ? -6.273 -0.317 -11.398 1 75.94 256 PRO B C 1
ATOM 5625 O O . PRO B 1 256 ? -6.629 0.711 -10.812 1 75.94 256 PRO B O 1
ATOM 5628 N N . ILE B 1 257 ? -5.195 -0.954 -11.211 1 84.38 257 ILE B N 1
ATOM 5629 C CA . ILE B 1 257 ? -4.238 -0.383 -10.266 1 84.38 257 ILE B CA 1
ATOM 5630 C C . ILE B 1 257 ? -3.545 0.821 -10.898 1 84.38 257 ILE B C 1
ATOM 5632 O O . ILE B 1 257 ? -2.906 0.698 -11.945 1 84.38 257 ILE B O 1
ATOM 5636 N N . ASP B 1 258 ? -3.752 1.938 -10.25 1 80.62 258 ASP B N 1
ATOM 5637 C CA . ASP B 1 258 ? -3.113 3.17 -10.703 1 80.62 258 ASP B CA 1
ATOM 5638 C C . ASP B 1 258 ? -2.949 4.156 -9.547 1 80.62 258 ASP B C 1
ATOM 5640 O O . ASP B 1 258 ? -3.709 4.121 -8.578 1 80.62 258 ASP B O 1
ATOM 5644 N N . ILE B 1 259 ? -1.901 4.941 -9.68 1 85.75 259 ILE B N 1
ATOM 5645 C CA . ILE B 1 259 ? -1.622 5.91 -8.625 1 85.75 259 ILE B CA 1
ATOM 5646 C C . ILE B 1 259 ? -1.412 7.293 -9.242 1 85.75 259 ILE B C 1
ATOM 5648 O O . ILE B 1 259 ? -0.816 7.418 -10.312 1 85.75 259 ILE B O 1
ATOM 5652 N N . ILE B 1 260 ? -2.051 8.242 -8.648 1 80 260 ILE B N 1
ATOM 5653 C CA . ILE B 1 260 ? -1.791 9.641 -8.961 1 80 260 ILE B CA 1
ATOM 5654 C C . ILE B 1 260 ? -1.221 10.352 -7.738 1 80 260 ILE B C 1
ATOM 5656 O O . ILE B 1 260 ? -1.855 10.383 -6.68 1 80 260 ILE B O 1
ATOM 5660 N N . SER B 1 261 ? -0.023 10.727 -7.812 1 84.25 261 SER B N 1
ATOM 5661 C CA . SER B 1 261 ? 0.636 11.508 -6.773 1 84.25 261 SER B CA 1
ATOM 5662 C C . SER B 1 261 ? 0.977 12.906 -7.27 1 84.25 261 SER B C 1
ATOM 5664 O O . SER B 1 261 ? 1.6 13.062 -8.32 1 84.25 261 SER B O 1
ATOM 5666 N N . PHE B 1 262 ? 0.539 13.891 -6.48 1 78.06 262 PHE B N 1
ATOM 5667 C CA . PHE B 1 262 ? 0.849 15.227 -6.965 1 78.06 262 PHE B CA 1
ATOM 5668 C C . PHE B 1 262 ? 1.093 16.188 -5.801 1 78.06 262 PHE B C 1
ATOM 5670 O O . PHE B 1 262 ? 0.535 16 -4.715 1 78.06 262 PHE B O 1
ATOM 5677 N N . ASP B 1 263 ? 1.946 17.141 -6.047 1 82.5 263 ASP B N 1
ATOM 5678 C CA . ASP B 1 263 ? 2.197 18.234 -5.117 1 82.5 263 ASP B CA 1
ATOM 5679 C C . ASP B 1 263 ? 1.031 19.219 -5.102 1 82.5 263 ASP B C 1
ATOM 5681 O O . ASP B 1 263 ? 0.469 19.547 -6.152 1 82.5 263 ASP B O 1
ATOM 5685 N N . LEU B 1 264 ? 0.716 19.578 -3.857 1 86.44 264 LEU B N 1
ATOM 5686 C CA . LEU B 1 264 ? -0.338 20.594 -3.756 1 86.44 264 LEU B CA 1
ATOM 5687 C C . LEU B 1 264 ? 0.19 21.969 -4.125 1 86.44 264 LEU B C 1
ATOM 5689 O O . LEU B 1 264 ? 1.385 22.234 -3.984 1 86.44 264 LEU B O 1
ATOM 5693 N N . GLU B 1 265 ? -0.794 22.719 -4.605 1 76.75 265 GLU B N 1
ATOM 5694 C CA . GLU B 1 265 ? -0.477 24.109 -4.938 1 76.75 265 GLU B CA 1
ATOM 5695 C C . GLU B 1 265 ? -1.359 25.078 -4.152 1 76.75 265 GLU B C 1
ATOM 5697 O O . GLU B 1 265 ? -2.518 24.766 -3.861 1 76.75 265 GLU B O 1
ATOM 5702 N N . ILE B 1 266 ? -0.748 26.188 -3.814 1 80.94 266 ILE B N 1
ATOM 5703 C CA . ILE B 1 266 ? -1.506 27.203 -3.1 1 80.94 266 ILE B CA 1
ATOM 5704 C C . ILE B 1 266 ? -2.559 27.812 -4.027 1 80.94 266 ILE B C 1
ATOM 5706 O O . ILE B 1 266 ? -2.252 28.188 -5.16 1 80.94 266 ILE B O 1
ATOM 5710 N N . THR B 1 267 ? -3.775 27.812 -3.512 1 76.5 267 THR B N 1
ATOM 5711 C CA . THR B 1 267 ? -4.816 28.531 -4.25 1 76.5 267 THR B CA 1
ATOM 5712 C C . THR B 1 267 ? -4.738 30.031 -3.998 1 76.5 267 THR B C 1
ATOM 5714 O O . THR B 1 267 ? -4.621 30.469 -2.852 1 76.5 267 THR B O 1
ATOM 5717 N N . PRO B 1 268 ? -4.855 30.781 -5.035 1 66.62 268 PRO B N 1
ATOM 5718 C CA . PRO B 1 268 ? -4.648 32.219 -4.906 1 66.62 268 PRO B CA 1
ATOM 5719 C C . PRO B 1 268 ? -5.609 32.875 -3.912 1 66.62 268 PRO B C 1
ATOM 5721 O O . PRO B 1 268 ? -5.262 33.844 -3.266 1 66.62 268 PRO B O 1
ATOM 5724 N N . LYS B 1 269 ? -6.672 32.438 -3.713 1 73.06 269 LYS B N 1
ATOM 5725 C CA . LYS B 1 269 ? -7.672 33.062 -2.85 1 73.06 269 LYS B CA 1
ATOM 5726 C C . LYS B 1 269 ? -7.754 32.344 -1.504 1 73.06 269 LYS B C 1
ATOM 5728 O O . LYS B 1 269 ? -8.664 32.594 -0.713 1 73.06 269 LYS B O 1
ATOM 5733 N N . CYS B 1 270 ? -6.746 31.578 -1.239 1 86.62 270 CYS B N 1
ATOM 5734 C CA . CYS B 1 270 ? -6.84 30.859 0.021 1 86.62 270 CYS B CA 1
ATOM 5735 C C . CYS B 1 270 ? -6.566 31.781 1.204 1 86.62 270 CYS B C 1
ATOM 5737 O O . CYS B 1 270 ? -5.469 32.312 1.337 1 86.62 270 CYS B O 1
ATOM 5739 N N . PRO B 1 271 ? -7.469 31.953 2.041 1 85.25 271 PRO B N 1
ATOM 5740 C CA . PRO B 1 271 ? -7.297 32.906 3.156 1 85.25 271 PRO B CA 1
ATOM 5741 C C . PRO B 1 271 ? -6.309 32.375 4.203 1 85.25 271 PRO B C 1
ATOM 5743 O O . PRO B 1 271 ? -5.801 33.188 5.004 1 85.25 271 PRO B O 1
ATOM 5746 N N . TYR B 1 272 ? -6.023 31.125 4.27 1 89.12 272 TYR B N 1
ATOM 5747 C CA . TYR B 1 272 ? -5.121 30.578 5.273 1 89.12 272 TYR B CA 1
ATOM 5748 C C . TYR B 1 272 ? -3.67 30.703 4.828 1 89.12 272 TYR B C 1
ATOM 5750 O O . TYR B 1 272 ? -2.785 30.984 5.637 1 89.12 272 TYR B O 1
ATOM 5758 N N . CYS B 1 273 ? -3.48 30.484 3.541 1 85.62 273 CYS B N 1
ATOM 5759 C CA . CYS B 1 273 ? -2.121 30.453 3.016 1 85.62 273 CYS B CA 1
ATOM 5760 C C . CYS B 1 273 ? -1.625 31.859 2.68 1 85.62 273 CYS B C 1
ATOM 5762 O O . CYS B 1 273 ? -0.418 32.094 2.592 1 85.62 273 CYS B O 1
ATOM 5764 N N . ARG B 1 274 ? -2.582 32.688 2.283 1 65.88 274 ARG B N 1
ATOM 5765 C CA . ARG B 1 274 ? -2.203 34.062 1.926 1 65.88 274 ARG B CA 1
ATOM 5766 C C . ARG B 1 274 ? -1.848 34.875 3.166 1 65.88 274 ARG B C 1
ATOM 5768 O O . ARG B 1 274 ? -1.077 35.844 3.086 1 65.88 274 ARG B O 1
ATOM 5775 N N . GLU B 1 275 ? -2.646 34.625 4.035 1 55.22 275 GLU B N 1
ATOM 5776 C CA . GLU B 1 275 ? -2.402 35.406 5.242 1 55.22 275 GLU B CA 1
ATOM 5777 C C . GLU B 1 275 ? -1.046 35.062 5.855 1 55.22 275 GLU B C 1
ATOM 5779 O O . GLU B 1 275 ? -0.617 33.906 5.828 1 55.22 275 GLU B O 1
ATOM 5784 N N . PRO B 1 276 ? -0.139 36 5.668 1 46.34 276 PRO B N 1
ATOM 5785 C CA . PRO B 1 276 ? 1.127 35.844 6.387 1 46.34 276 PRO B CA 1
ATOM 5786 C C . PRO B 1 276 ? 0.959 35.094 7.711 1 46.34 276 PRO B C 1
ATOM 5788 O O . PRO B 1 276 ? 0.671 35.719 8.734 1 46.34 276 PRO B O 1
ATOM 5791 N N . PHE B 1 277 ? 0.073 34.156 7.703 1 40.19 277 PHE B N 1
ATOM 5792 C CA . PHE B 1 277 ? 0.171 33.656 9.062 1 40.19 277 PHE B CA 1
ATOM 5793 C C . PHE B 1 277 ? 1.624 33.375 9.438 1 40.19 277 PHE B C 1
ATOM 5795 O O . PHE B 1 277 ? 1.955 33.25 10.617 1 40.19 277 PHE B O 1
ATOM 5802 N N . HIS B 1 278 ? 2.273 32.812 8.305 1 38.28 278 HIS B N 1
ATOM 5803 C CA . HIS B 1 278 ? 3.707 32.688 8.555 1 38.28 278 HIS B CA 1
ATOM 5804 C C . HIS B 1 278 ? 4.402 34.031 8.352 1 38.28 278 HIS B C 1
ATOM 5806 O O . HIS B 1 278 ? 4.102 34.75 7.391 1 38.28 278 HIS B O 1
ATOM 5812 N N . GLU B 1 279 ? 4.781 34.75 9.258 1 33.97 279 GLU B N 1
ATOM 5813 C CA . GLU B 1 279 ? 5.461 36.031 9.211 1 33.97 279 GLU B CA 1
ATOM 5814 C C . GLU B 1 279 ? 6.254 36.188 7.918 1 33.97 279 GLU B C 1
ATOM 5816 O O . GLU B 1 279 ? 6.422 37.312 7.426 1 33.97 279 GLU B O 1
ATOM 5821 N N . GLY B 1 280 ? 6.871 35.156 7.293 1 32.12 280 GLY B N 1
ATOM 5822 C CA . GLY B 1 280 ? 7.906 35.375 6.293 1 32.12 280 GLY B CA 1
ATOM 5823 C C . GLY B 1 280 ? 7.391 35.281 4.871 1 32.12 280 GLY B C 1
ATOM 5824 O O . GLY B 1 280 ? 8.125 35.562 3.918 1 32.12 280 GLY B O 1
ATOM 5825 N N . ASN B 1 281 ? 6.559 34.438 4.426 1 31.56 281 ASN B N 1
ATOM 5826 C CA . ASN B 1 281 ? 6.379 34.188 3 1 31.56 281 ASN B CA 1
ATOM 5827 C C . ASN B 1 281 ? 5.324 35.125 2.395 1 31.56 281 ASN B C 1
ATOM 5829 O O . ASN B 1 281 ? 4.188 35.156 2.867 1 31.56 281 ASN B O 1
ATOM 5833 N N . SER B 1 282 ? 5.727 36.188 1.844 1 28.8 282 SER B N 1
ATOM 5834 C CA . SER B 1 282 ? 4.848 37.156 1.194 1 28.8 282 SER B CA 1
ATOM 5835 C C . SER B 1 282 ? 4.348 36.625 -0.148 1 28.8 282 SER B C 1
ATOM 5837 O O . SER B 1 282 ? 5.137 36.188 -0.991 1 28.8 282 SER B O 1
ATOM 5839 N N . PHE B 1 283 ? 3.225 36 -0.271 1 29.77 283 PHE B N 1
ATOM 5840 C CA . PHE B 1 283 ? 2.576 35.625 -1.526 1 29.77 283 PHE B CA 1
ATOM 5841 C C . PHE B 1 283 ? 1.867 36.844 -2.135 1 29.77 283 PHE B C 1
ATOM 5843 O O . PHE B 1 283 ? 1.222 37.594 -1.423 1 29.77 283 PHE B O 1
ATOM 5850 N N . HIS B 1 284 ? 2.441 37.312 -3.268 1 27.97 284 HIS B N 1
ATOM 5851 C CA . HIS B 1 284 ? 1.734 38.375 -3.934 1 27.97 284 HIS B CA 1
ATOM 5852 C C . HIS B 1 284 ? 0.939 37.875 -5.129 1 27.97 284 HIS B C 1
ATOM 5854 O O . HIS B 1 284 ? 1.487 37.188 -6 1 27.97 284 HIS B O 1
ATOM 5860 N N . GLU B 1 285 ? -0.276 37.594 -5.051 1 30.69 285 GLU B N 1
ATOM 5861 C CA . GLU B 1 285 ? -1.202 37.25 -6.125 1 30.69 285 GLU B CA 1
ATOM 5862 C C . GLU B 1 285 ? -1.368 38.406 -7.105 1 30.69 285 GLU B C 1
ATOM 5864 O O . GLU B 1 285 ? -1.607 39.531 -6.695 1 30.69 285 GLU B O 1
ATOM 5869 N N . VAL B 1 286 ? -0.874 38.125 -8.477 1 30.41 286 VAL B N 1
ATOM 5870 C CA . VAL B 1 286 ? -1.086 39.156 -9.5 1 30.41 286 VAL B CA 1
ATOM 5871 C C . VAL B 1 286 ? -2.434 38.938 -10.18 1 30.41 286 VAL B C 1
ATOM 5873 O O . VAL B 1 286 ? -2.877 37.781 -10.336 1 30.41 286 VAL B O 1
ATOM 5876 N N . GLN B 1 287 ? -3.264 39.812 -10.414 1 32.41 287 GLN B N 1
ATOM 5877 C CA . GLN B 1 287 ? -4.613 39.906 -10.961 1 32.41 287 GLN B CA 1
ATOM 5878 C C . GLN B 1 287 ? -4.711 39.188 -12.297 1 32.41 287 GLN B C 1
ATOM 5880 O O . GLN B 1 287 ? -3.799 39.25 -13.125 1 32.41 287 GLN B O 1
ATOM 5885 N N . SER B 1 288 ? -5.672 38.156 -12.562 1 38.72 288 SER B N 1
ATOM 5886 C CA . SER B 1 288 ? -5.984 37.312 -13.727 1 38.72 288 SER B CA 1
ATOM 5887 C C . SER B 1 288 ? -6.57 38.156 -14.852 1 38.72 288 SER B C 1
ATOM 5889 O O . SER B 1 288 ? -7.184 39.219 -14.602 1 38.72 288 SER B O 1
ATOM 5891 N N . GLU B 1 289 ? -5.875 38.062 -16.172 1 43.88 289 GLU B N 1
ATOM 5892 C CA . GLU B 1 289 ? -6.465 38.688 -17.359 1 43.88 289 GLU B CA 1
ATOM 5893 C C . GLU B 1 289 ? -7.148 37.656 -18.25 1 43.88 289 GLU B C 1
ATOM 5895 O O . GLU B 1 289 ? -6.812 36.469 -18.219 1 43.88 289 GLU B O 1
ATOM 5900 N N . GLU B 1 290 ? -8.234 38.031 -18.859 1 52.44 290 GLU B N 1
ATOM 5901 C CA . GLU B 1 290 ? -8.953 37.219 -19.812 1 52.44 290 GLU B CA 1
ATOM 5902 C C . GLU B 1 290 ? -8.289 37.25 -21.188 1 52.44 290 GLU B C 1
ATOM 5904 O O . GLU B 1 290 ? -7.961 38.344 -21.688 1 52.44 290 GLU B O 1
ATOM 5909 N N . ILE B 1 291 ? -7.824 36.094 -21.703 1 56.97 291 ILE B N 1
ATOM 5910 C CA . ILE B 1 291 ? -7.281 35.969 -23.047 1 56.97 291 ILE B CA 1
ATOM 5911 C C . ILE B 1 291 ? -8.352 35.406 -24 1 56.97 291 ILE B C 1
ATOM 5913 O O . ILE B 1 291 ? -8.859 34.312 -23.781 1 56.97 291 ILE B O 1
ATOM 5917 N N . PRO B 1 292 ? -8.82 36.188 -24.891 1 58.56 292 PRO B N 1
ATOM 5918 C CA . PRO B 1 292 ? -9.859 35.75 -25.828 1 58.56 292 PRO B CA 1
ATOM 5919 C C . PRO B 1 292 ? -9.352 34.75 -26.859 1 58.56 292 PRO B C 1
ATOM 5921 O O . PRO B 1 292 ? -9.109 35.125 -28.016 1 58.56 292 PRO B O 1
ATOM 5924 N N . LEU B 1 293 ? -8.914 33.594 -26.484 1 64 293 LEU B N 1
ATOM 5925 C CA . LEU B 1 293 ? -8.469 32.5 -27.359 1 64 293 LEU B CA 1
ATOM 5926 C C . LEU B 1 293 ? -9.195 31.203 -27.031 1 64 293 LEU B C 1
ATOM 5928 O O . LEU B 1 293 ? -9.586 30.969 -25.891 1 64 293 LEU B O 1
ATOM 5932 N N . SER B 1 294 ? -9.516 30.484 -28.094 1 66.75 294 SER B N 1
ATOM 5933 C CA . SER B 1 294 ? -9.992 29.125 -27.859 1 66.75 294 SER B CA 1
ATOM 5934 C C . SER B 1 294 ? -8.945 28.297 -27.141 1 66.75 294 SER B C 1
ATOM 5936 O O . SER B 1 294 ? -7.75 28.609 -27.188 1 66.75 294 SER B O 1
ATOM 5938 N N . LYS B 1 295 ? -9.414 27.359 -26.516 1 71.19 295 LYS B N 1
ATOM 5939 C CA . LYS B 1 295 ? -8.508 26.453 -25.812 1 71.19 295 LYS B CA 1
ATOM 5940 C C . LYS B 1 295 ? -7.488 25.844 -26.781 1 71.19 295 LYS B C 1
ATOM 5942 O O . LYS B 1 295 ? -6.309 25.703 -26.438 1 71.19 295 LYS B O 1
ATOM 5947 N N . GLU B 1 296 ? -8 25.562 -27.922 1 72.12 296 GLU B N 1
ATOM 5948 C CA . GLU B 1 296 ? -7.133 24.953 -28.922 1 72.12 296 GLU B CA 1
ATOM 5949 C C . GLU B 1 296 ? -6.055 25.938 -29.391 1 72.12 296 GLU B C 1
ATOM 5951 O O . GLU B 1 296 ? -4.891 25.562 -29.516 1 72.12 296 GLU B O 1
ATOM 5956 N N . ASP B 1 297 ? -6.414 27.062 -29.562 1 71.81 297 ASP B N 1
ATOM 5957 C CA . ASP B 1 297 ? -5.473 28.094 -30 1 71.81 297 ASP B CA 1
ATOM 5958 C C . ASP B 1 297 ? -4.484 28.438 -28.891 1 71.81 297 ASP B C 1
ATOM 5960 O O . ASP B 1 297 ? -3.297 28.656 -29.156 1 71.81 297 ASP B O 1
ATOM 5964 N N . LEU B 1 298 ? -5.02 28.391 -27.75 1 74.88 298 LEU B N 1
ATOM 5965 C CA . LEU B 1 298 ? -4.156 28.656 -26.609 1 74.88 298 LEU B CA 1
ATOM 5966 C C . LEU B 1 298 ? -3.09 27.578 -26.453 1 74.88 298 LEU B C 1
ATOM 5968 O O . LEU B 1 298 ? -1.915 27.891 -26.234 1 74.88 298 LEU B O 1
ATOM 5972 N N . TRP B 1 299 ? -3.51 26.438 -26.594 1 78.38 299 TRP B N 1
ATOM 5973 C CA . TRP B 1 299 ? -2.551 25.344 -26.469 1 78.38 299 TRP B CA 1
ATOM 5974 C C . TRP B 1 299 ? -1.509 25.406 -27.578 1 78.38 299 TRP B C 1
ATOM 5976 O O . TRP B 1 299 ? -0.318 25.188 -27.328 1 78.38 299 TRP B O 1
ATOM 5986 N N . LYS B 1 300 ? -1.977 25.688 -28.719 1 77.06 300 LYS B N 1
ATOM 5987 C CA . LYS B 1 300 ? -1.054 25.828 -29.844 1 77.06 300 LYS B CA 1
ATOM 5988 C C . LYS B 1 300 ? -0.002 26.906 -29.562 1 77.06 300 LYS B C 1
ATOM 5990 O O . LYS B 1 300 ? 1.185 26.703 -29.828 1 77.06 300 LYS B O 1
ATOM 5995 N N . ASP B 1 301 ? -0.421 27.969 -29 1 76 301 ASP B N 1
ATOM 5996 C CA . ASP B 1 301 ? 0.482 29.078 -28.703 1 76 301 ASP B CA 1
ATOM 5997 C C . ASP B 1 301 ? 1.443 28.719 -27.578 1 76 301 ASP B C 1
ATOM 5999 O O . ASP B 1 301 ? 2.635 29.031 -27.641 1 76 301 ASP B O 1
ATOM 6003 N N . ILE B 1 302 ? 0.926 28.016 -26.625 1 78.44 302 ILE B N 1
ATOM 6004 C CA . ILE B 1 302 ? 1.735 27.656 -25.453 1 78.44 302 ILE B CA 1
ATOM 6005 C C . ILE B 1 302 ? 2.752 26.594 -25.844 1 78.44 302 ILE B C 1
ATOM 6007 O O . ILE B 1 302 ? 3.924 26.672 -25.469 1 78.44 302 ILE B O 1
ATOM 6011 N N . LYS B 1 303 ? 2.307 25.688 -26.578 1 79.25 303 LYS B N 1
ATOM 6012 C CA . LYS B 1 303 ? 3.17 24.594 -27.031 1 79.25 303 LYS B CA 1
ATOM 6013 C C . LYS B 1 303 ? 4.379 25.125 -27.797 1 79.25 303 LYS B C 1
ATOM 6015 O O . LYS B 1 303 ? 5.48 24.594 -27.672 1 79.25 303 LYS B O 1
ATOM 6020 N N . ASN B 1 304 ? 4.219 26.156 -28.469 1 77.06 304 ASN B N 1
ATOM 6021 C CA . ASN B 1 304 ? 5.273 26.75 -29.281 1 77.06 304 ASN B CA 1
ATOM 6022 C C . ASN B 1 304 ? 5.91 27.953 -28.594 1 77.06 304 ASN B C 1
ATOM 6024 O O . ASN B 1 304 ? 6.68 28.688 -29.219 1 77.06 304 ASN B O 1
ATOM 6028 N N . LEU B 1 305 ? 5.602 28.172 -27.359 1 78.81 305 LEU B N 1
ATOM 6029 C CA . LEU B 1 305 ? 6.09 29.266 -26.531 1 78.81 305 LEU B CA 1
ATOM 6030 C C . LEU B 1 305 ? 5.953 30.609 -27.234 1 78.81 305 LEU B C 1
ATOM 6032 O O . LEU B 1 305 ? 6.883 31.406 -27.234 1 78.81 305 LEU B O 1
ATOM 6036 N N . GLN B 1 306 ? 4.812 30.766 -27.859 1 77.12 306 GLN B N 1
ATOM 6037 C CA . GLN B 1 306 ? 4.512 32.031 -28.5 1 77.12 306 GLN B CA 1
ATOM 6038 C C . GLN B 1 306 ? 4.094 33.094 -27.484 1 77.12 306 GLN B C 1
ATOM 6040 O O . GLN B 1 306 ? 2.988 33.625 -27.547 1 77.12 306 GLN B O 1
ATOM 6045 N N . LEU B 1 307 ? 4.961 33.375 -26.641 1 76.56 307 LEU B N 1
ATOM 6046 C CA . LEU B 1 307 ? 4.664 34.25 -25.516 1 76.56 307 LEU B CA 1
ATOM 6047 C C . LEU B 1 307 ? 4.418 35.688 -26 1 76.56 307 LEU B C 1
ATOM 6049 O O . LEU B 1 307 ? 3.734 36.469 -25.328 1 76.56 307 LEU B O 1
ATOM 6053 N N . GLN B 1 308 ? 4.957 36.031 -27.141 1 77.56 308 GLN B N 1
ATOM 6054 C CA . GLN B 1 308 ? 4.734 37.375 -27.703 1 77.56 308 GLN B CA 1
ATOM 6055 C C . GLN B 1 308 ? 3.266 37.562 -28.062 1 77.56 308 GLN B C 1
ATOM 6057 O O . GLN B 1 308 ? 2.762 38.688 -28.016 1 77.56 308 GLN B O 1
ATOM 6062 N N . LYS B 1 309 ? 2.621 36.5 -28.391 1 75.38 309 LYS B N 1
ATOM 6063 C CA . LYS B 1 309 ? 1.198 36.562 -28.703 1 75.38 309 LYS B CA 1
ATOM 6064 C C . LYS B 1 309 ? 0.352 36.594 -27.438 1 75.38 309 LYS B C 1
ATOM 6066 O O . LYS B 1 309 ? -0.643 37.312 -27.359 1 75.38 309 LYS B O 1
ATOM 6071 N N . LEU B 1 310 ? 0.819 35.875 -26.547 1 69.75 310 LEU B N 1
ATOM 6072 C CA . LEU B 1 310 ? 0.029 35.719 -25.344 1 69.75 310 LEU B CA 1
ATOM 6073 C C . LEU B 1 310 ? 0.223 36.906 -24.406 1 69.75 310 LEU B C 1
ATOM 6075 O O . LEU B 1 310 ? -0.717 37.344 -23.719 1 69.75 310 LEU B O 1
ATOM 6079 N N . PHE B 1 311 ? 1.505 37.375 -24.469 1 70.5 311 PHE B N 1
ATOM 6080 C CA . PHE B 1 311 ? 1.859 38.469 -23.594 1 70.5 311 PHE B CA 1
ATOM 6081 C C . PHE B 1 311 ? 2.531 39.594 -24.375 1 70.5 311 PHE B C 1
ATOM 6083 O O . PHE B 1 311 ? 3.682 39.938 -24.109 1 70.5 311 PHE B O 1
ATOM 6090 N N . PRO B 1 312 ? 1.733 40.219 -25.188 1 70.94 312 PRO B N 1
ATOM 6091 C CA . PRO B 1 312 ? 2.334 41.25 -26.062 1 70.94 312 PRO B CA 1
ATOM 6092 C C . PRO B 1 312 ? 2.836 42.469 -25.297 1 70.94 312 PRO B C 1
ATOM 6094 O O . PRO B 1 312 ? 3.711 43.188 -25.781 1 70.94 312 PRO B O 1
ATOM 6097 N N . GLN B 1 313 ? 2.303 42.656 -24.156 1 65.38 313 GLN B N 1
ATOM 6098 C CA . GLN B 1 313 ? 2.705 43.812 -23.375 1 65.38 313 GLN B CA 1
ATOM 6099 C C . GLN B 1 313 ? 4.078 43.594 -22.75 1 65.38 313 GLN B C 1
ATOM 6101 O O . GLN B 1 313 ? 4.758 44.562 -22.391 1 65.38 313 GLN B O 1
ATOM 6106 N N . TYR B 1 314 ? 4.52 42.344 -22.75 1 66.88 314 TYR B N 1
ATOM 6107 C CA . TYR B 1 314 ? 5.738 42.062 -22 1 66.88 314 TYR B CA 1
ATOM 6108 C C . TYR B 1 314 ? 6.82 41.469 -22.906 1 66.88 314 TYR B C 1
ATOM 6110 O O . TYR B 1 314 ? 8.016 41.719 -22.688 1 66.88 314 TYR B O 1
ATOM 6118 N N . VAL B 1 315 ? 6.379 40.75 -23.828 1 76.44 315 VAL B N 1
ATOM 6119 C CA . VAL B 1 315 ? 7.34 40 -24.641 1 76.44 315 VAL B CA 1
ATOM 6120 C C . VAL B 1 315 ? 7.461 40.656 -26.016 1 76.44 315 VAL B C 1
ATOM 6122 O O . VAL B 1 315 ? 6.457 40.875 -26.703 1 76.44 315 VAL B O 1
ATOM 6125 N N . GLN B 1 316 ? 8.625 41.062 -26.312 1 80.44 316 GLN B N 1
ATOM 6126 C CA . GLN B 1 316 ? 8.906 41.688 -27.594 1 80.44 316 GLN B CA 1
ATOM 6127 C C . GLN B 1 316 ? 9.055 40.625 -28.688 1 80.44 316 GLN B C 1
ATOM 6129 O O . GLN B 1 316 ? 8.438 40.719 -29.75 1 80.44 316 GLN B O 1
ATOM 6134 N N . GLU B 1 317 ? 9.891 39.656 -28.391 1 84.12 317 GLU B N 1
ATOM 6135 C CA . GLU B 1 317 ? 10.133 38.656 -29.422 1 84.12 317 GLU B CA 1
ATOM 6136 C C . GLU B 1 317 ? 10.703 37.375 -28.812 1 84.12 317 GLU B C 1
ATOM 6138 O O . GLU B 1 317 ? 11.312 37.406 -27.734 1 84.12 317 GLU B O 1
ATOM 6143 N N . ILE B 1 318 ? 10.453 36.188 -29.469 1 84.62 318 ILE B N 1
ATOM 6144 C CA . ILE B 1 318 ? 11.055 34.906 -29.141 1 84.62 318 ILE B CA 1
ATOM 6145 C C . ILE B 1 318 ? 11.836 34.375 -30.344 1 84.62 318 ILE B C 1
ATOM 6147 O O . ILE B 1 318 ? 11.312 34.344 -31.453 1 84.62 318 ILE B O 1
ATOM 6151 N N . GLN B 1 319 ? 13.062 34.062 -30.125 1 87.62 319 GLN B N 1
ATOM 6152 C CA . GLN B 1 319 ? 13.938 33.562 -31.172 1 87.62 319 GLN B CA 1
ATOM 6153 C C . GLN B 1 319 ? 14.477 32.188 -30.828 1 87.62 319 GLN B C 1
ATOM 6155 O O . GLN B 1 319 ? 14.859 31.922 -29.688 1 87.62 319 GLN B O 1
ATOM 6160 N N . VAL B 1 320 ? 14.555 31.359 -31.812 1 88.12 320 VAL B N 1
ATOM 6161 C CA . VAL B 1 320 ? 15.156 30.047 -31.625 1 88.12 320 VAL B CA 1
ATOM 6162 C C . VAL B 1 320 ? 16.672 30.156 -31.734 1 88.12 320 VAL B C 1
ATOM 6164 O O . VAL B 1 320 ? 17.203 30.641 -32.75 1 88.12 320 VAL B O 1
ATOM 6167 N N . ILE B 1 321 ? 17.328 29.75 -30.719 1 87.56 321 ILE B N 1
ATOM 6168 C CA . ILE B 1 321 ? 18.797 29.734 -30.703 1 87.56 321 ILE B CA 1
ATOM 6169 C C . ILE B 1 321 ? 19.297 28.359 -31.156 1 87.56 321 ILE B C 1
ATOM 6171 O O . ILE B 1 321 ? 20.234 28.281 -31.953 1 87.56 321 ILE B O 1
ATOM 6175 N N . GLU B 1 322 ? 18.688 27.391 -30.594 1 87.25 322 GLU B N 1
ATOM 6176 C CA . GLU B 1 322 ? 19.031 26 -30.922 1 87.25 322 GLU B CA 1
ATOM 6177 C C . GLU B 1 322 ? 17.766 25.141 -31 1 87.25 322 GLU B C 1
ATOM 6179 O O . GLU B 1 322 ? 16.875 25.25 -30.156 1 87.25 322 GLU B O 1
ATOM 6184 N N . GLY B 1 323 ? 17.625 24.453 -32.156 1 82.81 323 GLY B N 1
ATOM 6185 C CA . GLY B 1 323 ? 16.484 23.562 -32.312 1 82.81 323 GLY B CA 1
ATOM 6186 C C . GLY B 1 323 ? 15.328 24.188 -33.062 1 82.81 323 GLY B C 1
ATOM 6187 O O . GLY B 1 323 ? 15.547 24.953 -34 1 82.81 323 GLY B O 1
ATOM 6188 N N . SER B 1 324 ? 14.078 23.75 -32.719 1 81.38 324 SER B N 1
ATOM 6189 C CA . SER B 1 324 ? 12.867 24.25 -33.375 1 81.38 324 SER B CA 1
ATOM 6190 C C . SER B 1 324 ? 11.766 24.516 -32.344 1 81.38 324 SER B C 1
ATOM 6192 O O . SER B 1 324 ? 11.797 23.953 -31.234 1 81.38 324 SER B O 1
ATOM 6194 N N . LEU B 1 325 ? 10.859 25.375 -32.688 1 79.25 325 LEU B N 1
ATOM 6195 C CA . LEU B 1 325 ? 9.727 25.656 -31.812 1 79.25 325 LEU B CA 1
ATOM 6196 C C . LEU B 1 325 ? 8.93 24.391 -31.531 1 79.25 325 LEU B C 1
ATOM 6198 O O . LEU B 1 325 ? 8.641 23.625 -32.438 1 79.25 325 LEU B O 1
ATOM 6202 N N . GLY B 1 326 ? 8.641 24.266 -30.25 1 76.5 326 GLY B N 1
ATOM 6203 C CA . GLY B 1 326 ? 7.809 23.141 -29.859 1 76.5 326 GLY B CA 1
ATOM 6204 C C . GLY B 1 326 ? 8.586 21.844 -29.719 1 76.5 326 GLY B C 1
ATOM 6205 O O . GLY B 1 326 ? 7.988 20.766 -29.625 1 76.5 326 GLY B O 1
ATOM 6206 N N . GLN B 1 327 ? 9.875 21.953 -29.812 1 78.69 327 GLN B N 1
ATOM 6207 C CA . GLN B 1 327 ? 10.711 20.766 -29.672 1 78.69 327 GLN B CA 1
ATOM 6208 C C . GLN B 1 327 ? 11.461 20.781 -28.344 1 78.69 327 GLN B C 1
ATOM 6210 O O . GLN B 1 327 ? 12.039 21.797 -27.969 1 78.69 327 GLN B O 1
ATOM 6215 N N . ILE B 1 328 ? 11.445 19.609 -27.719 1 80.38 328 ILE B N 1
ATOM 6216 C CA . ILE B 1 328 ? 12.141 19.453 -26.438 1 80.38 328 ILE B CA 1
ATOM 6217 C C . ILE B 1 328 ? 13.641 19.672 -26.641 1 80.38 328 ILE B C 1
ATOM 6219 O O . ILE B 1 328 ? 14.188 19.297 -27.672 1 80.38 328 ILE B O 1
ATOM 6223 N N . ASP B 1 329 ? 14.273 20.25 -25.734 1 79.88 329 ASP B N 1
ATOM 6224 C CA . ASP B 1 329 ? 15.695 20.562 -25.641 1 79.88 329 ASP B CA 1
ATOM 6225 C C . ASP B 1 329 ? 16.062 21.75 -26.531 1 79.88 329 ASP B C 1
ATOM 6227 O O . ASP B 1 329 ? 17.219 22.156 -26.578 1 79.88 329 ASP B O 1
ATOM 6231 N N . SER B 1 330 ? 15.086 22.266 -27.266 1 86 330 SER B N 1
ATOM 6232 C CA . SER B 1 330 ? 15.352 23.484 -28.031 1 86 330 SER B CA 1
ATOM 6233 C C . SER B 1 330 ? 15.633 24.672 -27.109 1 86 330 SER B C 1
ATOM 6235 O O . SER B 1 330 ? 15.094 24.75 -26 1 86 330 SER B O 1
ATOM 6237 N N . LYS B 1 331 ? 16.547 25.453 -27.5 1 88.44 331 LYS B N 1
ATOM 6238 C CA . LYS B 1 331 ? 16.859 26.672 -26.781 1 88.44 331 LYS B CA 1
ATOM 6239 C C . LYS B 1 331 ? 16.312 27.906 -27.484 1 88.44 331 LYS B C 1
ATOM 6241 O O . LYS B 1 331 ? 16.469 28.047 -28.703 1 88.44 331 LYS B O 1
ATOM 6246 N N . LEU B 1 332 ? 15.617 28.719 -26.75 1 88.06 332 LEU B N 1
ATOM 6247 C CA . LEU B 1 332 ? 14.992 29.922 -27.266 1 88.06 332 LEU B CA 1
ATOM 6248 C C . LEU B 1 332 ? 15.438 31.141 -26.453 1 88.06 332 LEU B C 1
ATOM 6250 O O . LEU B 1 332 ? 15.781 31.031 -25.281 1 88.06 332 LEU B O 1
ATOM 6254 N N . GLN B 1 333 ? 15.508 32.188 -27.109 1 88.94 333 GLN B N 1
ATOM 6255 C CA . GLN B 1 333 ? 15.758 33.469 -26.438 1 88.94 333 GLN B CA 1
ATOM 6256 C C . GLN B 1 333 ? 14.492 34.312 -26.391 1 88.94 333 GLN B C 1
ATOM 6258 O O . GLN B 1 333 ? 13.891 34.594 -27.438 1 88.94 333 GLN B O 1
ATOM 6263 N N . ILE B 1 334 ? 14.055 34.625 -25.219 1 82.62 334 ILE B N 1
ATOM 6264 C CA . ILE B 1 334 ? 12.938 35.531 -25 1 82.62 334 ILE B CA 1
ATOM 6265 C C . ILE B 1 334 ? 13.453 36.969 -24.75 1 82.62 334 ILE B C 1
ATOM 6267 O O . ILE B 1 334 ? 14.234 37.188 -23.812 1 82.62 334 ILE B O 1
ATOM 6271 N N . THR B 1 335 ? 13.055 37.844 -25.625 1 83.88 335 THR B N 1
ATOM 6272 C CA . THR B 1 335 ? 13.367 39.25 -25.422 1 83.88 335 THR B CA 1
ATOM 6273 C C . THR B 1 335 ? 12.141 40 -24.906 1 83.88 335 THR B C 1
ATOM 6275 O O . THR B 1 335 ? 11.078 39.969 -25.531 1 83.88 335 THR B O 1
ATOM 6278 N N . TYR B 1 336 ? 12.336 40.625 -23.875 1 74 336 TYR B N 1
ATOM 6279 C CA . TYR B 1 336 ? 11.234 41.375 -23.25 1 74 336 TYR B CA 1
ATOM 6280 C C . TYR B 1 336 ? 11.266 42.844 -23.656 1 74 336 TYR B C 1
ATOM 6282 O O . TYR B 1 336 ? 12.305 43.344 -24.078 1 74 336 TYR B O 1
ATOM 6290 N N . LYS B 1 337 ? 10.141 43.438 -23.469 1 72.81 337 LYS B N 1
ATOM 6291 C CA . LYS B 1 337 ? 10.008 44.844 -23.906 1 72.81 337 LYS B CA 1
ATOM 6292 C C . LYS B 1 337 ? 10.82 45.781 -23 1 72.81 337 LYS B C 1
ATOM 6294 O O . LYS B 1 337 ? 11.195 46.875 -23.422 1 72.81 337 LYS B O 1
ATOM 6299 N N . ASP B 1 338 ? 11.102 45.25 -21.891 1 65 338 ASP B N 1
ATOM 6300 C CA . ASP B 1 338 ? 11.914 46.062 -21 1 65 338 ASP B CA 1
ATOM 6301 C C . ASP B 1 338 ? 13.398 45.875 -21.281 1 65 338 ASP B C 1
ATOM 6303 O O . ASP B 1 338 ? 14.242 46.469 -20.609 1 65 338 ASP B O 1
ATOM 6307 N N . GLY B 1 339 ? 13.633 45.094 -22.203 1 71.81 339 GLY B N 1
ATOM 6308 C CA . GLY B 1 339 ? 15.023 44.906 -22.609 1 71.81 339 GLY B CA 1
ATOM 6309 C C . GLY B 1 339 ? 15.656 43.656 -22.062 1 71.81 339 GLY B C 1
ATOM 6310 O O . GLY B 1 339 ? 16.75 43.25 -22.484 1 71.81 339 GLY B O 1
ATOM 6311 N N . ALA B 1 340 ? 15.039 43.031 -21.125 1 71.62 340 ALA B N 1
ATOM 6312 C CA . ALA B 1 340 ? 15.594 41.781 -20.562 1 71.62 340 ALA B CA 1
ATOM 6313 C C . ALA B 1 340 ? 15.57 40.656 -21.609 1 71.62 340 ALA B C 1
ATOM 6315 O O . ALA B 1 340 ? 14.688 40.625 -22.469 1 71.62 340 ALA B O 1
ATOM 6316 N N . LYS B 1 341 ? 16.578 39.875 -21.516 1 80.5 341 LYS B N 1
ATOM 6317 C CA . LYS B 1 341 ? 16.688 38.688 -22.391 1 80.5 341 LYS B CA 1
ATOM 6318 C C . LYS B 1 341 ? 16.906 37.438 -21.562 1 80.5 341 LYS B C 1
ATOM 6320 O O . LYS B 1 341 ? 17.781 37.375 -20.703 1 80.5 341 LYS B O 1
ATOM 6325 N N . TRP B 1 342 ? 16 36.438 -21.812 1 80.81 342 TRP B N 1
ATOM 6326 C CA . TRP B 1 342 ? 16.141 35.125 -21.172 1 80.81 342 TRP B CA 1
ATOM 6327 C C . TRP B 1 342 ? 16.359 34.031 -22.203 1 80.81 342 TRP B C 1
ATOM 6329 O O . TRP B 1 342 ? 15.664 33.969 -23.219 1 80.81 342 TRP B O 1
ATOM 6339 N N . THR B 1 343 ? 17.406 33.281 -21.922 1 85.12 343 THR B N 1
ATOM 6340 C CA . THR B 1 343 ? 17.562 32.031 -22.688 1 85.12 343 THR B CA 1
ATOM 6341 C C . THR B 1 343 ? 16.906 30.859 -21.953 1 85.12 343 THR B C 1
ATOM 6343 O O . THR B 1 343 ? 17.203 30.594 -20.797 1 85.12 343 THR B O 1
ATOM 6346 N N . VAL B 1 344 ? 15.969 30.25 -22.703 1 85.19 344 VAL B N 1
ATOM 6347 C CA . VAL B 1 344 ? 15.219 29.172 -22.062 1 85.19 344 VAL B CA 1
ATOM 6348 C C . VAL B 1 344 ? 15.398 27.875 -22.859 1 85.19 344 VAL B C 1
ATOM 6350 O O . VAL B 1 344 ? 15.68 27.906 -24.047 1 85.19 344 VAL B O 1
ATOM 6353 N N . GLN B 1 345 ? 15.32 26.781 -22.109 1 86.81 345 GLN B N 1
ATOM 6354 C CA . GLN B 1 345 ? 15.359 25.453 -22.703 1 86.81 345 GLN B CA 1
ATOM 6355 C C . GLN B 1 345 ? 14.078 24.672 -22.422 1 86.81 345 GLN B C 1
ATOM 6357 O O . GLN B 1 345 ? 13.672 24.531 -21.266 1 86.81 345 GLN B O 1
ATOM 6362 N N . LEU B 1 346 ? 13.461 24.266 -23.531 1 83.94 346 LEU B N 1
ATOM 6363 C CA . LEU B 1 346 ? 12.258 23.453 -23.375 1 83.94 346 LEU B CA 1
ATOM 6364 C C . LEU B 1 346 ? 12.602 22.062 -22.859 1 83.94 346 LEU B C 1
ATOM 6366 O O . LEU B 1 346 ? 13.414 21.344 -23.453 1 83.94 346 LEU B O 1
ATOM 6370 N N . VAL B 1 347 ? 11.883 21.688 -21.719 1 80.88 347 VAL B N 1
ATOM 6371 C CA . VAL B 1 347 ? 12.25 20.453 -21.031 1 80.88 347 VAL B CA 1
ATOM 6372 C C . VAL B 1 347 ? 11.141 19.422 -21.203 1 80.88 347 VAL B C 1
ATOM 6374 O O . VAL B 1 347 ? 11.422 18.219 -21.328 1 80.88 347 VAL B O 1
ATOM 6377 N N . GLU B 1 348 ? 9.906 19.938 -21.172 1 79.31 348 GLU B N 1
ATOM 6378 C CA . GLU B 1 348 ? 8.789 19 -21.234 1 79.31 348 GLU B CA 1
ATOM 6379 C C . GLU B 1 348 ? 7.598 19.625 -21.969 1 79.31 348 GLU B C 1
ATOM 6381 O O . GLU B 1 348 ? 7.305 20.797 -21.781 1 79.31 348 GLU B O 1
ATOM 6386 N N . ILE B 1 349 ? 6.977 18.734 -22.844 1 76.06 349 ILE B N 1
ATOM 6387 C CA . ILE B 1 349 ? 5.684 19.047 -23.438 1 76.06 349 ILE B CA 1
ATOM 6388 C C . ILE B 1 349 ? 4.723 17.875 -23.234 1 76.06 349 ILE B C 1
ATOM 6390 O O . ILE B 1 349 ? 5.008 16.75 -23.641 1 76.06 349 ILE B O 1
ATOM 6394 N N . SER B 1 350 ? 3.654 18.172 -22.516 1 69.06 350 SER B N 1
ATOM 6395 C CA . SER B 1 350 ? 2.604 17.172 -22.359 1 69.06 350 SER B CA 1
ATOM 6396 C C . SER B 1 350 ? 1.294 17.641 -22.984 1 69.06 350 SER B C 1
ATOM 6398 O O . SER B 1 350 ? 0.621 18.516 -22.453 1 69.06 350 SER B O 1
ATOM 6400 N N . SER B 1 351 ? 0.895 17.016 -24.047 1 66.44 351 SER B N 1
ATOM 6401 C CA . SER B 1 351 ? -0.364 17.391 -24.688 1 66.44 351 SER B CA 1
ATOM 6402 C C . SER B 1 351 ? -1.56 16.859 -23.906 1 66.44 351 SER B C 1
ATOM 6404 O O . SER B 1 351 ? -2.643 17.453 -23.938 1 66.44 351 SER B O 1
ATOM 6406 N N . ILE B 1 352 ? -1.401 15.797 -23.188 1 63.31 352 ILE B N 1
ATOM 6407 C CA . ILE B 1 352 ? -2.49 15.219 -22.422 1 63.31 352 ILE B CA 1
ATOM 6408 C C . ILE B 1 352 ? -2.807 16.109 -21.219 1 63.31 352 ILE B C 1
ATOM 6410 O O . ILE B 1 352 ? -3.975 16.406 -20.953 1 63.31 352 ILE B O 1
ATOM 6414 N N . LYS B 1 353 ? -1.791 16.5 -20.688 1 61.78 353 LYS B N 1
ATOM 6415 C CA . LYS B 1 353 ? -1.972 17.359 -19.531 1 61.78 353 LYS B CA 1
ATOM 6416 C C . LYS B 1 353 ? -2.014 18.844 -19.938 1 61.78 353 LYS B C 1
ATOM 6418 O O . LYS B 1 353 ? -2.344 19.703 -19.125 1 61.78 353 LYS B O 1
ATOM 6423 N N . GLN B 1 354 ? -1.68 19.094 -21.125 1 67.88 354 GLN B N 1
ATOM 6424 C CA . GLN B 1 354 ? -1.535 20.453 -21.656 1 67.88 354 GLN B CA 1
ATOM 6425 C C . GLN B 1 354 ? -0.579 21.281 -20.797 1 67.88 354 GLN B C 1
ATOM 6427 O O . GLN B 1 354 ? -0.932 22.359 -20.328 1 67.88 354 GLN B O 1
ATOM 6432 N N . THR B 1 355 ? 0.58 20.688 -20.609 1 74.31 355 THR B N 1
ATOM 6433 C CA . THR B 1 355 ? 1.638 21.312 -19.812 1 74.31 355 THR B CA 1
ATOM 6434 C C . THR B 1 355 ? 2.92 21.438 -20.641 1 74.31 355 THR B C 1
ATOM 6436 O O . THR B 1 355 ? 3.25 20.547 -21.422 1 74.31 355 THR B O 1
ATOM 6439 N N . ILE B 1 356 ? 3.605 22.656 -20.484 1 78.56 356 ILE B N 1
ATOM 6440 C CA . ILE B 1 356 ? 4.957 22.844 -21 1 78.56 356 ILE B CA 1
ATOM 6441 C C . ILE B 1 356 ? 5.891 23.25 -19.859 1 78.56 356 ILE B C 1
ATOM 6443 O O . ILE B 1 356 ? 5.504 24.031 -18.984 1 78.56 356 ILE B O 1
ATOM 6447 N N . VAL B 1 357 ? 7.055 22.719 -19.859 1 79.44 357 VAL B N 1
ATOM 6448 C CA . VAL B 1 357 ? 8.078 23.062 -18.891 1 79.44 357 VAL B CA 1
ATOM 6449 C C . VAL B 1 357 ? 9.328 23.562 -19.609 1 79.44 357 VAL B C 1
ATOM 6451 O O . VAL B 1 357 ? 9.82 22.922 -20.531 1 79.44 357 VAL B O 1
ATOM 6454 N N . TYR B 1 358 ? 9.773 24.734 -19.203 1 80.19 358 TYR B N 1
ATOM 6455 C CA . TYR B 1 358 ? 11.055 25.219 -19.734 1 80.19 358 TYR B CA 1
ATOM 6456 C C . TYR B 1 358 ? 11.922 25.781 -18.609 1 80.19 358 TYR B C 1
ATOM 6458 O O . TYR B 1 358 ? 11.406 26.375 -17.656 1 80.19 358 TYR B O 1
ATOM 6466 N N . ASP B 1 359 ? 13.172 25.547 -18.688 1 79.56 359 ASP B N 1
ATOM 6467 C CA . ASP B 1 359 ? 14.172 26.094 -17.781 1 79.56 359 ASP B CA 1
ATOM 6468 C C . ASP B 1 359 ? 14.758 27.391 -18.328 1 79.56 359 ASP B C 1
ATOM 6470 O O . ASP B 1 359 ? 14.992 27.531 -19.531 1 79.56 359 ASP B O 1
ATOM 6474 N N . VAL B 1 360 ? 14.961 28.281 -17.453 1 76.75 360 VAL B N 1
ATOM 6475 C CA . VAL B 1 360 ? 15.734 29.484 -17.797 1 76.75 360 VAL B CA 1
ATOM 6476 C C . VAL B 1 360 ? 17.219 29.234 -17.5 1 76.75 360 VAL B C 1
ATOM 6478 O O . VAL B 1 360 ? 17.609 29.047 -16.359 1 76.75 360 VAL B O 1
ATOM 6481 N N . ILE B 1 361 ? 17.922 29.25 -18.484 1 79 361 ILE B N 1
ATOM 6482 C CA . ILE B 1 361 ? 19.312 28.812 -18.328 1 79 361 ILE B CA 1
ATOM 6483 C C . ILE B 1 361 ? 20.219 30.031 -18.281 1 79 361 ILE B C 1
ATOM 6485 O O . ILE B 1 361 ? 21.328 29.969 -17.734 1 79 361 ILE B O 1
ATOM 6489 N N . GLN B 1 362 ? 19.797 31.109 -18.922 1 77.75 362 GLN B N 1
ATOM 6490 C CA . GLN B 1 362 ? 20.562 32.344 -18.875 1 77.75 362 GLN B CA 1
ATOM 6491 C C . GLN B 1 362 ? 19.641 33.562 -18.859 1 77.75 362 GLN B C 1
ATOM 6493 O O . GLN B 1 362 ? 18.609 33.594 -19.531 1 77.75 362 GLN B O 1
ATOM 6498 N N . THR B 1 363 ? 20 34.5 -18 1 72.38 363 THR B N 1
ATOM 6499 C CA . THR B 1 363 ? 19.234 35.75 -17.938 1 72.38 363 THR B CA 1
ATOM 6500 C C . THR B 1 363 ? 20.156 36.969 -18.125 1 72.38 363 THR B C 1
ATOM 6502 O O . THR B 1 363 ? 21.297 36.938 -17.672 1 72.38 363 THR B O 1
ATOM 6505 N N . GLN B 1 364 ? 19.656 37.969 -18.906 1 73.25 364 GLN B N 1
ATOM 6506 C CA . GLN B 1 364 ? 20.281 39.25 -19.031 1 73.25 364 GLN B CA 1
ATOM 6507 C C . GLN B 1 364 ? 19.281 40.375 -18.75 1 73.25 364 GLN B C 1
ATOM 6509 O O . GLN B 1 364 ? 18.312 40.562 -19.484 1 73.25 364 GLN B O 1
ATOM 6514 N N . PRO B 1 365 ? 19.453 41.156 -17.766 1 62.25 365 PRO B N 1
ATOM 6515 C CA . PRO B 1 365 ? 20.531 41.125 -16.766 1 62.25 365 PRO B CA 1
ATOM 6516 C C . PRO B 1 365 ? 20.5 39.844 -15.914 1 62.25 365 PRO B C 1
ATOM 6518 O O . PRO B 1 365 ? 19.484 39.156 -15.859 1 62.25 365 PRO B O 1
ATOM 6521 N N . GLN B 1 366 ? 21.641 39.5 -15.305 1 59.22 366 GLN B N 1
ATOM 6522 C CA . GLN B 1 366 ? 21.797 38.281 -14.523 1 59.22 366 GLN B CA 1
ATOM 6523 C C . GLN B 1 366 ? 20.875 38.281 -13.297 1 59.22 366 GLN B C 1
ATOM 6525 O O . GLN B 1 366 ? 20.734 39.312 -12.641 1 59.22 366 GLN B O 1
ATOM 6530 N N . PHE B 1 367 ? 20.094 37.281 -13.32 1 52.72 367 PHE B N 1
ATOM 6531 C CA . PHE B 1 367 ? 19.234 37.062 -12.156 1 52.72 367 PHE B CA 1
ATOM 6532 C C . PHE B 1 367 ? 19.984 36.312 -11.062 1 52.72 367 PHE B C 1
ATOM 6534 O O . PHE B 1 367 ? 20.922 35.562 -11.344 1 52.72 367 PHE B O 1
ATOM 6541 N N . SER B 1 368 ? 19.766 36.688 -9.805 1 47.47 368 SER B N 1
ATOM 6542 C CA . SER B 1 368 ? 20.453 36.062 -8.672 1 47.47 368 SER B CA 1
ATOM 6543 C C . SER B 1 368 ? 20.172 34.562 -8.609 1 47.47 368 SER B C 1
ATOM 6545 O O . SER B 1 368 ? 20.891 33.812 -7.957 1 47.47 368 SER B O 1
ATOM 6547 N N . CYS B 1 369 ? 19.141 34.156 -9.195 1 46.31 369 CYS B N 1
ATOM 6548 C CA . CYS B 1 369 ? 18.859 32.719 -9.172 1 46.31 369 CYS B CA 1
ATOM 6549 C C . CYS B 1 369 ? 19.516 32 -10.352 1 46.31 369 CYS B C 1
ATOM 6551 O O . CYS B 1 369 ? 19.5 32.531 -11.477 1 46.31 369 CYS B O 1
ATOM 6553 N N . LYS B 1 370 ? 20.266 31.078 -10.086 1 51.75 370 LYS B N 1
ATOM 6554 C CA . LYS B 1 370 ? 21.047 30.391 -11.102 1 51.75 370 LYS B CA 1
ATOM 6555 C C . LYS B 1 370 ? 20.156 29.781 -12.172 1 51.75 370 LYS B C 1
ATOM 6557 O O . LYS B 1 370 ? 20.453 29.859 -13.367 1 51.75 370 LYS B O 1
ATOM 6562 N N . LYS B 1 371 ? 19.125 28.969 -11.648 1 57.81 371 LYS B N 1
ATOM 6563 C CA . LYS B 1 371 ? 18.234 28.281 -12.57 1 57.81 371 LYS B CA 1
ATOM 6564 C C . LYS B 1 371 ? 16.797 28.297 -12.07 1 57.81 371 LYS B C 1
ATOM 6566 O O . LYS B 1 371 ? 16.547 28.188 -10.875 1 57.81 371 LYS B O 1
ATOM 6571 N N . PHE B 1 372 ? 15.953 28.906 -12.969 1 63.78 372 PHE B N 1
ATOM 6572 C CA . PHE B 1 372 ? 14.57 28.703 -12.547 1 63.78 372 PHE B CA 1
ATOM 6573 C C . PHE B 1 372 ? 13.75 28.062 -13.664 1 63.78 372 PHE B C 1
ATOM 6575 O O . PHE B 1 372 ? 14.102 28.188 -14.844 1 63.78 372 PHE B O 1
ATOM 6582 N N . ARG B 1 373 ? 12.789 27.219 -13.227 1 71.56 373 ARG B N 1
ATOM 6583 C CA . ARG B 1 373 ? 11.914 26.438 -14.102 1 71.56 373 ARG B CA 1
ATOM 6584 C C . ARG B 1 373 ? 10.516 27.047 -14.164 1 71.56 373 ARG B C 1
ATOM 6586 O O . ARG B 1 373 ? 9.961 27.438 -13.133 1 71.56 373 ARG B O 1
ATOM 6593 N N . ASN B 1 374 ? 10.102 27.234 -15.406 1 69.81 374 ASN B N 1
ATOM 6594 C CA . ASN B 1 374 ? 8.734 27.688 -15.633 1 69.81 374 ASN B CA 1
ATOM 6595 C C . ASN B 1 374 ? 7.84 26.562 -16.125 1 69.81 374 ASN B C 1
ATOM 6597 O O . ASN B 1 374 ? 8.266 25.734 -16.938 1 69.81 374 ASN B O 1
ATOM 6601 N N . ILE B 1 375 ? 6.664 26.5 -15.641 1 72.56 375 ILE B N 1
ATOM 6602 C CA . ILE B 1 375 ? 5.648 25.531 -16.031 1 72.56 375 ILE B CA 1
ATOM 6603 C C . ILE B 1 375 ? 4.371 26.25 -16.438 1 72.56 375 ILE B C 1
ATOM 6605 O O . ILE B 1 375 ? 3.814 27.031 -15.68 1 72.56 375 ILE B O 1
ATOM 6609 N N . PHE B 1 376 ? 3.939 26.047 -17.734 1 72.38 376 PHE B N 1
ATOM 6610 C CA . PHE B 1 376 ? 2.625 26.453 -18.219 1 72.38 376 PHE B CA 1
ATOM 6611 C C . PHE B 1 376 ? 1.662 25.266 -18.234 1 72.38 376 PHE B C 1
ATOM 6613 O O . PHE B 1 376 ? 2.008 24.188 -18.703 1 72.38 376 PHE B O 1
ATOM 6620 N N . GLN B 1 377 ? 0.533 25.438 -17.625 1 69.56 377 GLN B N 1
ATOM 6621 C CA . GLN B 1 377 ? -0.493 24.406 -17.656 1 69.56 377 GLN B CA 1
ATOM 6622 C C . GLN B 1 377 ? -1.863 24.984 -17.969 1 69.56 377 GLN B C 1
ATOM 6624 O O . GLN B 1 377 ? -2.254 26.016 -17.406 1 69.56 377 GLN B O 1
ATOM 6629 N N . ILE B 1 378 ? -2.523 24.359 -19.062 1 65 378 ILE B N 1
ATOM 6630 C CA . ILE B 1 378 ? -3.908 24.719 -19.359 1 65 378 ILE B CA 1
ATOM 6631 C C . ILE B 1 378 ? -4.852 23.781 -18.609 1 65 378 ILE B C 1
ATOM 6633 O O . ILE B 1 378 ? -4.703 22.562 -18.688 1 65 378 ILE B O 1
ATOM 6637 N N . SER B 1 379 ? -5.574 24.312 -17.75 1 57.94 379 SER B N 1
ATOM 6638 C CA . SER B 1 379 ? -6.555 23.5 -17.031 1 57.94 379 SER B CA 1
ATOM 6639 C C . SER B 1 379 ? -7.977 23.984 -17.312 1 57.94 379 SER B C 1
ATOM 6641 O O . SER B 1 379 ? -8.18 25.141 -17.703 1 57.94 379 SER B O 1
ATOM 6643 N N . GLN B 1 380 ? -8.938 23 -17.469 1 52.5 380 GLN B N 1
ATOM 6644 C CA . GLN B 1 380 ? -10.344 23.391 -17.547 1 52.5 380 GLN B CA 1
ATOM 6645 C C . GLN B 1 380 ? -10.891 23.781 -16.188 1 52.5 380 GLN B C 1
ATOM 6647 O O . GLN B 1 380 ? -10.57 23.125 -15.18 1 52.5 380 GLN B O 1
ATOM 6652 N N . PRO B 1 381 ? -11.406 24.953 -16.25 1 43.81 381 PRO B N 1
ATOM 6653 C CA . PRO B 1 381 ? -11.992 25.312 -14.953 1 43.81 381 PRO B CA 1
ATOM 6654 C C . PRO B 1 381 ? -13.07 24.328 -14.5 1 43.81 381 PRO B C 1
ATOM 6656 O O . PRO B 1 381 ? -13.758 23.734 -15.328 1 43.81 381 PRO B O 1
ATOM 6659 N N . ASP B 1 382 ? -12.961 23.812 -13.273 1 39.78 382 ASP B N 1
ATOM 6660 C CA . ASP B 1 382 ? -13.945 22.922 -12.68 1 39.78 382 ASP B CA 1
ATOM 6661 C C . ASP B 1 382 ? -15.359 23.469 -12.836 1 39.78 382 ASP B C 1
ATOM 6663 O O . ASP B 1 382 ? -16.344 22.766 -12.57 1 39.78 382 ASP B O 1
ATOM 6667 N N . ASN B 1 383 ? -15.57 24.766 -12.898 1 36.94 383 ASN B N 1
ATOM 6668 C CA . ASN B 1 383 ? -16.938 25.266 -12.883 1 36.94 383 ASN B CA 1
ATOM 6669 C C . ASN B 1 383 ? -17.641 25 -14.211 1 36.94 383 ASN B C 1
ATOM 6671 O O . ASN B 1 383 ? -17.125 25.328 -15.273 1 36.94 383 ASN B O 1
ATOM 6675 N N . GLN B 1 384 ? -18.703 24.25 -14.211 1 38.84 384 GLN B N 1
ATOM 6676 C CA . GLN B 1 384 ? -19.641 23.922 -15.281 1 38.84 384 GLN B CA 1
ATOM 6677 C C . GLN B 1 384 ? -19.938 25.156 -16.125 1 38.84 384 GLN B C 1
ATOM 6679 O O . GLN B 1 384 ? -20.25 25.031 -17.328 1 38.84 384 GLN B O 1
ATOM 6684 N N . ASN B 1 385 ? -20.25 26.281 -15.508 1 40.25 385 ASN B N 1
ATOM 6685 C CA . ASN B 1 385 ? -20.766 27.438 -16.219 1 40.25 385 ASN B CA 1
ATOM 6686 C C . ASN B 1 385 ? -19.719 28.047 -17.141 1 40.25 385 ASN B C 1
ATOM 6688 O O . ASN B 1 385 ? -20.016 28.969 -17.906 1 40.25 385 ASN B O 1
ATOM 6692 N N . ALA B 1 386 ? -18.406 27.828 -16.984 1 41.34 386 ALA B N 1
ATOM 6693 C CA . ALA B 1 386 ? -17.391 28.453 -17.828 1 41.34 386 ALA B CA 1
ATOM 6694 C C . ALA B 1 386 ? -16.891 27.5 -18.906 1 41.34 386 ALA B C 1
ATOM 6696 O O . ALA B 1 386 ? -15.703 27.188 -18.953 1 41.34 386 ALA B O 1
ATOM 6697 N N . LEU B 1 387 ? -17.641 26.781 -19.406 1 44.53 387 LEU B N 1
ATOM 6698 C CA . LEU B 1 387 ? -17.453 25.75 -20.422 1 44.53 387 LEU B CA 1
ATOM 6699 C C . LEU B 1 387 ? -16.562 26.25 -21.547 1 44.53 387 LEU B C 1
ATOM 6701 O O . LEU B 1 387 ? -15.867 25.453 -22.203 1 44.53 387 LEU B O 1
ATOM 6705 N N . ASN B 1 388 ? -16.5 27.625 -21.672 1 49.66 388 ASN B N 1
ATOM 6706 C CA . ASN B 1 388 ? -15.797 28.219 -22.797 1 49.66 388 ASN B CA 1
ATOM 6707 C C . ASN B 1 388 ? -14.5 28.891 -22.344 1 49.66 388 ASN B C 1
ATOM 6709 O O . ASN B 1 388 ? -13.984 29.766 -23.031 1 49.66 388 ASN B O 1
ATOM 6713 N N . THR B 1 389 ? -14.219 28.609 -20.969 1 53.5 389 THR B N 1
ATOM 6714 C CA . THR B 1 389 ? -13.008 29.266 -20.5 1 53.5 389 THR B CA 1
ATOM 6715 C C . THR B 1 389 ? -11.977 28.25 -20.016 1 53.5 389 THR B C 1
ATOM 6717 O O . THR B 1 389 ? -12.344 27.156 -19.609 1 53.5 389 THR B O 1
ATOM 6720 N N . CYS B 1 390 ? -10.82 28.422 -20.516 1 60.47 390 CYS B N 1
ATOM 6721 C CA . CYS B 1 390 ? -9.719 27.641 -19.969 1 60.47 390 CYS B CA 1
ATOM 6722 C C . CYS B 1 390 ? -8.766 28.516 -19.172 1 60.47 390 CYS B C 1
ATOM 6724 O O . CYS B 1 390 ? -8.805 29.75 -19.281 1 60.47 390 CYS B O 1
ATOM 6726 N N . GLU B 1 391 ? -8.195 27.922 -18.172 1 60.66 391 GLU B N 1
ATOM 6727 C CA . GLU B 1 391 ? -7.215 28.641 -17.359 1 60.66 391 GLU B CA 1
ATOM 6728 C C . GLU B 1 391 ? -5.789 28.234 -17.734 1 60.66 391 GLU B C 1
ATOM 6730 O O . GLU B 1 391 ? -5.52 27.062 -17.984 1 60.66 391 GLU B O 1
ATOM 6735 N N . LEU B 1 392 ? -5 29.328 -18.016 1 64.75 392 LEU B N 1
ATOM 6736 C CA . LEU B 1 392 ? -3.564 29.125 -18.172 1 64.75 392 LEU B CA 1
ATOM 6737 C C . LEU B 1 392 ? -2.834 29.375 -16.859 1 64.75 392 LEU B C 1
ATOM 6739 O O . LEU B 1 392 ? -2.889 30.484 -16.312 1 64.75 392 LEU B O 1
ATOM 6743 N N . LEU B 1 393 ? -2.273 28.344 -16.359 1 61.56 393 LEU B N 1
ATOM 6744 C CA . LEU B 1 393 ? -1.474 28.453 -15.141 1 61.56 393 LEU B CA 1
ATOM 6745 C C . LEU B 1 393 ? 0.012 28.547 -15.477 1 61.56 393 LEU B C 1
ATOM 6747 O O . LEU B 1 393 ? 0.53 27.719 -16.234 1 61.56 393 LEU B O 1
ATOM 6751 N N . TRP B 1 394 ? 0.655 29.656 -15.047 1 61.88 394 TRP B N 1
ATOM 6752 C CA . TRP B 1 394 ? 2.098 29.844 -15.172 1 61.88 394 TRP B CA 1
ATOM 6753 C C . TRP B 1 394 ? 2.775 29.734 -13.812 1 61.88 394 TRP B C 1
ATOM 6755 O O . TRP B 1 394 ? 2.484 30.531 -12.906 1 61.88 394 TRP B O 1
ATOM 6765 N N . ARG B 1 395 ? 3.678 28.703 -13.711 1 59.56 395 ARG B N 1
ATOM 6766 C CA . ARG B 1 395 ? 4.434 28.484 -12.484 1 59.56 395 ARG B CA 1
ATOM 6767 C C . ARG B 1 395 ? 5.934 28.578 -12.742 1 59.56 395 ARG B C 1
ATOM 6769 O O . ARG B 1 395 ? 6.441 28.016 -13.711 1 59.56 395 ARG B O 1
ATOM 6776 N N . THR B 1 396 ? 6.633 29.359 -11.867 1 56.41 396 THR B N 1
ATOM 6777 C CA . THR B 1 396 ? 8.086 29.453 -11.938 1 56.41 396 THR B CA 1
ATOM 6778 C C . THR B 1 396 ? 8.727 28.875 -10.68 1 56.41 396 THR B C 1
ATOM 6780 O O . THR B 1 396 ? 8.336 29.219 -9.562 1 56.41 396 THR B O 1
ATOM 6783 N N . GLU B 1 397 ? 9.625 27.891 -10.867 1 55.72 397 GLU B N 1
ATOM 6784 C CA . GLU B 1 397 ? 10.406 27.297 -9.789 1 55.72 397 GLU B CA 1
ATOM 6785 C C . GLU B 1 397 ? 11.844 27.812 -9.805 1 55.72 397 GLU B C 1
ATOM 6787 O O . GLU B 1 397 ? 12.516 27.75 -10.844 1 55.72 397 GLU B O 1
ATOM 6792 N N . PHE B 1 398 ? 12.258 28.406 -8.719 1 47.56 398 PHE B N 1
ATOM 6793 C CA . PHE B 1 398 ? 13.609 28.953 -8.625 1 47.56 398 PHE B CA 1
ATOM 6794 C C . PHE B 1 398 ? 14.523 28 -7.863 1 47.56 398 PHE B C 1
ATOM 6796 O O . PHE B 1 398 ? 14.102 27.375 -6.887 1 47.56 398 PHE B O 1
ATOM 6803 N N . GLN B 1 399 ? 15.5 27.312 -8.438 1 43.28 399 GLN B N 1
ATOM 6804 C CA . GLN B 1 399 ? 16.453 26.422 -7.777 1 43.28 399 GLN B CA 1
ATOM 6805 C C . GLN B 1 399 ? 17.406 27.203 -6.883 1 43.28 399 GLN B C 1
ATOM 6807 O O . GLN B 1 399 ? 18.359 26.641 -6.352 1 43.28 399 GLN B O 1
ATOM 6812 N N . ASP B 1 400 ? 17.406 28.234 -6.648 1 38.94 400 ASP B N 1
ATOM 6813 C CA . ASP B 1 400 ? 18.438 28.594 -5.672 1 38.94 400 ASP B CA 1
ATOM 6814 C C . ASP B 1 400 ? 18.219 27.859 -4.355 1 38.94 400 ASP B C 1
ATOM 6816 O O . ASP B 1 400 ? 17.188 27.203 -4.16 1 38.94 400 ASP B O 1
ATOM 6820 N N . ASP B 1 401 ? 19.203 28.047 -3.256 1 35.53 401 ASP B N 1
ATOM 6821 C CA . ASP B 1 401 ? 18.969 27.594 -1.892 1 35.53 401 ASP B CA 1
ATOM 6822 C C . ASP B 1 401 ? 17.5 27.703 -1.514 1 35.53 401 ASP B C 1
ATOM 6824 O O . ASP B 1 401 ? 17.062 27.172 -0.487 1 35.53 401 ASP B O 1
ATOM 6828 N N . ILE B 1 402 ? 16.859 28.875 -1.963 1 27.5 402 ILE B N 1
ATOM 6829 C CA . ILE B 1 402 ? 15.5 29.203 -1.556 1 27.5 402 ILE B CA 1
ATOM 6830 C C . ILE B 1 402 ? 14.523 28.797 -2.656 1 27.5 402 ILE B C 1
ATOM 6832 O O . ILE B 1 402 ? 14.695 29.172 -3.816 1 27.5 402 ILE B O 1
ATOM 6836 N N . THR B 1 403 ? 14.07 27.688 -2.707 1 29.5 403 THR B N 1
ATOM 6837 C CA . THR B 1 403 ? 13.055 27.312 -3.688 1 29.5 403 THR B CA 1
ATOM 6838 C C . THR B 1 403 ? 11.859 28.25 -3.615 1 29.5 403 THR B C 1
ATOM 6840 O O . THR B 1 403 ? 11.227 28.375 -2.568 1 29.5 403 THR B O 1
ATOM 6843 N N . ILE B 1 404 ? 11.945 29.438 -4.402 1 26.11 404 ILE B N 1
ATOM 6844 C CA . ILE B 1 404 ? 10.766 30.281 -4.469 1 26.11 404 ILE B CA 1
ATOM 6845 C C . ILE B 1 404 ? 9.812 29.766 -5.547 1 26.11 404 ILE B C 1
ATOM 6847 O O . ILE B 1 404 ? 10.203 29.609 -6.707 1 26.11 404 ILE B O 1
ATOM 6851 N N . ASN B 1 405 ? 8.852 29.094 -5.215 1 26.7 405 ASN B N 1
ATOM 6852 C CA . ASN B 1 405 ? 7.828 28.688 -6.172 1 26.7 405 ASN B CA 1
ATOM 6853 C C . ASN B 1 405 ? 6.832 29.797 -6.453 1 26.7 405 ASN B C 1
ATOM 6855 O O . ASN B 1 405 ? 6.281 30.391 -5.523 1 26.7 405 ASN B O 1
ATOM 6859 N N . ALA B 1 406 ? 7.082 30.656 -7.535 1 25.97 406 ALA B N 1
ATOM 6860 C CA . ALA B 1 406 ? 6.109 31.672 -7.938 1 25.97 406 ALA B CA 1
ATOM 6861 C C . ALA B 1 406 ? 5.141 31.125 -8.984 1 25.97 406 ALA B C 1
ATOM 6863 O O . ALA B 1 406 ? 5.551 30.406 -9.898 1 25.97 406 ALA B O 1
ATOM 6864 N N . TYR B 1 407 ? 4.07 30.781 -8.664 1 25.95 407 TYR B N 1
ATOM 6865 C CA . TYR B 1 407 ? 3.035 30.375 -9.602 1 25.95 407 TYR B CA 1
ATOM 6866 C C . TYR B 1 407 ? 2.354 31.578 -10.227 1 25.95 407 TYR B C 1
ATOM 6868 O O . TYR B 1 407 ? 2.004 32.531 -9.531 1 25.95 407 TYR B O 1
ATOM 6876 N N . GLU B 1 408 ? 2.898 32.031 -11.391 1 26.64 408 GLU B N 1
ATOM 6877 C CA . GLU B 1 408 ? 2.289 33.156 -12.094 1 26.64 408 GLU B CA 1
ATOM 6878 C C . GLU B 1 408 ? 1.021 32.719 -12.828 1 26.64 408 GLU B C 1
ATOM 6880 O O . GLU B 1 408 ? 1.016 31.703 -13.523 1 26.64 408 GLU B O 1
ATOM 6885 N N . ASP B 1 409 ? -0.028 33.031 -12.312 1 25.05 409 ASP B N 1
ATOM 6886 C CA . ASP B 1 409 ? -1.244 33.031 -13.117 1 25.05 409 ASP B CA 1
ATOM 6887 C C . ASP B 1 409 ? -1.082 33.875 -14.367 1 25.05 409 ASP B C 1
ATOM 6889 O O . ASP B 1 409 ? -0.399 34.906 -14.336 1 25.05 409 ASP B O 1
ATOM 6893 N N . THR B 1 410 ? -1.17 33.562 -15.531 1 25.25 410 THR B N 1
ATOM 6894 C CA . THR B 1 410 ? -1.043 34.281 -16.797 1 25.25 410 THR B CA 1
ATOM 6895 C C . THR B 1 410 ? -1.743 35.625 -16.734 1 25.25 410 THR B C 1
ATOM 6897 O O . THR B 1 410 ? -1.751 36.375 -17.719 1 25.25 410 THR B O 1
ATOM 6900 N N . LYS B 1 411 ? -2.615 36.094 -15.914 1 25.42 411 LYS B N 1
ATOM 6901 C CA . LYS B 1 411 ? -3.008 37.438 -16.328 1 25.42 411 LYS B CA 1
ATOM 6902 C C . LYS B 1 411 ? -1.873 38.438 -16.109 1 25.42 411 LYS B C 1
ATOM 6904 O O . LYS B 1 411 ? -2.047 39.656 -16.328 1 25.42 411 LYS B O 1
ATOM 6909 N N . TYR B 1 412 ? -0.875 38.281 -15.133 1 26.31 412 TYR B N 1
ATOM 6910 C CA . TYR B 1 412 ? 0.043 39.344 -14.742 1 26.31 412 TYR B CA 1
ATOM 6911 C C . TYR B 1 412 ? 1.189 39.469 -15.742 1 26.31 412 TYR B C 1
ATOM 6913 O O . TYR B 1 412 ? 1.54 38.5 -16.422 1 26.31 412 TYR B O 1
ATOM 6921 N N . LYS B 1 413 ? 1.421 40.781 -16.016 1 24.77 413 LYS B N 1
ATOM 6922 C CA . LYS B 1 413 ? 2.586 41.312 -16.719 1 24.77 413 LYS B CA 1
ATOM 6923 C C . LYS B 1 413 ? 3.879 40.719 -16.172 1 24.77 413 LYS B C 1
ATOM 6925 O O . LYS B 1 413 ? 4.176 40.844 -14.977 1 24.77 413 LYS B O 1
ATOM 6930 N N . LYS B 1 414 ? 4.312 39.75 -16.734 1 28.34 414 LYS B N 1
ATOM 6931 C CA . LYS B 1 414 ? 5.316 38.781 -16.359 1 28.34 414 LYS B CA 1
ATOM 6932 C C . LYS B 1 414 ? 6.613 39.438 -15.914 1 28.34 414 LYS B C 1
ATOM 6934 O O . LYS B 1 414 ? 7.223 39.062 -14.922 1 28.34 414 LYS B O 1
ATOM 6939 N N . TYR B 1 415 ? 7.055 40.469 -16.688 1 25.91 415 TYR B N 1
ATOM 6940 C CA . TYR B 1 415 ? 8.445 40.906 -16.578 1 25.91 415 TYR B CA 1
ATOM 6941 C C . TYR B 1 415 ? 8.648 41.719 -15.312 1 25.91 415 TYR B C 1
ATOM 6943 O O . TYR B 1 415 ? 9.578 41.5 -14.539 1 25.91 415 TYR B O 1
ATOM 6951 N N . ASP B 1 416 ? 7.82 42.75 -15.242 1 28.31 416 ASP B N 1
ATOM 6952 C CA . ASP B 1 416 ? 8.086 43.75 -14.211 1 28.31 416 ASP B CA 1
ATOM 6953 C C . ASP B 1 416 ? 7.859 43.188 -12.812 1 28.31 416 ASP B C 1
ATOM 6955 O O . ASP B 1 416 ? 8.586 43.5 -11.875 1 28.31 416 ASP B O 1
ATOM 6959 N N . TYR B 1 417 ? 6.883 42.219 -12.695 1 30.88 417 TYR B N 1
ATOM 6960 C CA . TYR B 1 417 ? 6.609 41.625 -11.391 1 30.88 417 TYR B CA 1
ATOM 6961 C C . TYR B 1 417 ? 7.73 40.688 -10.977 1 30.88 417 TYR B C 1
ATOM 6963 O O . TYR B 1 417 ? 8.195 40.75 -9.828 1 30.88 417 TYR B O 1
ATOM 6971 N N . PHE B 1 418 ? 8.305 40.062 -11.914 1 31.53 418 PHE B N 1
ATOM 6972 C CA . PHE B 1 418 ? 9.461 39.25 -11.586 1 31.53 418 PHE B CA 1
ATOM 6973 C C . PHE B 1 418 ? 10.633 40.094 -11.148 1 31.53 418 PHE B C 1
ATOM 6975 O O . PHE B 1 418 ? 11.359 39.75 -10.219 1 31.53 418 PHE B O 1
ATOM 6982 N N . LYS B 1 419 ? 10.703 41.219 -11.742 1 32.69 419 LYS B N 1
ATOM 6983 C CA . LYS B 1 419 ? 11.766 42.125 -11.352 1 32.69 419 LYS B CA 1
ATOM 6984 C C . LYS B 1 419 ? 11.586 42.594 -9.914 1 32.69 419 LYS B C 1
ATOM 6986 O O . LYS B 1 419 ? 12.539 42.562 -9.125 1 32.69 419 LYS B O 1
ATOM 6991 N N . ASN B 1 420 ? 10.344 43.062 -9.633 1 33.22 420 ASN B N 1
ATOM 6992 C CA . ASN B 1 420 ? 10.102 43.594 -8.289 1 33.22 420 ASN B CA 1
ATOM 6993 C C . ASN B 1 420 ? 10.078 42.469 -7.25 1 33.22 420 ASN B C 1
ATOM 6995 O O . ASN B 1 420 ? 10.578 42.656 -6.137 1 33.22 420 ASN B O 1
ATOM 6999 N N . LEU B 1 421 ? 9.594 41.344 -7.629 1 32.66 421 LEU B N 1
ATOM 7000 C CA . LEU B 1 421 ? 9.57 40.219 -6.715 1 32.66 421 LEU B CA 1
ATOM 7001 C C . LEU B 1 421 ? 10.984 39.688 -6.445 1 32.66 421 LEU B C 1
ATOM 7003 O O . LEU B 1 421 ? 11.344 39.438 -5.293 1 32.66 421 LEU B O 1
ATOM 7007 N N . ILE B 1 422 ? 11.711 39.594 -7.469 1 31.73 422 ILE B N 1
ATOM 7008 C CA . ILE B 1 422 ? 13.109 39.25 -7.285 1 31.73 422 ILE B CA 1
ATOM 7009 C C . ILE B 1 422 ? 13.82 40.344 -6.48 1 31.73 422 ILE B C 1
ATOM 7011 O O . ILE B 1 422 ? 14.594 40.031 -5.566 1 31.73 422 ILE B O 1
ATOM 7015 N N . GLU B 1 423 ? 13.516 41.531 -6.809 1 34.25 423 GLU B N 1
ATOM 7016 C CA . GLU B 1 423 ? 14.117 42.625 -6.062 1 34.25 423 GLU B CA 1
ATOM 7017 C C . GLU B 1 423 ? 13.695 42.594 -4.598 1 34.25 423 GLU B C 1
ATOM 7019 O O . GLU B 1 423 ? 14.508 42.844 -3.707 1 34.25 423 GLU B O 1
ATOM 7024 N N . THR B 1 424 ? 12.477 42.281 -4.391 1 32.66 424 THR B N 1
ATOM 7025 C CA . THR B 1 424 ? 12 42.219 -3.014 1 32.66 424 THR B CA 1
ATOM 7026 C C . THR B 1 424 ? 12.609 41 -2.289 1 32.66 424 THR B C 1
ATOM 7028 O O . THR B 1 424 ? 13.016 41.125 -1.131 1 32.66 424 THR B O 1
ATOM 7031 N N . ILE B 1 425 ? 12.734 39.969 -2.992 1 31.97 425 ILE B N 1
ATOM 7032 C CA . ILE B 1 425 ? 13.352 38.781 -2.402 1 31.97 425 ILE B CA 1
ATOM 7033 C C . ILE B 1 425 ? 14.852 39 -2.229 1 31.97 425 ILE B C 1
ATOM 7035 O O . ILE B 1 425 ? 15.414 38.688 -1.179 1 31.97 425 ILE B O 1
ATOM 7039 N N . ILE B 1 426 ? 15.398 39.5 -3.248 1 31.94 426 ILE B N 1
ATOM 7040 C CA . ILE B 1 426 ? 16.812 39.844 -3.139 1 31.94 426 ILE B CA 1
ATOM 7041 C C . ILE B 1 426 ? 17 40.969 -2.129 1 31.94 426 ILE B C 1
ATOM 7043 O O . ILE B 1 426 ? 17.922 40.938 -1.316 1 31.94 426 ILE B O 1
ATOM 7047 N N . THR B 1 427 ? 16.156 41.875 -2.227 1 34.69 427 THR B N 1
ATOM 7048 C CA . THR B 1 427 ? 16.281 42.969 -1.265 1 34.69 427 THR B CA 1
ATOM 7049 C C . THR B 1 427 ? 15.961 42.469 0.148 1 34.69 427 THR B C 1
ATOM 7051 O O . THR B 1 427 ? 16.594 42.906 1.112 1 34.69 427 THR B O 1
ATOM 7054 N N . ASN B 1 428 ? 15.039 41.531 0.203 1 33.25 428 ASN B N 1
ATOM 7055 C CA . ASN B 1 428 ? 14.812 41.031 1.552 1 33.25 428 ASN B CA 1
ATOM 7056 C C . ASN B 1 428 ? 15.93 40.062 1.984 1 33.25 428 ASN B C 1
ATOM 7058 O O . ASN B 1 428 ? 16.281 40.031 3.162 1 33.25 428 ASN B O 1
ATOM 7062 N N . SER B 1 429 ? 16.422 39.344 1.011 1 33.81 429 SER B N 1
ATOM 7063 C CA . SER B 1 429 ? 17.609 38.562 1.396 1 33.81 429 SER B CA 1
ATOM 7064 C C . SER B 1 429 ? 18.797 39.5 1.676 1 33.81 429 SER B C 1
ATOM 7066 O O . SER B 1 429 ? 19.625 39.188 2.543 1 33.81 429 SER B O 1
ATOM 7068 N N . LYS B 1 430 ? 18.906 40.562 0.947 1 39.12 430 LYS B N 1
ATOM 7069 C CA . LYS B 1 430 ? 19.984 41.5 1.264 1 39.12 430 LYS B CA 1
ATOM 7070 C C . LYS B 1 430 ? 19.688 42.25 2.566 1 39.12 430 LYS B C 1
ATOM 7072 O O . LYS B 1 430 ? 20.609 42.5 3.35 1 39.12 430 LYS B O 1
ATOM 7077 N N . ASN B 1 431 ? 18.531 42.562 2.691 1 36.78 431 ASN B N 1
ATOM 7078 C CA . ASN B 1 431 ? 18.25 43.219 3.963 1 36.78 431 ASN B CA 1
ATOM 7079 C C . ASN B 1 431 ? 18.391 42.25 5.137 1 36.78 431 ASN B C 1
ATOM 7081 O O . ASN B 1 431 ? 18.859 42.625 6.211 1 36.78 431 ASN B O 1
ATOM 7085 N N . GLU B 1 432 ? 18.078 41 4.883 1 35.34 432 GLU B N 1
ATOM 7086 C CA . GLU B 1 432 ? 18.344 40.062 5.98 1 35.34 432 GLU B CA 1
ATOM 7087 C C . GLU B 1 432 ? 19.828 39.781 6.145 1 35.34 432 GLU B C 1
ATOM 7089 O O . GLU B 1 432 ? 20.328 39.688 7.266 1 35.34 432 GLU B O 1
ATOM 7094 N N . GLU B 1 433 ? 20.469 39.719 5.02 1 38.06 433 GLU B N 1
ATOM 7095 C CA . GLU B 1 433 ? 21.922 39.719 5.188 1 38.06 433 GLU B CA 1
ATOM 7096 C C . GLU B 1 433 ? 22.422 41 5.789 1 38.06 433 GLU B C 1
ATOM 7098 O O . GLU B 1 433 ? 23.281 41 6.672 1 38.06 433 GLU B O 1
ATOM 7103 N N . ASP B 1 434 ? 21.891 42.062 5.305 1 40.41 434 ASP B N 1
ATOM 7104 C CA . ASP B 1 434 ? 22.297 43.344 5.883 1 40.41 434 ASP B CA 1
ATOM 7105 C C . ASP B 1 434 ? 21.781 43.5 7.309 1 40.41 434 ASP B C 1
ATOM 7107 O O . ASP B 1 434 ? 22.469 44.031 8.18 1 40.41 434 ASP B O 1
ATOM 7111 N N . GLN B 1 435 ? 20.594 42.969 7.508 1 37.78 435 GLN B N 1
ATOM 7112 C CA . GLN B 1 435 ? 20.156 43 8.898 1 37.78 435 GLN B CA 1
ATOM 7113 C C . GLN B 1 435 ? 20.969 42.062 9.758 1 37.78 435 GLN B C 1
ATOM 7115 O O . GLN B 1 435 ? 21.344 42.375 10.883 1 37.78 435 GLN B O 1
ATOM 7120 N N . ASN B 1 436 ? 21.297 40.938 9.164 1 41.34 436 ASN B N 1
ATOM 7121 C CA . ASN B 1 436 ? 22.156 40.031 9.922 1 41.34 436 ASN B CA 1
ATOM 7122 C C . ASN B 1 436 ? 23.578 40.594 10.039 1 41.34 436 ASN B C 1
ATOM 7124 O O . ASN B 1 436 ? 24.25 40.375 11.047 1 41.34 436 ASN B O 1
ATOM 7128 N N . LYS B 1 437 ? 23.984 41.438 9.117 1 46.19 437 LYS B N 1
ATOM 7129 C CA . LYS B 1 437 ? 25.266 42.094 9.258 1 46.19 437 LYS B CA 1
ATOM 7130 C C . LYS B 1 437 ? 25.172 43.25 10.25 1 46.19 437 LYS B C 1
ATOM 7132 O O . LYS B 1 437 ? 26.094 43.469 11.047 1 46.19 437 LYS B O 1
ATOM 7137 N N . GLN B 1 438 ? 24.141 43.906 10.102 1 41.94 438 GLN B N 1
ATOM 7138 C CA . GLN B 1 438 ? 24.016 45 11.047 1 41.94 438 GLN B CA 1
ATOM 7139 C C . GLN B 1 438 ? 23.812 44.5 12.469 1 41.94 438 GLN B C 1
ATOM 7141 O O . GLN B 1 438 ? 24.328 45.062 13.43 1 41.94 438 GLN B O 1
ATOM 7146 N N . GLN B 1 439 ? 23.031 43.406 12.547 1 41.72 439 GLN B N 1
ATOM 7147 C CA . GLN B 1 439 ? 22.875 42.875 13.898 1 41.72 439 GLN B CA 1
ATOM 7148 C C . GLN B 1 439 ? 24.188 42.281 14.414 1 41.72 439 GLN B C 1
ATOM 7150 O O . GLN B 1 439 ? 24.484 42.375 15.609 1 41.72 439 GLN B O 1
ATOM 7155 N N . LYS B 1 440 ? 25.047 41.844 13.57 1 46.22 440 LYS B N 1
ATOM 7156 C CA . LYS B 1 440 ? 26.375 41.406 14.008 1 46.22 440 LYS B CA 1
ATOM 7157 C C . LYS B 1 440 ? 27.266 42.594 14.336 1 46.22 440 LYS B C 1
ATOM 7159 O O . LYS B 1 440 ? 28.125 42.5 15.219 1 46.22 440 LYS B O 1
ATOM 7164 N N . GLN B 1 441 ? 27.078 43.562 13.508 1 44.62 441 GLN B N 1
ATOM 7165 C CA . GLN B 1 441 ? 27.922 44.688 13.82 1 44.62 441 GLN B CA 1
ATOM 7166 C C . GLN B 1 441 ? 27.484 45.375 15.125 1 44.62 441 GLN B C 1
ATOM 7168 O O . GLN B 1 441 ? 28.297 46 15.812 1 44.62 441 GLN B O 1
ATOM 7173 N N . GLN B 1 442 ? 26.219 45.312 15.391 1 43.75 442 GLN B N 1
ATOM 7174 C CA . GLN B 1 442 ? 25.828 45.906 16.656 1 43.75 442 GLN B CA 1
ATOM 7175 C C . GLN B 1 442 ? 26.219 45.031 17.844 1 43.75 442 GLN B C 1
ATOM 7177 O O . GLN B 1 442 ? 26.344 45.5 18.969 1 43.75 442 GLN B O 1
ATOM 7182 N N . GLN B 1 443 ? 26.281 43.656 17.578 1 43.81 443 GLN B N 1
ATOM 7183 C CA . GLN B 1 443 ? 26.688 42.844 18.703 1 43.81 443 GLN B CA 1
ATOM 7184 C C . GLN B 1 443 ? 28.203 42.812 18.859 1 43.81 443 GLN B C 1
ATOM 7186 O O . GLN B 1 443 ? 28.734 42.312 19.844 1 43.81 443 GLN B O 1
ATOM 7191 N N . SER B 1 444 ? 28.859 43.438 17.891 1 38.31 444 SER B N 1
ATOM 7192 C CA . SER B 1 444 ? 30.25 43.656 18.219 1 38.31 444 SER B CA 1
ATOM 7193 C C . SER B 1 444 ? 30.438 45.031 18.844 1 38.31 444 SER B C 1
ATOM 7195 O O . SER B 1 444 ? 31.25 45.219 19.75 1 38.31 444 SER B O 1
#

Foldseek 3Di:
DCPPVPPVVPPPPPPDDLCVVVCPPPQDDLVLQQAFEEEEEDQALQNQLLLLVSQLSHHAEYEYEEQDFDDPVRPQRNPLDDPVRHPHGSQVSNQVSSVVSRPRPHHYHYDNDDCQFAVLVVLVSVLPGQEYEDEDQFDDLVVLLVLLSLCLNLHKYKYKDDAQQKMKIKIAGSPSPPHPVLVDPDDDPVSLVCSHSVNSNVDRHNVVDHGDPDPDGDDGNVRSNVRSVVRVVLVCCNSRPPDDDFIKMWMFGVVVTDIDIDGGHHDLPRPRNCPCPVVPDHDDDDDDDDDPDFPVVVLVCVLQVVLCVVAVVWWDDKAWPADHGNDAQTWIWTATPVGKIWIKGWHDQDPVFSKTKIKTCAIVVGDPFRIKMKMWTWADDPDPVPNRDIAIKIWMFGPDVDGDIRTDRSHDNPPVCSVVVSCSVVVVVVVVVVVVVVVVVVVD/DPPPVPPVVVPPPPPDDLCVVVCPPPQDDLVLQQAFEEEEEDQALQNQLLLLVSQLSHHAEYEYEDQDFDDPVRPQRNPLDDPVRHPHGSQVSNQVSSVVSRPRPYHYHYDNDDCQFAVLVVLVSVLPGQAYEDEDQFDDLVVLLVLLSLCLNLHKYKYKDDAQQKMKIKIAGSPSPPHPVLVDPDDDPVSLVCSHSVNSNVDRHNVVDHGDPDPDGDDGNVRSNVRSVVRVVLVCCNSRPPDDDFIKMWMFGVVVTDIDIDGGHHDPPRPRNCPCPVVPDHADADDADDDPDFPVVVLVCVLQVVVCVLQVQWWDDKAWPADHGNDAQTWIWTATPVGKIWIKGWHDQDPVFSKTKIKTQAIVVGQPFRIKMKMWTWACDPDPVPNRDIWIKIWMFGPDVDGDIRTDGSVDNPPVCCVVVSCCVVVVVVVVVVVVVVVVVVVD

Secondary structure (DSSP, 8-state):
--------------TT-TTHHHHTSTT--HHHHTT-EEEEE--SHHHHHHHHHHHHHT-SEEEEE---B--GGGTTT-TT--GGGTTSBHHHHHHHHGGGG-SS--EEEEE---TTTTHHHHHHHHHT-SEEEE---S-HHHHHHHHHHHHHHT--EEEEEEETTEEEEEEE-TT--S-GGGG-----HHHHHHT-TTTGGG-S--TTSPPP-PPPP---HHHHHHHHHHHHHHHHHHHS-SS----EEEEEEETTEEEEEEE----TT-HHHHSTTSTT-----PPPPP----HHHHHHHHHTT-HHHH-TTTEEEEEEEES-TT-TT-EEEEEETTS-EEEEEEEEEETTTTEEEEEEEEEESPPSSSEEEEEEEEE--S-TT-TT--EEEEEEEEESSSEEEEE--TTS-HHHHHHHHHHHHHHHHHHHHHHHHHHHHHH-/--------------TT-TTHHHHTSTT--HHHHTT-EEEEE--SHHHHHHHHHHHHHT-SEEEEE---B--GGGTTT-TT--GGGTTSBHHHHHHHHGGGG-SS--EEEEE---TTTTHHHHHHHHHT-SEEEE---S-HHHHHHHHHHHHHHT--EEEEEEETTEEEEEEE-TT--S-GGGG-----HHHHHHT-TTTGGG-S--TTSPPP-PPPP---HHHHHHHHHHHHHHHHHHHS-SS----EEEEEEETTEEEEEEE----TT-HHHHSTTSTT-----PPPPP----HHHHHHHHHTT-HHHH-TTTEEEEEEEES-TT-TT-EEEEEETTS-EEEEEEEEEETTTTEEEEEEEEEESPPSSS-EEEEEEEE--S-TT-TT--EEEEEEEE-SSS--EEEEETTS-HHHHHHHHHHHHHHHHHHHHHHHHHHHHHH-

Solvent-accessible surface area (backbone atoms only — not comparable to full-atom values): 47566 Å² total; per-residue (Å²): 137,86,80,74,76,78,77,72,70,83,67,77,68,68,90,72,44,40,51,51,29,39,55,63,28,90,82,52,54,66,66,61,39,42,66,32,24,37,34,33,36,21,67,41,39,43,28,27,43,40,49,50,46,44,35,32,68,29,31,33,30,42,36,38,32,25,61,54,57,35,49,53,58,43,46,25,32,19,76,52,45,45,82,88,36,52,75,32,49,41,33,63,44,33,59,61,48,49,50,62,46,49,81,71,72,46,44,79,45,64,37,80,45,50,63,48,66,39,26,42,58,50,52,58,53,51,74,72,38,58,35,37,35,55,48,62,93,50,32,72,61,55,55,43,40,54,45,18,45,24,40,62,66,50,25,29,39,35,35,60,50,74,55,63,58,31,36,39,35,41,38,31,34,32,82,27,56,30,38,68,67,44,76,52,79,87,75,57,65,69,55,55,61,61,35,27,43,92,46,45,79,74,41,51,50,47,70,87,56,71,70,56,86,68,70,83,67,30,50,42,33,52,57,30,42,42,48,21,29,54,45,50,49,52,50,47,42,69,77,48,58,91,61,84,87,66,11,30,40,36,39,38,34,64,81,70,68,45,71,46,69,45,73,56,55,69,42,91,81,30,71,72,65,50,39,52,70,52,91,75,58,81,66,79,84,76,79,86,74,91,73,98,57,53,64,67,57,44,47,56,34,55,56,44,59,41,47,38,75,76,31,58,89,43,28,64,44,72,43,75,75,39,78,51,82,65,36,73,69,14,27,33,36,40,32,30,64,86,64,38,36,35,32,32,31,29,69,42,79,35,80,89,63,37,32,38,30,32,34,36,69,43,50,39,71,77,55,95,53,69,33,34,35,36,35,40,32,52,41,72,55,86,54,78,88,42,77,86,45,66,41,69,43,27,31,32,34,30,55,37,103,60,69,45,71,42,66,40,54,74,71,62,60,62,63,63,52,47,47,51,51,46,45,50,50,48,49,47,50,45,45,48,50,49,48,55,47,50,57,49,59,70,74,102,137,82,81,73,75,79,75,72,68,84,65,76,68,68,89,71,46,40,52,51,28,38,55,65,26,89,84,52,54,66,66,62,39,43,67,32,25,38,35,33,36,21,67,41,39,41,29,28,42,39,50,50,46,44,35,32,68,29,30,32,30,43,36,38,32,26,60,53,57,35,49,52,58,42,47,25,34,19,75,51,44,45,83,87,36,51,74,33,50,41,33,62,44,33,60,60,48,49,52,62,45,50,80,70,73,45,43,79,44,64,38,80,44,50,62,47,65,38,25,43,56,49,52,58,54,52,73,73,36,58,37,38,34,55,46,61,94,50,32,72,62,53,54,44,40,55,45,18,46,24,39,63,68,50,26,29,37,33,35,60,48,72,55,63,58,31,34,40,33,40,37,31,35,32,82,28,56,30,39,68,67,42,76,52,78,89,74,58,66,70,56,57,62,64,35,28,42,92,47,46,79,75,40,52,50,48,69,86,56,73,71,57,86,68,71,83,67,32,50,42,35,52,57,30,42,40,49,24,30,55,45,51,49,51,49,48,41,69,76,47,58,91,61,86,87,66,13,30,41,37,40,38,36,64,80,71,67,44,73,49,70,46,74,56,55,71,41,87,81,30,71,72,62,51,39,55,71,55,88,76,62,81,70,79,82,63,64,79,54,88,72,98,57,55,65,68,56,45,48,55,35,55,55,44,60,40,45,37,74,77,33,56,87,37,27,63,42,69,44,74,75,38,78,52,82,64,37,73,70,14,27,33,36,38,32,30,64,86,64,39,36,34,34,30,32,31,69,41,79,34,79,88,62,37,32,38,31,31,34,36,69,43,50,39,73,75,56,92,51,70,37,36,36,37,33,42,32,50,42,72,54,86,53,78,89,44,76,86,44,67,42,59,39,29,30,35,38,31,62,36,101,60,69,47,74,45,66,40,50,60,32,38,66,61,58,65,51,49,50,51,49,46,44,48,50,48,44,47,50,45,43,44,48,46,46,53,45,48,53,48,58,69,73,97

Organism: Tetrahymena thermophila (strain SB210) (NCBI:txid312017)

Radius of gyration: 31.35 Å; Cα contacts (8 Å, |Δi|>4): 1710; chains: 2; bounding box: 118×84×77 Å

Nearest PDB structures (foldseek):
  3h5n-assembly1_B  TM=7.858E-01  e=3.898E-16  Escherichia coli
  3h5r-assembly1_D  TM=8.076E-01  e=3.919E-15  Escherichia coli
  6cwz-assembly1_C  TM=7.423E-01  e=1.574E-13  Homo sapiens
  6yub-assembly1_A  TM=6.341E-01  e=3.510E-14  Thermochaetoides thermophila
  3dbr-assembly4_A  TM=9.178E-01  e=2.273E-09  Homo sapiens

InterPro domains:
  IPR000594 THIF-type NAD/FAD binding fold [PF00899] (29-186)
  IPR023393 START-like domain superfamily [G3DSA:3.30.530.20] (284-428)
  IPR035985 Ubiquitin-activating enzyme-like [SSF69572] (7-276)
  IPR045886 ThiF/MoeB/HesA family [PTHR10953] (19-363)

Sequence (888 aa):
MDIESNKIQDNSQSKNDYFKRQKTIPGWNQEIVSNTTALVLGAGGLGSCVSIQLMRLGIKKLILVDYDVVDYHNLNRQIMFTINDIGKSKVESAKQNLQFHNISNTEIETHNINAVTQWEQIVALAKQSNLVFNLIDYGDYFDLAVCSLCIKLSLPMFQGGTFCNSLSVDYFTSDGRPCLLCLTDGLKKEFIEKLNPSLILEYKSLEFLPKNDNPEGQSNIVICQMCANFINTFVLNELFPSGQKKSKRILLYLDPIDIISFDLEITPKCPYCREPFHEGNSFHEVQSEEIPLSKEDLWKDIKNLQLQKLFPQYVQEIQVIEGSLGQIDSKLQITYKDGAKWTVQLVEISSIKQTIVYDVIQTQPQFSCKKFRNIFQISQPDNQNALNTCELLWRTEFQDDITINAYEDTKYKKYDYFKNLIETIITNSKNEEDQNKQQKQQQSMDIESNKIQDNSQSKNDYFKRQKTIPGWNQEIVSNTTALVLGAGGLGSCVSIQLMRLGIKKLILVDYDVVDYHNLNRQIMFTINDIGKSKVESAKQNLQFHNISNTEIETHNINAVTQWEQIVALAKQSNLVFNLIDYGDYFDLAVCSLCIKLSLPMFQGGTFCNSLSVDYFTSDGRPCLLCLTDGLKKEFIEKLNPSLILEYKSLEFLPKNDNPEGQSNIVICQMCANFINTFVLNELFPSGQKKSKRILLYLDPIDIISFDLEITPKCPYCREPFHEGNSFHEVQSEEIPLSKEDLWKDIKNLQLQKLFPQYVQEIQVIEGSLGQIDSKLQITYKDGAKWTVQLVEISSIKQTIVYDVIQTQPQFSCKKFRNIFQISQPDNQNALNTCELLWRTEFQDDITINAYEDTKYKKYDYFKNLIETIITNSKNEEDQNKQQKQQQS

pLDDT: mean 77.25, std 23.44, range [23.45, 98.94]